Protein 6I9W (pdb70)

Structure (mmCIF, N/CA/C/O backbone):
data_6I9W
#
_entry.id   6I9W
#
_cell.length_a   66.613
_cell.length_b   107.422
_cell.length_c   67.244
_cell.angle_alpha   90.000
_cell.angle_beta   90.970
_cell.angle_gamma   90.000
#
_symmetry.space_group_name_H-M   'P 1 21 1'
#
loop_
_entity.id
_entity.type
_entity.pdbx_description
1 polymer 'Putative oxidoreductase'
2 non-polymer (R,R)-2,3-BUTANEDIOL
3 non-polymer 'CHLORIDE ION'
4 water water
#
loop_
_atom_site.group_PDB
_atom_site.id
_atom_site.type_symbol
_atom_site.label_atom_id
_atom_site.label_alt_id
_atom_site.label_comp_id
_atom_site.label_asym_id
_atom_site.label_entity_id
_atom_site.label_seq_id
_atom_site.pdbx_PDB_ins_code
_atom_site.Cartn_x
_atom_site.Cartn_y
_atom_site.Cartn_z
_atom_site.occupancy
_atom_site.B_iso_or_equiv
_atom_site.auth_seq_id
_atom_site.auth_comp_id
_atom_site.auth_asym_id
_atom_site.auth_atom_id
_atom_site.pdbx_PDB_model_num
ATOM 1 N N . ALA A 1 1 ? 2.022 -46.945 -4.627 1.00 58.65 4 ALA A N 1
ATOM 2 C CA . ALA A 1 1 ? 3.403 -47.208 -4.241 1.00 58.88 4 ALA A CA 1
ATOM 3 C C . ALA A 1 1 ? 3.796 -46.345 -3.041 1.00 55.72 4 ALA A C 1
ATOM 4 O O . ALA A 1 1 ? 3.470 -46.671 -1.898 1.00 55.52 4 ALA A O 1
ATOM 10 N N . GLU A 1 2 ? 4.492 -45.239 -3.309 1.00 52.60 5 GLU A N 1
ATOM 11 C CA . GLU A 1 2 ? 4.973 -44.371 -2.240 1.00 53.27 5 GLU A CA 1
ATOM 12 C C . GLU A 1 2 ? 3.857 -43.555 -1.603 1.00 45.73 5 GLU A C 1
ATOM 13 O O . GLU A 1 2 ? 4.028 -43.064 -0.480 1.00 41.75 5 GLU A O 1
ATOM 25 N N . ASN A 1 3 ? 2.733 -43.390 -2.294 1.00 40.51 6 ASN A N 1
ATOM 26 C CA . ASN A 1 3 ? 1.603 -42.625 -1.776 1.00 37.87 6 ASN A CA 1
ATOM 27 C C . ASN A 1 3 ? 2.050 -41.235 -1.330 1.00 32.17 6 ASN A C 1
ATOM 28 O O . ASN A 1 3 ? 1.708 -40.761 -0.243 1.00 33.20 6 ASN A O 1
ATOM 39 N N . ARG A 1 4 ? 2.835 -40.564 -2.194 1.00 26.12 7 ARG A N 1
ATOM 40 C CA . ARG A 1 4 ? 3.277 -39.209 -1.886 1.00 22.62 7 ARG A CA 1
ATOM 41 C C . ARG A 1 4 ? 2.170 -38.216 -2.230 1.00 18.87 7 ARG A C 1
ATOM 42 O O . ARG A 1 4 ? 1.707 -38.190 -3.374 1.00 19.24 7 ARG A O 1
ATOM 63 N N . PRO A 1 5 ? 1.749 -37.377 -1.292 1.00 15.67 8 PRO A N 1
ATOM 64 C CA . PRO A 1 5 ? 0.736 -36.366 -1.622 1.00 15.11 8 PRO A CA 1
ATOM 65 C C . PRO A 1 5 ? 1.312 -35.292 -2.529 1.00 15.32 8 PRO A C 1
ATOM 66 O O . PRO A 1 5 ? 2.526 -35.113 -2.637 1.00 17.37 8 PRO A O 1
ATOM 77 N N . VAL A 1 6 ? 0.410 -34.545 -3.161 1.00 13.89 9 VAL A N 1
ATOM 78 C CA . VAL A 1 6 ? 0.765 -33.558 -4.173 1.00 12.76 9 VAL A CA 1
ATOM 79 C C . VAL A 1 6 ? 0.211 -32.201 -3.762 1.00 12.69 9 VAL A C 1
ATOM 80 O O . VAL A 1 6 ? -0.976 -32.087 -3.444 1.00 12.83 9 VAL A O 1
ATOM 93 N N . ALA A 1 7 ? 1.058 -31.172 -3.811 1.00 13.25 10 ALA A N 1
ATOM 94 C CA . ALA A 1 7 ? 0.658 -29.802 -3.516 1.00 13.60 10 ALA A CA 1
ATOM 95 C C . ALA A 1 7 ? 0.861 -28.913 -4.736 1.00 13.08 10 ALA A C 1
ATOM 96 O O . ALA A 1 7 ? 1.946 -28.895 -5.327 1.00 14.43 10 ALA A O 1
ATOM 103 N N . LEU A 1 8 ? -0.201 -28.200 -5.118 1.00 12.18 11 LEU A N 1
ATOM 104 C CA . LEU A 1 8 ? -0.147 -27.144 -6.123 1.00 13.64 11 LEU A CA 1
ATOM 105 C C . LEU A 1 8 ? 0.096 -25.802 -5.439 1.00 13.74 11 LEU A C 1
ATOM 106 O O . LEU A 1 8 ? -0.552 -25.486 -4.437 1.00 13.77 11 LEU A O 1
ATOM 122 N N . ILE A 1 9 ? 1.029 -25.019 -5.980 1.00 13.58 12 ILE A N 1
ATOM 123 C CA . ILE A 1 9 ? 1.290 -23.656 -5.528 1.00 13.91 12 ILE A CA 1
ATOM 124 C C . ILE A 1 9 ? 1.293 -22.761 -6.758 1.00 14.38 12 ILE A C 1
ATOM 125 O O . ILE A 1 9 ? 2.054 -23.015 -7.699 1.00 14.30 12 ILE A O 1
ATOM 141 N N . THR A 1 10 ? 0.465 -21.716 -6.760 1.00 12.98 13 THR A N 1
ATOM 142 C CA . THR A 1 10 ? 0.434 -20.809 -7.903 1.00 13.91 13 THR A CA 1
ATOM 143 C C . THR A 1 10 ? 1.219 -19.524 -7.625 1.00 15.75 13 THR A C 1
ATOM 144 O O . THR A 1 10 ? 1.563 -19.202 -6.484 1.00 14.12 13 THR A O 1
ATOM 155 N N . MET A 1 11 ? 1.529 -18.809 -8.718 1.00 16.83 14 MET A N 1
ATOM 156 C CA A MET A 1 11 ? 2.371 -17.614 -8.661 0.56 18.08 14 MET A CA 1
ATOM 157 C CA B MET A 1 11 ? 2.378 -17.616 -8.671 0.44 18.09 14 MET A CA 1
ATOM 158 C C . MET A 1 11 ? 3.671 -17.904 -7.915 1.00 18.05 14 MET A C 1
ATOM 159 O O . MET A 1 11 ? 4.205 -17.052 -7.197 1.00 18.43 14 MET A O 1
ATOM 186 N N . ALA A 1 12 ? 4.197 -19.110 -8.110 1.00 17.66 15 ALA A N 1
ATOM 187 C CA . ALA A 1 12 ? 5.208 -19.675 -7.231 1.00 17.19 15 ALA A CA 1
ATOM 188 C C . ALA A 1 12 ? 6.624 -19.199 -7.504 1.00 18.23 15 ALA A C 1
ATOM 189 O O . ALA A 1 12 ? 7.542 -19.630 -6.797 1.00 18.87 15 ALA A O 1
ATOM 196 N N . THR A 1 13 ? 6.824 -18.342 -8.490 1.00 18.87 16 THR A N 1
ATOM 197 C CA . THR A 1 13 ? 8.130 -17.734 -8.695 1.00 18.41 16 THR A CA 1
ATOM 198 C C . THR A 1 13 ? 8.358 -16.525 -7.796 1.00 19.03 16 THR A C 1
ATOM 199 O O . THR A 1 13 ? 9.420 -15.907 -7.882 1.00 20.45 16 THR A O 1
ATOM 210 N N . GLY A 1 14 ? 7.415 -16.196 -6.921 1.00 18.85 17 GLY A N 1
ATOM 211 C CA . GLY A 1 14 ? 7.580 -15.104 -5.990 1.00 19.41 17 GLY A CA 1
ATOM 212 C C . GLY A 1 14 ? 6.646 -15.265 -4.810 1.00 17.43 17 GLY A C 1
ATOM 213 O O . GLY A 1 14 ? 5.991 -16.297 -4.650 1.00 16.96 17 GLY A O 1
ATOM 217 N N . TYR A 1 15 ? 6.607 -14.227 -3.970 1.00 18.73 18 TYR A N 1
ATOM 218 C CA . TYR A 1 15 ? 5.758 -14.207 -2.766 1.00 17.66 18 TYR A CA 1
ATOM 219 C C . TYR A 1 15 ? 6.084 -15.439 -1.929 1.00 18.39 18 TYR A C 1
ATOM 220 O O . TYR A 1 15 ? 7.274 -15.745 -1.748 1.00 19.64 18 TYR A O 1
ATOM 238 N N . VAL A 1 16 ? 5.089 -16.159 -1.411 1.00 16.31 19 VAL A N 1
ATOM 239 C CA . VAL A 1 16 ? 5.326 -17.266 -0.496 1.00 15.82 19 VAL A CA 1
ATOM 240 C C . VAL A 1 16 ? 5.786 -18.529 -1.208 1.00 16.87 19 VAL A C 1
ATOM 241 O O . VAL A 1 16 ? 6.301 -19.444 -0.552 1.00 15.45 19 VAL A O 1
ATOM 254 N N . GLY A 1 17 ? 5.639 -18.592 -2.529 1.00 16.19 20 GLY A N 1
ATOM 255 C CA . GLY A 1 17 ? 5.789 -19.819 -3.274 1.00 15.65 20 GLY A CA 1
ATOM 256 C C . GLY A 1 17 ? 7.081 -20.571 -3.039 1.00 17.06 20 GLY A C 1
ATOM 257 O O . GLY A 1 17 ? 7.074 -21.764 -2.727 1.00 15.90 20 GLY A O 1
ATOM 261 N N . PRO A 1 18 ? 8.221 -19.900 -3.224 1.00 16.28 21 PRO A N 1
ATOM 262 C CA . PRO A 1 18 ? 9.500 -20.631 -3.113 1.00 16.14 21 PRO A CA 1
ATOM 263 C C . PRO A 1 18 ? 9.750 -21.219 -1.733 1.00 17.73 21 PRO A C 1
ATOM 264 O O . PRO A 1 18 ? 10.195 -22.372 -1.624 1.00 17.92 21 PRO A O 1
ATOM 275 N N . ALA A 1 19 ? 9.477 -20.457 -0.671 1.00 16.58 22 ALA A N 1
ATOM 276 C CA . ALA A 1 19 ? 9.662 -20.976 0.678 1.00 16.64 22 ALA A CA 1
ATOM 277 C C . ALA A 1 19 ? 8.643 -22.058 0.998 1.00 16.35 22 ALA A C 1
ATOM 278 O O . ALA A 1 19 ? 8.970 -23.041 1.673 1.00 17.82 22 ALA A O 1
ATOM 285 N N . LEU A 1 20 ? 7.397 -21.886 0.548 1.00 15.23 23 LEU A N 1
ATOM 286 C CA . LEU A 1 20 ? 6.382 -22.914 0.772 1.00 14.30 23 LEU A CA 1
ATOM 287 C C . LEU A 1 20 ? 6.741 -24.203 0.046 1.00 14.28 23 LEU A C 1
ATOM 288 O O . LEU A 1 20 ? 6.591 -25.300 0.598 1.00 15.20 23 LEU A O 1
ATOM 304 N N . ALA A 1 21 ? 7.223 -24.097 -1.193 1.00 14.41 24 ALA A N 1
ATOM 305 C CA . ALA A 1 21 ? 7.610 -25.293 -1.930 1.00 14.35 24 ALA A CA 1
ATOM 306 C C . ALA A 1 21 ? 8.709 -26.053 -1.201 1.00 16.15 24 ALA A C 1
ATOM 307 O O . ALA A 1 21 ? 8.670 -27.284 -1.112 1.00 15.56 24 ALA A O 1
ATOM 314 N N . ARG A 1 22 ? 9.699 -25.337 -0.667 1.00 15.39 25 ARG A N 1
ATOM 315 C CA . ARG A 1 22 ? 10.779 -26.001 0.051 1.00 16.33 25 ARG A CA 1
ATOM 316 C C . ARG A 1 22 ? 10.247 -26.760 1.253 1.00 15.18 25 ARG A C 1
ATOM 317 O O . ARG A 1 22 ? 10.607 -27.924 1.481 1.00 16.16 25 ARG A O 1
ATOM 338 N N . THR A 1 23 ? 9.375 -26.127 2.024 1.00 15.30 26 THR A N 1
ATOM 339 C CA A THR A 1 23 ? 8.920 -26.785 3.235 0.83 18.43 26 THR A CA 1
ATOM 340 C CA B THR A 1 23 ? 8.876 -26.746 3.239 0.17 18.73 26 THR A CA 1
ATOM 341 C C . THR A 1 23 ? 7.938 -27.911 2.933 1.00 17.13 26 THR A C 1
ATOM 342 O O . THR A 1 23 ? 7.927 -28.916 3.649 1.00 17.05 26 THR A O 1
ATOM 361 N N . MET A 1 24 ? 7.112 -27.780 1.884 1.00 14.38 27 MET A N 1
ATOM 362 C CA . MET A 1 24 ? 6.225 -28.884 1.513 1.00 13.19 27 MET A CA 1
ATOM 363 C C . MET A 1 24 ? 7.025 -30.079 1.002 1.00 14.44 27 MET A C 1
ATOM 364 O O . MET A 1 24 ? 6.684 -31.231 1.292 1.00 14.86 27 MET A O 1
ATOM 378 N N . ALA A 1 25 ? 8.105 -29.829 0.260 1.00 14.78 28 ALA A N 1
ATOM 379 C CA . ALA A 1 25 ? 8.980 -30.924 -0.146 1.00 14.79 28 ALA A CA 1
ATOM 380 C C . ALA A 1 25 ? 9.582 -31.607 1.072 1.00 15.29 28 ALA A C 1
ATOM 381 O O . ALA A 1 25 ? 9.646 -32.844 1.136 1.00 17.47 28 ALA A O 1
ATOM 388 N N . ASP A 1 26 ? 10.001 -30.813 2.067 1.00 15.48 29 ASP A N 1
ATOM 389 C CA . ASP A 1 26 ? 10.564 -31.367 3.294 1.00 17.91 29 ASP A CA 1
ATOM 390 C C . ASP A 1 26 ? 9.561 -32.262 4.012 1.00 18.71 29 ASP A C 1
ATOM 391 O O . ASP A 1 26 ? 9.948 -33.246 4.652 1.00 20.87 29 ASP A O 1
ATOM 400 N N . ARG A 1 27 ? 8.277 -31.920 3.932 1.00 17.46 30 ARG A N 1
ATOM 401 C CA . ARG A 1 27 ? 7.195 -32.664 4.560 1.00 15.88 30 ARG 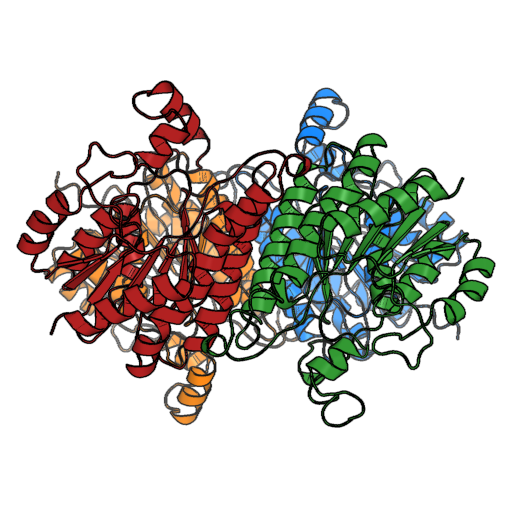A CA 1
ATOM 402 C C . ARG A 1 27 ? 6.699 -33.818 3.701 1.00 17.30 30 ARG A C 1
ATOM 403 O O . ARG A 1 27 ? 5.713 -34.462 4.067 1.00 19.43 30 ARG A O 1
ATOM 424 N N . GLY A 1 28 ? 7.360 -34.098 2.583 1.00 17.47 31 GLY A N 1
ATOM 425 C CA . GLY A 1 28 ? 7.096 -35.301 1.818 1.00 17.59 31 GLY A CA 1
ATOM 426 C C . GLY A 1 28 ? 6.170 -35.160 0.634 1.00 16.65 31 GLY A C 1
ATOM 427 O O . GLY A 1 28 ? 5.661 -36.183 0.147 1.00 16.22 31 GLY A O 1
ATOM 431 N N . PHE A 1 29 ? 5.936 -33.938 0.158 1.00 14.96 32 PHE A N 1
ATOM 432 C CA . PHE A 1 29 ? 5.034 -33.691 -0.955 1.00 15.79 32 PHE A CA 1
ATOM 433 C C . PHE A 1 29 ? 5.765 -33.636 -2.290 1.00 18.28 32 PHE A C 1
ATOM 434 O O . PHE A 1 29 ? 6.892 -33.145 -2.376 1.00 18.53 32 PHE A O 1
ATOM 451 N N . ASP A 1 30 ? 5.104 -34.135 -3.333 1.00 15.17 33 ASP A N 1
ATOM 452 C CA . ASP A 1 30 ? 5.414 -33.743 -4.700 1.00 15.74 33 ASP A CA 1
ATOM 453 C C . ASP A 1 30 ? 4.734 -32.407 -4.984 1.00 15.71 33 ASP A C 1
ATOM 454 O O . ASP A 1 30 ? 3.788 -32.015 -4.297 1.00 15.53 33 ASP A O 1
ATOM 463 N N . LEU A 1 31 ? 5.230 -31.700 -5.997 1.00 15.23 34 LEU A N 1
ATOM 464 C CA . LEU A 1 31 ? 4.875 -30.300 -6.170 1.00 15.55 34 LEU A CA 1
ATOM 465 C C . LEU A 1 31 ? 4.465 -29.994 -7.601 1.00 12.74 34 LEU A C 1
ATOM 466 O O . LEU A 1 31 ? 5.075 -30.472 -8.559 1.00 16.29 34 LEU A O 1
ATOM 482 N N . VAL A 1 32 ? 3.438 -29.163 -7.730 1.00 13.82 35 VAL A N 1
ATOM 483 C CA . VAL A 1 32 ? 3.116 -28.503 -8.987 1.00 15.79 35 VAL A CA 1
ATOM 484 C C . VAL A 1 32 ? 3.286 -27.008 -8.754 1.00 14.89 35 VAL A C 1
ATOM 485 O O . VAL A 1 32 ? 2.617 -26.432 -7.889 1.00 15.68 35 VAL A O 1
ATOM 498 N N . LEU A 1 33 ? 4.190 -26.392 -9.512 1.00 16.24 36 LEU A N 1
ATOM 499 C CA . LEU A 1 33 ? 4.500 -24.974 -9.383 1.00 15.63 36 LEU A CA 1
ATOM 500 C C . LEU A 1 33 ? 3.970 -24.257 -10.616 1.00 14.44 36 LEU A C 1
ATOM 501 O O . LEU A 1 33 ? 4.466 -24.462 -11.729 1.00 17.67 36 LEU A O 1
ATOM 517 N N . HIS A 1 34 ? 2.957 -23.433 -10.422 1.00 16.02 37 HIS A N 1
ATOM 518 C CA . HIS A 1 34 ? 2.518 -22.516 -11.457 1.00 16.06 37 HIS A CA 1
ATOM 519 C C . HIS A 1 34 ? 3.259 -21.200 -11.264 1.00 17.67 37 HIS A C 1
ATOM 520 O O . HIS A 1 34 ? 3.519 -20.792 -10.129 1.00 20.35 37 HIS A O 1
ATOM 534 N N . GLY A 1 35 ? 3.598 -20.534 -12.363 1.00 19.78 38 GLY A N 1
ATOM 535 C CA . GLY A 1 35 ? 4.312 -19.276 -12.229 1.00 24.51 38 GLY A CA 1
ATOM 536 C C . GLY A 1 35 ? 4.743 -18.712 -13.564 1.00 29.42 38 GLY A C 1
ATOM 537 O O . GLY A 1 35 ? 4.185 -19.050 -14.610 1.00 29.29 38 GLY A O 1
ATOM 541 N N . THR A 1 36 ? 5.743 -17.826 -13.493 1.00 35.00 39 THR A N 1
ATOM 542 C CA . THR A 1 36 ? 6.245 -17.082 -14.643 1.00 36.19 39 THR A CA 1
ATOM 543 C C . THR A 1 36 ? 7.587 -17.659 -15.087 1.00 37.51 39 THR A C 1
ATOM 544 O O . THR A 1 36 ? 8.517 -17.772 -14.280 1.00 35.47 39 THR A O 1
ATOM 555 N N . ALA A 1 37 ? 7.692 -18.003 -16.367 1.00 40.03 40 ALA A N 1
ATOM 556 C CA . ALA A 1 37 ? 8.946 -18.516 -16.903 1.00 37.91 40 ALA A CA 1
ATOM 557 C C . ALA A 1 37 ? 9.999 -17.412 -16.959 1.00 41.07 40 ALA A C 1
ATOM 558 O O . ALA A 1 37 ? 9.683 -16.223 -17.046 1.00 42.52 40 ALA A O 1
ATOM 565 N N . GLY A 1 38 ? 11.264 -17.819 -16.900 1.00 42.91 41 GLY A N 1
ATOM 566 C CA . GLY A 1 38 ? 12.363 -16.874 -16.968 1.00 46.67 41 GLY A CA 1
ATOM 567 C C . GLY A 1 38 ? 13.318 -16.982 -15.797 1.00 47.11 41 GLY A C 1
ATOM 568 O O . GLY A 1 38 ? 12.978 -17.571 -14.767 1.00 46.44 41 GLY A O 1
ATOM 572 N N . ASP A 1 39 ? 14.519 -16.423 -15.938 1.00 50.58 42 ASP A N 1
ATOM 573 C CA . ASP A 1 39 ? 15.491 -16.466 -14.858 1.00 50.17 42 ASP A CA 1
ATOM 574 C C . ASP A 1 39 ? 15.204 -15.345 -13.858 1.00 54.32 42 ASP A C 1
ATOM 575 O O . ASP A 1 39 ? 14.281 -14.541 -14.029 1.00 50.92 42 ASP A O 1
ATOM 584 N N . GLY A 1 40 ? 16.007 -15.290 -12.798 1.00 61.99 43 GLY A N 1
ATOM 585 C CA . GLY A 1 40 ? 15.807 -14.327 -11.733 1.00 64.88 43 GLY A CA 1
ATOM 586 C C . GLY A 1 40 ? 15.751 -12.887 -12.196 1.00 68.83 43 GLY A C 1
ATOM 587 O O . GLY A 1 40 ? 15.215 -12.025 -11.492 1.00 68.71 43 GLY A O 1
ATOM 591 N N . THR A 1 41 ? 16.303 -12.613 -13.379 1.00 71.21 44 THR A N 1
ATOM 592 C CA . THR A 1 41 ? 16.298 -11.274 -13.951 1.00 74.31 44 THR A CA 1
ATOM 593 C C . THR A 1 41 ? 15.021 -10.977 -14.734 1.00 76.96 44 THR A C 1
ATOM 594 O O . THR A 1 41 ? 15.006 -10.052 -15.554 1.00 80.32 44 THR A O 1
ATOM 605 N N . MET A 1 42 ? 13.962 -11.746 -14.513 1.00 75.35 45 MET A N 1
ATOM 606 C CA . MET A 1 42 ? 12.666 -11.496 -15.126 1.00 76.87 45 MET A CA 1
ATOM 607 C C . MET A 1 42 ? 11.797 -10.704 -14.155 1.00 73.72 45 MET A C 1
ATOM 608 O O . MET A 1 42 ? 11.914 -10.845 -12.935 1.00 70.08 45 MET A O 1
ATOM 622 N N . VAL A 1 43 ? 10.929 -9.854 -14.709 1.00 75.26 46 VAL A N 1
ATOM 623 C CA . VAL A 1 43 ? 10.052 -9.041 -13.876 1.00 72.71 46 VAL A CA 1
ATOM 624 C C . VAL A 1 43 ? 9.100 -9.946 -13.108 1.00 65.12 46 VAL A C 1
ATOM 625 O O . VAL A 1 43 ? 8.418 -10.800 -13.689 1.00 63.67 46 VAL A O 1
ATOM 638 N N . GLY A 1 44 ? 9.049 -9.758 -11.789 1.00 60.40 47 GLY A N 1
ATOM 639 C CA . GLY A 1 44 ? 8.175 -10.528 -10.930 1.00 52.70 47 GLY A CA 1
ATOM 640 C C . GLY A 1 44 ? 8.718 -11.870 -10.503 1.00 48.05 47 GLY A C 1
ATOM 641 O O . GLY A 1 44 ? 8.142 -12.498 -9.603 1.00 53.22 47 GLY A O 1
ATOM 645 N N . VAL A 1 45 ? 9.798 -12.335 -11.117 1.00 41.20 48 VAL A N 1
ATOM 646 C CA . VAL A 1 45 ? 10.414 -13.609 -10.769 1.00 33.60 48 VAL A CA 1
ATOM 647 C C . VAL A 1 45 ? 11.434 -13.343 -9.671 1.00 30.10 48 VAL A C 1
ATOM 648 O O . VAL A 1 45 ? 12.475 -12.729 -9.914 1.00 33.47 48 VAL A O 1
ATOM 661 N N . GLU A 1 46 ? 11.134 -13.799 -8.458 1.00 25.65 49 GLU A N 1
ATOM 662 C CA . GLU A 1 46 ? 12.088 -13.726 -7.358 1.00 26.10 49 GLU A CA 1
ATOM 663 C C . GLU A 1 46 ? 13.007 -14.938 -7.324 1.00 24.86 49 GLU A C 1
ATOM 664 O O . GLU A 1 46 ? 14.210 -14.795 -7.077 1.00 27.97 49 GLU A O 1
ATOM 676 N N . GLU A 1 47 ? 12.454 -16.131 -7.545 1.00 23.99 50 GLU A N 1
ATOM 677 C CA . GLU A 1 47 ? 13.231 -17.353 -7.713 1.00 24.17 50 GLU A CA 1
ATOM 678 C C . GLU A 1 47 ? 12.712 -18.066 -8.952 1.00 23.59 50 GLU A C 1
ATOM 679 O O . GLU A 1 47 ? 11.535 -18.443 -9.010 1.00 22.38 50 GLU A O 1
ATOM 691 N N . SER A 1 48 ? 13.583 -18.231 -9.946 1.00 27.57 51 SER A N 1
ATOM 692 C CA . SER A 1 48 ? 13.200 -18.881 -11.187 1.00 26.74 51 SER A CA 1
ATOM 693 C C . SER A 1 48 ? 12.847 -20.348 -10.952 1.00 24.28 51 SER A C 1
ATOM 694 O O . SER A 1 48 ? 13.299 -20.986 -9.995 1.00 23.78 51 SER A O 1
ATOM 702 N N . PHE A 1 49 ? 12.033 -20.891 -11.859 1.00 23.65 52 PHE A N 1
ATOM 703 C CA . PHE A 1 49 ? 11.770 -22.323 -11.837 1.00 22.49 52 PHE A CA 1
ATOM 704 C C . PHE A 1 49 ? 13.073 -23.123 -11.855 1.00 22.66 52 PHE A C 1
ATOM 705 O O . PHE A 1 49 ? 13.210 -24.117 -11.133 1.00 23.88 52 PHE A O 1
ATOM 722 N N . ASP A 1 50 ? 14.034 -22.712 -12.686 1.00 27.16 53 ASP A N 1
ATOM 723 C CA . ASP A 1 50 ? 15.273 -23.476 -12.816 1.00 31.80 53 ASP A CA 1
ATOM 724 C C . ASP A 1 50 ? 15.982 -23.617 -11.474 1.00 32.35 53 ASP A C 1
ATOM 725 O O . ASP A 1 50 ? 16.419 -24.715 -11.105 1.00 33.12 53 ASP A O 1
ATOM 734 N N . SER A 1 51 ? 16.108 -22.518 -10.722 1.00 30.43 54 SER A N 1
ATOM 735 C CA . SER A 1 51 ? 16.779 -22.594 -9.427 1.00 32.69 54 SER A CA 1
ATOM 736 C C . SER A 1 51 ? 15.957 -23.400 -8.426 1.00 29.75 54 SER A C 1
ATOM 737 O O . SER A 1 51 ? 16.509 -24.192 -7.655 1.00 29.55 54 SER A O 1
ATOM 745 N N . GLN A 1 52 ? 14.636 -23.226 -8.427 1.00 24.24 55 GLN A N 1
ATOM 746 C CA . GLN A 1 52 ? 13.815 -23.966 -7.481 1.00 21.36 55 GLN A CA 1
ATOM 747 C C . GLN A 1 52 ? 13.842 -25.463 -7.769 1.00 25.41 55 GLN A C 1
ATOM 748 O O . GLN A 1 52 ? 13.957 -26.270 -6.841 1.00 26.22 55 GLN A O 1
ATOM 762 N N . ILE A 1 53 ? 13.729 -25.851 -9.041 1.00 27.23 56 ILE A N 1
ATOM 763 C CA . ILE A 1 53 ? 13.641 -27.270 -9.380 1.00 27.83 56 ILE A CA 1
ATOM 764 C C . ILE A 1 53 ? 14.867 -28.021 -8.882 1.00 26.98 56 ILE A C 1
ATOM 765 O O . ILE A 1 53 ? 14.761 -29.150 -8.387 1.00 27.61 56 ILE A O 1
ATOM 781 N N . ALA A 1 54 ? 16.053 -27.426 -9.030 1.00 26.02 57 ALA A N 1
ATOM 782 C CA . ALA A 1 54 ? 17.277 -28.107 -8.621 1.00 26.39 57 ALA A CA 1
ATOM 783 C C . ALA A 1 54 ? 17.254 -28.401 -7.128 1.00 26.38 57 ALA A C 1
ATOM 784 O O . ALA A 1 54 ? 17.567 -29.514 -6.691 1.00 26.85 57 ALA A O 1
ATOM 791 N N . ASP A 1 55 ? 16.859 -27.410 -6.333 1.00 22.33 58 ASP A N 1
ATOM 792 C CA . ASP A 1 55 ? 16.806 -27.574 -4.888 1.00 20.49 58 ASP A CA 1
ATOM 793 C C . ASP A 1 55 ? 15.684 -28.515 -4.468 1.00 20.72 58 ASP A C 1
ATOM 794 O O . ASP A 1 55 ? 15.872 -29.352 -3.578 1.00 21.56 58 ASP A O 1
ATOM 803 N N . LEU A 1 56 ? 14.506 -28.382 -5.080 1.00 19.84 59 LEU A N 1
ATOM 804 C CA . LEU A 1 56 ? 13.378 -29.225 -4.694 1.00 18.15 59 LEU A CA 1
ATOM 805 C C . LEU A 1 56 ? 13.645 -30.687 -5.041 1.00 19.93 59 LEU A C 1
ATOM 806 O O . LEU A 1 56 ? 13.317 -31.590 -4.261 1.00 19.75 59 LEU A O 1
ATOM 822 N N . ALA A 1 57 ? 14.244 -30.940 -6.203 1.00 20.24 60 ALA A N 1
ATOM 823 C CA . ALA A 1 57 ? 14.604 -32.308 -6.557 1.00 21.69 60 ALA A CA 1
ATOM 824 C C . ALA A 1 57 ? 15.630 -32.869 -5.582 1.00 21.23 60 ALA A C 1
ATOM 825 O O . ALA A 1 57 ? 15.608 -34.064 -5.264 1.00 20.83 60 ALA A O 1
ATOM 832 N N . LYS A 1 58 ? 16.541 -32.024 -5.095 1.00 19.82 61 LYS A N 1
ATOM 833 C CA . LYS A 1 58 ? 17.507 -32.467 -4.102 1.00 21.15 61 LYS A CA 1
ATOM 834 C C . LYS A 1 58 ? 16.829 -32.920 -2.818 1.00 19.81 61 LYS A C 1
ATOM 835 O O . LYS A 1 58 ? 17.352 -33.797 -2.121 1.00 23.76 61 LYS A O 1
ATOM 854 N N . ARG A 1 59 ? 15.673 -32.335 -2.491 1.00 17.47 62 ARG A N 1
ATOM 855 C CA . ARG A 1 59 ? 14.874 -32.718 -1.333 1.00 17.99 62 ARG A CA 1
ATOM 856 C C . ARG A 1 59 ? 14.044 -33.973 -1.574 1.00 18.58 62 ARG A C 1
ATOM 857 O O . ARG A 1 59 ? 13.362 -34.435 -0.653 1.00 19.71 62 ARG A O 1
ATOM 878 N N . GLY A 1 60 ? 14.069 -34.524 -2.784 1.00 19.03 63 GLY A N 1
ATOM 879 C CA . GLY A 1 60 ? 13.306 -35.709 -3.106 1.00 19.74 63 GLY A CA 1
ATOM 880 C C . GLY A 1 60 ? 11.960 -35.458 -3.744 1.00 19.46 63 GLY A C 1
ATOM 881 O O . GLY A 1 60 ? 11.222 -36.420 -3.991 1.00 19.66 63 GLY A O 1
ATOM 885 N N . ALA A 1 61 ? 11.605 -34.210 -4.016 1.00 17.13 64 ALA A N 1
ATOM 886 C CA . ALA A 1 61 ? 10.289 -33.906 -4.550 1.00 15.74 64 ALA A CA 1
ATOM 887 C C . ALA A 1 61 ? 10.312 -33.958 -6.071 1.00 17.55 64 ALA A C 1
ATOM 888 O O . ALA A 1 61 ? 11.208 -33.392 -6.704 1.00 20.49 64 ALA A O 1
ATOM 895 N N . ASP A 1 62 ? 9.325 -34.635 -6.650 1.00 17.86 65 ASP A N 1
ATOM 896 C CA . ASP A 1 62 ? 9.032 -34.487 -8.068 1.00 18.33 65 ASP A CA 1
ATOM 897 C C . ASP A 1 62 ? 8.315 -33.160 -8.268 1.00 18.09 65 ASP A C 1
ATOM 898 O O . ASP A 1 62 ? 7.515 -32.746 -7.427 1.00 19.18 65 ASP A O 1
ATOM 907 N N . VAL A 1 63 ? 8.621 -32.484 -9.371 1.00 19.58 66 VAL A N 1
ATOM 908 C CA . VAL A 1 63 ? 8.075 -31.161 -9.644 1.00 18.50 66 VAL A CA 1
ATOM 909 C C . VAL A 1 63 ? 7.526 -31.132 -11.059 1.00 17.47 66 VAL A C 1
ATOM 910 O O . VAL A 1 63 ? 8.205 -31.542 -12.005 1.00 18.64 66 VAL A O 1
ATOM 923 N N . LEU A 1 64 ? 6.309 -30.620 -11.197 1.00 17.93 67 LEU A N 1
ATOM 924 C CA . LEU A 1 64 ? 5.732 -30.237 -12.476 1.00 18.67 67 LEU A CA 1
ATOM 925 C C . LEU A 1 64 ? 5.614 -28.721 -12.487 1.00 17.63 67 LEU A C 1
ATOM 926 O O . LEU A 1 64 ? 5.060 -28.138 -11.549 1.00 17.78 67 LEU A O 1
ATOM 942 N N . THR A 1 65 ? 6.132 -28.079 -13.525 1.00 18.20 68 THR A N 1
ATOM 943 C CA . THR A 1 65 ? 5.933 -26.643 -13.650 1.00 19.44 68 THR A CA 1
ATOM 944 C C . THR A 1 65 ? 4.862 -26.338 -14.697 1.00 21.99 68 THR A C 1
ATOM 945 O O . THR A 1 65 ? 4.702 -27.052 -15.688 1.00 23.42 68 THR A O 1
ATOM 956 N N . ILE A 1 66 ? 4.116 -25.264 -14.451 1.00 21.60 69 ILE A N 1
ATOM 957 C CA . ILE A 1 66 ? 3.043 -24.807 -15.334 1.00 23.16 69 ILE A CA 1
ATOM 958 C C . ILE A 1 66 ? 3.257 -23.314 -15.530 1.00 22.10 69 ILE A C 1
ATOM 959 O O . ILE A 1 66 ? 3.084 -22.527 -14.589 1.00 22.18 69 ILE A O 1
ATOM 975 N N . SER A 1 67 ? 3.675 -22.931 -16.736 1.00 24.72 70 SER A N 1
ATOM 976 C CA . SER A 1 67 ? 4.123 -21.578 -17.016 1.00 25.05 70 SER A CA 1
ATOM 977 C C . SER A 1 67 ? 3.166 -20.869 -17.966 1.00 28.95 70 SER A C 1
ATOM 978 O O . SER A 1 67 ? 2.538 -21.492 -18.826 1.00 32.44 70 SER A O 1
ATOM 986 N N . ASP A 1 68 ? 3.076 -19.555 -17.806 1.00 35.88 71 ASP A N 1
ATOM 987 C CA . ASP A 1 68 ? 2.337 -18.685 -18.715 1.00 42.34 71 ASP A CA 1
ATOM 988 C C . ASP A 1 68 ? 0.959 -19.255 -19.070 1.00 41.18 71 ASP A C 1
ATOM 989 O O . ASP A 1 68 ? 0.617 -19.478 -20.232 1.00 43.74 71 ASP A O 1
ATOM 998 N N . VAL A 1 69 ? 0.173 -19.502 -18.029 1.00 32.63 72 VAL A N 1
ATOM 999 C CA A VAL A 1 69 ? -1.249 -19.799 -18.148 0.67 30.44 72 VAL A CA 1
ATOM 1000 C CA B VAL A 1 69 ? -1.250 -19.784 -18.168 0.33 30.42 72 VAL A CA 1
ATOM 1001 C C . VAL A 1 69 ? -2.006 -18.743 -17.349 1.00 26.29 72 VAL A C 1
ATOM 1002 O O . VAL A 1 69 ? -1.623 -18.424 -16.219 1.00 27.03 72 VAL A O 1
ATOM 1027 N N . ASP A 1 70 ? -3.075 -18.213 -17.929 1.00 22.34 73 ASP A N 1
ATOM 1028 C CA . ASP A 1 70 ? -3.854 -17.146 -17.310 1.00 22.60 73 ASP A CA 1
ATOM 1029 C C . ASP A 1 70 ? -4.875 -17.738 -16.348 1.00 23.04 73 ASP A C 1
ATOM 1030 O O . ASP A 1 70 ? -5.783 -18.461 -16.769 1.00 28.64 73 ASP A O 1
ATOM 1039 N N . LEU A 1 71 ? -4.720 -17.443 -15.061 1.00 18.56 74 LEU A N 1
ATOM 1040 C CA . LEU A 1 71 ? -5.589 -18.033 -14.054 1.00 16.17 74 LEU A CA 1
ATOM 1041 C C . LEU A 1 71 ? -6.795 -17.163 -13.737 1.00 16.71 74 LEU A C 1
ATOM 1042 O O . LEU A 1 71 ? -7.493 -17.428 -12.751 1.00 15.68 74 LEU A O 1
ATOM 1058 N N . THR A 1 72 ? -7.065 -16.145 -14.550 1.00 19.39 75 THR A N 1
ATOM 1059 C CA . THR A 1 72 ? -8.296 -15.387 -14.394 1.00 19.08 75 THR A CA 1
ATOM 1060 C C . THR A 1 72 ? -9.472 -16.020 -15.132 1.00 20.03 75 THR A C 1
ATOM 1061 O O . THR A 1 72 ? -10.569 -15.455 -15.108 1.00 21.24 75 THR A O 1
ATOM 1072 N N . THR A 1 73 ? -9.274 -17.165 -15.789 1.00 21.20 76 THR A N 1
ATOM 1073 C CA . THR A 1 73 ? -10.307 -17.761 -16.623 1.00 23.44 76 THR A CA 1
ATOM 1074 C C . THR A 1 73 ? -10.534 -19.222 -16.255 1.00 21.01 76 THR A C 1
ATOM 1075 O O . THR A 1 73 ? -9.656 -19.892 -15.701 1.00 20.88 76 THR A O 1
ATOM 1086 N N . ARG A 1 74 ? -11.719 -19.722 -16.617 1.00 21.06 77 ARG A N 1
ATOM 1087 C CA . ARG A 1 74 ? -11.999 -21.149 -16.489 1.00 21.20 77 ARG A CA 1
ATOM 1088 C C . ARG A 1 74 ? -10.954 -21.985 -17.227 1.00 21.91 77 ARG A C 1
ATOM 1089 O O . ARG A 1 74 ? -10.387 -22.927 -16.661 1.00 21.96 77 ARG A O 1
ATOM 1110 N N . THR A 1 75 ? -10.669 -21.642 -18.489 1.00 21.79 78 THR A N 1
ATOM 1111 C CA . THR A 1 75 ? -9.796 -22.483 -19.307 1.00 23.38 78 THR A CA 1
ATOM 1112 C C . THR A 1 75 ? -8.416 -22.636 -18.681 1.00 22.34 78 THR A C 1
ATOM 1113 O O . THR A 1 75 ? -7.844 -23.732 -18.680 1.00 22.37 78 THR A O 1
ATOM 1124 N N . GLY A 1 76 ? -7.860 -21.544 -18.155 1.00 21.91 79 GLY A N 1
ATOM 1125 C CA . GLY A 1 76 ? -6.530 -21.611 -17.573 1.00 21.02 79 GLY A CA 1
ATOM 1126 C C . GLY A 1 76 ? -6.478 -22.499 -16.343 1.00 19.47 79 GLY A C 1
ATOM 1127 O O . GLY A 1 76 ? -5.579 -23.332 -16.201 1.00 19.60 79 GLY A O 1
ATOM 1131 N N . ASN A 1 77 ? -7.439 -22.336 -15.438 1.00 16.76 80 ASN A N 1
ATOM 1132 C CA . ASN A 1 77 ? -7.443 -23.145 -14.227 1.00 15.42 80 ASN A CA 1
ATOM 1133 C C . ASN A 1 77 ? -7.769 -24.598 -14.533 1.00 16.55 80 ASN A C 1
ATOM 1134 O O . ASN A 1 77 ? -7.142 -25.509 -13.979 1.00 16.20 80 ASN A O 1
ATOM 1145 N N . GLN A 1 78 ? -8.739 -24.837 -15.415 1.00 19.52 81 GLN A N 1
ATOM 1146 C CA . GLN A 1 78 ? -9.082 -26.209 -15.770 1.00 20.21 81 GLN A CA 1
ATOM 1147 C C . GLN A 1 78 ? -7.910 -26.911 -16.441 1.00 19.93 81 GLN A C 1
ATOM 1148 O O . GLN A 1 78 ? -7.637 -28.083 -16.157 1.00 20.99 81 GLN A O 1
ATOM 1162 N N . SER A 1 79 ? -7.221 -26.220 -17.355 1.00 22.19 82 SER A N 1
ATOM 1163 C CA A SER A 1 79 ? -6.066 -26.819 -18.016 0.60 23.92 82 SER A CA 1
ATOM 1164 C CA B SER A 1 79 ? -6.069 -26.824 -18.016 0.40 23.83 82 SER A CA 1
ATOM 1165 C C . SER A 1 79 ? -4.976 -27.147 -17.006 1.00 21.82 82 SER A C 1
ATOM 1166 O O . SER A 1 79 ? -4.359 -28.219 -17.069 1.00 22.81 82 SER A O 1
ATOM 1181 N N . MET A 1 80 ? -4.732 -26.234 -16.064 1.00 20.41 83 MET A N 1
ATOM 1182 C CA . MET A 1 80 ? -3.732 -26.460 -15.029 1.00 20.55 83 MET A CA 1
ATOM 1183 C C . MET A 1 80 ? -4.017 -27.748 -14.266 1.00 18.88 83 MET A C 1
ATOM 1184 O O . MET A 1 80 ? -3.128 -28.589 -14.094 1.00 19.30 83 MET A O 1
ATOM 1198 N N . ILE A 1 81 ? -5.260 -27.934 -13.815 1.00 17.50 84 ILE A N 1
ATOM 1199 C CA . ILE A 1 81 ? -5.547 -29.094 -12.979 1.00 17.46 84 ILE A CA 1
ATOM 1200 C C . ILE A 1 81 ? -5.561 -30.373 -13.813 1.00 19.36 84 ILE A C 1
ATOM 1201 O O . ILE A 1 81 ? -5.136 -31.429 -13.332 1.00 19.03 84 ILE A O 1
ATOM 1217 N N . GLU A 1 82 ? -6.019 -30.314 -15.068 1.00 20.45 85 GLU A N 1
ATOM 1218 C CA . GLU A 1 82 ? -5.890 -31.481 -15.939 1.00 21.09 85 GLU A CA 1
ATOM 1219 C C . GLU A 1 82 ? -4.438 -31.940 -16.019 1.00 19.58 85 GLU A C 1
ATOM 1220 O O . GLU A 1 82 ? -4.150 -33.142 -15.977 1.00 20.33 85 GLU A O 1
ATOM 1232 N N . ARG A 1 83 ? -3.505 -30.991 -16.100 1.00 20.88 86 ARG A N 1
ATOM 1233 C CA . ARG A 1 83 ? -2.095 -31.351 -16.203 1.00 21.31 86 ARG A CA 1
ATOM 1234 C C . ARG A 1 83 ? -1.565 -31.908 -14.887 1.00 18.61 86 ARG A C 1
ATOM 1235 O O . ARG A 1 83 ? -0.726 -32.817 -14.894 1.00 21.24 86 ARG A O 1
ATOM 1256 N N . VAL A 1 84 ? -2.045 -31.382 -13.755 1.00 17.68 87 VAL A N 1
ATOM 1257 C CA . VAL A 1 84 ? -1.707 -31.953 -12.454 1.00 17.94 87 VAL A CA 1
ATOM 1258 C C . VAL A 1 84 ? -2.101 -33.421 -12.408 1.00 19.41 87 VAL A C 1
ATOM 1259 O O . VAL A 1 84 ? -1.309 -34.291 -12.025 1.00 19.22 87 VAL A O 1
ATOM 1272 N N . LEU A 1 85 ? -3.348 -33.711 -12.769 1.00 19.83 88 LEU A N 1
ATOM 1273 C CA . LEU A 1 85 ? -3.858 -35.068 -12.636 1.00 18.92 88 LEU A CA 1
ATOM 1274 C C . LEU A 1 85 ? -3.219 -36.009 -13.646 1.00 19.34 88 LEU A C 1
ATOM 1275 O O . LEU A 1 85 ? -3.007 -37.184 -13.336 1.00 20.47 88 LEU A O 1
ATOM 1291 N N . GLU A 1 86 ? -2.899 -35.520 -14.848 1.00 19.62 89 GLU A N 1
ATOM 1292 C CA . GLU A 1 86 ? -2.222 -36.365 -15.823 1.00 21.18 89 GLU A CA 1
ATOM 1293 C C . GLU A 1 86 ? -0.844 -36.761 -15.314 1.00 21.71 89 GLU A C 1
ATOM 1294 O O . GLU A 1 86 ? -0.395 -37.894 -15.519 1.00 23.81 89 GLU A O 1
ATOM 1306 N N . ARG A 1 87 ? -0.170 -35.845 -14.618 1.00 20.40 90 ARG A N 1
ATOM 1307 C CA . ARG A 1 87 ? 1.188 -36.098 -14.161 1.00 20.10 90 ARG A CA 1
ATOM 1308 C C . ARG A 1 87 ? 1.228 -36.941 -12.891 1.00 18.95 90 ARG A C 1
ATOM 1309 O O . ARG A 1 87 ? 2.073 -37.836 -12.777 1.00 21.41 90 ARG A O 1
ATOM 1330 N N . PHE A 1 88 ? 0.341 -36.668 -11.926 1.00 18.45 91 PHE A N 1
ATOM 1331 C CA . PHE A 1 88 ? 0.413 -37.283 -10.608 1.00 18.24 91 PHE A CA 1
ATOM 1332 C C . PHE A 1 88 ? -0.817 -38.096 -10.210 1.00 18.95 91 PHE A C 1
ATOM 1333 O O . PHE A 1 88 ? -0.749 -38.835 -9.218 1.00 19.54 91 PHE A O 1
ATOM 1350 N N . GLY A 1 89 ? -1.942 -37.949 -10.908 1.00 18.75 92 GLY A N 1
ATOM 1351 C CA . GLY A 1 89 ? -3.136 -38.710 -10.596 1.00 18.16 92 GLY A CA 1
ATOM 1352 C C . GLY A 1 89 ? -3.871 -38.300 -9.339 1.00 17.51 92 GLY A C 1
ATOM 1353 O O . GLY A 1 89 ? -4.817 -38.987 -8.942 1.00 22.27 92 GLY A O 1
ATOM 1357 N N . ARG A 1 90 ? -3.468 -37.209 -8.700 1.00 15.23 93 ARG A N 1
ATOM 1358 C CA . ARG A 1 90 ? -4.050 -36.792 -7.434 1.00 16.59 93 ARG A CA 1
ATOM 1359 C C . ARG A 1 90 ? -3.690 -35.334 -7.199 1.00 15.92 93 ARG A C 1
ATOM 1360 O O . ARG A 1 90 ? -2.744 -34.806 -7.791 1.00 16.17 93 ARG A O 1
ATOM 1381 N N . LEU A 1 91 ? -4.455 -34.693 -6.317 1.00 14.79 94 LEU A N 1
ATOM 1382 C CA . LEU A 1 91 ? -4.158 -33.345 -5.841 1.00 13.90 94 LEU A CA 1
ATOM 1383 C C . LEU A 1 91 ? -4.647 -33.290 -4.402 1.00 14.46 94 LEU A C 1
ATOM 1384 O O . LEU A 1 91 ? -5.859 -33.322 -4.160 1.00 15.40 94 LEU A O 1
ATOM 1400 N N . ASP A 1 92 ? -3.714 -33.212 -3.456 1.00 14.49 95 ASP A N 1
ATOM 1401 C CA . ASP A 1 92 ? -4.046 -33.236 -2.037 1.00 12.95 95 ASP A CA 1
ATOM 1402 C C . ASP A 1 92 ? -4.153 -31.846 -1.445 1.00 13.62 95 ASP A C 1
ATOM 1403 O O . ASP A 1 92 ? -5.004 -31.607 -0.579 1.00 14.23 95 ASP A O 1
ATOM 1412 N N . SER A 1 93 ? -3.311 -30.927 -1.903 1.00 12.02 96 SER A N 1
ATOM 1413 C CA . SER A 1 93 ? -3.245 -29.592 -1.332 1.00 11.75 96 SER A CA 1
ATOM 1414 C C . SER A 1 93 ? -3.104 -28.556 -2.432 1.00 12.43 96 SER A C 1
ATOM 1415 O O . SER A 1 93 ? -2.452 -28.804 -3.449 1.00 14.20 96 SER A O 1
ATOM 1423 N N . ALA A 1 94 ? -3.713 -27.394 -2.226 1.00 12.11 97 ALA A N 1
ATOM 1424 C CA . ALA A 1 94 ? -3.571 -26.311 -3.186 1.00 12.43 97 ALA A CA 1
ATOM 1425 C C . ALA A 1 94 ? -3.421 -24.980 -2.473 1.00 13.89 97 ALA A C 1
ATOM 1426 O O . ALA A 1 94 ? -4.234 -24.633 -1.612 1.00 13.51 97 ALA A O 1
ATOM 1433 N N . CYS A 1 95 ? -2.393 -24.234 -2.861 1.00 13.92 98 CYS A N 1
ATOM 1434 C CA . CYS A 1 95 ? -2.156 -22.865 -2.414 1.00 13.71 98 CYS A CA 1
ATOM 1435 C C . CYS A 1 95 ? -2.389 -21.959 -3.624 1.00 12.13 98 CYS A C 1
ATOM 1436 O O . CYS A 1 95 ? -1.539 -21.860 -4.516 1.00 13.34 98 CYS A O 1
ATOM 1444 N N . LEU A 1 96 ? -3.555 -21.322 -3.657 1.00 12.45 99 LEU A N 1
ATOM 1445 C CA . LEU A 1 96 ? -3.954 -20.447 -4.753 1.00 12.77 99 LEU A CA 1
ATOM 1446 C C . LEU A 1 96 ? -3.629 -19.007 -4.372 1.00 13.45 99 LEU A C 1
ATOM 1447 O O . LEU A 1 96 ? -4.336 -18.384 -3.571 1.00 12.66 99 LEU A O 1
ATOM 1463 N N . VAL A 1 97 ? -2.558 -18.482 -4.935 1.00 13.78 100 VAL A N 1
ATOM 1464 C CA . VAL A 1 97 ? -2.196 -17.085 -4.765 1.00 14.39 100 VAL A CA 1
ATOM 1465 C C . VAL A 1 97 ? -2.969 -16.287 -5.803 1.00 12.77 100 VAL A C 1
ATOM 1466 O O . VAL A 1 97 ? -2.931 -16.601 -6.998 1.00 16.84 100 VAL A O 1
ATOM 1479 N N . THR A 1 98 ? -3.715 -15.287 -5.344 1.00 12.96 101 THR A N 1
ATOM 1480 C CA . THR A 1 98 ? -4.600 -14.538 -6.218 1.00 15.37 101 THR A CA 1
ATOM 1481 C C . THR A 1 98 ? -4.412 -13.045 -5.993 1.00 16.21 101 THR A C 1
ATOM 1482 O O . THR A 1 98 ? -3.865 -12.613 -4.972 1.00 13.59 101 THR A O 1
ATOM 1493 N N . GLY A 1 99 ? -4.861 -12.264 -6.975 1.00 14.99 102 GLY A N 1
ATOM 1494 C CA . GLY A 1 99 ? -5.003 -10.836 -6.801 1.00 14.27 102 GLY A CA 1
ATOM 1495 C C . GLY A 1 99 ? -4.357 -9.964 -7.858 1.00 16.16 102 GLY A C 1
ATOM 1496 O O . GLY A 1 99 ? -3.444 -10.383 -8.575 1.00 18.04 102 GLY A O 1
ATOM 1500 N N . LEU A 1 100 ? -4.871 -8.744 -7.978 1.00 16.69 103 LEU A N 1
ATOM 1501 C CA A LEU A 1 100 ? -4.247 -7.696 -8.778 0.43 17.48 103 LEU A CA 1
ATOM 1502 C CA B LEU A 1 100 ? -4.263 -7.695 -8.791 0.57 17.49 103 LEU A CA 1
ATOM 1503 C C . LEU A 1 100 ? -4.466 -6.388 -8.037 1.00 18.26 103 LEU A C 1
ATOM 1504 O O . LEU A 1 100 ? -5.609 -6.000 -7.769 1.00 19.59 103 LEU A O 1
ATOM 1535 N N . ILE A 1 101 ? -3.372 -5.722 -7.691 1.00 19.31 104 ILE A N 1
ATOM 1536 C CA . ILE A 1 101 ? -3.429 -4.547 -6.830 1.00 20.18 104 ILE A CA 1
ATOM 1537 C C . ILE A 1 101 ? -3.769 -3.307 -7.648 1.00 20.25 104 ILE A C 1
ATOM 1538 O O . ILE A 1 101 ? -3.156 -3.030 -8.686 1.00 22.69 104 ILE A O 1
ATOM 1554 N N . VAL A 1 102 ? -4.765 -2.567 -7.172 1.00 19.68 105 VAL A N 1
ATOM 1555 C CA . VAL A 1 102 ? -5.091 -1.229 -7.635 1.00 23.44 105 VAL A CA 1
ATOM 1556 C C . VAL A 1 102 ? -5.438 -0.431 -6.388 1.00 20.41 105 VAL A C 1
ATOM 1557 O O . VAL A 1 102 ? -6.184 -0.913 -5.530 1.00 19.20 105 VAL A O 1
ATOM 1570 N N . THR A 1 103 ? -4.879 0.764 -6.269 1.00 20.32 106 THR A N 1
ATOM 1571 C CA . THR A 1 103 ? -5.178 1.651 -5.158 1.00 20.16 106 THR A CA 1
ATOM 1572 C C . THR A 1 103 ? -5.498 3.018 -5.742 1.00 18.96 106 THR A C 1
ATOM 1573 O O . THR A 1 103 ? -5.218 3.296 -6.915 1.00 19.66 106 THR A O 1
ATOM 1584 N N . GLY A 1 104 ? -6.099 3.865 -4.915 1.00 19.58 107 GLY A N 1
ATOM 1585 C CA . GLY A 1 104 ? -6.465 5.195 -5.352 1.00 18.71 107 GLY A CA 1
ATOM 1586 C C . GLY A 1 104 ? -7.831 5.596 -4.850 1.00 17.57 107 GLY A C 1
ATOM 1587 O O . GLY A 1 104 ? -8.554 4.779 -4.267 1.00 16.21 107 GLY A O 1
ATOM 1591 N N . LYS A 1 105 ? -8.186 6.859 -5.065 1.00 18.76 108 LYS A N 1
ATOM 1592 C CA . LYS A 1 105 ? -9.501 7.342 -4.674 1.00 16.93 108 LYS A CA 1
ATOM 1593 C C . LYS A 1 105 ? -10.593 6.570 -5.397 1.00 17.06 108 LYS A C 1
ATOM 1594 O O . LYS A 1 105 ? -10.513 6.316 -6.602 1.00 18.07 108 LYS A O 1
ATOM 1613 N N . PHE A 1 106 ? -11.628 6.205 -4.645 1.00 16.70 109 PHE A N 1
ATOM 1614 C CA . PHE A 1 106 ? -12.743 5.475 -5.227 1.00 15.69 109 PHE A CA 1
ATOM 1615 C C . PHE A 1 106 ? -13.266 6.165 -6.481 1.00 17.41 109 PHE A C 1
ATOM 1616 O O . PHE A 1 106 ? -13.522 5.517 -7.500 1.00 16.89 109 PHE A O 1
ATOM 1633 N N . LEU A 1 107 ? -13.455 7.479 -6.420 1.00 16.64 110 LEU A N 1
ATOM 1634 C CA . LEU A 1 107 ? -14.069 8.175 -7.543 1.00 16.90 110 LEU A CA 1
ATOM 1635 C C . LEU A 1 107 ? -13.117 8.358 -8.716 1.00 19.06 110 LEU A C 1
ATOM 1636 O O . LEU A 1 107 ? -13.559 8.806 -9.778 1.00 21.92 110 LEU A O 1
ATOM 1652 N N . ASP A 1 108 ? -11.836 8.011 -8.559 1.00 20.11 111 ASP A N 1
ATOM 1653 C CA . ASP A 1 108 ? -10.894 8.009 -9.672 1.00 20.32 111 ASP A CA 1
ATOM 1654 C C . ASP A 1 108 ? -10.828 6.663 -10.390 1.00 19.34 111 ASP A C 1
ATOM 1655 O O . ASP A 1 108 ? -10.217 6.573 -11.463 1.00 21.48 111 ASP A O 1
ATOM 1664 N N . MET A 1 109 ? -11.449 5.622 -9.848 1.00 17.59 112 MET A N 1
ATOM 1665 C CA . MET A 1 109 ? -11.329 4.297 -10.437 1.00 17.79 112 MET A CA 1
ATOM 1666 C C . MET A 1 109 ? -12.057 4.237 -11.774 1.00 19.40 112 MET A C 1
ATOM 1667 O O . MET A 1 109 ? -13.198 4.692 -11.902 1.00 22.16 112 MET A O 1
ATOM 1681 N N . THR A 1 110 ? -11.381 3.684 -12.773 1.00 19.38 113 THR A N 1
ATOM 1682 C CA . THR A 1 110 ? -11.927 3.552 -14.113 1.00 20.04 113 THR A CA 1
ATOM 1683 C C . THR A 1 110 ? -12.585 2.185 -14.286 1.00 20.49 113 THR A C 1
ATOM 1684 O O . THR A 1 110 ? -12.393 1.271 -13.483 1.00 20.89 113 THR A O 1
ATOM 1695 N N . ASP A 1 111 ? -13.355 2.040 -15.369 1.00 22.70 114 ASP A N 1
ATOM 1696 C CA . ASP A 1 111 ? -13.914 0.726 -15.684 1.00 22.65 114 ASP A CA 1
ATOM 1697 C C . ASP A 1 111 ? -12.801 -0.309 -15.845 1.00 21.42 114 ASP A C 1
ATOM 1698 O O . ASP A 1 111 ? -12.960 -1.475 -15.458 1.00 20.63 114 ASP A O 1
ATOM 1707 N N . ASP A 1 112 ? -11.653 0.095 -16.398 1.00 22.05 115 ASP A N 1
ATOM 1708 C CA . ASP A 1 112 ? -10.578 -0.875 -16.588 1.00 23.39 115 ASP A CA 1
ATOM 1709 C C . ASP A 1 112 ? -9.977 -1.306 -15.252 1.00 21.87 115 ASP A C 1
ATOM 1710 O O . ASP A 1 112 ? -9.651 -2.484 -15.063 1.00 21.69 115 ASP A O 1
ATOM 1719 N N . GLN A 1 113 ? -9.803 -0.362 -14.318 1.00 20.50 116 GLN A N 1
ATOM 1720 C CA . GLN A 1 113 ? -9.297 -0.719 -12.997 1.00 18.98 116 GLN A CA 1
ATOM 1721 C C . GLN A 1 113 ? -10.266 -1.657 -12.290 1.00 18.66 116 GLN A C 1
ATOM 1722 O O . GLN A 1 113 ? -9.856 -2.641 -11.664 1.00 18.36 116 GLN A O 1
ATOM 1736 N N . TRP A 1 114 ? -11.562 -1.384 -12.421 1.00 18.69 117 TRP A N 1
ATOM 1737 C CA . TRP A 1 114 ? -12.586 -2.220 -11.810 1.00 15.08 117 TRP A CA 1
ATOM 1738 C C . TRP A 1 114 ? -12.588 -3.623 -12.404 1.00 17.95 117 TRP A C 1
ATOM 1739 O O . TRP A 1 114 ? -12.668 -4.611 -11.670 1.00 16.97 117 TRP A O 1
ATOM 1760 N N . ALA A 1 115 ? -12.481 -3.733 -13.726 1.00 18.46 118 ALA A N 1
ATOM 1761 C CA . ALA A 1 115 ? -12.416 -5.051 -14.351 1.00 18.66 118 ALA A CA 1
ATOM 1762 C C . ALA A 1 115 ? -11.177 -5.807 -13.892 1.00 18.44 118 ALA A C 1
ATOM 1763 O O . ALA A 1 115 ? -11.229 -7.015 -13.623 1.00 18.56 118 ALA A O 1
ATOM 1770 N N . LYS A 1 116 ? -10.058 -5.095 -13.780 1.00 20.33 119 LYS A N 1
ATOM 1771 C CA . LYS A 1 116 ? -8.783 -5.695 -13.410 1.00 23.88 119 LYS A CA 1
ATOM 1772 C C . LYS A 1 116 ? -8.820 -6.262 -12.000 1.00 19.67 119 LYS A C 1
ATOM 1773 O O . LYS A 1 116 ? -8.366 -7.388 -11.766 1.00 20.65 119 LYS A O 1
ATOM 1792 N N A VAL A 1 117 ? -9.375 -5.513 -11.053 0.49 17.64 120 VAL A N 1
ATOM 1793 N N B VAL A 1 117 ? -9.343 -5.495 -11.033 0.51 17.52 120 VAL A N 1
ATOM 1794 C CA A VAL A 1 117 ? -9.376 -5.979 -9.676 0.49 17.34 120 VAL A CA 1
ATOM 1795 C CA B VAL A 1 117 ? -9.373 -6.004 -9.664 0.51 17.28 120 VAL A CA 1
ATOM 1796 C C A VAL A 1 117 ? -10.386 -7.102 -9.481 0.49 16.36 120 VAL A C 1
ATOM 1797 C C B VAL A 1 117 ? -10.334 -7.178 -9.559 0.51 16.48 120 VAL A C 1
ATOM 1798 O O A VAL A 1 117 ? -10.185 -7.983 -8.639 0.49 16.87 120 VAL A O 1
ATOM 1799 O O B VAL A 1 117 ? -10.069 -8.148 -8.840 0.51 15.93 120 VAL A O 1
ATOM 1824 N N . LYS A 1 118 ? -11.470 -7.115 -10.259 1.00 15.86 121 LYS A N 1
ATOM 1825 C CA . LYS A 1 118 ? -12.393 -8.243 -10.207 1.00 14.42 121 LYS A CA 1
ATOM 1826 C C . LYS A 1 118 ? -11.739 -9.500 -10.773 1.00 15.02 121 LYS A C 1
ATOM 1827 O O . LYS A 1 118 ? -11.887 -10.590 -10.212 1.00 15.75 121 LYS A O 1
ATOM 1847 N N . ALA A 1 119 ? -11.023 -9.364 -11.891 1.00 16.43 122 ALA A N 1
ATOM 1848 C CA . ALA A 1 119 ? -10.367 -10.522 -12.495 1.00 15.90 122 ALA A CA 1
ATOM 1849 C C . ALA A 1 119 ? -9.335 -11.121 -11.548 1.00 16.50 122 ALA A C 1
ATOM 1850 O O . ALA A 1 119 ? -9.300 -12.340 -11.348 1.00 16.37 122 ALA A O 1
ATOM 1857 N N . GLY A 1 120 ? -8.501 -10.282 -10.924 1.00 15.38 123 GLY A N 1
ATOM 1858 C CA . GLY A 1 120 ? -7.451 -10.810 -10.062 1.00 16.80 123 GLY A CA 1
ATOM 1859 C C . GLY A 1 120 ? -7.981 -11.291 -8.721 1.00 15.18 123 GLY A C 1
ATOM 1860 O O . GLY A 1 120 ? -7.575 -12.348 -8.231 1.00 15.38 123 GLY A O 1
ATOM 1864 N N . ASN A 1 121 ? -8.875 -10.523 -8.097 1.00 13.83 124 ASN A N 1
ATOM 1865 C CA . ASN A 1 121 ? -9.277 -10.786 -6.724 1.00 13.24 124 ASN A CA 1
ATOM 1866 C C . ASN A 1 121 ? -10.461 -11.731 -6.605 1.00 12.68 124 ASN A C 1
ATOM 1867 O O . ASN A 1 121 ? -10.638 -12.336 -5.543 1.00 12.82 124 ASN A O 1
ATOM 1878 N N . LEU A 1 122 ? -11.273 -11.861 -7.652 1.00 13.64 125 LEU A N 1
ATOM 1879 C CA . LEU A 1 122 ? -12.456 -12.708 -7.604 1.00 10.81 125 LEU A CA 1
ATOM 1880 C C . LEU A 1 122 ? -12.428 -13.818 -8.645 1.00 14.03 125 LEU A C 1
ATOM 1881 O O . LEU A 1 122 ? -12.632 -14.987 -8.292 1.00 15.33 125 LEU A O 1
ATOM 1897 N N . ASP A 1 123 ? -12.159 -13.503 -9.916 1.00 13.50 126 ASP A N 1
ATOM 1898 C CA . ASP A 1 123 ? -12.175 -14.544 -10.943 1.00 14.28 126 ASP A CA 1
ATOM 1899 C C . ASP A 1 123 ? -11.128 -15.624 -10.660 1.00 14.26 126 ASP A C 1
ATOM 1900 O O . ASP A 1 123 ? -11.391 -16.818 -10.842 1.00 14.24 126 ASP A O 1
ATOM 1909 N N . MET A 1 124 ? -9.929 -15.229 -10.225 1.00 13.33 127 MET A N 1
ATOM 1910 C CA . MET A 1 124 ? -8.916 -16.229 -9.895 1.00 13.55 127 MET A CA 1
ATOM 1911 C C . MET A 1 124 ? -9.381 -17.163 -8.788 1.00 13.35 127 MET A C 1
ATOM 1912 O O . MET A 1 124 ? -9.019 -18.348 -8.777 1.00 14.44 127 MET A O 1
ATOM 1926 N N . VAL A 1 125 ? -10.167 -16.648 -7.846 1.00 12.26 128 VAL A N 1
ATOM 1927 C CA . VAL A 1 125 ? -10.664 -17.461 -6.745 1.00 12.05 128 VAL A CA 1
ATOM 1928 C C . VAL A 1 125 ? -11.772 -18.390 -7.227 1.00 13.72 128 VAL A C 1
ATOM 1929 O O . VAL A 1 125 ? -11.780 -19.585 -6.912 1.00 13.67 128 VAL A O 1
ATOM 1942 N N . PHE A 1 126 ? -12.738 -17.849 -7.973 1.00 13.49 129 PHE A N 1
ATOM 1943 C CA . PHE A 1 126 ? -13.847 -18.657 -8.473 1.00 12.71 129 PHE A CA 1
ATOM 1944 C C . PHE A 1 126 ? -13.347 -19.788 -9.368 1.00 14.12 129 PHE A C 1
ATOM 1945 O O . PHE A 1 126 ? -13.651 -20.969 -9.139 1.00 14.16 129 PHE A O 1
ATOM 1962 N N . HIS A 1 127 ? -12.577 -19.448 -10.405 1.00 13.79 130 HIS A N 1
ATOM 1963 C CA . HIS A 1 127 ? -12.101 -20.470 -11.333 1.00 13.91 130 HIS A CA 1
ATOM 1964 C C . HIS A 1 127 ? -11.063 -21.377 -10.680 1.00 13.91 130 HIS A C 1
ATOM 1965 O O . HIS A 1 127 ? -11.024 -22.580 -10.969 1.00 15.09 130 HIS A O 1
ATOM 1979 N N . GLY A 1 128 ? -10.226 -20.838 -9.793 1.00 14.40 131 GLY A N 1
ATOM 1980 C CA . GLY A 1 128 ? -9.252 -21.678 -9.115 1.00 14.08 131 GLY A CA 1
ATOM 1981 C C . GLY A 1 128 ? -9.910 -22.749 -8.264 1.00 13.36 131 GLY A C 1
ATOM 1982 O O . GLY A 1 128 ? -9.562 -23.929 -8.345 1.00 13.67 131 GLY A O 1
ATOM 1986 N N . LEU A 1 129 ? -10.892 -22.355 -7.458 1.00 13.14 132 LEU A N 1
ATOM 1987 C CA . LEU A 1 129 ? -11.567 -23.322 -6.602 1.00 13.06 132 LEU A CA 1
ATOM 1988 C C . LEU A 1 129 ? -12.410 -24.299 -7.416 1.00 13.30 132 LEU A C 1
ATOM 1989 O O . LEU A 1 129 ? -12.511 -25.479 -7.058 1.00 13.73 132 LEU A O 1
ATOM 2005 N N . GLN A 1 130 ? -13.049 -23.835 -8.496 1.00 13.87 133 GLN A N 1
ATOM 2006 C CA . GLN A 1 130 ? -13.815 -24.761 -9.328 1.00 14.41 133 GLN A CA 1
ATOM 2007 C C . GLN A 1 130 ? -12.910 -25.817 -9.957 1.00 15.95 133 GLN A C 1
ATOM 2008 O O . GLN A 1 130 ? -13.361 -26.937 -10.230 1.00 17.28 133 GLN A O 1
ATOM 2022 N N . ALA A 1 131 ? -11.631 -25.492 -10.178 1.00 15.75 134 ALA A N 1
ATOM 2023 C CA . ALA A 1 131 ? -10.720 -26.468 -10.773 1.00 15.54 134 ALA A CA 1
ATOM 2024 C C . ALA A 1 131 ? -10.123 -27.406 -9.727 1.00 15.12 134 ALA A C 1
ATOM 2025 O O . ALA A 1 131 ? -9.998 -28.613 -9.985 1.00 15.31 134 ALA A O 1
ATOM 2032 N N . VAL A 1 132 ? -9.729 -26.886 -8.558 1.00 15.03 135 VAL A N 1
ATOM 2033 C CA . VAL A 1 132 ? -8.991 -27.730 -7.624 1.00 13.72 135 VAL A CA 1
ATOM 2034 C C . VAL A 1 132 ? -9.926 -28.636 -6.828 1.00 14.09 135 VAL A C 1
ATOM 2035 O O . VAL A 1 132 ? -9.531 -29.736 -6.432 1.00 16.43 135 VAL A O 1
ATOM 2048 N N . LEU A 1 133 ? -11.166 -28.213 -6.578 1.00 13.26 136 LEU A N 1
ATOM 2049 C CA . LEU A 1 133 ? -11.995 -28.995 -5.671 1.00 13.72 136 LEU A CA 1
ATOM 2050 C C . LEU A 1 133 ? -12.440 -30.355 -6.206 1.00 15.46 136 LEU A C 1
ATOM 2051 O O . LEU A 1 133 ? -12.494 -31.306 -5.418 1.00 16.69 136 LEU A O 1
ATOM 2067 N N . PRO A 1 134 ? -12.786 -30.516 -7.482 1.00 15.39 137 PRO A N 1
ATOM 2068 C CA . PRO A 1 134 ? -13.337 -31.809 -7.922 1.00 14.72 137 PRO A CA 1
ATOM 2069 C C . PRO A 1 134 ? -12.440 -32.993 -7.589 1.00 17.07 137 PRO A C 1
ATOM 2070 O O . PRO A 1 134 ? -12.948 -34.004 -7.086 1.00 16.94 137 PRO A O 1
ATOM 2081 N N . PRO A 1 135 ? -11.125 -32.951 -7.854 1.00 16.63 138 PRO A N 1
ATOM 2082 C CA . PRO A 1 135 ? -10.316 -34.133 -7.494 1.00 15.08 138 PRO A CA 1
ATOM 2083 C C . PRO A 1 135 ? -10.237 -34.352 -5.996 1.00 15.90 138 PRO A C 1
ATOM 2084 O O . PRO A 1 135 ? -10.123 -35.505 -5.557 1.00 17.90 138 PRO A O 1
ATOM 2095 N N . MET A 1 136 ? -10.287 -33.281 -5.202 1.00 13.82 139 MET A N 1
ATOM 2096 C CA . MET A 1 136 ? -10.283 -33.424 -3.753 1.00 14.34 139 MET A CA 1
ATOM 2097 C C . MET A 1 136 ? -11.594 -34.023 -3.261 1.00 15.47 139 MET A C 1
ATOM 2098 O O . MET A 1 136 ? -11.595 -34.907 -2.396 1.00 15.51 139 MET A O 1
ATOM 2112 N N . VAL A 1 137 ? -12.717 -33.553 -3.802 1.00 14.48 140 VAL A N 1
ATOM 2113 C CA . VAL A 1 137 ? -14.015 -34.140 -3.481 1.00 15.79 140 VAL A CA 1
ATOM 2114 C C . VAL A 1 137 ? -14.042 -35.610 -3.866 1.00 17.39 140 VAL A C 1
ATOM 2115 O O . VAL A 1 137 ? -14.537 -36.456 -3.110 1.00 18.03 140 VAL A O 1
ATOM 2128 N N . ALA A 1 138 ? -13.494 -35.947 -5.035 1.00 16.26 141 ALA A N 1
ATOM 2129 C CA . ALA A 1 138 ? -13.487 -37.335 -5.475 1.00 18.33 141 ALA A CA 1
ATOM 2130 C C . ALA A 1 138 ? -12.698 -38.211 -4.514 1.00 20.23 141 ALA A C 1
ATOM 2131 O O . ALA A 1 138 ? -13.064 -39.367 -4.271 1.00 22.34 141 ALA A O 1
ATOM 2138 N N . ALA A 1 139 ? -11.615 -37.674 -3.951 1.00 19.07 142 ALA A N 1
ATOM 2139 C CA . ALA A 1 139 ? -10.788 -38.425 -3.023 1.00 18.53 142 ALA A CA 1
ATOM 2140 C C . ALA A 1 139 ? -11.345 -38.450 -1.608 1.00 17.70 142 ALA A C 1
ATOM 2141 O O . ALA A 1 139 ? -10.912 -39.284 -0.807 1.00 20.43 142 ALA A O 1
ATOM 2148 N N . GLY A 1 140 ? -12.267 -37.548 -1.275 1.00 15.86 143 GLY A N 1
ATOM 2149 C CA . GLY A 1 140 ? -12.773 -37.443 0.076 1.00 16.46 143 GLY A CA 1
ATOM 2150 C C . GLY A 1 140 ? -11.842 -36.755 1.042 1.00 16.68 143 GLY A C 1
ATOM 2151 O O . GLY A 1 140 ? -11.986 -36.929 2.257 1.00 17.40 143 GLY A O 1
ATOM 2155 N N . ALA A 1 141 ? -10.872 -35.996 0.540 1.00 14.91 144 ALA A N 1
ATOM 2156 C CA . ALA A 1 141 ? -9.931 -35.296 1.398 1.00 14.13 144 ALA A CA 1
ATOM 2157 C C . ALA A 1 141 ? -9.168 -34.277 0.571 1.00 14.95 144 ALA A C 1
ATOM 2158 O O . ALA A 1 141 ? -8.819 -34.541 -0.580 1.00 17.11 144 ALA A O 1
ATOM 2165 N N . GLY A 1 142 ? -8.918 -33.122 1.164 1.00 13.62 145 GLY A N 1
ATOM 2166 C CA . GLY A 1 142 ? -8.065 -32.138 0.529 1.00 13.42 145 GLY A CA 1
ATOM 2167 C C . GLY A 1 142 ? -7.912 -30.935 1.428 1.00 12.10 145 GLY A C 1
ATOM 2168 O O . GLY A 1 142 ? -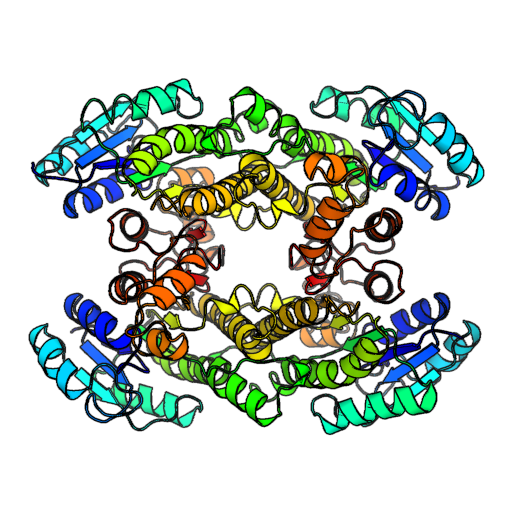8.678 -30.736 2.376 1.00 12.55 145 GLY A O 1
ATOM 2172 N N . GLN A 1 143 ? -6.901 -30.130 1.115 1.00 12.26 146 GLN A N 1
ATOM 2173 C CA . GLN A 1 143 ? -6.668 -28.898 1.853 1.00 10.28 146 GLN A CA 1
ATOM 2174 C C . GLN A 1 143 ? -6.324 -27.777 0.891 1.00 11.60 146 GLN A C 1
ATOM 2175 O O . GLN A 1 143 ? -5.461 -27.938 0.026 1.00 13.07 146 GLN A O 1
ATOM 2189 N N . CYS A 1 144 ? -7.003 -26.641 1.054 1.00 11.47 147 CYS A N 1
ATOM 2190 C CA A CYS A 1 144 ? -6.783 -25.484 0.201 0.27 11.91 147 CYS A CA 1
ATOM 2191 C CA B CYS A 1 144 ? -6.811 -25.480 0.206 0.73 11.61 147 CYS A CA 1
ATOM 2192 C C . CYS A 1 144 ? -6.589 -24.230 1.043 1.00 10.90 147 CYS A C 1
ATOM 2193 O O . CYS A 1 144 ? -7.285 -24.011 2.041 1.00 12.05 147 CYS A O 1
ATOM 2208 N N . VAL A 1 145 ? -5.629 -23.411 0.618 1.00 10.85 148 VAL A N 1
ATOM 2209 C CA . VAL A 1 145 ? -5.421 -22.067 1.136 1.00 12.47 148 VAL A CA 1
ATOM 2210 C C . VAL A 1 145 ? -5.529 -21.122 -0.052 1.00 12.56 148 VAL A C 1
ATOM 2211 O O . VAL A 1 145 ? -4.858 -21.321 -1.073 1.00 13.18 148 VAL A O 1
ATOM 2224 N N . VAL A 1 146 ? -6.405 -20.132 0.058 1.00 10.87 149 VAL A N 1
ATOM 2225 C CA . VAL A 1 146 ? -6.509 -19.062 -0.923 1.00 11.52 149 VAL A CA 1
ATOM 2226 C C . VAL A 1 146 ? -5.869 -17.836 -0.302 1.00 12.46 149 VAL A C 1
ATOM 2227 O O . VAL A 1 146 ? -6.292 -17.388 0.770 1.00 11.62 149 VAL A O 1
ATOM 2240 N N . PHE A 1 147 ? -4.855 -17.293 -0.957 1.00 12.14 150 PHE A N 1
ATOM 2241 C CA . PHE A 1 147 ? -4.310 -16.021 -0.514 1.00 11.45 150 PHE A CA 1
ATOM 2242 C C . PHE A 1 147 ? -5.151 -14.885 -1.071 1.00 12.10 150 PHE A C 1
ATOM 2243 O O . PHE A 1 147 ? -5.276 -14.722 -2.290 1.00 13.16 150 PHE A O 1
ATOM 2260 N N . THR A 1 148 ? -5.736 -14.111 -0.167 1.00 12.27 151 THR A N 1
ATOM 2261 C CA . THR A 1 148 ? -6.486 -12.912 -0.513 1.00 11.59 151 THR A CA 1
ATOM 2262 C C . THR A 1 148 ? -5.649 -11.714 -0.072 1.00 12.04 151 THR A C 1
ATOM 2263 O O . THR A 1 148 ? -4.603 -11.449 -0.676 1.00 13.89 151 THR A O 1
ATOM 2274 N N . SER A 1 149 ? -6.065 -11.004 0.977 1.00 11.62 152 SER A N 1
ATOM 2275 C CA . SER A 1 149 ? -5.317 -9.846 1.467 1.00 11.88 152 SER A CA 1
ATOM 2276 C C . SER A 1 149 ? -5.818 -9.481 2.853 1.00 11.84 152 SER A C 1
ATOM 2277 O O . SER A 1 149 ? -7.012 -9.595 3.135 1.00 12.07 152 SER A O 1
ATOM 2285 N N . ALA A 1 150 ? -4.915 -8.993 3.702 1.00 11.79 153 ALA A N 1
ATOM 2286 C CA . ALA A 1 150 ? -5.375 -8.486 4.988 1.00 11.68 153 ALA A CA 1
ATOM 2287 C C . ALA A 1 150 ? -6.338 -7.321 4.803 1.00 11.77 153 ALA A C 1
ATOM 2288 O O . ALA A 1 150 ? -7.162 -7.061 5.687 1.00 12.18 153 ALA A O 1
ATOM 2295 N N . THR A 1 151 ? -6.259 -6.619 3.671 1.00 11.93 154 THR A N 1
ATOM 2296 C CA . THR A 1 151 ? -7.197 -5.529 3.424 1.00 11.71 154 THR A CA 1
ATOM 2297 C C . THR A 1 151 ? -8.632 -6.036 3.335 1.00 12.45 154 THR A C 1
ATOM 2298 O O . THR A 1 151 ? -9.564 -5.265 3.580 1.00 12.79 154 THR A O 1
ATOM 2309 N N . GLY A 1 152 ? -8.841 -7.309 2.991 1.00 9.61 155 GLY A N 1
ATOM 2310 C CA . GLY A 1 152 ? -10.186 -7.856 2.978 1.00 10.43 155 GLY A CA 1
ATOM 2311 C C . GLY A 1 152 ? -10.847 -7.898 4.336 1.00 12.35 155 GLY A C 1
ATOM 2312 O O . GLY A 1 152 ? -12.080 -7.898 4.404 1.00 14.61 155 GLY A O 1
ATOM 2316 N N . GLY A 1 153 ? -10.063 -7.933 5.409 1.00 12.51 156 GLY A N 1
ATOM 2317 C CA . GLY A 1 153 ? -10.606 -7.871 6.750 1.00 12.94 156 GLY A CA 1
ATOM 2318 C C . GLY A 1 153 ? -10.906 -6.479 7.244 1.00 13.85 156 GLY A C 1
ATOM 2319 O O . GLY A 1 153 ? -11.555 -6.324 8.285 1.00 16.11 156 GLY A O 1
ATOM 2323 N N . ARG A 1 154 ? -10.434 -5.461 6.534 1.00 12.93 157 ARG A N 1
ATOM 2324 C CA . ARG A 1 154 ? -10.658 -4.075 6.916 1.00 13.91 157 ARG A CA 1
ATOM 2325 C C . ARG A 1 154 ? -10.510 -3.176 5.693 1.00 13.16 157 ARG A C 1
ATOM 2326 O O . ARG A 1 154 ? -9.554 -2.396 5.616 1.00 13.56 157 ARG A O 1
ATOM 2347 N N . PRO A 1 155 ? -11.416 -3.257 4.718 1.00 12.15 158 PRO A N 1
ATOM 2348 C CA . PRO A 1 155 ? -11.269 -2.432 3.505 1.00 12.92 158 PRO A CA 1
ATOM 2349 C C . PRO A 1 155 ? -11.345 -0.957 3.851 1.00 13.38 158 PRO A C 1
ATOM 235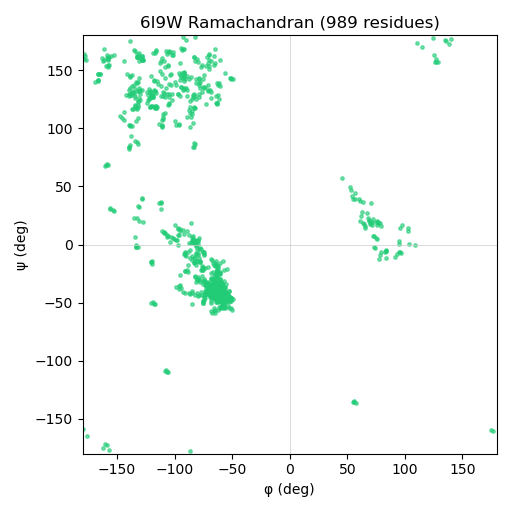0 O O . PRO A 1 155 ? -12.346 -0.478 4.397 1.00 13.94 158 PRO A O 1
ATOM 2361 N N . ASP A 1 156 ? -10.270 -0.229 3.502 1.00 12.67 159 ASP A N 1
ATOM 2362 C CA . ASP A 1 156 ? -10.061 1.129 3.976 1.00 14.18 159 ASP A CA 1
ATOM 2363 C C . ASP A 1 156 ? -10.074 2.156 2.849 1.00 14.88 159 ASP A C 1
ATOM 2364 O O . ASP A 1 156 ? -9.955 1.785 1.672 1.00 13.51 159 ASP A O 1
ATOM 2373 N N . PRO A 1 157 ? -10.165 3.445 3.171 1.00 13.21 160 PRO A N 1
ATOM 2374 C CA . PRO A 1 157 ? -9.997 4.481 2.147 1.00 13.87 160 PRO A CA 1
ATOM 2375 C C . PRO A 1 157 ? -8.715 4.271 1.348 1.00 15.26 160 PRO A C 1
ATOM 2376 O O . PRO A 1 157 ? -7.685 3.860 1.889 1.00 16.30 160 PRO A O 1
ATOM 2387 N N . MET A 1 158 ? -8.787 4.562 0.045 1.00 16.60 161 MET A N 1
ATOM 2388 C CA . MET A 1 158 ? -7.723 4.457 -0.943 1.00 18.41 161 MET A CA 1
ATOM 2389 C C . MET A 1 158 ? -7.536 3.023 -1.409 1.00 17.78 161 MET A C 1
ATOM 2390 O O . MET A 1 158 ? -6.780 2.790 -2.354 1.00 19.42 161 MET A O 1
ATOM 2404 N N . VAL A 1 159 ? -8.222 2.061 -0.803 1.00 15.88 162 VAL A N 1
ATOM 2405 C CA A VAL A 1 159 ? -8.123 0.673 -1.253 0.45 17.85 162 VAL A CA 1
ATOM 2406 C CA B VAL A 1 159 ? -8.127 0.650 -1.115 0.55 17.78 162 VAL A CA 1
ATOM 2407 C C . VAL A 1 159 ? -9.535 0.097 -1.303 1.00 14.93 162 VAL A C 1
ATOM 2408 O O . VAL A 1 159 ? -9.780 -1.074 -1.007 1.00 14.72 162 VAL A O 1
ATOM 2433 N N . SER A 1 160 ? -10.482 0.923 -1.754 1.00 12.90 163 SER A N 1
ATOM 2434 C CA . SER A 1 160 ? -11.885 0.525 -1.718 1.00 11.56 163 SER A CA 1
ATOM 2435 C C . SER A 1 160 ? -12.165 -0.701 -2.584 1.00 11.39 163 SER A C 1
ATOM 2436 O O . SER A 1 160 ? -12.727 -1.691 -2.102 1.00 12.52 163 SER A O 1
ATOM 2444 N N . ILE A 1 161 ? -11.841 -0.637 -3.878 1.00 13.33 164 ILE A N 1
ATOM 2445 C CA . ILE A 1 161 ? -12.254 -1.738 -4.746 1.00 12.30 164 ILE A CA 1
ATOM 2446 C C . ILE A 1 161 ? -11.339 -2.950 -4.566 1.00 14.58 164 ILE A C 1
ATOM 2447 O O . ILE A 1 161 ? -11.799 -4.090 -4.686 1.00 14.25 164 ILE A O 1
ATOM 2463 N N . TYR A 1 162 ? -10.056 -2.741 -4.260 1.00 14.30 165 TYR A N 1
ATOM 2464 C CA . TYR A 1 162 ? -9.172 -3.863 -3.946 1.00 13.98 165 TYR A CA 1
ATOM 2465 C C . TYR A 1 162 ? -9.595 -4.543 -2.650 1.00 13.23 165 TYR A C 1
ATOM 2466 O O . TYR A 1 162 ? -9.888 -5.742 -2.633 1.00 12.69 165 TYR A O 1
ATOM 2484 N N . GLY A 1 163 ? -9.648 -3.791 -1.548 1.00 11.73 166 GLY A N 1
ATOM 2485 C CA . GLY A 1 163 ? -10.005 -4.394 -0.273 1.00 11.93 166 GLY A CA 1
ATOM 2486 C C . GLY A 1 163 ? -11.405 -4.981 -0.273 1.00 10.61 166 GLY A C 1
ATOM 2487 O O . GLY A 1 163 ? -11.642 -6.061 0.269 1.00 11.94 166 GLY A O 1
ATOM 2491 N N . GLY A 1 164 ? -12.350 -4.269 -0.884 1.00 12.19 167 GLY A N 1
ATOM 2492 C CA . GLY A 1 164 ? -13.711 -4.764 -0.951 1.00 13.28 167 GLY A CA 1
ATOM 2493 C C . GLY A 1 164 ? -13.832 -6.070 -1.711 1.00 11.80 167 GLY A C 1
ATOM 2494 O O . GLY A 1 164 ? -14.515 -6.998 -1.260 1.00 11.75 167 GLY A O 1
ATOM 2498 N N . THR A 1 165 ? -13.210 -6.157 -2.892 1.00 11.71 168 THR A N 1
ATOM 2499 C CA . THR A 1 165 ? -13.281 -7.422 -3.619 1.00 11.35 168 THR A CA 1
ATOM 2500 C C . THR A 1 165 ? -12.528 -8.521 -2.869 1.00 12.33 168 THR A C 1
ATOM 2501 O O . THR A 1 165 ? -12.936 -9.684 -2.929 1.00 12.43 168 THR A O 1
ATOM 2512 N N . ARG A 1 166 ? -11.454 -8.177 -2.137 1.00 11.02 169 ARG A N 1
ATOM 2513 C CA . ARG A 1 166 ? -10.791 -9.160 -1.279 1.00 10.29 169 ARG A CA 1
ATOM 2514 C C . ARG A 1 166 ? -11.735 -9.670 -0.195 1.00 11.41 169 ARG A C 1
ATOM 2515 O O . ARG A 1 166 ? -11.723 -10.859 0.140 1.00 12.05 169 ARG A O 1
ATOM 2536 N N . ALA A 1 167 ? -12.558 -8.780 0.372 1.00 10.82 170 ALA A N 1
ATOM 2537 C CA . ALA A 1 167 ? -13.560 -9.218 1.339 1.00 10.79 170 ALA A CA 1
ATOM 2538 C C . ALA A 1 167 ? -14.543 -10.185 0.696 1.00 10.71 170 ALA A C 1
ATOM 2539 O O . ALA A 1 167 ? -15.002 -11.138 1.338 1.00 10.74 170 ALA A O 1
ATOM 2546 N N . GLY A 1 168 ? -14.875 -9.953 -0.573 1.00 10.82 171 GLY A N 1
ATOM 2547 C CA . GLY A 1 168 ? -15.728 -10.873 -1.296 1.00 12.05 171 GLY A CA 1
ATOM 2548 C C . GLY A 1 168 ? -15.076 -12.228 -1.498 1.00 10.64 171 GLY A C 1
ATOM 2549 O O . GLY A 1 168 ? -15.731 -13.264 -1.383 1.00 11.82 171 GLY A O 1
ATOM 2553 N N . ALA A 1 169 ? -13.776 -12.234 -1.789 1.00 10.67 172 ALA A N 1
ATOM 2554 C CA . ALA A 1 169 ? -13.065 -13.506 -1.909 1.00 11.04 172 ALA A CA 1
ATOM 2555 C C . ALA A 1 169 ? -13.087 -14.268 -0.590 1.00 10.75 172 ALA A C 1
ATOM 2556 O O . ALA A 1 169 ? -13.302 -15.490 -0.574 1.00 10.46 172 ALA A O 1
ATOM 2563 N N . ASN A 1 170 ? -12.856 -13.566 0.526 1.00 11.24 173 ASN A N 1
ATOM 2564 C CA . ASN A 1 170 ? -12.960 -14.200 1.835 1.00 11.55 173 ASN A CA 1
ATOM 2565 C C . ASN A 1 170 ? -14.343 -14.804 2.048 1.00 11.31 173 ASN A C 1
ATOM 2566 O O . ASN A 1 170 ? -14.476 -15.890 2.624 1.00 10.99 173 ASN A O 1
ATOM 2577 N N . GLY A 1 171 ? -15.389 -14.095 1.614 1.00 10.09 174 GLY A N 1
ATOM 2578 C CA . GLY A 1 171 ? -16.735 -14.604 1.777 1.00 9.66 174 GLY A CA 1
ATOM 2579 C C . GLY A 1 171 ? -17.005 -15.837 0.941 1.00 10.78 174 GLY A C 1
ATOM 2580 O O . GLY A 1 171 ? -17.685 -16.759 1.394 1.00 11.47 174 GLY A O 1
ATOM 2584 N N . ILE A 1 172 ? -16.527 -15.849 -0.305 1.00 10.98 175 ILE A N 1
ATOM 2585 C CA . ILE A 1 172 ? -16.616 -17.052 -1.127 1.00 10.13 175 ILE A CA 1
ATOM 2586 C C . ILE A 1 172 ? -15.908 -18.212 -0.428 1.00 10.75 175 ILE A C 1
ATOM 2587 O O . ILE A 1 172 ? -16.435 -19.326 -0.355 1.00 11.67 175 ILE A O 1
ATOM 2603 N N . VAL A 1 173 ? -14.724 -17.959 0.132 1.00 11.74 176 VAL A N 1
ATOM 2604 C CA . VAL A 1 173 ? -13.982 -19.033 0.788 1.00 10.12 176 VAL A CA 1
ATOM 2605 C C . VAL A 1 173 ? -14.752 -19.556 1.995 1.00 11.23 176 VAL A C 1
ATOM 2606 O O . VAL A 1 173 ? -14.780 -20.768 2.250 1.00 12.09 176 VAL A O 1
ATOM 2619 N N . ARG A 1 174 ? -15.406 -18.668 2.753 1.00 10.96 177 ARG A N 1
ATOM 2620 C CA . ARG A 1 174 ? -16.201 -19.142 3.881 1.00 10.60 177 ARG A CA 1
ATOM 2621 C C . ARG A 1 174 ? -17.276 -20.103 3.404 1.00 10.57 177 ARG A C 1
ATOM 2622 O O . ARG A 1 174 ? -17.419 -21.214 3.929 1.00 11.48 177 ARG A O 1
ATOM 2643 N N . ALA A 1 175 ? -18.068 -19.680 2.418 1.00 10.55 178 ALA A N 1
ATOM 2644 C CA . ALA A 1 175 ? -19.159 -20.524 1.949 1.00 11.25 178 ALA A CA 1
ATOM 2645 C C . ALA A 1 175 ? -18.634 -21.827 1.368 1.00 10.82 178 ALA A C 1
ATOM 2646 O O . ALA A 1 175 ? -19.191 -22.904 1.627 1.00 11.75 178 ALA A O 1
ATOM 2653 N N . VAL A 1 176 ? -17.566 -21.750 0.573 1.00 11.03 179 VAL A N 1
ATOM 2654 C CA . VAL A 1 176 ? -17.047 -22.938 -0.098 1.00 10.66 179 VAL A CA 1
ATOM 2655 C C . VAL A 1 176 ? -16.418 -23.891 0.910 1.00 11.06 179 VAL A C 1
ATOM 2656 O O . VAL A 1 176 ? -16.604 -25.108 0.822 1.00 12.63 179 VAL A O 1
ATOM 2669 N N . GLY A 1 177 ? -15.693 -23.361 1.899 1.00 11.10 180 GLY A N 1
ATOM 2670 C CA . GLY A 1 177 ? -15.155 -24.224 2.939 1.00 12.95 180 GLY A CA 1
ATOM 2671 C C . GLY A 1 177 ? -16.244 -24.925 3.725 1.00 13.76 180 GLY A C 1
ATOM 2672 O O . GLY A 1 177 ? -16.156 -26.126 4.000 1.00 15.68 180 GLY A O 1
ATOM 2676 N N . LEU A 1 178 ? -17.308 -24.202 4.076 1.00 11.74 181 LEU A N 1
ATOM 2677 C CA . LEU A 1 178 ? -18.407 -24.856 4.774 1.00 11.33 181 LEU A CA 1
ATOM 2678 C C . LEU A 1 178 ? -19.123 -25.866 3.880 1.00 11.75 181 LEU A C 1
ATOM 2679 O O . LEU A 1 178 ? -19.601 -26.896 4.367 1.00 13.74 181 LEU A O 1
ATOM 2695 N N . GLU A 1 179 ? -19.218 -25.587 2.578 1.00 11.87 182 GLU A N 1
ATOM 2696 C CA . GLU A 1 179 ? -20.023 -26.420 1.691 1.00 13.53 182 GLU A CA 1
ATOM 2697 C C . GLU A 1 179 ? -19.337 -27.738 1.356 1.00 13.56 182 GLU A C 1
ATOM 2698 O O . GLU A 1 179 ? -20.022 -28.731 1.087 1.00 14.97 182 GLU A O 1
ATOM 2710 N N . HIS A 1 180 ? -18.009 -27.782 1.378 1.00 13.08 183 HIS A N 1
ATOM 2711 C CA . HIS A 1 180 ? -17.276 -28.997 1.038 1.00 12.53 183 HIS A CA 1
ATOM 2712 C C . HIS A 1 180 ? -16.682 -29.671 2.266 1.00 12.64 183 HIS A C 1
ATOM 2713 O O . HIS A 1 180 ? -15.974 -30.678 2.131 1.00 12.37 183 HIS A O 1
ATOM 2727 N N . ALA A 1 181 ? -17.037 -29.199 3.466 1.00 13.66 184 ALA A N 1
ATOM 2728 C CA . ALA A 1 181 ? -16.602 -29.857 4.691 1.00 14.25 184 ALA A CA 1
ATOM 2729 C C . ALA A 1 181 ? -17.086 -31.302 4.755 1.00 14.75 184 ALA A C 1
ATOM 2730 O O . ALA A 1 181 ? -16.373 -32.174 5.276 1.00 15.25 184 ALA A O 1
ATOM 2737 N N . ARG A 1 182 ? -18.276 -31.585 4.218 1.00 13.95 185 ARG A N 1
ATOM 2738 C CA . ARG A 1 182 ? -18.774 -32.955 4.214 1.00 14.38 185 ARG A CA 1
ATOM 2739 C C . ARG A 1 182 ? -17.891 -33.885 3.393 1.00 14.66 185 ARG A C 1
ATOM 2740 O O . ARG A 1 182 ? -17.947 -35.100 3.586 1.00 15.72 185 ARG A O 1
ATOM 2761 N N . HIS A 1 183 ? -17.110 -33.343 2.464 1.00 13.79 186 HIS A N 1
ATOM 2762 C CA . HIS A 1 183 ? -16.225 -34.122 1.610 1.00 15.69 186 HIS A CA 1
ATOM 2763 C C . HIS A 1 183 ? -14.794 -34.155 2.144 1.00 16.93 186 HIS A C 1
ATOM 2764 O O . HIS A 1 183 ? -13.893 -34.644 1.453 1.00 18.31 186 HIS A O 1
ATOM 2778 N N . GLY A 1 184 ? -14.572 -33.643 3.356 1.00 15.79 187 GLY A N 1
ATOM 2779 C CA . GLY A 1 184 ? -13.259 -33.656 3.969 1.00 16.44 187 GLY A CA 1
ATOM 2780 C C . GLY A 1 184 ? -12.279 -32.691 3.357 1.00 15.25 187 GLY A C 1
ATOM 2781 O O . GLY A 1 184 ? -11.064 -32.874 3.500 1.00 14.87 187 GLY A O 1
ATOM 2785 N N . VAL A 1 185 ? -12.774 -31.661 2.681 1.00 14.08 188 VAL A N 1
ATOM 2786 C CA . VAL A 1 185 ? -11.941 -30.740 1.925 1.00 13.51 188 VAL A CA 1
ATOM 2787 C C . VAL A 1 185 ? -11.958 -29.388 2.623 1.00 16.69 188 VAL A C 1
ATOM 2788 O O . VAL A 1 185 ? -12.940 -28.644 2.525 1.00 19.37 188 VAL A O 1
ATOM 2801 N N . GLN A 1 186 ? -10.853 -29.036 3.270 1.00 12.23 189 GLN A N 1
ATOM 2802 C CA . GLN A 1 186 ? -10.734 -27.740 3.909 1.00 12.29 189 GLN A CA 1
ATOM 2803 C C . GLN A 1 186 ? -10.442 -26.655 2.887 1.00 12.15 189 GLN A C 1
ATOM 2804 O O . GLN A 1 186 ? -9.647 -26.846 1.964 1.00 11.96 189 GLN A O 1
ATOM 2818 N N . VAL A 1 187 ? -11.080 -25.501 3.066 1.00 10.27 190 VAL A N 1
ATOM 2819 C CA . VAL A 1 187 ? -10.778 -24.328 2.255 1.00 11.60 190 VAL A CA 1
ATOM 2820 C C . VAL A 1 187 ? -10.701 -23.140 3.201 1.00 11.46 190 VAL A C 1
ATOM 2821 O O . VAL A 1 187 ? -11.707 -22.771 3.819 1.00 10.75 190 VAL A O 1
ATOM 2834 N N . ASN A 1 188 ? -9.520 -22.528 3.302 1.00 10.79 191 ASN A N 1
ATOM 2835 C CA . ASN A 1 188 ? -9.295 -21.391 4.176 1.00 10.21 191 ASN A CA 1
ATOM 2836 C C . ASN A 1 188 ? -8.613 -20.285 3.388 1.00 11.16 191 ASN A C 1
ATOM 2837 O O . ASN A 1 188 ? -8.025 -20.524 2.332 1.00 11.87 191 ASN A O 1
ATOM 2848 N N . ALA A 1 189 ? -8.693 -19.066 3.907 1.00 10.19 192 ALA A N 1
ATOM 2849 C CA . ALA A 1 189 ? -8.040 -17.922 3.288 1.00 10.60 192 ALA A CA 1
ATOM 2850 C C . ALA A 1 189 ? -7.010 -17.341 4.243 1.00 10.07 192 ALA A C 1
ATOM 2851 O O . ALA A 1 189 ? -7.230 -17.284 5.458 1.00 12.03 192 ALA A O 1
ATOM 2858 N N . ILE A 1 190 ? -5.884 -16.908 3.694 1.00 9.84 193 ILE A N 1
ATOM 2859 C CA . ILE A 1 190 ? -4.910 -16.120 4.437 1.00 10.38 193 ILE A CA 1
ATOM 2860 C C . ILE A 1 190 ? -4.798 -14.772 3.745 1.00 12.10 193 ILE A C 1
ATOM 2861 O O . ILE A 1 190 ? -4.659 -14.708 2.519 1.00 11.78 193 ILE A O 1
ATOM 2877 N N . GLY A 1 191 ? -4.845 -13.706 4.523 1.00 12.69 194 GLY A N 1
ATOM 2878 C CA . GLY A 1 191 ? -4.678 -12.385 3.963 1.00 12.63 194 GLY A CA 1
ATOM 2879 C C . GLY A 1 191 ? -3.505 -11.676 4.599 1.00 12.49 194 GLY A C 1
ATOM 2880 O O . GLY A 1 191 ? -3.510 -11.439 5.816 1.00 12.10 194 GLY A O 1
ATOM 2884 N N . THR A 1 192 ? -2.498 -11.325 3.802 1.00 12.08 195 THR A N 1
ATOM 2885 C CA . THR A 1 192 ? -1.325 -10.666 4.349 1.00 12.77 195 THR A CA 1
ATOM 2886 C C . THR A 1 192 ? -1.315 -9.170 4.025 1.00 13.16 195 THR A C 1
ATOM 2887 O O . THR A 1 192 ? -2.069 -8.667 3.190 1.00 13.07 195 THR A O 1
ATOM 2898 N N . ASN A 1 193 ? -0.436 -8.466 4.729 1.00 12.12 196 ASN A N 1
ATOM 2899 C CA . ASN A 1 193 ? -0.042 -7.091 4.437 1.00 13.60 196 ASN A CA 1
ATOM 2900 C C . ASN A 1 193 ? 1.314 -6.899 5.110 1.00 15.54 196 ASN A C 1
ATOM 2901 O O . ASN A 1 193 ? 1.704 -7.680 5.979 1.00 14.48 196 ASN A O 1
ATOM 2912 N N . TYR A 1 194 ? 2.058 -5.887 4.671 1.00 15.42 197 TYR A N 1
ATOM 2913 C CA . TYR A 1 194 ? 3.347 -5.555 5.291 1.00 16.45 197 TYR A CA 1
ATOM 2914 C C . TYR A 1 194 ? 4.320 -6.740 5.289 1.00 16.29 197 TYR A C 1
ATOM 2915 O O . TYR A 1 194 ? 5.090 -6.954 6.237 1.00 16.39 197 TYR A O 1
ATOM 2933 N N . MET A 1 195 ? 4.321 -7.489 4.191 1.00 16.92 198 MET A N 1
ATOM 2934 C CA . MET A 1 195 ? 5.272 -8.567 3.991 1.00 17.59 198 MET A CA 1
ATOM 2935 C C . MET A 1 195 ? 6.521 -8.068 3.275 1.00 20.31 198 MET A C 1
ATOM 2936 O O . MET A 1 195 ? 6.444 -7.239 2.363 1.00 20.73 198 MET A O 1
ATOM 2950 N N . ASP A 1 196 ? 7.672 -8.606 3.681 1.00 19.08 199 ASP A N 1
ATOM 2951 C CA . ASP A 1 196 ? 8.962 -8.229 3.110 1.00 20.56 199 ASP A CA 1
ATOM 2952 C C . ASP A 1 196 ? 9.176 -9.026 1.826 1.00 22.23 199 ASP A C 1
ATOM 2953 O O . ASP A 1 196 ? 9.806 -10.086 1.805 1.00 23.52 199 ASP A O 1
ATOM 2962 N N . PHE A 1 197 ? 8.616 -8.506 0.740 1.00 23.17 200 PHE A N 1
ATOM 2963 C CA . PHE A 1 197 ? 8.878 -9.007 -0.599 1.00 25.71 200 PHE A CA 1
ATOM 2964 C C . PHE A 1 197 ? 8.614 -7.867 -1.572 1.00 28.68 200 PHE A C 1
ATOM 2965 O O . PHE A 1 197 ? 7.970 -6.871 -1.209 1.00 29.00 200 PHE A O 1
ATOM 2982 N N . PRO A 1 198 ? 9.119 -7.964 -2.802 1.00 34.41 201 PRO A N 1
ATOM 2983 C CA . PRO A 1 198 ? 9.060 -6.797 -3.706 1.00 38.22 201 PRO A CA 1
ATOM 2984 C C . PRO A 1 198 ? 7.661 -6.248 -3.931 1.00 38.65 201 PRO A C 1
ATOM 2985 O O . PRO A 1 198 ? 7.480 -5.023 -3.911 1.00 39.44 201 PRO A O 1
ATOM 2996 N N . GLY A 1 199 ? 6.662 -7.112 -4.118 1.00 35.07 202 GLY A N 1
ATOM 2997 C CA . GLY A 1 199 ? 5.334 -6.636 -4.462 1.00 35.24 202 GLY A CA 1
ATOM 2998 C C . GLY A 1 199 ? 4.777 -5.652 -3.455 1.00 38.04 202 GLY A C 1
ATOM 2999 O O . GLY A 1 199 ? 4.139 -4.663 -3.829 1.00 39.08 202 GLY A O 1
ATOM 3003 N N . PHE A 1 200 ? 4.993 -5.910 -2.163 1.00 31.68 203 PHE A N 1
ATOM 3004 C CA . PHE A 1 200 ? 4.508 -4.973 -1.161 1.00 30.02 203 PHE A CA 1
ATOM 3005 C C . PHE A 1 200 ? 5.368 -3.717 -1.137 1.00 30.93 203 PHE A C 1
ATOM 3006 O O . PHE A 1 200 ? 4.851 -2.598 -1.016 1.00 32.96 203 PHE A O 1
ATOM 3023 N N . LEU A 1 201 ? 6.686 -3.893 -1.223 1.00 29.56 204 LEU A N 1
ATOM 3024 C CA . LEU A 1 201 ? 7.595 -2.756 -1.179 1.00 35.62 204 LEU A CA 1
ATOM 3025 C C . LEU A 1 201 ? 7.307 -1.782 -2.310 1.00 42.31 204 LEU A C 1
ATOM 3026 O O . LEU A 1 201 ? 7.471 -0.571 -2.134 1.00 39.34 204 LEU A O 1
ATOM 3042 N N . LYS A 1 202 ? 6.848 -2.283 -3.464 1.00 44.04 205 LYS A N 1
ATOM 3043 C CA . LYS A 1 202 ? 6.504 -1.399 -4.573 1.00 44.34 205 LYS A CA 1
ATOM 3044 C C . LYS A 1 202 ? 5.179 -0.688 -4.318 1.00 43.56 205 LYS A C 1
ATOM 3045 O O . LYS A 1 202 ? 5.086 0.538 -4.450 1.00 46.02 205 LYS A O 1
ATOM 3064 N N . ALA A 1 203 ? 4.134 -1.444 -3.964 1.00 41.48 206 ALA A N 1
ATOM 3065 C CA . ALA A 1 203 ? 2.837 -0.830 -3.704 1.00 43.29 206 ALA A CA 1
ATOM 3066 C C . ALA A 1 203 ? 2.917 0.172 -2.560 1.00 44.84 206 ALA A C 1
ATOM 3067 O O . ALA A 1 203 ? 2.192 1.174 -2.560 1.00 45.80 206 ALA A O 1
ATOM 3074 N N . SER A 1 204 ? 3.789 -0.080 -1.581 1.00 44.17 207 SER A N 1
ATOM 3075 C CA . SER A 1 204 ? 3.995 0.839 -0.470 1.00 45.06 207 SER A CA 1
ATOM 3076 C C . SER A 1 204 ? 5.061 1.887 -0.755 1.00 50.19 207 SER A C 1
ATOM 3077 O O . SER A 1 204 ? 5.129 2.891 -0.037 1.00 53.43 207 SER A O 1
ATOM 3085 N N . ARG A 1 205 ? 5.908 1.658 -1.762 1.00 54.88 208 ARG A N 1
ATOM 3086 C CA . ARG A 1 205 ? 6.941 2.609 -2.175 1.00 55.61 208 ARG A CA 1
ATOM 3087 C C . ARG A 1 205 ? 8.060 2.713 -1.140 1.00 53.46 208 ARG A C 1
ATOM 3088 O O . ARG A 1 205 ? 8.635 3.782 -0.937 1.00 52.18 208 ARG A O 1
ATOM 3092 N N . ALA A 1 206 ? 8.387 1.593 -0.501 1.00 50.23 209 ALA A N 1
ATOM 3093 C CA . ALA A 1 206 ? 9.404 1.564 0.542 1.00 49.22 209 ALA A CA 1
ATOM 3094 C C . ALA A 1 206 ? 10.726 0.958 0.083 1.00 50.80 209 ALA A C 1
ATOM 3095 O O . ALA A 1 206 ? 11.654 0.854 0.890 1.00 51.71 209 ALA A O 1
ATOM 3102 N N . ASP A 1 207 ? 10.843 0.568 -1.184 1.00 53.47 210 ASP A N 1
ATOM 3103 C CA . ASP A 1 207 ? 12.046 -0.105 -1.656 1.00 58.68 210 ASP A CA 1
ATOM 3104 C C . ASP A 1 207 ? 13.182 0.892 -1.855 1.00 55.69 210 ASP A C 1
ATOM 3105 O O . ASP A 1 207 ? 13.003 1.934 -2.493 1.00 53.45 210 ASP A O 1
ATOM 3114 N N . GLY A 1 208 ? 14.356 0.562 -1.313 1.00 51.79 211 GLY A N 1
ATOM 3115 C CA . GLY A 1 208 ? 15.505 1.443 -1.393 1.00 50.52 211 GLY A CA 1
ATOM 3116 C C . GLY A 1 208 ? 15.359 2.751 -0.654 1.00 48.36 211 GLY A C 1
ATOM 3117 O O . GLY A 1 208 ? 16.138 3.678 -0.893 1.00 49.64 211 GLY A O 1
ATOM 3121 N N . ASP A 1 209 ? 14.380 2.853 0.243 1.00 43.94 212 ASP A N 1
ATOM 3122 C CA . ASP A 1 209 ? 14.073 4.088 0.965 1.00 39.61 212 ASP A CA 1
ATOM 3123 C C . ASP A 1 209 ? 13.946 3.723 2.436 1.00 35.86 212 ASP A C 1
ATOM 3124 O O . ASP A 1 209 ? 12.840 3.449 2.924 1.00 37.61 212 ASP A O 1
ATOM 3133 N N . PRO A 1 210 ? 15.056 3.706 3.180 1.00 39.27 213 PRO A N 1
ATOM 3134 C CA . PRO A 1 210 ? 14.972 3.274 4.588 1.00 44.85 213 PRO A CA 1
ATOM 3135 C C . PRO A 1 210 ? 14.033 4.124 5.430 1.00 43.02 213 PRO A C 1
ATOM 3136 O O . PRO A 1 210 ? 13.403 3.594 6.355 1.00 45.33 213 PRO A O 1
ATOM 3147 N N . GLU A 1 211 ? 13.914 5.424 5.143 1.00 36.05 214 GLU A N 1
ATOM 3148 C CA . GLU A 1 211 ? 13.007 6.267 5.915 1.00 33.36 214 GLU A CA 1
ATOM 3149 C C . GLU A 1 211 ? 11.553 5.890 5.652 1.00 34.93 214 GLU A C 1
ATOM 3150 O O . GLU A 1 211 ? 10.769 5.707 6.592 1.00 34.80 214 GLU A O 1
ATOM 3162 N N . ARG A 1 212 ? 11.173 5.764 4.377 1.00 37.04 215 ARG A N 1
ATOM 3163 C CA . ARG A 1 212 ? 9.814 5.342 4.058 1.00 38.49 215 ARG A CA 1
ATOM 3164 C C . ARG A 1 212 ? 9.537 3.950 4.606 1.00 32.65 215 ARG A C 1
ATOM 3165 O O . ARG A 1 212 ? 8.470 3.699 5.178 1.00 30.75 215 ARG A O 1
ATOM 3186 N N . ARG A 1 213 ? 10.489 3.029 4.438 1.00 30.17 216 ARG A N 1
ATOM 3187 C CA . ARG A 1 213 ? 10.317 1.696 4.997 1.00 31.47 216 ARG A CA 1
ATOM 3188 C C . ARG A 1 213 ? 10.145 1.752 6.510 1.00 31.51 216 ARG A C 1
ATOM 3189 O O . ARG A 1 213 ? 9.338 1.008 7.077 1.00 28.62 216 ARG A O 1
ATOM 3210 N N . ALA A 1 214 ? 10.902 2.621 7.185 1.00 30.90 217 ALA A N 1
ATOM 3211 C CA . ALA A 1 214 ? 10.751 2.744 8.632 1.00 28.21 217 ALA A CA 1
ATOM 3212 C C . ALA A 1 214 ? 9.378 3.300 8.992 1.00 27.34 217 ALA A C 1
ATOM 3213 O O . ALA A 1 214 ? 8.758 2.853 9.964 1.00 27.99 217 ALA A O 1
ATOM 3220 N N . MET A 1 215 ? 8.887 4.271 8.217 1.00 30.50 218 MET A N 1
ATOM 3221 C CA . MET A 1 215 ? 7.534 4.773 8.434 1.00 35.10 218 MET A CA 1
ATOM 3222 C C . MET A 1 215 ? 6.505 3.664 8.255 1.00 29.65 218 MET A C 1
ATOM 3223 O O . MET A 1 215 ? 5.537 3.565 9.022 1.00 28.90 218 MET A O 1
ATOM 3237 N N . ILE A 1 216 ? 6.685 2.837 7.224 1.00 27.22 219 ILE A N 1
ATOM 3238 C CA . ILE A 1 216 ? 5.758 1.742 6.955 1.00 25.93 219 ILE A CA 1
ATOM 3239 C C . ILE A 1 216 ? 5.779 0.739 8.102 1.00 23.16 219 ILE A C 1
ATOM 3240 O O . ILE A 1 216 ? 4.727 0.279 8.570 1.00 22.46 219 ILE A O 1
ATOM 3256 N N . GLU A 1 217 ? 6.981 0.362 8.556 1.00 23.58 220 GLU A N 1
ATOM 3257 C CA . GLU A 1 217 ? 7.102 -0.597 9.650 1.00 23.17 220 GLU A CA 1
ATOM 3258 C C . GLU A 1 217 ? 6.416 -0.090 10.908 1.00 22.57 220 GLU A C 1
ATOM 3259 O O . GLU A 1 217 ? 5.840 -0.881 11.668 1.00 22.06 220 GLU A O 1
ATOM 3271 N N . ALA A 1 218 ? 6.459 1.223 11.137 1.00 24.33 221 ALA A N 1
ATOM 3272 C CA . ALA A 1 218 ? 5.837 1.821 12.310 1.00 24.66 221 ALA A CA 1
ATOM 3273 C C . ALA A 1 218 ? 4.317 1.719 12.287 1.00 24.73 221 ALA A C 1
ATOM 3274 O O . ALA A 1 218 ? 3.687 1.917 13.332 1.00 27.52 221 ALA A O 1
ATOM 3281 N N . GLN A 1 219 ? 3.712 1.429 11.129 1.00 23.33 222 GLN A N 1
ATOM 3282 C CA . GLN A 1 219 ? 2.272 1.204 11.059 1.00 23.65 222 GLN A CA 1
ATOM 3283 C C . GLN A 1 219 ? 1.876 -0.194 11.517 1.00 21.30 222 GLN A C 1
ATOM 3284 O O . GLN A 1 219 ? 0.680 -0.482 11.627 1.00 22.56 222 GLN A O 1
ATOM 3298 N N . VAL A 1 220 ? 2.849 -1.065 11.742 1.00 18.13 223 VAL A N 1
ATOM 3299 C CA . VAL A 1 220 ? 2.606 -2.460 12.107 1.00 17.20 223 VAL A CA 1
ATOM 3300 C C . VAL A 1 220 ? 2.713 -2.573 13.621 1.00 17.36 223 VAL A C 1
ATOM 3301 O O . VAL A 1 220 ? 3.712 -2.115 14.191 1.00 18.85 223 VAL A O 1
ATOM 3314 N N . PRO A 1 221 ? 1.735 -3.179 14.306 1.00 16.47 224 PRO A N 1
ATOM 3315 C CA . PRO A 1 221 ? 1.886 -3.304 15.767 1.00 16.45 224 PRO A CA 1
ATOM 3316 C C . PRO A 1 221 ? 3.200 -3.954 16.177 1.00 16.61 224 PRO A C 1
ATOM 3317 O O . PRO A 1 221 ? 3.874 -3.448 17.084 1.00 18.37 224 PRO A O 1
ATOM 3328 N N . LEU A 1 222 ? 3.607 -5.027 15.504 1.00 15.64 225 LEU A N 1
ATOM 3329 C CA . LEU A 1 222 ? 4.870 -5.698 15.806 1.00 15.87 225 LEU A CA 1
ATOM 3330 C C . LEU A 1 222 ? 6.087 -5.000 15.200 1.00 17.72 225 LEU A C 1
ATOM 3331 O O . LEU A 1 222 ? 7.204 -5.499 15.363 1.00 19.88 225 LEU A O 1
ATOM 3347 N N . ARG A 1 223 ? 5.905 -3.857 14.528 1.00 17.62 226 ARG A N 1
ATOM 3348 C CA . ARG A 1 223 ? 6.976 -2.907 14.208 1.00 19.04 226 ARG A CA 1
ATOM 3349 C C . ARG A 1 223 ? 8.003 -3.449 13.215 1.00 20.52 226 ARG A C 1
ATOM 3350 O O . ARG A 1 223 ? 9.153 -2.997 13.196 1.00 24.66 226 ARG A O 1
ATOM 3371 N N . ARG A 1 224 ? 7.596 -4.372 12.355 1.00 20.70 227 ARG A N 1
ATOM 3372 C CA A ARG A 1 224 ? 8.478 -5.037 11.404 0.53 23.03 227 ARG A CA 1
ATOM 3373 C CA B ARG A 1 224 ? 8.487 -4.841 11.306 0.47 23.16 227 ARG A CA 1
ATOM 3374 C C . ARG A 1 224 ? 7.647 -5.445 10.195 1.00 21.16 227 ARG A C 1
ATOM 3375 O O . ARG A 1 224 ? 6.418 -5.511 10.270 1.00 18.76 227 ARG A O 1
ATOM 3416 N N . LEU A 1 225 ? 8.326 -5.803 9.107 1.00 21.41 228 LEU A N 1
ATOM 3417 C CA . LEU A 1 225 ? 7.668 -6.491 8.005 1.00 17.22 228 LEU A CA 1
ATOM 3418 C C . LEU A 1 225 ? 7.799 -7.997 8.215 1.00 18.10 228 LEU A C 1
ATOM 3419 O O . LEU A 1 225 ? 8.787 -8.488 8.771 1.00 20.19 228 LEU A O 1
ATOM 3435 N N . GLY A 1 226 ? 6.784 -8.737 7.775 1.00 16.99 229 GLY A N 1
ATOM 3436 C CA . GLY A 1 226 ? 6.797 -10.172 7.961 1.00 17.05 229 GLY A CA 1
ATOM 3437 C C . GLY A 1 226 ? 7.656 -10.878 6.929 1.00 16.16 229 GLY A C 1
ATOM 3438 O O . GLY A 1 226 ? 7.919 -10.360 5.843 1.00 17.39 229 GLY A O 1
ATOM 3442 N N . THR A 1 227 ? 8.115 -12.084 7.269 1.00 17.00 230 THR A N 1
ATOM 3443 C CA . THR A 1 227 ? 9.002 -12.810 6.371 1.00 16.92 230 THR A CA 1
ATOM 3444 C C . THR A 1 227 ? 8.309 -14.003 5.725 1.00 16.81 230 THR A C 1
ATOM 3445 O O . THR A 1 227 ? 7.372 -14.581 6.276 1.00 17.05 230 THR A O 1
ATOM 3456 N N . MET A 1 228 ? 8.794 -14.370 4.537 1.00 18.84 231 MET A N 1
ATOM 3457 C CA . MET A 1 228 ? 8.219 -15.515 3.841 1.00 18.24 231 MET A CA 1
ATOM 3458 C C . MET A 1 228 ? 8.471 -16.824 4.582 1.00 18.97 231 MET A C 1
ATOM 3459 O O . MET A 1 228 ? 7.700 -17.775 4.424 1.00 19.04 231 MET A O 1
ATOM 3473 N N . ASP A 1 229 ? 9.545 -16.914 5.370 1.00 21.25 232 ASP A N 1
ATOM 3474 C CA . ASP A 1 229 ? 9.743 -18.122 6.169 1.00 23.85 232 ASP A CA 1
ATOM 3475 C C . ASP A 1 229 ? 8.642 -18.264 7.218 1.00 20.35 232 ASP A C 1
ATOM 3476 O O . ASP A 1 229 ? 8.113 -19.363 7.426 1.00 18.41 232 ASP A O 1
ATOM 3485 N N . GLU A 1 230 ? 8.248 -17.163 7.858 1.00 17.53 233 GLU A N 1
ATOM 3486 C CA . GLU A 1 230 ? 7.142 -17.219 8.805 1.00 16.83 233 GLU A CA 1
ATOM 3487 C C . GLU A 1 230 ? 5.840 -17.555 8.099 1.00 15.48 233 GLU A C 1
ATOM 3488 O O . GLU A 1 230 ? 5.060 -18.390 8.572 1.00 16.05 233 GLU A O 1
ATOM 3500 N N . LEU A 1 231 ? 5.575 -16.884 6.976 1.00 14.38 234 LEU A N 1
ATOM 3501 C CA . LEU A 1 231 ? 4.325 -17.105 6.262 1.00 14.17 234 LEU A CA 1
ATOM 3502 C C . LEU A 1 231 ? 4.248 -18.528 5.730 1.00 14.72 234 LEU A C 1
ATOM 3503 O O . LEU A 1 231 ? 3.183 -19.160 5.771 1.00 14.04 234 LEU A O 1
ATOM 3519 N N . SER A 1 232 ? 5.361 -19.047 5.211 1.00 15.53 235 SER A N 1
ATOM 3520 C CA . SER A 1 232 ? 5.325 -20.402 4.669 1.00 15.70 235 SER A CA 1
ATOM 3521 C C . SER A 1 232 ? 5.080 -21.427 5.768 1.00 16.29 235 SER A C 1
ATOM 3522 O O . SER A 1 232 ? 4.423 -22.444 5.524 1.00 15.35 235 SER A O 1
ATOM 3530 N N . SER A 1 233 ? 5.575 -21.173 6.983 1.00 16.59 236 SER A N 1
ATOM 3531 C CA . SER A 1 233 ? 5.309 -22.078 8.099 1.00 18.88 236 SER A CA 1
ATOM 3532 C C . SER A 1 233 ? 3.817 -22.153 8.403 1.00 16.97 236 SER A C 1
ATOM 3533 O O . SER A 1 233 ? 3.249 -23.244 8.553 1.00 16.20 236 SER A O 1
ATOM 3541 N N . VAL A 1 234 ? 3.165 -20.997 8.502 1.00 14.23 237 VAL A N 1
ATOM 3542 C CA . VAL A 1 234 ? 1.737 -20.965 8.787 1.00 14.86 237 VAL A CA 1
ATOM 3543 C C . VAL A 1 234 ? 0.958 -21.620 7.656 1.00 13.64 237 VAL A C 1
ATOM 3544 O O . VAL A 1 234 ? 0.029 -22.406 7.892 1.00 14.39 237 VAL A O 1
ATOM 3557 N N . THR A 1 235 ? 1.331 -21.315 6.411 1.00 13.44 238 THR A N 1
ATOM 3558 C CA . THR A 1 235 ? 0.598 -21.821 5.258 1.00 12.96 238 THR A CA 1
ATOM 3559 C C . THR A 1 235 ? 0.734 -23.333 5.163 1.00 12.17 238 THR A C 1
ATOM 3560 O O . THR A 1 235 ? -0.265 -24.047 4.997 1.00 13.30 238 THR A O 1
ATOM 3571 N N . ALA A 1 236 ? 1.958 -23.842 5.320 1.00 12.98 239 ALA A N 1
ATOM 3572 C CA . ALA A 1 236 ? 2.184 -25.281 5.269 1.00 14.45 239 ALA A CA 1
ATOM 3573 C C . ALA A 1 236 ? 1.383 -26.011 6.335 1.00 13.41 239 ALA A C 1
ATOM 3574 O O . ALA A 1 236 ? 0.907 -27.130 6.098 1.00 14.36 239 ALA A O 1
ATOM 3581 N N . GLY A 1 237 ? 1.208 -25.390 7.503 1.00 13.99 240 GLY A N 1
ATOM 3582 C CA . GLY A 1 237 ? 0.416 -25.982 8.564 1.00 15.18 240 GLY A CA 1
ATOM 3583 C C . GLY A 1 237 ? -1.039 -26.189 8.209 1.00 15.30 240 GLY A C 1
ATOM 3584 O O . GLY A 1 237 ? -1.714 -26.992 8.859 1.00 16.29 240 GLY A O 1
ATOM 3588 N N . LEU A 1 238 ? -1.541 -25.471 7.208 1.00 14.00 241 LEU A N 1
ATOM 3589 C CA . LEU A 1 238 ? -2.897 -25.640 6.708 1.00 13.97 241 LEU A CA 1
ATOM 3590 C C . LEU A 1 238 ? -2.960 -26.517 5.464 1.00 13.50 241 LEU A C 1
ATOM 3591 O O . LEU A 1 238 ? -4.053 -26.727 4.929 1.00 14.51 241 LEU A O 1
ATOM 3607 N N . LEU A 1 239 ? -1.825 -27.085 5.034 1.00 11.29 242 LEU A N 1
ATOM 3608 C CA . LEU A 1 239 ? -1.741 -27.841 3.797 1.00 12.49 242 LEU A CA 1
ATOM 3609 C C . LEU A 1 239 ? -1.036 -29.181 3.943 1.00 12.90 242 LEU A C 1
ATOM 3610 O O . LEU A 1 239 ? -0.917 -29.908 2.948 1.00 12.71 242 LEU A O 1
ATOM 3626 N N . ASP A 1 240 ? -0.535 -29.521 5.130 1.00 13.53 243 ASP A N 1
ATOM 3627 C CA . ASP A 1 240 ? 0.332 -30.681 5.283 1.00 13.62 243 ASP A CA 1
ATOM 3628 C C . ASP A 1 240 ? -0.331 -31.834 6.021 1.00 14.23 243 ASP A C 1
ATOM 3629 O O . ASP A 1 240 ? 0.355 -32.803 6.372 1.00 16.69 243 ASP A O 1
ATOM 3638 N N . GLY A 1 241 ? -1.639 -31.760 6.253 1.00 13.73 244 GLY A N 1
ATOM 3639 C CA . GLY A 1 241 ? -2.373 -32.826 6.901 1.00 15.84 244 GLY A CA 1
ATOM 3640 C C . GLY A 1 241 ? -2.319 -32.826 8.411 1.00 15.87 244 GLY A C 1
ATOM 3641 O O . GLY A 1 241 ? -2.994 -33.665 9.034 1.00 17.31 244 GLY A O 1
ATOM 3645 N N . SER A 1 242 ? -1.536 -31.927 9.017 1.00 14.93 245 SER A N 1
ATOM 3646 C CA . SER A 1 242 ? -1.371 -31.890 10.462 1.00 15.41 245 SER A CA 1
ATOM 3647 C C . SER A 1 242 ? -2.570 -31.298 11.178 1.00 15.95 245 SER A C 1
ATOM 3648 O O . SER A 1 242 ? -2.753 -31.548 12.374 1.00 17.63 245 SER A O 1
ATOM 3656 N N . ASN A 1 243 ? -3.374 -30.511 10.478 1.00 14.41 246 ASN A N 1
ATOM 3657 C CA . ASN A 1 243 ? -4.493 -29.790 11.079 1.00 15.25 246 ASN A CA 1
ATOM 3658 C C . ASN A 1 243 ? -5.651 -29.902 10.097 1.00 13.35 246 ASN A C 1
ATOM 3659 O O . ASN A 1 243 ? -5.671 -29.215 9.071 1.00 13.44 246 ASN A O 1
ATOM 3670 N N . ARG A 1 244 ? -6.596 -30.780 10.402 1.00 12.57 247 ARG A N 1
ATOM 3671 C CA . ARG A 1 244 ? -7.766 -30.966 9.559 1.00 13.08 247 ARG A CA 1
ATOM 3672 C C . ARG A 1 244 ? -9.042 -30.485 10.235 1.00 14.41 247 ARG A C 1
ATOM 3673 O O . ARG A 1 244 ? -10.126 -31.001 9.951 1.00 17.12 247 ARG A O 1
ATOM 3694 N N . PHE A 1 245 ? -8.941 -29.469 11.109 1.00 11.66 248 PHE A N 1
ATOM 3695 C CA . PHE A 1 245 ? -10.096 -29.068 11.906 1.00 10.95 248 PHE A CA 1
ATOM 3696 C C . PHE A 1 245 ? -10.406 -27.579 11.809 1.00 12.00 248 PHE A C 1
ATOM 3697 O O . PHE A 1 245 ? -11.105 -27.052 12.679 1.00 12.59 248 PHE A O 1
ATOM 3714 N N . GLN A 1 246 ? -9.914 -26.898 10.773 1.00 11.29 249 GLN A N 1
ATOM 3715 C CA . GLN A 1 246 ? -10.303 -25.524 10.461 1.00 12.44 249 GLN A CA 1
ATOM 3716 C C . GLN A 1 246 ? -10.727 -25.458 9.001 1.00 11.77 249 GLN A C 1
ATOM 3717 O O . GLN A 1 246 ? -10.026 -25.976 8.122 1.00 12.35 249 GLN A O 1
ATOM 3731 N N . THR A 1 247 ? -11.866 -24.821 8.740 1.00 11.10 250 THR A N 1
ATOM 3732 C CA . THR A 1 247 ? -12.309 -24.638 7.366 1.00 10.27 250 THR A CA 1
ATOM 3733 C C . THR A 1 247 ? -13.280 -23.466 7.295 1.00 9.40 250 THR A C 1
ATOM 3734 O O . THR A 1 247 ? -13.938 -23.127 8.282 1.00 11.26 250 THR A O 1
ATOM 3745 N N . GLY A 1 248 ? -13.346 -22.851 6.112 1.00 8.71 251 GLY A N 1
ATOM 3746 C CA . GLY A 1 248 ? -14.173 -21.687 5.885 1.00 9.65 251 GLY A CA 1
ATOM 3747 C C . GLY A 1 248 ? -13.698 -20.436 6.580 1.00 10.94 251 GLY A C 1
ATOM 3748 O O . GLY A 1 248 ? -14.476 -19.481 6.716 1.00 11.86 251 GLY A O 1
ATOM 3752 N N . GLN A 1 249 ? -12.440 -20.400 7.004 1.00 10.10 252 GLN A N 1
ATOM 3753 C CA . GLN A 1 249 ? -11.942 -19.361 7.887 1.00 10.34 252 GLN A CA 1
ATOM 3754 C C . GLN A 1 249 ? -10.987 -18.436 7.149 1.00 11.28 252 GLN A C 1
ATOM 3755 O O . GLN A 1 249 ? -10.457 -18.768 6.087 1.00 13.77 252 GLN A O 1
ATOM 3769 N N . PHE A 1 250 ? -10.841 -17.239 7.705 1.00 10.33 253 PHE A N 1
ATOM 3770 C CA . PHE A 1 250 ? -9.931 -16.218 7.196 1.00 10.61 253 PHE A CA 1
ATOM 3771 C C . PHE A 1 250 ? -8.927 -15.880 8.279 1.00 11.31 253 PHE A C 1
ATOM 3772 O O . PHE A 1 250 ? -9.309 -15.560 9.413 1.00 12.21 253 PHE A O 1
ATOM 3789 N N . PHE A 1 251 ? -7.644 -15.924 7.923 1.00 11.60 254 PHE A N 1
ATOM 3790 C CA . PHE A 1 251 ? -6.558 -15.669 8.856 1.00 11.29 254 PHE A CA 1
ATOM 3791 C C . PHE A 1 251 ? -5.781 -14.439 8.417 1.00 13.13 254 PHE A C 1
ATOM 3792 O O . PHE A 1 251 ? -5.220 -14.407 7.318 1.00 12.68 254 PHE A O 1
ATOM 3809 N N . ASP A 1 252 ? -5.772 -13.432 9.280 1.00 11.63 255 ASP A N 1
ATOM 3810 C CA . ASP A 1 252 ? -4.988 -12.226 9.084 1.00 12.56 255 ASP A CA 1
ATOM 3811 C C . ASP A 1 252 ? -3.533 -12.505 9.427 1.00 12.22 255 ASP A C 1
ATOM 3812 O O . ASP A 1 252 ? -3.223 -13.123 10.447 1.00 13.28 255 ASP A O 1
ATOM 3821 N N . PHE A 1 253 ? -2.640 -12.038 8.566 1.00 11.96 256 PHE A N 1
ATOM 3822 C CA . PHE A 1 253 ? -1.196 -12.228 8.745 1.00 12.07 256 PHE A CA 1
ATOM 3823 C C . PHE A 1 253 ? -0.522 -10.914 8.334 1.00 11.62 256 PHE A C 1
ATOM 3824 O O . PHE A 1 253 ? -0.072 -10.730 7.203 1.00 11.79 256 PHE A O 1
ATOM 3841 N N . SER A 1 254 ? -0.480 -9.974 9.283 1.00 12.86 257 SER A N 1
ATOM 3842 C CA . SER A 1 254 ? -0.069 -8.606 9.003 1.00 13.14 257 SER A CA 1
ATOM 3843 C C . SER A 1 254 ? 0.505 -7.942 10.248 1.00 13.04 257 SER A C 1
ATOM 3844 O O . SER A 1 254 ? 0.427 -6.717 10.389 1.00 13.12 257 SER A O 1
ATOM 3852 N N . GLY A 1 255 ? 1.103 -8.728 11.145 1.00 13.10 258 GLY A N 1
ATOM 3853 C CA . GLY A 1 255 ? 1.792 -8.153 12.284 1.00 12.67 258 GLY A CA 1
ATOM 3854 C C . GLY A 1 255 ? 0.887 -7.548 13.321 1.00 12.56 258 GLY A C 1
ATOM 3855 O O . GLY A 1 255 ? 1.345 -6.738 14.138 1.00 14.71 258 GLY A O 1
ATOM 3859 N N . GLY A 1 256 ? -0.392 -7.929 13.310 1.00 13.22 259 GLY A N 1
ATOM 3860 C CA . GLY A 1 256 ? -1.416 -7.330 14.132 1.00 13.73 259 GLY A CA 1
ATOM 3861 C C . GLY A 1 256 ? -2.228 -6.251 13.447 1.00 14.45 259 GLY A C 1
ATOM 3862 O O . GLY A 1 256 ? -3.204 -5.768 14.032 1.00 14.79 259 GLY A O 1
ATOM 3866 N N . TRP A 1 257 ? -1.856 -5.856 12.229 1.00 14.65 260 TRP A N 1
ATOM 3867 C CA . TRP A 1 257 ? -2.510 -4.717 11.590 1.00 14.56 260 TRP A CA 1
ATOM 3868 C C . TRP A 1 257 ? -3.992 -4.987 11.370 1.00 14.32 260 TRP A C 1
ATOM 3869 O O . TRP A 1 257 ? -4.822 -4.077 11.494 1.00 14.66 260 TRP A O 1
ATOM 3890 N N . GLY A 1 258 ? -4.345 -6.230 11.075 1.00 12.91 261 GLY A N 1
ATOM 3891 C CA . GLY A 1 258 ? -5.724 -6.616 10.859 1.00 12.82 261 GLY A CA 1
ATOM 3892 C C . GLY A 1 258 ? -6.412 -7.227 12.055 1.00 16.17 261 GLY A C 1
ATOM 3893 O O . GLY A 1 258 ? -7.494 -7.811 11.896 1.00 18.35 261 GLY A O 1
ATOM 3897 N N . ALA A 1 259 ? -5.836 -7.115 13.245 1.00 14.87 262 ALA A N 1
ATOM 3898 C CA . ALA A 1 259 ? -6.466 -7.634 14.442 1.00 14.89 262 ALA A CA 1
ATOM 3899 C C . ALA A 1 259 ? -7.721 -6.848 14.783 1.00 17.00 262 ALA A C 1
ATOM 3900 O O . ALA A 1 259 ? -8.576 -7.388 15.487 1.00 17.06 262 ALA A O 1
ATOM 3908 N N . ALA B 1 1 ? -36.188 27.832 -3.672 1.00 55.17 4 ALA B N 1
ATOM 3909 C CA . ALA B 1 1 ? -36.111 28.477 -2.366 1.00 47.65 4 ALA B CA 1
ATOM 3910 C C . ALA B 1 1 ? -36.682 27.580 -1.273 1.00 38.71 4 ALA B C 1
ATOM 3911 O O . ALA B 1 1 ? -36.416 27.787 -0.089 1.00 35.00 4 ALA B O 1
ATOM 3917 N N . GLU B 1 2 ? -37.469 26.577 -1.671 1.00 32.22 5 GLU B N 1
ATOM 3918 C CA . GLU B 1 2 ? -38.087 25.685 -0.697 1.00 31.66 5 GLU B CA 1
ATOM 3919 C C . GLU B 1 2 ? -37.069 24.767 -0.038 1.00 28.54 5 GLU B C 1
ATOM 3920 O O . GLU B 1 2 ? -37.347 24.227 1.040 1.00 28.82 5 GLU B O 1
ATOM 3932 N N . ASN B 1 3 ? -35.903 24.586 -0.657 1.00 25.65 6 ASN B N 1
ATOM 3933 C CA . ASN B 1 3 ? -34.794 23.847 -0.056 1.00 26.02 6 ASN B CA 1
ATOM 3934 C C . ASN B 1 3 ? -35.233 22.455 0.378 1.00 22.87 6 ASN B C 1
ATOM 3935 O O . ASN B 1 3 ? -34.866 21.970 1.450 1.00 24.37 6 ASN B O 1
ATOM 3946 N N . ARG B 1 4 ? -36.031 21.807 -0.459 1.00 22.02 7 ARG B N 1
ATOM 3947 C CA . ARG B 1 4 ? -36.479 20.459 -0.146 1.00 19.09 7 ARG B CA 1
ATOM 3948 C C . ARG B 1 4 ? -35.403 19.457 -0.546 1.00 15.43 7 ARG B C 1
ATOM 3949 O O . ARG B 1 4 ? -34.952 19.474 -1.696 1.00 16.50 7 ARG B O 1
ATOM 3970 N N . PRO B 1 5 ? -34.995 18.567 0.350 1.00 15.16 8 PRO B N 1
ATOM 3971 C CA . PRO B 1 5 ? -34.008 17.545 -0.025 1.00 13.89 8 PRO B CA 1
ATOM 3972 C C . PRO B 1 5 ? -34.610 16.523 -0.981 1.00 14.57 8 PRO B C 1
ATOM 3973 O O . PRO B 1 5 ? -35.828 16.347 -1.066 1.00 15.31 8 PRO B O 1
ATOM 3984 N N . VAL B 1 6 ? -33.728 15.841 -1.706 1.00 13.90 9 VAL B N 1
ATOM 3985 C CA . VAL B 1 6 ? -34.101 14.911 -2.767 1.00 14.27 9 VAL B CA 1
ATOM 3986 C C . VAL B 1 6 ? -33.538 13.536 -2.442 1.00 14.52 9 VAL B C 1
ATOM 3987 O O . VAL B 1 6 ? -32.347 13.406 -2.132 1.00 14.03 9 VAL B O 1
ATOM 4000 N N . ALA B 1 7 ? -34.387 12.511 -2.527 1.00 13.67 10 ALA B N 1
ATOM 4001 C CA . ALA B 1 7 ? -33.977 11.133 -2.296 1.00 13.37 10 ALA B CA 1
ATOM 4002 C C . ALA B 1 7 ? -34.207 10.309 -3.554 1.00 13.28 10 ALA B C 1
ATOM 4003 O O . ALA B 1 7 ? -35.304 10.335 -4.125 1.00 14.34 10 ALA B O 1
ATOM 4010 N N . LEU B 1 8 ? -33.165 9.591 -3.977 1.00 14.16 11 LEU B N 1
ATOM 4011 C CA . LEU B 1 8 ? -33.253 8.595 -5.039 1.00 14.20 11 LEU B CA 1
ATOM 4012 C C . LEU B 1 8 ? -33.468 7.221 -4.416 1.00 13.58 11 LEU B C 1
ATOM 4013 O O . LEU B 1 8 ? -32.803 6.874 -3.438 1.00 13.82 11 LEU B O 1
ATOM 4029 N N . ILE B 1 9 ? -34.393 6.451 -4.980 1.00 13.30 12 ILE B N 1
ATOM 4030 C CA . ILE B 1 9 ? -34.656 5.077 -4.567 1.00 14.13 12 ILE B CA 1
ATOM 4031 C C . ILE B 1 9 ? -34.695 4.245 -5.839 1.00 14.84 12 ILE B C 1
ATOM 4032 O O . ILE B 1 9 ? -35.486 4.542 -6.739 1.00 16.29 12 ILE B O 1
ATOM 4048 N N . THR B 1 10 ? -33.857 3.210 -5.919 1.00 12.69 13 THR B N 1
ATOM 4049 C CA . THR B 1 10 ? -33.857 2.361 -7.104 1.00 14.29 13 THR B CA 1
ATOM 4050 C C . THR B 1 10 ? -34.620 1.053 -6.862 1.00 14.08 13 THR B C 1
ATOM 4051 O O . THR B 1 10 ? -34.944 0.675 -5.732 1.00 14.49 13 THR B O 1
ATOM 4062 N N . MET B 1 11 ? -34.918 0.364 -7.971 1.00 15.51 14 MET B N 1
ATOM 4063 C CA A MET B 1 11 ? -35.759 -0.830 -7.938 0.61 16.46 14 MET B CA 1
ATOM 4064 C CA B MET B 1 11 ? -35.770 -0.827 -7.956 0.39 16.51 14 MET B CA 1
ATOM 4065 C C . MET B 1 11 ? -37.048 -0.549 -7.172 1.00 16.87 14 MET B C 1
ATOM 4066 O O . MET B 1 11 ? -37.574 -1.402 -6.458 1.00 17.43 14 MET B O 1
ATOM 4093 N N . ALA B 1 12 ? -37.571 0.665 -7.336 1.00 15.12 15 ALA B N 1
ATOM 4094 C CA . ALA B 1 12 ? -38.580 1.182 -6.423 1.00 16.49 15 ALA B CA 1
ATOM 4095 C C . ALA B 1 12 ? -39.999 0.727 -6.717 1.00 17.23 15 ALA B C 1
ATOM 4096 O O . ALA B 1 12 ? -40.914 1.146 -6.002 1.00 17.76 15 ALA B O 1
ATOM 4103 N N . THR B 1 13 ? -40.219 -0.093 -7.735 1.00 16.36 16 THR B N 1
ATOM 4104 C CA . THR B 1 13 ? -41.533 -0.685 -7.949 1.00 16.76 16 THR B CA 1
ATOM 4105 C C . THR B 1 13 ? -41.744 -1.947 -7.123 1.00 19.04 16 THR B C 1
ATOM 4106 O O . THR B 1 13 ? -42.799 -2.577 -7.242 1.00 20.51 16 THR B O 1
ATOM 4117 N N . GLY B 1 14 ? -40.795 -2.302 -6.264 1.00 17.70 17 GLY B N 1
ATOM 4118 C CA . GLY B 1 14 ? -40.963 -3.417 -5.360 1.00 17.82 17 GLY B CA 1
ATOM 4119 C C . GLY B 1 14 ? -40.006 -3.344 -4.187 1.00 17.20 17 GLY B C 1
ATOM 4120 O O . GLY B 1 14 ? -39.325 -2.339 -3.974 1.00 16.73 17 GLY B O 1
ATOM 4124 N N . TYR B 1 15 ? -39.982 -4.422 -3.409 1.00 17.79 18 TYR B N 1
ATOM 4125 C CA . TYR B 1 15 ? -39.123 -4.519 -2.217 1.00 16.91 18 TYR B CA 1
ATOM 4126 C C . TYR B 1 15 ? -39.439 -3.330 -1.309 1.00 16.93 18 TYR B C 1
ATOM 4127 O O . TYR B 1 15 ? -40.624 -3.023 -1.107 1.00 17.42 18 TYR B O 1
ATOM 4145 N N . VAL B 1 16 ? -38.429 -2.646 -0.769 1.00 14.78 19 VAL B N 1
ATOM 4146 C CA . VAL B 1 16 ? -38.633 -1.583 0.207 1.00 14.25 19 VAL B CA 1
ATOM 4147 C C . VAL B 1 16 ? -39.076 -0.284 -0.443 1.00 15.50 19 VAL B C 1
ATOM 4148 O O . VAL B 1 16 ? -39.559 0.614 0.254 1.00 15.20 19 VAL B O 1
ATOM 4161 N N . GLY B 1 17 ? -38.930 -0.160 -1.755 1.00 15.08 20 GLY B N 1
ATOM 4162 C CA . GLY B 1 17 ? -39.090 1.099 -2.442 1.00 15.45 20 GLY B CA 1
ATOM 4163 C C . GLY B 1 17 ? -40.372 1.851 -2.149 1.00 15.59 20 GLY B C 1
ATOM 4164 O O . GLY B 1 17 ? -40.350 3.033 -1.783 1.00 15.50 20 GLY B O 1
ATOM 4168 N N . PRO B 1 18 ? -41.521 1.196 -2.343 1.00 15.64 21 PRO B N 1
ATOM 4169 C CA . PRO B 1 18 ? -42.790 1.933 -2.187 1.00 15.13 21 PRO B CA 1
ATOM 4170 C C . PRO B 1 18 ? -43.017 2.467 -0.783 1.00 16.52 21 PRO B C 1
ATOM 4171 O O . PRO B 1 18 ? -43.429 3.624 -0.627 1.00 17.34 21 PRO B O 1
ATOM 4182 N N . ALA B 1 19 ? -42.762 1.657 0.244 1.00 16.25 22 ALA B N 1
ATOM 4183 C CA . ALA B 1 19 ? -42.951 2.117 1.613 1.00 15.77 22 ALA B CA 1
ATOM 4184 C C . ALA B 1 19 ? -41.924 3.180 1.980 1.00 15.45 22 ALA B C 1
ATOM 4185 O O . ALA B 1 19 ? -42.237 4.128 2.710 1.00 16.72 22 ALA B O 1
ATOM 4192 N N . LEU B 1 20 ? -40.688 3.035 1.497 1.00 14.53 23 LEU B N 1
ATOM 4193 C CA . LEU B 1 20 ? -39.667 4.040 1.780 1.00 13.46 23 LEU B CA 1
ATOM 4194 C C . LEU B 1 20 ? -40.019 5.371 1.132 1.00 14.66 23 LEU B C 1
ATOM 4195 O O . LEU B 1 20 ? -39.882 6.424 1.762 1.00 14.83 23 LEU B O 1
ATOM 4211 N N . ALA B 1 21 ? -40.480 5.345 -0.119 1.00 15.41 24 ALA B N 1
ATOM 4212 C CA . ALA B 1 21 ? -40.871 6.578 -0.793 1.00 14.06 24 ALA B CA 1
ATOM 4213 C C . ALA B 1 21 ? -41.963 7.303 -0.014 1.00 15.42 24 ALA B C 1
ATOM 4214 O O . ALA B 1 21 ? -41.908 8.526 0.167 1.00 14.86 24 ALA B O 1
ATOM 4221 N N . ARG B 1 22 ? -42.974 6.560 0.450 1.00 14.74 25 ARG B N 1
ATOM 4222 C CA . ARG B 1 22 ? -44.050 7.175 1.217 1.00 14.85 25 ARG B CA 1
ATOM 4223 C C . ARG B 1 22 ? -43.512 7.871 2.460 1.00 15.21 25 ARG B C 1
ATOM 4224 O O . ARG B 1 22 ? -43.893 9.007 2.758 1.00 15.97 25 ARG B O 1
ATOM 4245 N N . THR B 1 23 ? -42.646 7.201 3.222 1.00 16.09 26 THR B N 1
ATOM 4246 C CA . THR B 1 23 ? -42.200 7.842 4.452 1.00 16.36 26 THR B CA 1
ATOM 4247 C C . THR B 1 23 ? -41.188 8.949 4.175 1.00 14.87 26 THR B C 1
ATOM 4248 O O . THR B 1 23 ? -41.166 9.946 4.899 1.00 15.51 26 THR B O 1
ATOM 4259 N N . MET B 1 24 ? -40.374 8.831 3.124 1.00 14.69 27 MET B N 1
ATOM 4260 C CA . MET B 1 24 ? -39.487 9.947 2.789 1.00 13.76 27 MET B CA 1
ATOM 4261 C C . MET B 1 24 ? -40.295 11.166 2.346 1.00 15.83 27 MET B C 1
ATOM 4262 O O . MET B 1 24 ? -39.955 12.304 2.690 1.00 16.35 27 MET B O 1
ATOM 4276 N N . ALA B 1 25 ? -41.381 10.947 1.607 1.00 13.95 28 ALA B N 1
ATOM 4277 C CA . ALA B 1 25 ? -42.277 12.051 1.285 1.00 15.73 28 ALA B CA 1
ATOM 4278 C C . ALA B 1 25 ? -42.867 12.670 2.549 1.00 17.21 28 ALA B C 1
ATOM 4279 O O . ALA B 1 25 ? -42.928 13.902 2.673 1.00 18.71 28 ALA B O 1
ATOM 4286 N N . ASP B 1 26 ? -43.309 11.832 3.496 1.00 17.37 29 ASP B N 1
ATOM 4287 C CA . ASP B 1 26 ? -43.838 12.340 4.758 1.00 17.94 29 ASP B CA 1
ATOM 4288 C C . ASP B 1 26 ? -42.810 13.205 5.474 1.00 17.96 29 ASP B C 1
ATOM 4289 O O . ASP B 1 26 ? -43.173 14.143 6.197 1.00 21.19 29 ASP B O 1
ATOM 4298 N N . ARG B 1 27 ? -41.527 12.892 5.301 1.00 16.14 30 ARG B N 1
ATOM 4299 C CA . ARG B 1 27 ? -40.431 13.590 5.954 1.00 16.88 30 ARG B CA 1
ATOM 4300 C C . ARG B 1 27 ? -39.952 14.803 5.161 1.00 18.62 30 ARG B C 1
ATOM 4301 O O . ARG B 1 27 ? -38.945 15.412 5.535 1.00 20.58 30 ARG B O 1
ATOM 4322 N N . GLY B 1 28 ? -40.657 15.174 4.095 1.00 18.10 31 GLY B N 1
ATOM 4323 C CA . GLY B 1 28 ? -40.377 16.416 3.395 1.00 17.56 31 GLY B CA 1
ATOM 4324 C C . GLY B 1 28 ? -39.473 16.311 2.193 1.00 16.87 31 GLY B C 1
ATOM 4325 O O . GLY B 1 28 ? -38.980 17.345 1.718 1.00 18.28 31 GLY B O 1
ATOM 4329 N N . PHE B 1 29 ? -39.230 15.105 1.690 1.00 15.42 32 PHE B N 1
ATOM 4330 C CA . PHE B 1 29 ? -38.355 14.910 0.547 1.00 14.68 32 PHE B CA 1
ATOM 4331 C C . PHE B 1 29 ? -39.125 14.925 -0.770 1.00 16.97 32 PHE B C 1
ATOM 4332 O O . PHE B 1 29 ? -40.279 14.492 -0.853 1.00 17.26 32 PHE B O 1
ATOM 4349 N N . ASP B 1 30 ? -38.463 15.443 -1.799 1.00 16.36 33 ASP B N 1
ATOM 4350 C CA . ASP B 1 30 ? -38.774 15.134 -3.181 1.00 16.01 33 ASP B CA 1
ATOM 4351 C C . ASP B 1 30 ? -38.103 13.818 -3.550 1.00 15.26 33 ASP B C 1
ATOM 4352 O O . ASP B 1 30 ? -37.131 13.386 -2.915 1.00 15.28 33 ASP B O 1
ATOM 4361 N N . LEU B 1 31 ? -38.635 13.170 -4.575 1.00 16.17 34 LEU B N 1
ATOM 4362 C CA . LEU B 1 31 ? -38.270 11.789 -4.826 1.00 16.32 34 LEU B CA 1
ATOM 4363 C C . LEU B 1 31 ? -37.893 11.539 -6.271 1.00 15.48 34 LEU B C 1
ATOM 4364 O O . LEU B 1 31 ? -38.504 12.079 -7.196 1.00 16.81 34 LEU B O 1
ATOM 4380 N N . VAL B 1 32 ? -36.902 10.674 -6.449 1.00 15.10 35 VAL B N 1
ATOM 4381 C CA . VAL B 1 32 ? -36.600 10.086 -7.743 1.00 16.20 35 VAL B CA 1
ATOM 4382 C C . VAL B 1 32 ? -36.748 8.581 -7.594 1.00 14.68 35 VAL B C 1
ATOM 4383 O O . VAL B 1 32 ? -36.041 7.956 -6.794 1.00 15.86 35 VAL B O 1
ATOM 4396 N N . LEU B 1 33 ? -37.659 8.004 -8.359 1.00 15.70 36 LEU B N 1
ATOM 4397 C CA . LEU B 1 33 ? -37.919 6.573 -8.310 1.00 16.52 36 LEU B CA 1
ATOM 4398 C C . LEU B 1 33 ? -37.389 5.942 -9.588 1.00 14.87 36 LEU B C 1
ATOM 4399 O O . LEU B 1 33 ? -37.894 6.217 -10.680 1.00 17.31 36 LEU B O 1
ATOM 4415 N N . HIS B 1 34 ? -36.363 5.116 -9.451 1.00 14.56 37 HIS B N 1
ATOM 4416 C CA . HIS B 1 34 ? -35.949 4.253 -10.537 1.00 16.05 37 HIS B CA 1
ATOM 4417 C C . HIS B 1 34 ? -36.677 2.923 -10.389 1.00 16.94 37 HIS B C 1
ATOM 4418 O O . HIS B 1 34 ? -36.846 2.422 -9.276 1.00 18.26 37 HIS B O 1
ATOM 4432 N N . GLY B 1 35 ? -37.098 2.349 -11.505 1.00 18.00 38 GLY B N 1
ATOM 4433 C CA . GLY B 1 35 ? -37.748 1.058 -11.440 1.00 20.11 38 GLY B CA 1
ATOM 4434 C C . GLY B 1 35 ? -38.138 0.568 -12.809 1.00 25.57 38 GLY B C 1
ATOM 4435 O O . GLY B 1 35 ? -37.605 1.014 -13.826 1.00 26.70 38 GLY B O 1
ATOM 4439 N N . THR B 1 36 ? -39.092 -0.352 -12.815 1.00 33.37 39 THR B N 1
ATOM 4440 C CA A THR B 1 36 ? -39.567 -0.971 -14.042 0.23 34.72 39 THR B CA 1
ATOM 4441 C CA B THR B 1 36 ? -39.577 -0.984 -14.033 0.77 34.81 39 THR B CA 1
ATOM 4442 C C . THR B 1 36 ? -40.916 -0.372 -14.420 1.00 37.20 39 THR B C 1
ATOM 4443 O O . THR B 1 36 ? -41.810 -0.249 -13.576 1.00 35.51 39 THR B O 1
ATOM 4464 N N . ALA B 1 37 ? -41.050 0.006 -15.689 1.00 43.48 40 ALA B N 1
ATOM 4465 C CA . ALA B 1 37 ? -42.288 0.590 -16.175 1.00 47.51 40 ALA B CA 1
ATOM 4466 C C . ALA B 1 37 ? -43.380 -0.472 -16.276 1.00 50.07 40 ALA B C 1
ATOM 4467 O O . ALA B 1 37 ? -43.115 -1.677 -16.320 1.00 43.57 40 ALA B O 1
ATOM 4474 N N . GLY B 1 38 ? -44.619 -0.005 -16.324 1.00 57.68 41 GLY B N 1
ATOM 4475 C CA . GLY B 1 38 ? -45.770 -0.870 -16.474 1.00 63.39 41 GLY B CA 1
ATOM 4476 C C . GLY B 1 38 ? -46.673 -0.839 -15.252 1.00 61.26 41 GLY B C 1
ATOM 4477 O O . GLY B 1 38 ? -46.340 -0.295 -14.198 1.00 59.95 41 GLY B O 1
ATOM 4481 N N . ASP B 1 39 ? -47.845 -1.452 -15.419 1.00 59.05 42 ASP B N 1
ATOM 4482 C CA . ASP B 1 39 ? -48.851 -1.483 -14.371 1.00 57.65 42 ASP B CA 1
ATOM 4483 C C . ASP B 1 39 ? -48.608 -2.672 -13.441 1.00 60.79 42 ASP B C 1
ATOM 4484 O O . ASP B 1 39 ? -47.650 -3.434 -13.595 1.00 56.82 42 ASP B O 1
ATOM 4493 N N . GLY B 1 40 ? -49.498 -2.835 -12.459 1.00 66.60 43 GLY B N 1
ATOM 4494 C CA . GLY B 1 40 ? -49.311 -3.838 -11.426 1.00 68.39 43 GLY B CA 1
ATOM 4495 C C . GLY B 1 40 ? -49.168 -5.254 -11.941 1.00 71.75 43 GLY B C 1
ATOM 4496 O O . GLY B 1 40 ? -48.622 -6.106 -11.232 1.00 71.55 43 GLY B O 1
ATOM 4500 N N . THR B 1 41 ? -49.650 -5.530 -13.154 1.00 74.97 44 THR B N 1
ATOM 4501 C CA . THR B 1 41 ? -49.549 -6.874 -13.709 1.00 78.96 44 THR B CA 1
ATOM 4502 C C . THR B 1 41 ? -48.144 -7.195 -14.206 1.00 82.21 44 THR B C 1
ATOM 4503 O O . THR B 1 41 ? -47.791 -8.375 -14.304 1.00 84.12 44 THR B O 1
ATOM 4514 N N . MET B 1 42 ? -47.338 -6.180 -14.507 1.00 82.25 45 MET B N 1
ATOM 4515 C CA . MET B 1 42 ? -45.971 -6.398 -14.962 1.00 83.77 45 MET B CA 1
ATOM 4516 C C . MET B 1 42 ? -45.191 -7.233 -13.950 1.00 81.18 45 MET B C 1
ATOM 4517 O O . MET B 1 42 ? -45.419 -7.158 -12.739 1.00 75.21 45 MET B O 1
ATOM 4531 N N . VAL B 1 43 ? -44.256 -8.039 -14.462 1.00 84.90 46 VAL B N 1
ATOM 4532 C CA . VAL B 1 43 ? -43.486 -8.932 -13.603 1.00 83.29 46 VAL B CA 1
ATOM 4533 C C . VAL B 1 43 ? -42.513 -8.117 -12.761 1.00 74.08 46 VAL B C 1
ATOM 4534 O O . VAL B 1 43 ? -41.859 -7.186 -13.254 1.00 75.45 46 VAL B O 1
ATOM 4547 N N . GLY B 1 44 ? -42.401 -8.472 -11.481 1.00 64.59 47 GLY B N 1
ATOM 4548 C CA . GLY B 1 44 ? -41.548 -7.755 -10.558 1.00 56.83 47 GLY B CA 1
ATOM 4549 C C . GLY B 1 44 ? -42.109 -6.447 -10.055 1.00 47.55 47 GLY B C 1
ATOM 4550 O O . GLY B 1 44 ? -41.567 -5.884 -9.093 1.00 45.55 47 GLY B O 1
ATOM 4554 N N . VAL B 1 45 ? -43.170 -5.940 -10.668 1.00 41.67 48 VAL B N 1
ATOM 4555 C CA . VAL B 1 45 ? -43.803 -4.703 -10.236 1.00 34.85 48 VAL B CA 1
ATOM 4556 C C . VAL B 1 45 ? -44.819 -5.044 -9.153 1.00 33.62 48 VAL B C 1
ATOM 4557 O O . VAL B 1 45 ? -45.831 -5.697 -9.423 1.00 35.74 48 VAL B O 1
ATOM 4570 N N . GLU B 1 46 ? -44.550 -4.601 -7.925 1.00 30.36 49 GLU B N 1
ATOM 4571 C CA . GLU B 1 46 ? -45.487 -4.754 -6.820 1.00 29.78 49 GLU B CA 1
ATOM 4572 C C . GLU B 1 46 ? -46.417 -3.552 -6.708 1.00 28.26 49 GLU B C 1
ATOM 4573 O O . GLU B 1 46 ? -47.618 -3.716 -6.465 1.00 29.62 49 GLU B O 1
ATOM 4585 N N . GLU B 1 47 ? -45.866 -2.349 -6.872 1.00 26.14 50 GLU B N 1
ATOM 4586 C CA . GLU B 1 47 ? -46.633 -1.110 -6.943 1.00 25.55 50 GLU B CA 1
ATOM 4587 C C . GLU B 1 47 ? -46.132 -0.333 -8.150 1.00 25.21 50 GLU B C 1
ATOM 4588 O O . GLU B 1 47 ? -44.946 0.013 -8.218 1.00 23.95 50 GLU B O 1
ATOM 4600 N N . SER B 1 48 ? -47.028 -0.061 -9.096 1.00 27.00 51 SER B N 1
ATOM 4601 C CA . SER B 1 48 ? -46.646 0.641 -10.309 1.00 27.49 51 SER B CA 1
ATOM 4602 C C . SER B 1 48 ? -46.282 2.094 -10.009 1.00 26.17 51 SER B C 1
ATOM 4603 O O . SER B 1 48 ? -46.712 2.681 -9.010 1.00 25.53 51 SER B O 1
ATOM 4611 N N . PHE B 1 49 ? -45.502 2.687 -10.915 1.00 25.25 52 PHE B N 1
ATOM 4612 C CA . PHE B 1 49 ? -45.205 4.109 -10.792 1.00 23.67 52 PHE B CA 1
ATOM 4613 C C . PHE B 1 49 ? -46.491 4.938 -10.807 1.00 24.26 52 PHE B C 1
ATOM 4614 O O . PHE B 1 49 ? -46.621 5.903 -10.045 1.00 24.21 52 PHE B O 1
ATOM 4631 N N . ASP B 1 50 ? -47.455 4.582 -11.662 1.00 26.65 53 ASP B N 1
ATOM 4632 C CA . ASP B 1 50 ? -48.676 5.381 -11.748 1.00 30.08 53 ASP B CA 1
ATOM 4633 C C . ASP B 1 50 ? -49.398 5.422 -10.406 1.00 31.45 53 ASP B C 1
ATOM 4634 O O . ASP B 1 50 ? -49.856 6.487 -9.973 1.00 30.49 53 ASP B O 1
ATOM 4643 N N . SER B 1 51 ? -49.489 4.282 -9.716 1.00 29.72 54 SER B N 1
ATOM 4644 C CA . SER B 1 51 ? -50.135 4.274 -8.408 1.00 29.49 54 SER B CA 1
ATOM 4645 C C . SER B 1 51 ? -49.301 5.029 -7.383 1.00 27.33 54 SER B C 1
ATOM 4646 O O . SER B 1 51 ? -49.832 5.827 -6.603 1.00 27.41 54 SER B O 1
ATOM 4654 N N . GLN B 1 52 ? -47.988 4.813 -7.381 1.00 23.68 55 GLN B N 1
ATOM 4655 C CA . GLN B 1 52 ? -47.146 5.478 -6.396 1.00 20.79 55 GLN B CA 1
ATOM 4656 C C . GLN B 1 52 ? -47.151 6.989 -6.588 1.00 21.97 55 GLN B C 1
ATOM 4657 O O . GLN B 1 52 ? -47.252 7.746 -5.615 1.00 22.66 55 GLN B O 1
ATOM 4671 N N . ILE B 1 53 ? -47.013 7.447 -7.837 1.00 22.52 56 ILE B N 1
ATOM 4672 C CA . ILE B 1 53 ? -46.961 8.882 -8.103 1.00 24.05 56 ILE B CA 1
ATOM 4673 C C . ILE B 1 53 ? -48.198 9.573 -7.547 1.00 24.62 56 ILE B C 1
ATOM 4674 O O . ILE B 1 53 ? -48.107 10.652 -6.951 1.00 25.70 56 ILE B O 1
ATOM 4690 N N . ALA B 1 54 ? -49.376 8.983 -7.756 1.00 23.43 57 ALA B N 1
ATOM 4691 C CA . ALA B 1 54 ? -50.593 9.638 -7.293 1.00 25.26 57 ALA B CA 1
ATOM 4692 C C . ALA B 1 54 ? -50.576 9.811 -5.781 1.00 25.14 57 ALA B C 1
ATOM 4693 O O . ALA B 1 54 ? -50.960 10.867 -5.263 1.00 26.74 57 ALA B O 1
ATOM 4700 N N . ASP B 1 55 ? -50.137 8.782 -5.052 1.00 21.63 58 ASP B N 1
ATOM 4701 C CA . ASP B 1 55 ? -50.103 8.877 -3.599 1.00 20.81 58 ASP B CA 1
ATOM 4702 C C . ASP B 1 55 ? -48.989 9.804 -3.122 1.00 21.32 58 ASP B C 1
ATOM 4703 O O . ASP B 1 55 ? -49.194 10.607 -2.204 1.00 23.02 58 ASP B O 1
ATOM 4712 N N . LEU B 1 56 ? -47.809 9.715 -3.735 1.00 19.41 59 LEU B N 1
ATOM 4713 C CA . LEU B 1 56 ? -46.693 10.563 -3.317 1.00 18.27 59 LEU B CA 1
ATOM 4714 C C . LEU B 1 56 ? -46.964 12.030 -3.616 1.00 20.19 59 LEU B C 1
ATOM 4715 O O . LEU B 1 56 ? -46.631 12.903 -2.806 1.00 19.21 59 LEU B O 1
ATOM 4731 N N . ALA B 1 57 ? -47.547 12.324 -4.778 1.00 20.27 60 ALA B N 1
ATOM 4732 C CA . ALA B 1 57 ? -47.939 13.699 -5.075 1.00 21.92 60 ALA B CA 1
ATOM 4733 C C . ALA B 1 57 ? -48.969 14.203 -4.070 1.00 24.34 60 ALA B C 1
ATOM 4734 O O . ALA B 1 57 ? -48.942 15.370 -3.662 1.00 24.36 60 ALA B O 1
ATOM 4741 N N . LYS B 1 58 ? -49.886 13.331 -3.652 1.00 23.28 61 LYS B N 1
ATOM 4742 C CA . LYS B 1 58 ? -50.847 13.707 -2.627 1.00 25.80 61 LYS B CA 1
ATOM 4743 C C . LYS B 1 58 ? -50.159 14.134 -1.338 1.00 24.08 61 LYS B C 1
ATOM 4744 O O . LYS B 1 58 ? -50.648 15.036 -0.649 1.00 26.49 61 LYS B O 1
ATOM 4763 N N . ARG B 1 59 ? -49.017 13.521 -1.011 1.00 19.53 62 ARG B N 1
ATOM 4764 C CA . ARG B 1 59 ? -48.227 13.892 0.155 1.00 18.21 62 ARG B CA 1
ATOM 4765 C C . ARG B 1 59 ? -47.412 15.165 -0.037 1.00 22.27 62 ARG B C 1
ATOM 4766 O O . ARG B 1 59 ? -46.737 15.593 0.904 1.00 23.35 62 ARG B O 1
ATOM 4787 N N . GLY B 1 60 ? -47.430 15.761 -1.223 1.00 19.79 63 GLY B N 1
ATOM 4788 C CA . GLY B 1 60 ? -46.675 16.967 -1.475 1.00 19.80 63 GLY B CA 1
ATOM 4789 C C . GLY B 1 60 ? -45.313 16.747 -2.093 1.00 19.14 63 GLY B C 1
ATOM 4790 O O . GLY B 1 60 ? -44.595 17.723 -2.335 1.00 20.82 63 GLY B O 1
ATOM 4794 N N . ALA B 1 61 ? -44.929 15.506 -2.352 1.00 18.14 64 ALA B N 1
ATOM 4795 C CA . ALA B 1 61 ? -43.643 15.253 -2.971 1.00 16.84 64 ALA B CA 1
ATOM 4796 C C . ALA B 1 61 ? -43.700 15.518 -4.469 1.00 17.36 64 ALA B C 1
ATOM 4797 O O . ALA B 1 61 ? -44.658 15.138 -5.149 1.00 21.09 64 ALA B O 1
ATOM 4804 N N . ASP B 1 62 ? -42.659 16.162 -4.984 1.00 17.11 65 ASP B N 1
ATOM 4805 C CA . ASP B 1 62 ? -42.380 16.091 -6.409 1.00 16.27 65 ASP B CA 1
ATOM 4806 C C . ASP B 1 62 ? -41.700 14.761 -6.695 1.00 17.85 65 ASP B C 1
ATOM 4807 O O . ASP B 1 62 ? -40.859 14.307 -5.913 1.00 19.76 65 ASP B O 1
ATOM 4816 N N . VAL B 1 63 ? -42.078 14.127 -7.805 1.00 18.50 66 VAL B N 1
ATOM 4817 C CA . VAL B 1 63 ? -41.564 12.808 -8.149 1.00 18.27 66 VAL B CA 1
ATOM 4818 C C . VAL B 1 63 ? -41.062 12.804 -9.585 1.00 19.70 66 VAL B C 1
ATOM 4819 O O . VAL B 1 63 ? -41.775 13.222 -10.505 1.00 21.11 66 VAL B O 1
ATOM 4832 N N . LEU B 1 64 ? -39.838 12.322 -9.767 1.00 19.03 67 LEU B N 1
ATOM 4833 C CA . LEU B 1 64 ? -39.286 11.978 -11.069 1.00 19.80 67 LEU B CA 1
ATOM 4834 C C . LEU B 1 64 ? -39.171 10.464 -11.135 1.00 17.34 67 LEU B C 1
ATOM 4835 O O . LEU B 1 64 ? -38.603 9.848 -10.229 1.00 17.91 67 LEU B O 1
ATOM 4851 N N . THR B 1 65 ? -39.712 9.863 -12.191 1.00 18.73 68 THR B N 1
ATOM 4852 C CA . THR B 1 65 ? -39.513 8.437 -12.403 1.00 20.63 68 THR B CA 1
ATOM 4853 C C . THR B 1 65 ? -38.488 8.209 -13.509 1.00 21.24 68 THR B C 1
ATOM 4854 O O . THR B 1 65 ? -38.383 8.988 -14.463 1.00 24.49 68 THR B O 1
ATOM 4865 N N . ILE B 1 66 ? -37.711 7.136 -13.347 1.00 20.67 69 ILE B N 1
ATOM 4866 C CA . ILE B 1 66 ? -36.671 6.727 -14.287 1.00 22.36 69 ILE B CA 1
ATOM 4867 C C . ILE B 1 66 ? -36.813 5.229 -14.515 1.00 23.19 69 ILE B C 1
ATOM 4868 O O . ILE B 1 66 ? -36.692 4.443 -13.569 1.00 22.51 69 ILE B O 1
ATOM 4884 N N . SER B 1 67 ? -37.061 4.824 -15.757 1.00 27.99 70 SER B N 1
ATOM 4885 C CA . SER B 1 67 ? -37.184 3.402 -16.049 1.00 33.81 70 SER B CA 1
ATOM 4886 C C . SER B 1 67 ? -36.282 2.994 -17.208 1.00 36.28 70 SER B C 1
ATOM 4887 O O . SER B 1 67 ? -35.781 3.826 -17.965 1.00 39.49 70 SER B O 1
ATOM 4895 N N . ASP B 1 68 ? -36.051 1.685 -17.299 1.00 40.61 71 ASP B N 1
ATOM 4896 C CA . ASP B 1 68 ? -35.252 1.087 -18.366 1.00 50.91 71 ASP B CA 1
ATOM 4897 C C . ASP B 1 68 ? -33.884 1.754 -18.498 1.00 45.38 71 ASP B C 1
ATOM 4898 O O . ASP B 1 68 ? -33.452 2.140 -19.589 1.00 48.74 71 ASP B O 1
ATOM 4907 N N . VAL B 1 69 ? -33.200 1.898 -17.365 1.00 34.36 72 VAL B N 1
ATOM 4908 C CA . VAL B 1 69 ? -31.760 2.116 -17.342 1.00 30.51 72 VAL B CA 1
ATOM 4909 C C . VAL B 1 69 ? -31.131 0.869 -16.739 1.00 27.59 72 VAL B C 1
ATOM 4910 O O . VAL B 1 69 ? -31.607 0.351 -15.719 1.00 33.21 72 VAL B O 1
ATOM 4923 N N . ASP B 1 70 ? -30.051 0.410 -17.350 1.00 28.10 73 ASP B N 1
ATOM 4924 C CA . ASP B 1 70 ? -29.327 -0.757 -16.865 1.00 28.84 73 ASP B CA 1
ATOM 4925 C C . ASP B 1 70 ? -28.368 -0.299 -15.779 1.00 25.94 73 ASP B C 1
ATOM 4926 O O . ASP B 1 70 ? -27.324 0.292 -16.060 1.00 27.17 73 ASP B O 1
ATOM 4935 N N . LEU B 1 71 ? -28.709 -0.572 -14.528 1.00 21.89 74 LEU B N 1
ATOM 4936 C CA . LEU B 1 71 ? -27.879 -0.097 -13.436 1.00 19.64 74 LEU B CA 1
ATOM 4937 C C . LEU B 1 71 ? -26.702 -1.023 -13.143 1.00 19.78 74 LEU B C 1
ATOM 4938 O O . LEU B 1 71 ? -25.997 -0.794 -12.159 1.00 19.48 74 LEU B O 1
ATOM 4954 N N . THR B 1 72 ? -26.455 -2.044 -13.971 1.00 22.10 75 THR B N 1
ATOM 4955 C CA . THR B 1 72 ? -25.192 -2.770 -13.860 1.00 21.46 75 THR B CA 1
ATOM 4956 C C . THR B 1 72 ? -24.059 -2.090 -14.623 1.00 21.73 75 THR B C 1
ATOM 4957 O O . THR B 1 72 ? -22.948 -2.636 -14.666 1.00 22.16 75 THR B O 1
ATOM 4968 N N . THR B 1 73 ? -24.302 -0.918 -15.212 1.00 23.83 76 THR B N 1
ATOM 4969 C CA . THR B 1 73 ? -23.322 -0.261 -16.062 1.00 25.68 76 THR B CA 1
ATOM 4970 C C . THR B 1 73 ? -23.077 1.175 -15.617 1.00 24.63 76 THR B C 1
ATOM 4971 O O . THR B 1 73 ? -23.907 1.800 -14.947 1.00 22.96 76 THR B O 1
ATOM 4982 N N . ARG B 1 74 ? -21.917 1.698 -16.026 1.00 24.22 77 ARG B N 1
ATOM 4983 C CA . ARG B 1 74 ? -21.637 3.118 -15.849 1.00 24.68 77 ARG B CA 1
ATOM 4984 C C . ARG B 1 74 ? -22.670 3.972 -16.577 1.00 23.03 77 ARG B C 1
ATOM 4985 O O . ARG B 1 74 ? -23.181 4.945 -16.014 1.00 23.48 77 ARG B O 1
ATOM 5006 N N . THR B 1 75 ? -23.003 3.607 -17.821 1.00 25.29 78 THR B N 1
ATOM 5007 C CA . THR B 1 75 ? -23.921 4.404 -18.635 1.00 28.18 78 THR B CA 1
ATOM 5008 C C . THR B 1 75 ? -25.273 4.564 -17.957 1.00 26.81 78 THR B C 1
ATOM 5009 O O . THR B 1 75 ? -25.841 5.663 -17.928 1.00 26.20 78 THR B O 1
ATOM 5020 N N . GLY B 1 76 ? -25.829 3.462 -17.453 1.00 24.64 79 GLY B N 1
ATOM 5021 C CA . GLY B 1 76 ? -27.126 3.530 -16.806 1.00 23.46 79 GLY B CA 1
ATOM 5022 C C . GLY B 1 76 ? -27.107 4.398 -15.564 1.00 21.40 79 GLY B C 1
ATOM 5023 O O . GLY B 1 76 ? -27.987 5.240 -15.366 1.00 21.88 79 GLY B O 1
ATOM 5027 N N . ASN B 1 77 ? -26.103 4.205 -14.706 1.00 19.34 80 ASN B N 1
ATOM 5028 C CA . ASN B 1 77 ? -26.064 4.966 -13.463 1.00 17.65 80 ASN B CA 1
ATOM 5029 C C . ASN B 1 77 ? -25.742 6.433 -13.716 1.00 18.88 80 ASN B C 1
ATOM 5030 O O . ASN B 1 77 ? -26.301 7.316 -13.058 1.00 16.96 80 ASN B O 1
ATOM 5041 N N . GLN B 1 78 ? -24.848 6.716 -14.663 1.00 21.08 81 GLN B N 1
ATOM 5042 C CA . GLN B 1 78 ? -24.542 8.105 -14.989 1.00 22.90 81 GLN B CA 1
ATOM 5043 C C . GLN B 1 78 ? -25.762 8.813 -15.562 1.00 23.40 81 GLN B C 1
ATOM 5044 O O . GLN B 1 78 ? -26.066 9.951 -15.178 1.00 23.32 81 GLN B O 1
ATOM 5058 N N . SER B 1 79 ? -26.480 8.151 -16.475 1.00 22.11 82 SER B N 1
ATOM 5059 C CA . SER B 1 79 ? -27.707 8.724 -17.021 1.00 24.58 82 SER B CA 1
ATOM 5060 C C . SER B 1 79 ? -28.720 9.006 -15.921 1.00 21.40 82 SER B C 1
ATOM 5061 O O . SER B 1 79 ? -29.382 10.054 -15.925 1.00 21.53 82 SER B O 1
ATOM 5069 N N . MET B 1 80 ? -28.879 8.067 -14.991 1.00 21.19 83 MET B N 1
ATOM 5070 C CA . MET B 1 80 ? -29.828 8.242 -13.900 1.00 19.26 83 MET B CA 1
ATOM 5071 C C . MET B 1 80 ? -29.514 9.497 -13.096 1.00 20.08 83 MET B C 1
ATOM 5072 O O . MET B 1 80 ? -30.401 10.327 -12.857 1.00 19.42 83 MET B O 1
ATOM 5086 N N . ILE B 1 81 ? -28.255 9.672 -12.687 1.00 19.71 84 ILE B N 1
ATOM 5087 C CA . ILE B 1 81 ? -27.950 10.825 -11.844 1.00 19.07 84 ILE B CA 1
ATOM 5088 C C . ILE B 1 81 ? -27.991 12.118 -12.657 1.00 19.71 84 ILE B C 1
ATOM 5089 O O . ILE B 1 81 ? -28.399 13.162 -12.139 1.00 18.00 84 ILE B O 1
ATOM 5105 N N . GLU B 1 82 ? -27.606 12.086 -13.936 1.00 20.68 85 GLU B N 1
ATOM 5106 C CA . GLU B 1 82 ? -27.770 13.278 -14.762 1.00 21.47 85 GLU B CA 1
ATOM 5107 C C . GLU B 1 82 ? -29.235 13.715 -14.805 1.00 20.38 85 GLU B C 1
ATOM 5108 O O . GLU B 1 82 ? -29.532 14.913 -14.728 1.00 21.98 85 GLU B O 1
ATOM 5120 N N . ARG B 1 83 ? -30.166 12.757 -14.871 1.00 20.01 86 ARG B N 1
ATOM 5121 C CA A ARG B 1 83 ? -31.585 13.110 -14.910 0.69 21.46 86 ARG B CA 1
ATOM 5122 C CA B ARG B 1 83 ? -31.583 13.117 -14.910 0.31 21.23 86 ARG B CA 1
ATOM 5123 C C . ARG B 1 83 ? -32.062 13.628 -13.556 1.00 19.67 86 ARG B C 1
ATOM 5124 O O . ARG B 1 83 ? -32.911 14.531 -13.498 1.00 21.04 86 ARG B O 1
ATOM 5165 N N . VAL B 1 84 ? -31.529 13.077 -12.465 1.00 19.48 87 VAL B N 1
ATOM 5166 C CA . VAL B 1 84 ? -31.831 13.600 -11.135 1.00 17.14 87 VAL B CA 1
ATOM 5167 C C . VAL B 1 84 ? -31.448 15.071 -11.055 1.00 16.95 87 VAL B C 1
ATOM 5168 O O . VAL B 1 84 ? -32.229 15.917 -10.603 1.00 18.13 87 VAL B O 1
ATOM 5181 N N . LEU B 1 85 ? -30.208 15.385 -11.432 1.00 18.46 88 LEU B N 1
ATOM 5182 C CA . LEU B 1 85 ? -29.703 16.738 -11.256 1.00 17.75 88 LEU B CA 1
ATOM 5183 C C . LEU B 1 85 ? -30.370 17.705 -12.219 1.00 20.98 88 LEU B C 1
ATOM 5184 O O . LEU B 1 85 ? -30.594 18.868 -11.866 1.00 21.88 88 LEU B O 1
ATOM 5200 N N . GLU B 1 86 ? -30.712 17.246 -13.425 1.00 20.34 89 GLU B N 1
ATOM 5201 C CA . GLU B 1 86 ? -31.480 18.084 -14.343 1.00 22.32 89 GLU B CA 1
ATOM 5202 C C . GLU B 1 86 ? -32.812 18.508 -13.728 1.00 23.09 89 GLU B C 1
ATOM 5203 O O . GLU B 1 86 ? -33.210 19.677 -13.831 1.00 24.80 89 GLU B O 1
ATOM 5215 N N . ARG B 1 87 ? -33.516 17.572 -13.085 1.00 21.57 90 ARG B N 1
ATOM 5216 C CA A ARG B 1 87 ? -34.843 17.870 -12.555 0.58 21.27 90 ARG B CA 1
ATOM 5217 C CA B ARG B 1 87 ? -34.844 17.872 -12.557 0.42 21.31 90 ARG B CA 1
ATOM 5218 C C . ARG B 1 87 ? -34.757 18.723 -11.295 1.00 20.43 90 ARG B C 1
ATOM 5219 O O . ARG B 1 87 ? -35.515 19.692 -11.141 1.00 21.07 90 ARG B O 1
ATOM 5260 N N . PHE B 1 88 ? -33.842 18.377 -10.386 1.00 19.03 91 PHE B N 1
ATOM 5261 C CA . PHE B 1 88 ? -33.848 18.915 -9.035 1.00 17.42 91 PHE B CA 1
ATOM 5262 C C . PHE B 1 88 ? -32.602 19.696 -8.636 1.00 19.89 91 PHE B C 1
ATOM 5263 O O . PHE B 1 88 ? -32.644 20.389 -7.613 1.00 19.78 91 PHE B O 1
ATOM 5280 N N . GLY B 1 89 ? -31.493 19.566 -9.363 1.00 18.20 92 GLY B N 1
ATOM 5281 C CA . GLY B 1 89 ? -30.285 20.316 -9.066 1.00 18.98 92 GLY B CA 1
ATOM 5282 C C . GLY B 1 89 ? -29.521 19.883 -7.838 1.00 18.76 92 GLY B C 1
ATOM 5283 O O . GLY B 1 89 ? -28.558 20.557 -7.459 1.00 20.23 92 GLY B O 1
ATOM 5287 N N . ARG B 1 90 ? -29.912 18.774 -7.213 1.00 15.53 93 ARG B N 1
ATOM 5288 C CA . ARG B 1 90 ? -29.305 18.307 -5.978 1.00 15.94 93 ARG B CA 1
ATOM 5289 C C . ARG B 1 90 ? -29.640 16.832 -5.795 1.00 16.27 93 ARG B C 1
ATOM 5290 O O . ARG B 1 90 ? -30.604 16.320 -6.370 1.00 15.85 93 ARG B O 1
ATOM 5311 N N . LEU B 1 91 ? -28.834 16.155 -4.981 1.00 14.60 94 LEU B N 1
ATOM 5312 C CA . LEU B 1 91 ? -29.147 14.797 -4.540 1.00 14.61 94 LEU B CA 1
ATOM 5313 C C . LEU B 1 91 ? -28.673 14.659 -3.103 1.00 14.86 94 LEU B C 1
ATOM 5314 O O . LEU B 1 91 ? -27.467 14.710 -2.839 1.00 16.99 94 LEU B O 1
ATOM 5330 N N . ASP B 1 92 ? -29.611 14.481 -2.176 1.00 13.83 95 ASP B N 1
ATOM 5331 C CA . ASP B 1 92 ? -29.284 14.457 -0.755 1.00 13.93 95 ASP B CA 1
ATOM 5332 C C . ASP B 1 92 ? -29.176 13.054 -0.199 1.00 14.37 95 ASP B C 1
ATOM 5333 O O . ASP B 1 92 ? -28.305 12.787 0.637 1.00 14.29 95 ASP B O 1
ATOM 5342 N N . SER B 1 93 ? -30.028 12.154 -0.675 1.00 13.17 96 SER B N 1
ATOM 5343 C CA . SER B 1 93 ? -30.082 10.787 -0.196 1.00 12.47 96 SER B CA 1
ATOM 5344 C C . SER B 1 93 ? -30.224 9.825 -1.361 1.00 11.72 96 SER B C 1
ATOM 5345 O O . SER B 1 93 ? -30.875 10.134 -2.364 1.00 14.19 96 SER B O 1
ATOM 5353 N N . ALA B 1 94 ? -29.612 8.658 -1.215 1.00 11.64 97 ALA B N 1
ATOM 5354 C CA . ALA B 1 94 ? -29.741 7.617 -2.217 1.00 11.61 97 ALA B CA 1
ATOM 5355 C C . ALA B 1 94 ? -29.874 6.267 -1.538 1.00 13.30 97 ALA B C 1
ATOM 5356 O O . ALA B 1 94 ? -29.051 5.896 -0.695 1.00 12.93 97 ALA B O 1
ATOM 5363 N N . CYS B 1 95 ? -30.908 5.546 -1.933 1.00 12.30 98 CYS B N 1
ATOM 5364 C CA . CYS B 1 95 ? -31.149 4.166 -1.544 1.00 12.43 98 CYS B CA 1
ATOM 5365 C C . CYS B 1 95 ? -30.940 3.317 -2.792 1.00 13.40 98 CYS B C 1
ATOM 5366 O O . CYS B 1 95 ? -31.819 3.245 -3.661 1.00 13.97 98 CYS B O 1
ATOM 5374 N N . LEU B 1 96 ? -29.769 2.676 -2.871 1.00 12.28 99 LEU B N 1
ATOM 5375 C CA . LEU B 1 96 ? -29.376 1.863 -4.018 1.00 13.45 99 LEU B CA 1
ATOM 5376 C C . LEU B 1 96 ? -29.695 0.407 -3.710 1.00 13.53 99 LEU B C 1
ATOM 5377 O O . LEU B 1 96 ? -28.970 -0.256 -2.963 1.00 14.36 99 LEU B O 1
ATOM 5393 N N . VAL B 1 97 ? -30.779 -0.091 -4.287 1.00 12.92 100 VAL B N 1
ATOM 5394 C CA . VAL B 1 97 ? -31.149 -1.491 -4.148 1.00 14.45 100 VAL B CA 1
ATOM 5395 C C . VAL B 1 97 ? -30.414 -2.258 -5.234 1.00 15.08 100 VAL B C 1
ATOM 5396 O O . VAL B 1 97 ? -30.510 -1.922 -6.421 1.00 17.22 100 VAL B O 1
ATOM 5409 N N . THR B 1 98 ? -29.637 -3.257 -4.824 1.00 13.59 101 THR B N 1
ATOM 5410 C CA . THR B 1 98 ? -28.764 -3.958 -5.743 1.00 13.51 101 THR B CA 1
ATOM 5411 C C . THR B 1 98 ? -28.976 -5.460 -5.633 1.00 15.31 101 THR B C 1
ATOM 5412 O O . THR B 1 98 ? -29.527 -5.966 -4.653 1.00 15.07 101 THR B O 1
ATOM 5423 N N . GLY B 1 99 ? -28.520 -6.166 -6.666 1.00 12.93 102 GLY B N 1
ATOM 5424 C CA . GLY B 1 99 ? -28.376 -7.603 -6.588 1.00 13.95 102 GLY B CA 1
ATOM 5425 C C . GLY B 1 99 ? -29.060 -8.407 -7.671 1.00 15.71 102 GLY B C 1
ATOM 5426 O O . GLY B 1 99 ? -30.015 -7.958 -8.310 1.00 18.32 102 GLY B O 1
ATOM 5430 N N . LEU B 1 100 ? -28.546 -9.619 -7.879 1.00 14.88 103 LEU B N 1
ATOM 5431 C CA A LEU B 1 100 ? -29.166 -10.606 -8.757 0.52 16.79 103 LEU B CA 1
ATOM 5432 C CA B LEU B 1 100 ? -29.157 -10.609 -8.760 0.48 16.79 103 LEU B CA 1
ATOM 5433 C C . LEU B 1 100 ? -28.984 -11.963 -8.092 1.00 17.33 103 LEU B C 1
ATOM 5434 O O . LEU B 1 100 ? -27.853 -12.396 -7.856 1.00 18.06 103 LEU B O 1
ATOM 5465 N N . ILE B 1 101 ? -30.089 -12.624 -7.769 1.00 17.75 104 ILE B N 1
ATOM 5466 C CA . ILE B 1 101 ? -30.038 -13.843 -6.967 1.00 18.66 104 ILE B CA 1
ATOM 5467 C C . ILE B 1 101 ? -29.636 -15.026 -7.834 1.00 17.62 104 ILE B C 1
ATOM 5468 O O . ILE B 1 101 ? -30.229 -15.282 -8.887 1.00 20.39 104 ILE B O 1
ATOM 5484 N N . VAL B 1 102 ? -28.608 -15.741 -7.388 1.00 18.03 105 VAL B N 1
ATOM 5485 C CA . VAL B 1 102 ? -28.214 -17.027 -7.942 1.00 21.61 105 VAL B CA 1
ATOM 5486 C C . VAL B 1 102 ? -27.928 -17.928 -6.751 1.00 19.64 105 VAL B C 1
ATOM 5487 O O . VAL B 1 102 ? -27.228 -17.522 -5.817 1.00 19.71 105 VAL B O 1
ATOM 5500 N N . THR B 1 103 ? -28.487 -19.129 -6.760 1.00 18.63 106 THR B N 1
ATOM 5501 C CA . THR B 1 103 ? -28.194 -20.104 -5.723 1.00 18.15 106 THR B CA 1
ATOM 5502 C C . THR B 1 103 ? -27.885 -21.444 -6.371 1.00 16.91 106 THR B C 1
ATOM 5503 O O . THR B 1 103 ? -28.194 -21.681 -7.545 1.00 19.30 106 THR B O 1
ATOM 5514 N N . GLY B 1 104 ? -27.275 -22.325 -5.584 1.00 16.49 107 GLY B N 1
ATOM 5515 C CA . GLY B 1 104 ? -26.950 -23.658 -6.043 1.00 17.72 107 GLY B CA 1
ATOM 5516 C C . GLY B 1 104 ? -25.593 -24.100 -5.554 1.00 15.78 107 GLY B C 1
ATOM 5517 O O . GLY B 1 104 ? -24.891 -23.326 -4.897 1.00 16.66 107 GLY B O 1
ATOM 5521 N N . LYS B 1 105 ? -25.215 -25.342 -5.853 1.00 17.10 108 LYS B N 1
ATOM 5522 C CA . LYS B 1 105 ? -23.904 -25.832 -5.452 1.00 16.75 108 LYS B CA 1
ATOM 5523 C C . LYS B 1 105 ? -22.811 -25.018 -6.130 1.00 17.02 108 LYS B C 1
ATOM 5524 O O . LYS B 1 105 ? -22.902 -24.696 -7.317 1.00 17.32 108 LYS B O 1
ATOM 5543 N N . PHE B 1 106 ? -21.759 -24.703 -5.372 1.00 16.56 109 PHE B N 1
ATOM 5544 C CA . PHE B 1 106 ? -20.644 -23.946 -5.928 1.00 14.61 109 PHE B CA 1
ATOM 5545 C C . PHE B 1 106 ? -20.125 -24.576 -7.220 1.00 14.63 109 PHE B C 1
ATOM 5546 O O . PHE B 1 106 ? -19.875 -23.881 -8.211 1.00 15.67 109 PHE B O 1
ATOM 5563 N N . LEU B 1 107 ? -19.943 -25.897 -7.227 1.00 14.81 110 LEU B N 1
ATOM 5564 C CA . LEU B 1 107 ? -19.339 -26.547 -8.384 1.00 15.10 110 LEU B CA 1
ATOM 5565 C C . LEU B 1 107 ? -20.292 -26.667 -9.569 1.00 18.01 110 LEU B C 1
ATOM 5566 O O . LEU B 1 107 ? -19.854 -27.077 -10.650 1.00 20.00 110 LEU B O 1
ATOM 5582 N N . ASP B 1 108 ? -21.569 -26.310 -9.395 1.00 17.70 111 ASP B N 1
ATOM 5583 C CA . ASP B 1 108 ? -22.531 -26.263 -10.485 1.00 19.19 111 ASP B CA 1
ATOM 5584 C C . ASP B 1 108 ? -22.604 -24.886 -11.139 1.00 16.75 111 ASP B C 1
ATOM 5585 O O . ASP B 1 108 ? -23.279 -24.733 -12.167 1.00 19.26 111 ASP B O 1
ATOM 5594 N N . MET B 1 109 ? -21.951 -23.879 -10.562 1.00 15.69 112 MET B N 1
ATOM 5595 C CA . MET B 1 109 ? -22.088 -22.523 -11.074 1.00 15.57 112 MET B CA 1
ATOM 5596 C C . MET B 1 109 ? -21.375 -22.398 -12.413 1.00 17.44 112 MET B C 1
ATOM 5597 O O . MET B 1 109 ? -20.238 -22.848 -12.575 1.00 17.95 112 MET B O 1
ATOM 5611 N N . THR B 1 110 ? -22.051 -21.794 -13.375 1.00 16.45 113 THR B N 1
ATOM 5612 C CA . THR B 1 110 ? -21.503 -21.588 -14.705 1.00 17.11 113 THR B CA 1
ATOM 5613 C C . THR B 1 110 ? -20.875 -20.203 -14.790 1.00 17.03 113 THR B C 1
ATOM 5614 O O . THR B 1 110 ? -21.082 -19.351 -13.925 1.00 17.73 113 THR B O 1
ATOM 5625 N N . ASP B 1 111 ? -20.136 -19.969 -15.879 1.00 19.96 114 ASP B N 1
ATOM 5626 C CA . ASP B 1 111 ? -19.597 -18.635 -16.124 1.00 19.29 114 ASP B CA 1
ATOM 5627 C C . ASP B 1 111 ? -20.710 -17.595 -16.224 1.00 19.26 114 ASP B C 1
ATOM 5628 O O . ASP B 1 111 ? -20.531 -16.444 -15.810 1.00 19.17 114 ASP B O 1
ATOM 5637 N N . ASP B 1 112 ? -21.854 -17.969 -16.804 1.00 18.39 115 ASP B N 1
ATOM 5638 C CA . ASP B 1 112 ? -22.955 -17.018 -16.943 1.00 18.53 115 ASP B CA 1
ATOM 5639 C C . ASP B 1 112 ? -23.528 -16.650 -15.582 1.00 18.89 115 ASP B C 1
ATOM 5640 O O . ASP B 1 112 ? -23.818 -15.476 -15.319 1.00 18.85 115 ASP B O 1
ATOM 5649 N N . GLN B 1 113 ? -23.692 -17.638 -14.698 1.00 18.41 116 GLN B N 1
ATOM 5650 C CA . GLN B 1 113 ? -24.173 -17.345 -13.353 1.00 18.16 116 GLN B CA 1
ATOM 5651 C C . GLN B 1 113 ? -23.182 -16.471 -12.595 1.00 18.62 116 GLN B C 1
ATOM 5652 O O . GLN B 1 113 ? -23.577 -15.537 -11.891 1.00 16.94 116 GLN B O 1
ATOM 5666 N N . TRP B 1 114 ? -21.887 -16.761 -12.733 1.00 16.82 117 TRP B N 1
ATOM 5667 C CA . TRP B 1 114 ? -20.849 -15.948 -12.111 1.00 15.85 117 TRP B CA 1
ATOM 5668 C C . TRP B 1 114 ? -20.877 -14.520 -12.637 1.00 15.99 117 TRP B C 1
ATOM 5669 O O . TRP B 1 114 ? -20.797 -13.559 -11.862 1.00 16.88 117 TRP B O 1
ATOM 5690 N N . ALA B 1 115 ? -21.000 -14.363 -13.958 1.00 16.33 118 ALA B N 1
ATOM 5691 C CA . ALA B 1 115 ? -21.098 -13.029 -14.535 1.00 17.03 118 ALA B CA 1
ATOM 5692 C C . ALA B 1 115 ? -22.315 -12.288 -14.000 1.00 16.92 118 ALA B C 1
ATOM 5693 O O . ALA B 1 115 ? -22.236 -11.096 -13.681 1.00 18.08 118 ALA B O 1
ATOM 5700 N N . LYS B 1 116 ? -23.452 -12.980 -13.892 1.00 18.68 119 LYS B N 1
ATOM 5701 C CA . LYS B 1 116 ? -24.683 -12.318 -13.470 1.00 20.20 119 LYS B CA 1
ATOM 5702 C C . LYS B 1 116 ? -24.614 -11.873 -12.015 1.00 18.95 119 LYS B C 1
ATOM 5703 O O . LYS B 1 116 ? -25.071 -10.770 -11.684 1.00 18.54 119 LYS B O 1
ATOM 5707 N N . VAL B 1 117 ? -24.051 -12.690 -11.118 1.00 19.09 120 VAL B N 1
ATOM 5708 C CA A VAL B 1 117 ? -24.002 -12.282 -9.716 0.73 19.19 120 VAL B CA 1
ATOM 5709 C CA B VAL B 1 117 ? -23.999 -12.287 -9.717 0.27 19.31 120 VAL B CA 1
ATOM 5710 C C . VAL B 1 117 ? -23.037 -11.120 -9.535 1.00 17.99 120 VAL B C 1
ATOM 5711 O O . VAL B 1 117 ? -23.273 -10.225 -8.714 1.00 18.57 120 VAL B O 1
ATOM 5736 N N . LYS B 1 118 ? -21.931 -11.113 -10.281 1.00 16.03 121 LYS B N 1
ATOM 5737 C CA . LYS B 1 118 ? -21.019 -9.979 -10.190 1.00 16.72 121 LYS B CA 1
ATOM 5738 C C . LYS B 1 118 ? -21.696 -8.707 -10.694 1.00 16.16 121 LYS B C 1
ATOM 5739 O O . LYS B 1 118 ? -21.565 -7.643 -10.080 1.00 15.60 121 LYS B O 1
ATOM 5758 N N . ALA B 1 119 ? -22.421 -8.802 -11.810 1.00 16.70 122 ALA B N 1
ATOM 5759 C CA . ALA B 1 119 ? -23.103 -7.632 -12.356 1.00 16.57 122 ALA B CA 1
ATOM 5760 C C . ALA B 1 119 ? -24.126 -7.094 -11.365 1.00 16.78 122 ALA B C 1
ATOM 5761 O O . ALA B 1 119 ? -24.189 -5.886 -11.112 1.00 15.61 122 ALA B O 1
ATOM 5768 N N . GLY B 1 120 ? -24.923 -7.984 -10.768 1.00 15.93 123 GLY B N 1
ATOM 5769 C CA . GLY B 1 120 ? -25.963 -7.541 -9.853 1.00 14.62 123 GLY B CA 1
ATOM 5770 C C . GLY B 1 120 ? -25.407 -7.080 -8.515 1.00 14.34 123 GLY B C 1
ATOM 5771 O O . GLY B 1 120 ? -25.828 -6.053 -7.978 1.00 14.03 123 GLY B O 1
ATOM 5775 N N . ASN B 1 121 ? -24.487 -7.859 -7.932 1.00 14.58 124 ASN B N 1
ATOM 5776 C CA . ASN B 1 121 ? -24.084 -7.664 -6.542 1.00 12.72 124 ASN B CA 1
ATOM 5777 C C . ASN B 1 121 ? -22.899 -6.726 -6.386 1.00 12.81 124 ASN B C 1
ATOM 5778 O O . ASN B 1 121 ? -22.711 -6.151 -5.304 1.00 12.77 124 ASN B O 1
ATOM 5789 N N . LEU B 1 122 ? -22.095 -6.559 -7.429 1.00 13.10 125 LEU B N 1
ATOM 5790 C CA . LEU B 1 122 ? -20.939 -5.677 -7.354 1.00 11.66 125 LEU B CA 1
ATOM 5791 C C . LEU B 1 122 ? -21.008 -4.525 -8.343 1.00 13.00 125 LEU B C 1
ATOM 5792 O O . LEU B 1 122 ? -20.796 -3.374 -7.948 1.00 13.58 125 LEU B O 1
ATOM 5808 N N . ASP B 1 123 ? -21.292 -4.785 -9.621 1.00 14.37 126 ASP B N 1
ATOM 5809 C CA . ASP B 1 123 ? -21.278 -3.687 -10.587 1.00 15.43 126 ASP B CA 1
ATOM 5810 C C . ASP B 1 123 ? -22.328 -2.630 -10.242 1.00 15.68 126 ASP B C 1
ATOM 5811 O O . ASP B 1 123 ? -22.080 -1.427 -10.392 1.00 16.06 126 ASP B O 1
ATOM 5820 N N . MET B 1 124 ? -23.509 -3.051 -9.778 1.00 14.52 127 MET B N 1
ATOM 5821 C CA . MET B 1 124 ? -24.523 -2.069 -9.397 1.00 14.83 127 MET B CA 1
ATOM 5822 C C . MET B 1 124 ? -24.029 -1.171 -8.270 1.00 13.38 127 MET B C 1
ATOM 5823 O O . MET B 1 124 ? -24.401 0.012 -8.201 1.00 14.53 127 MET B O 1
ATOM 5837 N N . VAL B 1 125 ? -23.211 -1.722 -7.372 1.00 12.72 128 VAL B N 1
ATOM 5838 C CA . VAL B 1 125 ? -22.691 -0.961 -6.242 1.00 12.26 128 VAL B CA 1
ATOM 5839 C C . VAL B 1 125 ? -21.599 -0.007 -6.706 1.00 13.91 128 VAL B C 1
ATOM 5840 O O . VAL B 1 125 ? -21.615 1.192 -6.396 1.00 14.38 128 VAL B O 1
ATOM 5853 N N . PHE B 1 126 ? -20.633 -0.532 -7.460 1.00 13.80 129 PHE B N 1
ATOM 5854 C CA . PHE B 1 126 ? -19.536 0.286 -7.960 1.00 14.66 129 PHE B CA 1
ATOM 5855 C C . PHE B 1 126 ? -20.058 1.471 -8.764 1.00 15.49 129 PHE B C 1
ATOM 5856 O O . PHE B 1 126 ? -19.733 2.631 -8.476 1.00 15.29 129 PHE B O 1
ATOM 5873 N N . HIS B 1 127 ? -20.875 1.202 -9.784 1.00 15.43 130 HIS B N 1
ATOM 5874 C CA . HIS B 1 127 ? -21.337 2.281 -10.651 1.00 15.53 130 HIS B CA 1
ATOM 5875 C C . HIS B 1 127 ? -22.371 3.161 -9.961 1.00 16.25 130 HIS B C 1
ATOM 5876 O O . HIS B 1 127 ? -22.431 4.371 -10.219 1.00 16.35 130 HIS B O 1
ATOM 5890 N N . GLY B 1 128 ? -23.221 2.572 -9.120 1.00 16.07 131 GLY B N 1
ATOM 5891 C CA . GLY B 1 128 ? -24.178 3.383 -8.387 1.00 15.61 131 GLY B CA 1
ATOM 5892 C C . GLY B 1 128 ? -23.496 4.402 -7.498 1.00 14.80 131 GLY B C 1
ATOM 5893 O O . GLY B 1 128 ? -23.870 5.579 -7.480 1.00 14.74 131 GLY B O 1
ATOM 5897 N N . LEU B 1 129 ? -22.490 3.964 -6.735 1.00 14.41 132 LEU B N 1
ATOM 5898 C CA . LEU B 1 129 ? -21.808 4.890 -5.842 1.00 14.10 132 LEU B CA 1
ATOM 5899 C C . LEU B 1 129 ? -20.977 5.896 -6.625 1.00 13.97 132 LEU B C 1
ATOM 5900 O O . LEU B 1 129 ? -20.902 7.063 -6.227 1.00 14.00 132 LEU B O 1
ATOM 5916 N N . GLN B 1 130 ? -20.382 5.492 -7.754 1.00 14.41 133 GLN B N 1
ATOM 5917 C CA . GLN B 1 130 ? -19.637 6.466 -8.547 1.00 14.70 133 GLN B CA 1
ATOM 5918 C C . GLN B 1 130 ? -20.556 7.543 -9.109 1.00 16.06 133 GLN B C 1
ATOM 5919 O O . GLN B 1 130 ? -20.113 8.678 -9.331 1.00 17.66 133 GLN B O 1
ATOM 5933 N N . ALA B 1 131 ? -21.832 7.216 -9.330 1.00 16.43 134 ALA B N 1
ATOM 5934 C CA . ALA B 1 131 ? -22.784 8.189 -9.847 1.00 16.91 134 ALA B CA 1
ATOM 5935 C C . ALA B 1 131 ? -23.345 9.086 -8.747 1.00 16.52 134 ALA B C 1
ATOM 5936 O O . ALA B 1 131 ? -23.453 10.304 -8.944 1.00 15.79 134 ALA B O 1
ATOM 5943 N N . VAL B 1 132 ? -23.703 8.527 -7.587 1.00 15.91 135 VAL B N 1
ATOM 5944 C CA . VAL B 1 132 ? -24.413 9.345 -6.609 1.00 15.92 135 VAL B CA 1
ATOM 5945 C C . VAL B 1 132 ? -23.455 10.203 -5.783 1.00 15.86 135 VAL B C 1
ATOM 5946 O O . VAL B 1 132 ? -23.846 11.260 -5.285 1.00 16.63 135 VAL B O 1
ATOM 5959 N N . LEU B 1 133 ? -22.207 9.776 -5.601 1.00 14.22 136 LEU B N 1
ATOM 5960 C CA . LEU B 1 133 ? -21.357 10.485 -4.650 1.00 13.86 136 LEU B CA 1
ATOM 5961 C C . LEU B 1 133 ? -20.914 11.870 -5.115 1.00 14.50 136 LEU B C 1
ATOM 5962 O O . LEU B 1 133 ? -20.885 12.792 -4.289 1.00 16.12 136 LEU B O 1
ATOM 5978 N N . PRO B 1 134 ? -20.571 12.089 -6.382 1.00 15.05 137 PRO B N 1
ATOM 5979 C CA . PRO B 1 134 ? -20.016 13.409 -6.777 1.00 16.56 137 PRO B CA 1
ATOM 5980 C C . PRO B 1 134 ? -20.891 14.583 -6.357 1.00 16.82 137 PRO B C 1
ATOM 5981 O O . PRO B 1 134 ? -20.376 15.550 -5.772 1.00 16.92 137 PRO B O 1
ATOM 5992 N N . PRO B 1 135 ? -22.202 14.574 -6.623 1.00 17.68 138 PRO B N 1
ATOM 5993 C CA . PRO B 1 135 ? -23.005 15.729 -6.170 1.00 16.37 138 PRO B CA 1
ATOM 5994 C C . PRO B 1 135 ? -23.090 15.846 -4.659 1.00 16.91 138 PRO B C 1
ATOM 5995 O O . PRO B 1 135 ? -23.212 16.965 -4.145 1.00 17.57 138 PRO B O 1
ATOM 6006 N N . MET B 1 136 ? -23.035 14.727 -3.931 1.00 16.22 139 MET B N 1
ATOM 6007 C CA . MET B 1 136 ? -23.016 14.778 -2.473 1.00 14.40 139 MET B CA 1
ATOM 6008 C C . MET B 1 136 ? -21.713 15.379 -1.956 1.00 14.05 139 MET B C 1
ATOM 6009 O O . MET B 1 136 ? -21.726 16.247 -1.072 1.00 15.62 139 MET B O 1
ATOM 6023 N N . VAL B 1 137 ? -20.579 14.931 -2.502 1.00 15.12 140 VAL B N 1
ATOM 6024 C CA . VAL B 1 137 ? -19.288 15.511 -2.145 1.00 16.15 140 VAL B CA 1
ATOM 6025 C C . VAL B 1 137 ? -19.273 17.003 -2.455 1.00 18.30 140 VAL B C 1
ATOM 6026 O O . VAL B 1 137 ? -18.786 17.811 -1.654 1.00 18.95 140 VAL B O 1
ATOM 6039 N N . ALA B 1 138 ? -19.803 17.399 -3.616 1.00 17.09 141 ALA B N 1
ATOM 6040 C CA . ALA B 1 138 ? -19.795 18.813 -3.984 1.00 17.61 141 ALA B CA 1
ATOM 6041 C C . ALA B 1 138 ? -20.583 19.650 -2.983 1.00 18.78 141 ALA B C 1
ATOM 6042 O O . ALA B 1 138 ? -20.244 20.814 -2.721 1.00 22.39 141 ALA B O 1
ATOM 6049 N N . ALA B 1 139 ? -21.666 19.091 -2.447 1.00 17.16 142 ALA B N 1
ATOM 6050 C CA . ALA B 1 139 ? -22.509 19.798 -1.498 1.00 17.04 142 ALA B CA 1
ATOM 6051 C C . ALA B 1 139 ? -21.977 19.720 -0.079 1.00 16.87 142 ALA B C 1
ATOM 6052 O O . ALA B 1 139 ? -22.412 20.500 0.776 1.00 18.61 142 ALA B O 1
ATOM 6059 N N . GLY B 1 140 ? -21.050 18.804 0.187 1.00 16.52 143 GLY B N 1
ATOM 6060 C CA . GLY B 1 140 ? -20.535 18.631 1.521 1.00 17.23 143 GLY B CA 1
ATOM 6061 C C . GLY B 1 140 ? -21.472 17.897 2.439 1.00 16.91 143 GLY B C 1
ATOM 6062 O O . GLY B 1 140 ? -21.345 18.007 3.660 1.00 17.71 143 GLY B O 1
ATOM 6066 N N . ALA B 1 141 ? -22.426 17.158 1.885 1.00 15.90 144 ALA B N 1
ATOM 6067 C CA . ALA B 1 141 ? -23.371 16.417 2.702 1.00 14.89 144 ALA B CA 1
ATOM 6068 C C . ALA B 1 141 ? -24.113 15.426 1.823 1.00 13.88 144 ALA B C 1
ATOM 6069 O O . ALA B 1 141 ? -24.471 15.740 0.685 1.00 16.16 144 ALA B O 1
ATOM 6076 N N . GLY B 1 142 ? -24.352 14.244 2.365 1.00 13.07 145 GLY B N 1
ATOM 6077 C CA . GLY B 1 142 ? -25.174 13.268 1.688 1.00 13.13 145 GLY B CA 1
ATOM 6078 C C . GLY B 1 142 ? -25.319 12.038 2.556 1.00 12.23 145 GLY B C 1
ATOM 6079 O O . GLY B 1 142 ? -24.548 11.814 3.497 1.00 13.83 145 GLY B O 1
ATOM 6083 N N . GLN B 1 143 ? -26.334 11.240 2.224 1.00 11.81 146 GLN B N 1
ATOM 6084 C CA . GLN B 1 143 ? -26.576 9.989 2.923 1.00 12.38 146 GLN B CA 1
ATOM 6085 C C . GLN B 1 143 ? -26.957 8.913 1.924 1.00 12.87 146 GLN B C 1
ATOM 6086 O O . GLN B 1 143 ? -27.852 9.105 1.097 1.00 12.54 146 GLN B O 1
ATOM 6100 N N . CYS B 1 144 ? -26.287 7.775 2.017 1.00 11.24 147 CYS B N 1
ATOM 6101 C CA A CYS B 1 144 ? -26.537 6.670 1.111 0.30 13.05 147 CYS B CA 1
ATOM 6102 C CA B CYS B 1 144 ? -26.518 6.667 1.109 0.70 13.07 147 CYS B CA 1
ATOM 6103 C C . CYS B 1 144 ? -26.730 5.382 1.888 1.00 12.89 147 CYS B C 1
ATOM 6104 O O . CYS B 1 144 ? -26.018 5.112 2.862 1.00 11.23 147 CYS B O 1
ATOM 6119 N N . VAL B 1 145 ? -27.689 4.584 1.438 1.00 11.56 148 VAL B N 1
ATOM 6120 C CA . VAL B 1 145 ? -27.872 3.212 1.885 1.00 11.10 148 VAL B CA 1
ATOM 6121 C C . VAL B 1 145 ? -27.778 2.324 0.653 1.00 11.69 148 VAL B C 1
ATOM 6122 O O . VAL B 1 145 ? -28.475 2.558 -0.341 1.00 12.53 148 VAL B O 1
ATOM 6135 N N . VAL B 1 146 ? -26.906 1.330 0.710 1.00 10.50 149 VAL B N 1
ATOM 6136 C CA . VAL B 1 146 ? -26.804 0.303 -0.316 1.00 11.59 149 VAL B CA 1
ATOM 6137 C C . VAL B 1 146 ? -27.436 -0.958 0.253 1.00 11.00 149 VAL B C 1
ATOM 6138 O O . VAL B 1 146 ? -27.000 -1.455 1.298 1.00 11.05 149 VAL B O 1
ATOM 6151 N N . PHE B 1 147 ? -28.469 -1.466 -0.410 1.00 10.77 150 PHE B N 1
ATOM 6152 C CA . PHE B 1 147 ? -29.021 -2.763 -0.031 1.00 11.19 150 PHE B CA 1
ATOM 6153 C C . PHE B 1 147 ? -28.187 -3.871 -0.661 1.00 11.60 150 PHE B C 1
ATOM 6154 O O . PHE B 1 147 ? -28.081 -3.968 -1.890 1.00 12.98 150 PHE B O 1
ATOM 6171 N N . THR B 1 148 ? -27.567 -4.681 0.197 1.00 11.18 151 THR B N 1
ATOM 6172 C CA . THR B 1 148 ? -26.810 -5.867 -0.191 1.00 10.09 151 THR B CA 1
ATOM 6173 C C . THR B 1 148 ? -27.663 -7.070 0.197 1.00 11.36 151 THR B C 1
ATOM 6174 O O . THR B 1 148 ? -28.715 -7.291 -0.410 1.00 13.34 151 THR B O 1
ATOM 6185 N N . SER B 1 149 ? -27.259 -7.827 1.214 1.00 11.11 152 SER B N 1
ATOM 6186 C CA . SER B 1 149 ? -28.005 -9.007 1.636 1.00 10.92 152 SER B CA 1
ATOM 6187 C C . SER B 1 149 ? -27.485 -9.440 2.989 1.00 11.43 152 SER B C 1
ATOM 6188 O O . SER B 1 149 ? -26.286 -9.322 3.263 1.00 11.18 152 SER B O 1
ATOM 6196 N N . ALA B 1 150 ? -28.377 -9.977 3.825 1.00 10.79 153 ALA B N 1
ATOM 6197 C CA . ALA B 1 150 ? -27.900 -10.553 5.077 1.00 11.01 153 ALA B CA 1
ATOM 6198 C C . ALA B 1 150 ? -26.924 -11.697 4.819 1.00 11.74 153 ALA B C 1
ATOM 6199 O O . ALA B 1 150 ? -26.080 -11.993 5.678 1.00 12.07 153 ALA B O 1
ATOM 6206 N N . THR B 1 151 ? -27.005 -12.337 3.647 1.00 11.52 154 THR B N 1
ATOM 6207 C CA . THR B 1 151 ? -26.049 -13.393 3.334 1.00 12.75 154 THR B CA 1
ATOM 6208 C C . THR B 1 151 ? -24.624 -12.853 3.265 1.00 12.06 154 THR B C 1
ATOM 6209 O O . THR B 1 151 ? -23.673 -13.618 3.449 1.00 11.92 154 THR B O 1
ATOM 6220 N N . GLY B 1 152 ? -24.447 -11.555 3.002 1.00 11.08 155 GLY B N 1
ATOM 6221 C CA . GLY B 1 152 ? -23.108 -10.991 2.985 1.00 11.05 155 GLY B CA 1
ATOM 6222 C C . GLY B 1 152 ? -22.414 -11.042 4.323 1.00 11.73 155 GLY B C 1
ATOM 6223 O O . GLY B 1 152 ? -21.175 -11.062 4.367 1.00 13.61 155 GLY B O 1
ATOM 6227 N N . GLY B 1 153 ? -23.179 -11.082 5.412 1.00 11.58 156 GLY B N 1
ATOM 6228 C CA . GLY B 1 153 ? -22.617 -11.212 6.738 1.00 13.46 156 GLY B CA 1
ATOM 6229 C C . GLY B 1 153 ? -22.319 -12.626 7.178 1.00 14.54 156 GLY B C 1
ATOM 6230 O O . GLY B 1 153 ? -21.676 -12.815 8.216 1.00 15.98 156 GLY B O 1
ATOM 6234 N N . ARG B 1 154 ? -22.779 -13.622 6.422 1.00 12.20 157 ARG B N 1
ATOM 6235 C CA . ARG B 1 154 ? -22.555 -15.027 6.744 1.00 12.88 157 ARG B CA 1
ATOM 6236 C C . ARG B 1 154 ? -22.751 -15.880 5.493 1.00 13.55 157 ARG B C 1
ATOM 6237 O O . ARG B 1 154 ? -23.713 -16.657 5.406 1.00 13.02 157 ARG B O 1
ATOM 6258 N N . PRO B 1 155 ? -21.873 -15.746 4.498 1.00 12.49 158 PRO B N 1
ATOM 6259 C CA . PRO B 1 155 ? -22.056 -16.493 3.241 1.00 12.48 158 PRO B CA 1
ATOM 6260 C C . PRO B 1 155 ? -21.963 -17.988 3.491 1.00 12.91 158 PRO B C 1
ATOM 6261 O O . PRO B 1 155 ? -20.951 -18.488 3.988 1.00 11.74 158 PRO B O 1
ATOM 6272 N N . ASP B 1 156 ? -23.026 -18.694 3.143 1.00 12.98 159 ASP B N 1
ATOM 6273 C CA . ASP B 1 156 ? -23.256 -20.079 3.523 1.00 14.09 159 ASP B CA 1
ATOM 6274 C C . ASP B 1 156 ? -23.281 -21.020 2.326 1.00 13.27 159 ASP B C 1
ATOM 6275 O O . ASP B 1 156 ? -23.375 -20.590 1.170 1.00 13.06 159 ASP B O 1
ATOM 6284 N N . PRO B 1 157 ? -23.217 -22.333 2.575 1.00 14.30 160 PRO B N 1
ATOM 6285 C CA . PRO B 1 157 ? -23.420 -23.304 1.493 1.00 15.40 160 PRO B CA 1
ATOM 6286 C C . PRO B 1 157 ? -24.704 -23.021 0.727 1.00 15.03 160 PRO B C 1
ATOM 6287 O O . PRO B 1 157 ? -25.716 -22.614 1.299 1.00 15.06 160 PRO B O 1
ATOM 6298 N N . MET B 1 158 ? -24.634 -23.236 -0.584 1.00 14.18 161 MET B N 1
ATOM 6299 C CA . MET B 1 158 ? -25.671 -23.041 -1.589 1.00 15.30 161 MET B CA 1
ATOM 6300 C C . MET B 1 158 ? -25.842 -21.577 -1.981 1.00 15.30 161 MET B C 1
ATOM 6301 O O . MET B 1 158 ? -26.545 -21.301 -2.954 1.00 16.38 161 MET B O 1
ATOM 6315 N N . VAL B 1 159 ? -25.215 -20.630 -1.283 1.00 14.31 162 VAL B N 1
ATOM 6316 C CA . VAL B 1 159 ? -25.218 -19.240 -1.733 1.00 14.85 162 VAL B CA 1
ATOM 6317 C C . VAL B 1 159 ? -23.785 -18.729 -1.777 1.00 13.05 162 VAL B C 1
ATOM 6318 O O . VAL B 1 159 ? -23.508 -17.577 -1.426 1.00 13.73 162 VAL B O 1
ATOM 6331 N N . SER B 1 160 ? -22.853 -19.565 -2.237 1.00 12.36 163 SER B N 1
ATOM 6332 C CA . SER B 1 160 ? -21.443 -19.190 -2.183 1.00 11.77 163 SER B CA 1
ATOM 6333 C C . SER B 1 160 ? -21.164 -17.911 -2.967 1.00 12.37 163 SER B C 1
ATOM 6334 O O . SER B 1 160 ? -20.563 -16.961 -2.440 1.00 13.22 163 SER B O 1
ATOM 6342 N N . ILE B 1 161 ? -21.542 -17.879 -4.247 1.00 12.32 164 ILE B N 1
ATOM 6343 C CA . ILE B 1 161 ? -21.114 -16.750 -5.066 1.00 12.21 164 ILE B CA 1
ATOM 6344 C C . ILE B 1 161 ? -22.018 -15.547 -4.842 1.00 12.97 164 ILE B C 1
ATOM 6345 O O . ILE B 1 161 ? -21.552 -14.409 -4.918 1.00 13.64 164 ILE B O 1
ATOM 6361 N N . TYR B 1 162 ? -23.302 -15.772 -4.561 1.00 12.51 165 TYR B N 1
ATOM 6362 C CA . TYR B 1 162 ? -24.190 -14.677 -4.178 1.00 12.79 165 TYR B CA 1
ATOM 6363 C C . TYR B 1 162 ? -23.756 -14.072 -2.849 1.00 12.93 165 TYR B C 1
ATOM 6364 O O . TYR B 1 162 ? -23.457 -12.878 -2.759 1.00 12.58 165 TYR B O 1
ATOM 6382 N N . GLY B 1 163 ? -23.721 -14.886 -1.794 1.00 12.03 166 GLY B N 1
ATOM 6383 C CA . GLY B 1 163 ? -23.334 -14.365 -0.495 1.00 10.50 166 GLY B CA 1
ATOM 6384 C C . GLY B 1 163 ? -21.921 -13.808 -0.480 1.00 10.22 166 GLY B C 1
ATOM 6385 O O . GLY B 1 163 ? -21.651 -12.790 0.163 1.00 11.87 166 GLY B O 1
ATOM 6389 N N . GLY B 1 164 ?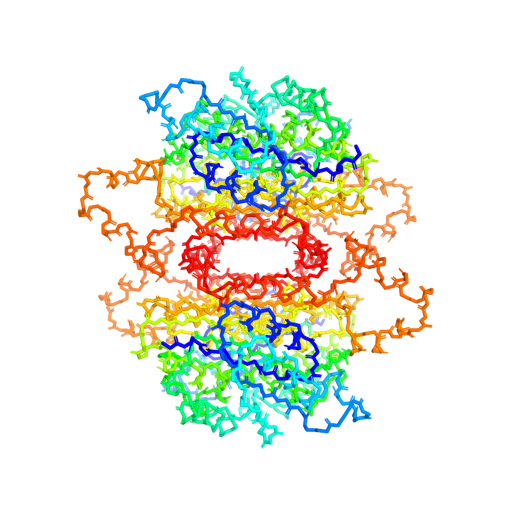 -21.002 -14.470 -1.183 1.00 10.30 167 GLY B N 1
ATOM 6390 C CA . GLY B 1 164 ? -19.629 -13.989 -1.195 1.00 10.91 167 GLY B CA 1
ATOM 6391 C C . GLY B 1 164 ? -19.499 -12.627 -1.849 1.00 10.88 167 GLY B C 1
ATOM 6392 O O . GLY B 1 164 ? -18.800 -11.742 -1.337 1.00 12.15 167 GLY B O 1
ATOM 6396 N N . THR B 1 165 ? -20.130 -12.452 -3.013 1.00 12.07 168 THR B N 1
ATOM 6397 C CA . THR B 1 165 ? -20.063 -11.144 -3.655 1.00 11.76 168 THR B CA 1
ATOM 6398 C C . THR B 1 165 ? -20.829 -10.096 -2.843 1.00 13.08 168 THR B C 1
ATOM 6399 O O . THR B 1 165 ? -20.436 -8.924 -2.835 1.00 12.93 168 THR B O 1
ATOM 6410 N N . ARG B 1 166 ? -21.876 -10.494 -2.106 1.00 11.52 169 ARG B N 1
ATOM 6411 C CA . ARG B 1 166 ? -22.512 -9.556 -1.179 1.00 11.50 169 ARG B CA 1
ATOM 6412 C C . ARG B 1 166 ? -21.543 -9.106 -0.088 1.00 11.94 169 ARG B C 1
ATOM 6413 O O . ARG B 1 166 ? -21.532 -7.931 0.292 1.00 11.99 169 ARG B O 1
ATOM 6434 N N . ALA B 1 167 ? -20.733 -10.029 0.448 1.00 12.15 170 ALA B N 1
ATOM 6435 C CA . ALA B 1 167 ? -19.707 -9.632 1.409 1.00 11.34 170 ALA B CA 1
ATOM 6436 C C . ALA B 1 167 ?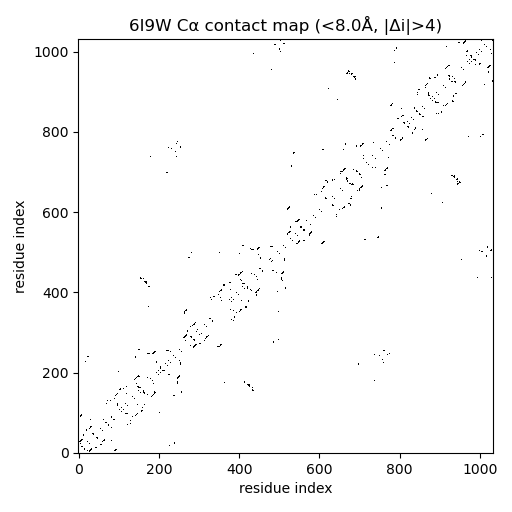 -18.739 -8.636 0.789 1.00 10.86 170 ALA B C 1
ATOM 6437 O O . ALA B 1 167 ? -18.265 -7.716 1.468 1.00 10.98 170 ALA B O 1
ATOM 6444 N N . GLY B 1 168 ? -18.424 -8.809 -0.499 1.00 10.52 171 GLY B N 1
ATOM 6445 C CA . GLY B 1 168 ? -17.583 -7.841 -1.182 1.00 11.47 171 GLY B CA 1
ATOM 6446 C C . GLY B 1 168 ? -18.235 -6.475 -1.297 1.00 10.58 171 GLY B C 1
ATOM 6447 O O . GLY B 1 168 ? -17.580 -5.448 -1.102 1.00 11.49 171 GLY B O 1
ATOM 6451 N N . ALA B 1 169 ? -19.530 -6.447 -1.617 1.00 11.55 172 ALA B N 1
ATOM 6452 C CA . ALA B 1 169 ? -20.254 -5.180 -1.646 1.00 9.88 172 ALA B CA 1
ATOM 6453 C C . ALA B 1 169 ? -20.205 -4.494 -0.286 1.00 11.18 172 ALA B C 1
ATOM 6454 O O . ALA B 1 169 ? -19.983 -3.279 -0.204 1.00 11.53 172 ALA B O 1
ATOM 6461 N N . ASN B 1 170 ? -20.404 -5.255 0.793 1.00 11.72 173 ASN B N 1
ATOM 6462 C CA . ASN B 1 170 ? -20.306 -4.680 2.130 1.00 10.96 173 ASN B CA 1
ATOM 6463 C C . ASN B 1 170 ? -18.926 -4.082 2.368 1.00 10.73 173 ASN B C 1
ATOM 6464 O O . ASN B 1 170 ? -18.798 -3.031 3.009 1.00 10.76 173 ASN B O 1
ATOM 6475 N N . GLY B 1 171 ? -17.880 -4.757 1.888 1.00 11.43 174 GLY B N 1
ATOM 6476 C CA . GLY B 1 171 ? -16.532 -4.246 2.064 1.00 10.14 174 GLY B CA 1
ATOM 6477 C C . GLY B 1 171 ? -16.288 -2.974 1.278 1.00 11.64 174 GLY B C 1
ATOM 6478 O O . GLY B 1 171 ? -15.644 -2.048 1.775 1.00 11.85 174 GLY B O 1
ATOM 6482 N N . ILE B 1 172 ? -16.783 -2.914 0.039 1.00 10.88 175 ILE B N 1
ATOM 6483 C CA . ILE B 1 172 ? -16.679 -1.683 -0.736 1.00 11.23 175 ILE B CA 1
ATOM 6484 C C . ILE B 1 172 ? -17.377 -0.551 0.004 1.00 11.81 175 ILE B C 1
ATOM 6485 O O . ILE B 1 172 ? -16.851 0.562 0.105 1.00 11.17 175 ILE B O 1
ATOM 6501 N N . VAL B 1 173 ? -18.561 -0.830 0.555 1.00 10.69 176 VAL B N 1
ATOM 6502 C CA . VAL B 1 173 ? -19.300 0.184 1.299 1.00 10.23 176 VAL B CA 1
ATOM 6503 C C . VAL B 1 173 ? -18.515 0.646 2.523 1.00 11.30 176 VAL B C 1
ATOM 6504 O O . VAL B 1 173 ? -18.497 1.842 2.839 1.00 11.76 176 VAL B O 1
ATOM 6517 N N . ARG B 1 174 ? -17.846 -0.271 3.228 1.00 10.21 177 ARG B N 1
ATOM 6518 C CA . ARG B 1 174 ? -17.054 0.164 4.374 1.00 9.60 177 ARG B CA 1
ATOM 6519 C C . ARG B 1 174 ? -15.988 1.164 3.937 1.00 12.30 177 ARG B C 1
ATOM 6520 O O . ARG B 1 174 ? -15.845 2.246 4.522 1.00 11.34 177 ARG B O 1
ATOM 6541 N N . ALA B 1 175 ? -15.206 0.803 2.918 1.00 11.54 178 ALA B N 1
ATOM 6542 C CA . ALA B 1 175 ? -14.123 1.673 2.471 1.00 10.98 178 ALA B CA 1
ATOM 6543 C C . ALA B 1 175 ? -14.667 3.006 1.980 1.00 11.14 178 ALA B C 1
ATOM 6544 O O . ALA B 1 175 ? -14.148 4.073 2.333 1.00 12.75 178 ALA B O 1
ATOM 6551 N N . VAL B 1 176 ? -15.726 2.958 1.166 1.00 10.51 179 VAL B N 1
ATOM 6552 C CA . VAL B 1 176 ? -16.277 4.161 0.551 1.00 10.98 179 VAL B CA 1
ATOM 6553 C C . VAL B 1 176 ? -16.927 5.049 1.609 1.00 10.79 179 VAL B C 1
ATOM 6554 O O . VAL B 1 176 ? -16.759 6.272 1.596 1.00 12.40 179 VAL B O 1
ATOM 6567 N N . GLY B 1 177 ? -17.626 4.444 2.568 1.00 10.42 180 GLY B N 1
ATOM 6568 C CA . GLY B 1 177 ? -18.229 5.220 3.638 1.00 11.79 180 GLY B CA 1
ATOM 6569 C C . GLY B 1 177 ? -17.201 5.896 4.521 1.00 12.20 180 GLY B C 1
ATOM 6570 O O . GLY B 1 177 ? -17.413 7.020 4.988 1.00 14.67 180 GLY B O 1
ATOM 6574 N N . LEU B 1 178 ? -16.074 5.230 4.762 1.00 10.69 181 LEU B N 1
ATOM 6575 C CA . LEU B 1 178 ? -14.991 5.862 5.503 1.00 11.01 181 LEU B CA 1
ATOM 6576 C C . LEU B 1 178 ? -14.287 6.920 4.662 1.00 12.84 181 LEU B C 1
ATOM 6577 O O . LEU B 1 178 ? -13.861 7.954 5.186 1.00 15.31 181 LEU B O 1
ATOM 6593 N N . GLU B 1 179 ? -14.143 6.676 3.355 1.00 12.27 182 GLU B N 1
ATOM 6594 C CA . GLU B 1 179 ? -13.354 7.562 2.501 1.00 12.16 182 GLU B CA 1
ATOM 6595 C C . GLU B 1 179 ? -14.031 8.907 2.267 1.00 12.67 182 GLU B C 1
ATOM 6596 O O . GLU B 1 179 ? -13.344 9.922 2.111 1.00 14.39 182 GLU B O 1
ATOM 6608 N N . HIS B 1 180 ? -15.357 8.948 2.220 1.00 12.43 183 HIS B N 1
ATOM 6609 C CA . HIS B 1 180 ? -16.062 10.197 1.953 1.00 11.44 183 HIS B CA 1
ATOM 6610 C C . HIS B 1 180 ? -16.661 10.819 3.200 1.00 12.05 183 HIS B C 1
ATOM 6611 O O . HIS B 1 180 ? -17.320 11.860 3.097 1.00 11.97 183 HIS B O 1
ATOM 6625 N N . ALA B 1 181 ? -16.378 10.258 4.378 1.00 12.94 184 ALA B N 1
ATOM 6626 C CA . ALA B 1 181 ? -16.908 10.813 5.620 1.00 12.47 184 ALA B CA 1
ATOM 6627 C C . ALA B 1 181 ? -16.423 12.245 5.846 1.00 13.97 184 ALA B C 1
ATOM 6628 O O . ALA B 1 181 ? -17.174 13.085 6.361 1.00 14.58 184 ALA B O 1
ATOM 6635 N N . ARG B 1 182 ? -15.183 12.554 5.453 1.00 14.42 185 ARG B N 1
ATOM 6636 C CA . ARG B 1 182 ? -14.668 13.911 5.622 1.00 15.01 185 ARG B CA 1
ATOM 6637 C C . ARG B 1 182 ? -15.426 14.930 4.777 1.00 14.32 185 ARG B C 1
ATOM 6638 O O . ARG B 1 182 ? -15.348 16.137 5.049 1.00 15.65 185 ARG B O 1
ATOM 6659 N N . HIS B 1 183 ? -16.147 14.476 3.756 1.00 13.95 186 HIS B N 1
ATOM 6660 C CA . HIS B 1 183 ? -16.980 15.334 2.922 1.00 13.80 186 HIS B CA 1
ATOM 6661 C C . HIS B 1 183 ? -18.432 15.359 3.385 1.00 16.30 186 HIS B C 1
ATOM 6662 O O . HIS B 1 183 ? -19.296 15.871 2.666 1.00 17.38 186 HIS B O 1
ATOM 6676 N N . GLY B 1 184 ? -18.715 14.828 4.576 1.00 14.64 187 GLY B N 1
ATOM 6677 C CA . GLY B 1 184 ? -20.046 14.892 5.135 1.00 14.20 187 GLY B CA 1
ATOM 6678 C C . GLY B 1 184 ? -20.997 13.881 4.561 1.00 13.92 187 GLY B C 1
ATOM 6679 O O . GLY B 1 184 ? -22.219 14.027 4.718 1.00 14.28 187 GLY B O 1
ATOM 6683 N N . VAL B 1 185 ? -20.474 12.864 3.892 1.00 13.96 188 VAL B N 1
ATOM 6684 C CA . VAL B 1 185 ? -21.282 11.877 3.194 1.00 13.01 188 VAL B CA 1
ATOM 6685 C C . VAL B 1 185 ? -21.217 10.575 3.972 1.00 14.81 188 VAL B C 1
ATOM 6686 O O . VAL B 1 185 ? -20.127 10.063 4.267 1.00 16.45 188 VAL B O 1
ATOM 6699 N N . GLN B 1 186 ? -22.380 10.034 4.289 1.00 12.15 189 GLN B N 1
ATOM 6700 C CA . GLN B 1 186 ? -22.491 8.720 4.893 1.00 11.77 189 GLN B CA 1
ATOM 6701 C C . GLN B 1 186 ? -22.819 7.695 3.820 1.00 10.74 189 GLN B C 1
ATOM 6702 O O . GLN B 1 186 ? -23.663 7.939 2.957 1.00 12.26 189 GLN B O 1
ATOM 6716 N N . VAL B 1 187 ? -22.159 6.545 3.886 1.00 10.60 190 VAL B N 1
ATOM 6717 C CA . VAL B 1 187 ? -22.509 5.400 3.050 1.00 11.46 190 VAL B CA 1
ATOM 6718 C C . VAL B 1 187 ? -22.569 4.174 3.951 1.00 10.79 190 VAL B C 1
ATOM 6719 O O . VAL B 1 187 ? -21.552 3.777 4.538 1.00 10.68 190 VAL B O 1
ATOM 6732 N N . ASN B 1 188 ? -23.752 3.574 4.058 1.00 10.42 191 ASN B N 1
ATOM 6733 C CA . ASN B 1 188 ? -23.960 2.382 4.859 1.00 9.50 191 ASN B CA 1
ATOM 6734 C C . ASN B 1 188 ? -24.656 1.330 4.009 1.00 10.48 191 ASN B C 1
ATOM 6735 O O . ASN B 1 188 ? -25.238 1.631 2.964 1.00 12.06 191 ASN B O 1
ATOM 6746 N N . ALA B 1 189 ? -24.555 0.082 4.461 1.00 10.55 192 ALA B N 1
ATOM 6747 C CA . ALA B 1 189 ? -25.220 -1.039 3.813 1.00 10.83 192 ALA B CA 1
ATOM 6748 C C . ALA B 1 189 ? -26.223 -1.668 4.768 1.00 10.32 192 ALA B C 1
ATOM 6749 O O . ALA B 1 189 ? -25.973 -1.767 5.973 1.00 11.30 192 ALA B O 1
ATOM 6756 N N . ILE B 1 190 ? -27.376 -2.064 4.228 1.00 10.14 193 ILE B N 1
ATOM 6757 C CA . ILE B 1 190 ? -28.343 -2.894 4.937 1.00 9.85 193 ILE B CA 1
ATOM 6758 C C . ILE B 1 190 ? -28.459 -4.204 4.172 1.00 9.57 193 ILE B C 1
ATOM 6759 O O . ILE B 1 190 ? -28.601 -4.197 2.944 1.00 11.45 193 ILE B O 1
ATOM 6775 N N . GLY B 1 191 ? -28.383 -5.315 4.890 1.00 11.92 194 GLY B N 1
ATOM 6776 C CA . GLY B 1 191 ? -28.588 -6.605 4.268 1.00 11.87 194 GLY B CA 1
ATOM 6777 C C . GLY B 1 191 ? -29.741 -7.334 4.913 1.00 12.66 194 GLY B C 1
ATOM 6778 O O . GLY B 1 191 ? -29.707 -7.617 6.118 1.00 11.55 194 GLY B O 1
ATOM 6782 N N . THR B 1 192 ? -30.767 -7.641 4.126 1.00 11.96 195 THR B N 1
ATOM 6783 C CA . THR B 1 192 ? -31.937 -8.318 4.657 1.00 12.61 195 THR B CA 1
ATOM 6784 C C . THR B 1 192 ? -31.965 -9.795 4.282 1.00 12.76 195 THR B C 1
ATOM 6785 O O . THR B 1 192 ? -31.245 -10.276 3.399 1.00 12.06 195 THR B O 1
ATOM 6796 N N . ASN B 1 193 ? -32.830 -10.516 4.983 1.00 12.46 196 ASN B N 1
ATOM 6797 C CA . ASN B 1 193 ? -33.237 -11.866 4.640 1.00 14.48 196 ASN B CA 1
ATOM 6798 C C . ASN B 1 193 ? -34.577 -12.060 5.333 1.00 14.21 196 ASN B C 1
ATOM 6799 O O . ASN B 1 193 ? -34.928 -11.319 6.257 1.00 13.18 196 ASN B O 1
ATOM 6810 N N . TYR B 1 194 ? -35.350 -13.022 4.842 1.00 16.17 197 TYR B N 1
ATOM 6811 C CA . TYR B 1 194 ? -36.615 -13.385 5.474 1.00 16.65 197 TYR B CA 1
ATOM 6812 C C . TYR B 1 194 ? -37.586 -12.206 5.521 1.00 17.97 197 TYR B C 1
ATOM 6813 O O . TYR B 1 194 ? -38.315 -12.014 6.499 1.00 17.97 197 TYR B O 1
ATOM 6831 N N . MET B 1 195 ? -37.614 -11.422 4.447 1.00 16.85 198 MET B N 1
ATOM 6832 C CA . MET B 1 195 ? -38.567 -10.328 4.326 1.00 16.88 198 MET B CA 1
ATOM 6833 C C . MET B 1 195 ? -39.826 -10.792 3.612 1.00 19.70 198 MET B C 1
ATOM 6834 O O . MET B 1 195 ? -39.766 -11.570 2.658 1.00 21.53 198 MET B O 1
ATOM 6848 N N . ASP B 1 196 ? -40.964 -10.273 4.054 1.00 20.24 199 ASP B N 1
ATOM 6849 C CA . ASP B 1 196 ? -42.244 -10.616 3.439 1.00 22.68 199 ASP B CA 1
ATOM 6850 C C . ASP B 1 196 ? -42.465 -9.744 2.209 1.00 24.54 199 ASP B C 1
ATOM 6851 O O . ASP B 1 196 ? -43.070 -8.677 2.276 1.00 24.68 199 ASP B O 1
ATOM 6860 N N . PHE B 1 197 ? -41.959 -10.201 1.071 1.00 25.75 200 PHE B N 1
ATOM 6861 C CA . PHE B 1 197 ? -42.261 -9.615 -0.227 1.00 26.71 200 PHE B CA 1
ATOM 6862 C C . PHE B 1 197 ? -42.105 -10.721 -1.264 1.00 27.60 200 PHE B C 1
ATOM 6863 O O . PHE B 1 197 ? -41.550 -11.786 -0.960 1.00 29.19 200 PHE B O 1
ATOM 6880 N N . PRO B 1 198 ? -42.653 -10.538 -2.465 1.00 33.16 201 PRO B N 1
ATOM 6881 C CA . PRO B 1 198 ? -42.634 -11.641 -3.449 1.00 41.18 201 PRO B CA 1
ATOM 6882 C C . PRO B 1 198 ? -41.256 -12.223 -3.733 1.00 44.60 201 PRO B C 1
ATOM 6883 O O . PRO B 1 198 ? -41.101 -13.452 -3.782 1.00 43.81 201 PRO B O 1
ATOM 6894 N N . GLY B 1 199 ? -40.248 -11.372 -3.927 1.00 45.80 202 GLY B N 1
ATOM 6895 C CA . GLY B 1 199 ? -38.922 -11.869 -4.260 1.00 46.55 202 GLY B CA 1
ATOM 6896 C C . GLY B 1 199 ? -38.444 -12.949 -3.312 1.00 45.93 202 GLY B C 1
ATOM 6897 O O . GLY B 1 199 ? -37.905 -13.975 -3.736 1.00 47.79 202 GLY B O 1
ATOM 6901 N N . PHE B 1 200 ? -38.618 -12.727 -2.008 1.00 38.29 203 PHE B N 1
ATOM 6902 C CA . PHE B 1 200 ? -38.159 -13.719 -1.044 1.00 33.74 203 PHE B CA 1
ATOM 6903 C C . PHE B 1 200 ? -39.049 -14.958 -1.064 1.00 35.58 203 PHE B C 1
ATOM 6904 O O . PHE B 1 200 ? -38.554 -16.091 -1.011 1.00 37.14 203 PHE B O 1
ATOM 6921 N N . LEU B 1 201 ? -40.366 -14.761 -1.128 1.00 32.50 204 LEU B N 1
ATOM 6922 C CA . LEU B 1 201 ? -41.293 -15.884 -1.099 1.00 36.17 204 LEU B CA 1
ATOM 6923 C C . LEU B 1 201 ? -41.117 -16.797 -2.304 1.00 47.43 204 LEU B C 1
ATOM 6924 O O . LEU B 1 201 ? -41.511 -17.967 -2.239 1.00 51.52 204 LEU B O 1
ATOM 6940 N N . LYS B 1 202 ? -40.525 -16.291 -3.395 1.00 48.81 205 LYS B N 1
ATOM 6941 C CA . LYS B 1 202 ? -40.235 -17.131 -4.554 1.00 50.66 205 LYS B CA 1
ATOM 6942 C C . LYS B 1 202 ? -38.901 -17.852 -4.390 1.00 52.63 205 LYS B C 1
ATOM 6943 O O . LYS B 1 202 ? -38.818 -19.074 -4.567 1.00 53.47 205 LYS B O 1
ATOM 6947 N N . ALA B 1 203 ? -37.838 -17.112 -4.060 1.00 54.70 206 ALA B N 1
ATOM 6948 C CA . ALA B 1 203 ? -36.541 -17.745 -3.839 1.00 57.04 206 ALA B CA 1
ATOM 6949 C C . ALA B 1 203 ? -36.630 -18.840 -2.783 1.00 55.29 206 ALA B C 1
ATOM 6950 O O . ALA B 1 203 ? -35.925 -19.851 -2.875 1.00 59.67 206 ALA B O 1
ATOM 6957 N N . SER B 1 204 ? -37.491 -18.661 -1.779 1.00 62.67 207 SER B N 1
ATOM 6958 C CA . SER B 1 204 ? -37.701 -19.667 -0.747 1.00 53.94 207 SER B CA 1
ATOM 6959 C C . SER B 1 204 ? -38.826 -20.635 -1.086 1.00 57.90 207 SER B C 1
ATOM 6960 O O . SER B 1 204 ? -39.035 -21.602 -0.344 1.00 55.02 207 SER B O 1
ATOM 6968 N N . ARG B 1 205 ? -39.555 -20.390 -2.174 1.00 65.37 208 ARG B N 1
ATOM 6969 C CA . ARG B 1 205 ? -40.657 -21.240 -2.617 1.00 72.78 208 ARG B CA 1
ATOM 6970 C C . ARG B 1 205 ? -41.772 -21.336 -1.581 1.00 65.85 208 ARG B C 1
ATOM 6971 O O . ARG B 1 205 ? -42.582 -22.269 -1.618 1.00 68.89 208 ARG B O 1
ATOM 6992 N N . ALA B 1 206 ? -41.838 -20.375 -0.660 1.00 53.81 209 ALA B N 1
ATOM 6993 C CA . ALA B 1 206 ? -42.936 -20.301 0.294 1.00 47.82 209 ALA B CA 1
ATOM 6994 C C . ALA B 1 206 ? -44.204 -19.713 -0.315 1.00 46.32 209 ALA B C 1
ATOM 6995 O O . ALA B 1 206 ? -45.232 -19.653 0.368 1.00 48.52 209 ALA B O 1
ATOM 7002 N N . ASP B 1 207 ? -44.159 -19.293 -1.576 1.00 49.93 210 ASP B N 1
ATOM 7003 C CA . ASP B 1 207 ? -45.303 -18.647 -2.205 1.00 57.82 210 ASP B CA 1
ATOM 7004 C C . ASP B 1 207 ? -46.446 -19.637 -2.399 1.00 58.29 210 ASP B C 1
ATOM 7005 O O . ASP B 1 207 ? -46.266 -20.697 -3.005 1.00 62.50 210 ASP B O 1
ATOM 7014 N N . GLY B 1 208 ? -47.628 -19.282 -1.891 1.00 53.60 211 GLY B N 1
ATOM 7015 C CA . GLY B 1 208 ? -48.795 -20.135 -2.018 1.00 56.56 211 GLY B CA 1
ATOM 7016 C C . GLY B 1 208 ? -48.679 -21.462 -1.312 1.00 53.10 211 GLY B C 1
ATOM 7017 O O . GLY B 1 208 ? -49.442 -22.386 -1.610 1.00 51.70 211 GLY B O 1
ATOM 7021 N N . ASP B 1 209 ? -47.746 -21.580 -0.368 1.00 49.10 212 ASP B N 1
ATOM 7022 C CA . ASP B 1 209 ? -47.434 -22.841 0.304 1.00 47.55 212 ASP B CA 1
ATOM 7023 C C . ASP B 1 209 ? -47.342 -22.562 1.797 1.00 43.69 212 ASP B C 1
ATOM 7024 O O . ASP B 1 209 ? -46.256 -22.277 2.323 1.00 41.71 212 ASP B O 1
ATOM 7033 N N . PRO B 1 210 ? -48.465 -22.647 2.518 1.00 43.94 213 PRO B N 1
ATOM 7034 C CA . PRO B 1 210 ? -48.431 -22.320 3.955 1.00 43.05 213 PRO B CA 1
ATOM 7035 C C . PRO B 1 210 ? -47.459 -23.175 4.752 1.00 40.91 213 PRO B C 1
ATOM 7036 O O . PRO B 1 210 ? -46.820 -22.675 5.685 1.00 38.93 213 PRO B O 1
ATOM 7047 N N . GLU B 1 211 ? -47.339 -24.463 4.423 1.00 42.55 214 GLU B N 1
ATOM 7048 C CA . GLU B 1 211 ? -46.426 -25.319 5.173 1.00 42.21 214 GLU B CA 1
ATOM 7049 C C . GLU B 1 211 ? -44.980 -24.894 4.957 1.00 41.03 214 GLU B C 1
ATOM 7050 O O . GLU B 1 211 ? -44.203 -24.808 5.915 1.00 39.11 214 GLU B O 1
ATOM 7062 N N . ARG B 1 212 ? -44.606 -24.617 3.707 1.00 41.42 215 ARG B N 1
ATOM 7063 C CA . ARG B 1 212 ? -43.284 -24.067 3.431 1.00 42.62 215 ARG B CA 1
ATOM 7064 C C . ARG B 1 212 ? -43.081 -22.757 4.185 1.00 40.19 215 ARG B C 1
ATOM 7065 O O . ARG B 1 212 ? -42.094 -22.592 4.908 1.00 36.55 215 ARG B O 1
ATOM 7086 N N . ARG B 1 213 ? -44.033 -21.832 4.065 1.00 39.53 216 ARG B N 1
ATOM 7087 C CA . ARG B 1 213 ? -43.943 -20.555 4.771 1.00 36.95 216 ARG B CA 1
ATOM 7088 C C . ARG B 1 213 ? -43.622 -20.757 6.249 1.00 33.72 216 ARG B C 1
ATOM 7089 O O . ARG B 1 213 ? -42.735 -20.091 6.800 1.00 32.03 216 ARG B O 1
ATOM 7110 N N . ALA B 1 214 ? -44.328 -21.682 6.905 1.00 34.77 217 ALA B N 1
ATOM 7111 C CA . ALA B 1 214 ? -44.157 -21.865 8.343 1.00 34.33 217 ALA B CA 1
ATOM 7112 C C . ALA B 1 214 ? -42.776 -22.417 8.673 1.00 33.43 217 ALA B C 1
ATOM 7113 O O . ALA B 1 214 ? -42.158 -22.004 9.661 1.00 32.63 217 ALA B O 1
ATOM 7120 N N . MET B 1 215 ? -42.286 -23.367 7.872 1.00 35.69 218 MET B N 1
ATOM 7121 C CA . MET B 1 215 ? -40.939 -23.887 8.076 1.00 40.40 218 MET B CA 1
ATOM 7122 C C . MET B 1 215 ? -39.901 -22.787 7.900 1.00 34.74 218 MET B C 1
ATOM 7123 O O . MET B 1 215 ? -38.886 -22.756 8.608 1.00 34.10 218 MET B O 1
ATOM 7137 N N . ILE B 1 216 ? -40.133 -21.882 6.950 1.00 31.86 219 ILE B N 1
ATOM 7138 C CA . ILE B 1 216 ? -39.204 -20.782 6.722 1.00 30.41 219 ILE B CA 1
ATOM 7139 C C . ILE B 1 216 ? -39.194 -19.839 7.920 1.00 29.46 219 ILE B C 1
ATOM 7140 O O . ILE B 1 216 ? -38.128 -19.411 8.378 1.00 26.92 219 ILE B O 1
ATOM 7156 N N . GLU B 1 217 ? -40.373 -19.495 8.446 1.00 28.19 220 GLU B N 1
ATOM 7157 C CA . GLU B 1 217 ? -40.426 -18.583 9.584 1.00 27.85 220 GLU B CA 1
ATOM 7158 C C . GLU B 1 217 ? -39.730 -19.175 10.802 1.00 28.53 220 GLU B C 1
ATOM 7159 O O . GLU B 1 217 ? -39.127 -18.440 11.591 1.00 26.27 220 GLU B O 1
ATOM 7171 N N . ALA B 1 218 ? -39.784 -20.499 10.962 1.00 29.60 221 ALA B N 1
ATOM 7172 C CA . ALA B 1 218 ? -39.126 -21.153 12.085 1.00 28.38 221 ALA B CA 1
ATOM 7173 C C . ALA B 1 218 ? -37.606 -21.073 12.006 1.00 26.93 221 ALA B C 1
ATOM 7174 O O . ALA B 1 218 ? -36.939 -21.353 13.010 1.00 29.11 221 ALA B O 1
ATOM 7181 N N . GLN B 1 219 ? -37.042 -20.689 10.857 1.00 26.26 222 GLN B N 1
ATOM 7182 C CA . GLN B 1 219 ? -35.602 -20.479 10.746 1.00 25.90 222 GLN B CA 1
ATOM 7183 C C . GLN B 1 219 ? -35.154 -19.149 11.328 1.00 24.33 222 GLN B C 1
ATOM 7184 O O . GLN B 1 219 ? -33.948 -18.929 11.490 1.00 24.67 222 GLN B O 1
ATOM 7198 N N . VAL B 1 220 ? -36.094 -18.265 11.624 1.00 18.67 223 VAL B N 1
ATOM 7199 C CA . VAL B 1 220 ? -35.806 -16.896 12.048 1.00 18.24 223 VAL B CA 1
ATOM 7200 C C . VAL B 1 220 ? -35.865 -16.843 13.564 1.00 16.33 223 VAL B C 1
ATOM 7201 O O . VAL B 1 220 ? -36.863 -17.292 14.148 1.00 17.91 223 VAL B O 1
ATOM 7214 N N . PRO B 1 221 ? -34.848 -16.292 14.246 1.00 15.38 224 PRO B N 1
ATOM 7215 C CA . PRO B 1 221 ? -34.930 -16.205 15.718 1.00 15.56 224 PRO B CA 1
ATOM 7216 C C . PRO B 1 221 ? -36.229 -15.577 16.200 1.00 15.57 224 PRO B C 1
ATOM 7217 O O . PRO B 1 221 ? -36.873 -16.102 17.119 1.00 16.48 224 PRO B O 1
ATOM 7228 N N . LEU B 1 222 ? -36.642 -14.467 15.589 1.00 17.29 225 LEU B N 1
ATOM 7229 C CA . LEU B 1 222 ? -37.890 -13.808 15.960 1.00 15.89 225 LEU B CA 1
ATOM 7230 C C . LEU B 1 222 ? -39.128 -14.468 15.354 1.00 18.41 225 LEU B C 1
ATOM 7231 O O . LEU B 1 222 ? -40.236 -13.965 15.564 1.00 19.95 225 LEU B O 1
ATOM 7247 N N . ARG B 1 223 ? -38.977 -15.584 14.636 1.00 18.45 226 ARG B N 1
ATOM 7248 C CA . ARG B 1 223 ? -40.086 -16.490 14.307 1.00 17.79 226 ARG B CA 1
ATOM 7249 C C . ARG B 1 223 ? -41.151 -15.830 13.436 1.00 20.40 226 ARG B C 1
ATOM 7250 O O . ARG B 1 223 ? -42.347 -16.108 13.568 1.00 25.48 226 ARG B O 1
ATOM 7271 N N . ARG B 1 224 ? -40.717 -14.979 12.515 1.00 19.02 227 ARG B N 1
ATOM 7272 C CA A ARG B 1 224 ? -41.610 -14.201 11.661 0.55 20.64 227 ARG B CA 1
ATOM 7273 C CA B ARG B 1 224 ? -41.631 -14.465 11.507 0.45 20.81 227 ARG B CA 1
ATOM 7274 C C . ARG B 1 224 ? -40.820 -13.742 10.446 1.00 20.36 227 ARG B C 1
ATOM 7275 O O . ARG B 1 224 ? -39.588 -13.683 10.492 1.00 19.38 227 ARG B O 1
ATOM 7316 N N . LEU B 1 225 ? -41.533 -13.312 9.405 1.00 21.94 228 LEU B N 1
ATOM 7317 C CA . LEU B 1 225 ? -40.919 -12.574 8.310 1.00 17.96 228 LEU B CA 1
ATOM 7318 C C . LEU B 1 225 ? -41.005 -11.078 8.595 1.00 19.37 228 LEU B C 1
ATOM 7319 O O . LEU B 1 225 ? -41.964 -10.596 9.210 1.00 21.69 228 LEU B O 1
ATOM 7335 N N . GLY B 1 226 ? -39.994 -10.341 8.137 1.00 16.20 229 GLY B N 1
ATOM 7336 C CA . GLY B 1 226 ? -39.974 -8.906 8.345 1.00 15.50 229 GLY B CA 1
ATOM 7337 C C . GLY B 1 226 ? -40.906 -8.175 7.394 1.00 15.12 229 GLY B C 1
ATOM 7338 O O . GLY B 1 226 ? -41.207 -8.643 6.295 1.00 19.56 229 GLY B O 1
ATOM 7342 N N . THR B 1 227 ? -41.382 -7.009 7.826 1.00 17.02 230 THR B N 1
ATOM 7343 C CA . THR B 1 227 ? -42.304 -6.239 7.003 1.00 16.84 230 THR B CA 1
ATOM 7344 C C . THR B 1 227 ? -41.604 -5.032 6.393 1.00 18.07 230 THR B C 1
ATOM 7345 O O . THR B 1 227 ? -40.636 -4.502 6.951 1.00 17.54 230 THR B O 1
ATOM 7356 N N . MET B 1 228 ? -42.128 -4.578 5.253 1.00 19.12 231 MET B N 1
ATOM 7357 C CA . MET B 1 228 ? -41.544 -3.413 4.598 1.00 16.29 231 MET B CA 1
ATOM 7358 C C . MET B 1 228 ? -41.769 -2.134 5.393 1.00 20.07 231 MET B C 1
ATOM 7359 O O . MET B 1 228 ? -40.982 -1.192 5.251 1.00 20.20 231 MET B O 1
ATOM 7373 N N . ASP B 1 229 ? -42.812 -2.079 6.229 1.00 21.21 232 ASP B N 1
ATOM 7374 C CA . ASP B 1 229 ? -42.982 -0.928 7.113 1.00 21.62 232 ASP B CA 1
ATOM 7375 C C . ASP B 1 229 ? -41.826 -0.821 8.098 1.00 19.80 232 ASP B C 1
ATOM 7376 O O . ASP B 1 229 ? -41.287 0.271 8.317 1.00 19.77 232 ASP B O 1
ATOM 7385 N N . GLU B 1 230 ? -41.432 -1.946 8.701 1.00 17.13 233 GLU B N 1
ATOM 7386 C CA . GLU B 1 230 ? -40.289 -1.949 9.604 1.00 16.47 233 GLU B CA 1
ATOM 7387 C C . GLU B 1 230 ? -39.010 -1.578 8.869 1.00 15.65 233 GLU B C 1
ATOM 7388 O O . GLU B 1 230 ? -38.224 -0.750 9.337 1.00 15.25 233 GLU B O 1
ATOM 7400 N N . LEU B 1 231 ? -38.774 -2.202 7.718 1.00 14.85 234 LEU B N 1
ATOM 7401 C CA . LEU B 1 231 ? -37.537 -1.942 6.992 1.00 13.72 234 LEU B CA 1
ATOM 7402 C C . LEU B 1 231 ? -37.477 -0.505 6.480 1.00 14.51 234 LEU B C 1
ATOM 7403 O O . LEU B 1 231 ? -36.416 0.128 6.538 1.00 14.02 234 LEU B O 1
ATOM 7419 N N . SER B 1 232 ? -38.589 0.022 5.955 1.00 17.30 235 SER B N 1
ATOM 7420 C CA . SER B 1 232 ? -38.587 1.408 5.495 1.00 16.36 235 SER B CA 1
ATOM 7421 C C . SER B 1 232 ? -38.300 2.359 6.648 1.00 15.79 235 SER B C 1
ATOM 7422 O O . SER B 1 232 ? -37.629 3.380 6.459 1.00 16.26 235 SER B O 1
ATOM 7430 N N . SER B 1 233 ? -38.775 2.030 7.853 1.00 16.52 236 SER B N 1
ATOM 7431 C CA . SER B 1 233 ? -38.523 2.887 9.007 1.00 16.63 236 SER B CA 1
ATOM 7432 C C . SER B 1 233 ? -37.032 2.972 9.323 1.00 16.26 236 SER B C 1
ATOM 7433 O O . SER B 1 233 ? -36.486 4.069 9.500 1.00 17.18 236 SER B O 1
ATOM 7441 N N . VAL B 1 234 ? -36.351 1.824 9.409 1.00 15.32 237 VAL B N 1
ATOM 7442 C CA A VAL B 1 234 ? -34.913 1.810 9.679 0.62 16.19 237 VAL B CA 1
ATOM 7443 C CA B VAL B 1 234 ? -34.926 1.863 9.706 0.38 16.22 237 VAL B CA 1
ATOM 7444 C C . VAL B 1 234 ? -34.157 2.484 8.545 1.00 14.49 237 VAL B C 1
ATOM 7445 O O . VAL B 1 234 ? -33.203 3.242 8.764 1.00 14.57 237 VAL B O 1
ATOM 7470 N N . THR B 1 235 ? -34.556 2.196 7.305 1.00 14.39 238 THR B N 1
ATOM 7471 C CA . THR B 1 235 ? -33.846 2.742 6.153 1.00 13.53 238 THR B CA 1
ATOM 7472 C C . THR B 1 235 ? -33.984 4.259 6.098 1.00 12.41 238 THR B C 1
ATOM 7473 O O . THR B 1 235 ? -32.996 4.973 5.897 1.00 12.77 238 THR B O 1
ATOM 7484 N N . ALA B 1 236 ? -35.202 4.773 6.292 1.00 12.84 239 ALA B N 1
ATOM 7485 C CA . ALA B 1 236 ? -35.398 6.219 6.274 1.00 12.96 239 ALA B CA 1
ATOM 7486 C C . ALA B 1 236 ? -34.588 6.907 7.367 1.00 13.72 239 ALA B C 1
ATOM 7487 O O . ALA B 1 236 ? -34.104 8.028 7.167 1.00 14.06 239 ALA B O 1
ATOM 7494 N N . GLY B 1 237 ? -34.404 6.249 8.513 1.00 15.50 240 GLY B N 1
ATOM 7495 C CA . GLY B 1 237 ? -33.603 6.824 9.584 1.00 16.28 240 GLY B CA 1
ATOM 7496 C C . GLY B 1 237 ? -32.144 7.011 9.231 1.00 16.27 240 GLY B C 1
ATOM 7497 O O . GLY B 1 237 ? -31.437 7.762 9.917 1.00 17.81 240 GLY B O 1
ATOM 7501 N N . LEU B 1 238 ? -31.672 6.336 8.185 1.00 13.41 241 LEU B N 1
ATOM 7502 C CA . LEU B 1 238 ? -30.319 6.499 7.675 1.00 11.76 241 LEU B CA 1
ATOM 7503 C C . LEU B 1 238 ? -30.258 7.432 6.469 1.00 13.01 241 LEU B C 1
ATOM 7504 O O . LEU B 1 238 ? -29.172 7.642 5.910 1.00 13.91 241 LEU B O 1
ATOM 7520 N N . LEU B 1 239 ? -31.399 8.028 6.081 1.00 11.51 242 LEU B N 1
ATOM 7521 C CA . LEU B 1 239 ? -31.484 8.841 4.876 1.00 13.11 242 LEU B CA 1
ATOM 7522 C C . LEU B 1 239 ? -32.204 10.168 5.064 1.00 13.29 242 LEU B C 1
ATOM 7523 O O . LEU B 1 239 ? -32.319 10.925 4.094 1.00 13.47 242 LEU B O 1
ATOM 7539 N N . ASP B 1 240 ? -32.717 10.465 6.255 1.00 14.17 243 ASP B N 1
ATOM 7540 C CA . ASP B 1 240 ? -33.598 11.606 6.452 1.00 14.44 243 ASP B CA 1
ATOM 7541 C C . ASP B 1 240 ? -32.936 12.740 7.217 1.00 14.15 243 ASP B C 1
ATOM 7542 O O . ASP B 1 240 ? -33.634 13.672 7.636 1.00 15.59 243 ASP B O 1
ATOM 7551 N N . GLY B 1 241 ? -31.620 12.668 7.439 1.00 13.92 244 GLY B N 1
ATOM 7552 C CA . GLY B 1 241 ? -30.886 13.693 8.154 1.00 16.51 244 GLY B CA 1
ATOM 7553 C C . GLY B 1 241 ? -30.922 13.596 9.664 1.00 16.58 244 GLY B C 1
ATOM 7554 O O . GLY B 1 241 ? -30.219 14.372 10.334 1.00 19.94 244 GLY B O 1
ATOM 7558 N N . SER B 1 242 ? -31.702 12.664 10.222 1.00 15.61 245 SER B N 1
ATOM 7559 C CA . SER B 1 242 ? -31.853 12.543 11.666 1.00 15.73 245 SER B CA 1
ATOM 7560 C C . SER B 1 242 ? -30.650 11.898 12.335 1.00 15.78 245 SER B C 1
ATOM 7561 O O . SER B 1 242 ? -30.489 12.023 13.555 1.00 17.37 245 SER B O 1
ATOM 7569 N N . ASN B 1 243 ? -29.812 11.206 11.571 1.00 14.62 246 ASN B N 1
ATOM 7570 C CA . ASN B 1 243 ? -28.690 10.447 12.116 1.00 14.43 246 ASN B CA 1
ATOM 7571 C C . ASN B 1 243 ? -27.518 10.673 11.170 1.00 13.02 246 ASN B C 1
ATOM 7572 O O . ASN B 1 243 ? -27.476 10.086 10.087 1.00 13.73 246 ASN B O 1
ATOM 7583 N N . ARG B 1 244 ? -26.582 11.525 11.571 1.00 13.41 247 ARG B N 1
ATOM 7584 C CA . ARG B 1 244 ? -25.396 11.801 10.773 1.00 14.00 247 ARG B CA 1
ATOM 7585 C C . ARG B 1 244 ? -24.135 11.295 11.465 1.00 13.42 247 ARG B C 1
ATOM 7586 O O . ARG B 1 244 ? -23.067 11.902 11.364 1.00 13.75 247 ARG B O 1
ATOM 7607 N N . PHE B 1 245 ? -24.226 10.158 12.154 1.00 11.63 248 PHE B N 1
ATOM 7608 C CA . PHE B 1 245 ? -23.098 9.681 12.945 1.00 11.84 248 PHE B CA 1
ATOM 7609 C C . PHE B 1 245 ? -22.815 8.190 12.768 1.00 11.54 248 PHE B C 1
ATOM 7610 O O . PHE B 1 245 ? -22.171 7.587 13.629 1.00 12.70 248 PHE B O 1
ATOM 7627 N N . GLN B 1 246 ? -23.237 7.597 11.651 1.00 11.38 249 GLN B N 1
ATOM 7628 C CA . GLN B 1 246 ? -22.842 6.248 11.263 1.00 11.07 249 GLN B CA 1
ATOM 7629 C C . GLN B 1 246 ? -22.452 6.255 9.792 1.00 11.51 249 GLN B C 1
ATOM 7630 O O . GLN B 1 246 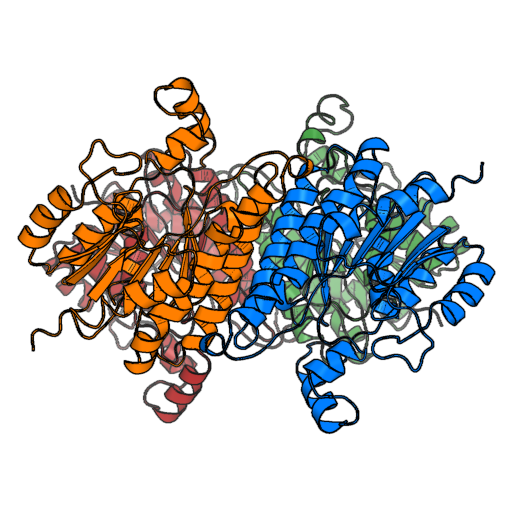? -23.154 6.838 8.963 1.00 11.08 249 GLN B O 1
ATOM 7644 N N . THR B 1 247 ? -21.321 5.625 9.470 1.00 10.33 250 THR B N 1
ATOM 7645 C CA . THR B 1 247 ? -20.889 5.508 8.084 1.00 9.76 250 THR B CA 1
ATOM 7646 C C . THR B 1 247 ? -19.934 4.328 7.954 1.00 10.82 250 THR B C 1
ATOM 7647 O O . THR B 1 247 ? -19.248 3.957 8.910 1.00 11.05 250 THR B O 1
ATOM 7658 N N . GLY B 1 248 ? -19.901 3.754 6.751 1.00 9.74 251 GLY B N 1
ATOM 7659 C CA . GLY B 1 248 ? -19.079 2.598 6.473 1.00 9.79 251 GLY B CA 1
ATOM 7660 C C . GLY B 1 248 ? -19.528 1.331 7.148 1.00 11.42 251 GLY B C 1
ATOM 7661 O O . GLY B 1 248 ? -18.738 0.389 7.268 1.00 12.03 251 GLY B O 1
ATOM 7665 N N . GLN B 1 249 ? -20.779 1.266 7.573 1.00 11.29 252 GLN B N 1
ATOM 7666 C CA . GLN B 1 249 ? -21.261 0.202 8.429 1.00 10.64 252 GLN B CA 1
ATOM 7667 C C . GLN B 1 249 ? -22.236 -0.682 7.677 1.00 11.71 252 GLN B C 1
ATOM 7668 O O . GLN B 1 249 ? -22.825 -0.287 6.669 1.00 13.77 252 GLN B O 1
ATOM 7682 N N . PHE B 1 250 ? -22.367 -1.904 8.181 1.00 10.94 253 PHE B N 1
ATOM 7683 C CA . PHE B 1 250 ? -23.268 -2.903 7.632 1.00 10.25 253 PHE B CA 1
ATOM 7684 C C . PHE B 1 250 ? -24.259 -3.297 8.712 1.00 11.23 253 PHE B C 1
ATOM 7685 O O . PHE B 1 250 ? -23.857 -3.686 9.815 1.00 11.92 253 PHE B O 1
ATOM 7702 N N . PHE B 1 251 ? -25.545 -3.223 8.387 1.00 10.20 254 PHE B N 1
ATOM 7703 C CA . PHE B 1 251 ? -26.611 -3.518 9.333 1.00 10.73 254 PHE B CA 1
ATOM 7704 C C . PHE B 1 251 ? -27.395 -4.730 8.855 1.00 10.70 254 PHE B C 1
ATOM 7705 O O . PHE B 1 251 ? -27.993 -4.702 7.772 1.00 12.13 254 PHE B O 1
ATOM 7722 N N . ASP B 1 252 ? -27.368 -5.791 9.660 1.00 12.12 255 ASP B N 1
ATOM 7723 C CA . ASP B 1 252 ? -28.172 -6.980 9.405 1.00 12.19 255 ASP B CA 1
ATOM 7724 C C . ASP B 1 252 ? -29.628 -6.714 9.766 1.00 12.50 255 ASP B C 1
ATOM 7725 O O . ASP B 1 252 ? -29.930 -6.129 10.807 1.00 12.83 255 ASP B O 1
ATOM 7734 N N . PHE B 1 253 ? -30.538 -7.148 8.896 1.00 11.78 256 PHE B N 1
ATOM 7735 C CA . PHE B 1 253 ? -31.979 -6.960 9.105 1.00 9.99 256 PHE B CA 1
ATOM 7736 C C . PHE B 1 253 ? -32.669 -8.258 8.669 1.00 12.13 256 PHE B C 1
ATOM 7737 O O . PHE B 1 253 ? -33.147 -8.392 7.539 1.00 13.30 256 PHE B O 1
ATOM 7754 N N . SER B 1 254 ? -32.719 -9.225 9.581 1.00 12.42 257 SER B N 1
ATOM 7755 C CA . SER B 1 254 ? -33.146 -10.578 9.243 1.00 12.83 257 SER B CA 1
ATOM 7756 C C . SER B 1 254 ? -33.680 -11.325 10.458 1.00 13.11 257 SER B C 1
ATOM 7757 O O . SER B 1 254 ? -33.572 -12.552 10.545 1.00 13.45 257 SER B O 1
ATOM 7765 N N . GLY B 1 255 ? -34.274 -10.592 11.398 1.00 12.60 258 GLY B N 1
ATOM 7766 C CA . GLY B 1 255 ? -34.912 -11.214 12.540 1.00 12.94 258 GLY B CA 1
ATOM 7767 C C . GLY B 1 255 ? -33.963 -11.859 13.513 1.00 13.12 258 GLY B C 1
ATOM 7768 O O . GLY B 1 255 ? -34.376 -12.734 14.289 1.00 14.56 258 GLY B O 1
ATOM 7772 N N . GLY B 1 256 ? -32.691 -11.455 13.483 1.00 13.72 259 GLY B N 1
ATOM 7773 C CA . GLY B 1 256 ? -31.643 -12.071 14.260 1.00 13.13 259 GLY B CA 1
ATOM 7774 C C . GLY B 1 256 ? -30.857 -13.133 13.517 1.00 13.68 259 GLY B C 1
ATOM 7775 O O . GLY B 1 256 ? -29.859 -13.630 14.051 1.00 13.95 259 GLY B O 1
ATOM 7779 N N . TRP B 1 257 ? -31.276 -13.485 12.301 1.00 13.86 260 TRP B N 1
ATOM 7780 C CA . TRP B 1 257 ? -30.634 -14.580 11.581 1.00 14.66 260 TRP B CA 1
ATOM 7781 C C . TRP B 1 257 ? -29.159 -14.296 11.340 1.00 13.50 260 TRP B C 1
ATOM 7782 O O . TRP B 1 257 ? -28.326 -15.208 11.408 1.00 13.46 260 TRP B O 1
ATOM 7803 N N . GLY B 1 258 ? -28.812 -13.038 11.085 1.00 13.17 261 GLY B N 1
ATOM 7804 C CA . GLY B 1 258 ? -27.430 -12.667 10.868 1.00 12.86 261 GLY B CA 1
ATOM 7805 C C . GLY B 1 258 ? -26.729 -12.061 12.063 1.00 14.46 261 GLY B C 1
ATOM 7806 O O . GLY B 1 258 ? -25.671 -11.441 11.911 1.00 16.56 261 GLY B O 1
ATOM 7810 N N . ALA B 1 259 ? -27.286 -12.239 13.254 1.00 14.23 262 ALA B N 1
ATOM 7811 C CA . ALA B 1 259 ? -26.646 -11.740 14.462 1.00 15.02 262 ALA B CA 1
ATOM 7812 C C . ALA B 1 259 ? -25.349 -12.486 14.738 1.00 17.33 262 ALA B C 1
ATOM 7813 O O . ALA B 1 259 ? -24.465 -11.955 15.419 1.00 16.95 262 ALA B O 1
ATOM 7821 N N . ASN C 1 3 ? 21.419 -22.903 25.502 1.00 50.25 6 ASN C N 1
ATOM 7822 C CA . ASN C 1 3 ? 20.360 -22.864 26.504 1.00 52.95 6 ASN C CA 1
ATOM 7823 C C . ASN C 1 3 ? 18.999 -22.980 25.824 1.00 42.65 6 ASN C C 1
ATOM 7824 O O . ASN C 1 3 ? 18.737 -22.338 24.805 1.00 44.21 6 ASN C O 1
ATOM 7835 N N . ARG C 1 4 ? 18.135 -23.808 26.389 1.00 32.18 7 ARG C N 1
ATOM 7836 C CA . ARG C 1 4 ? 16.851 -24.053 25.752 1.00 25.47 7 ARG C CA 1
ATOM 7837 C C . ARG C 1 4 ? 15.840 -22.986 26.162 1.00 23.67 7 ARG C C 1
ATOM 7838 O O . ARG C 1 4 ? 15.858 -22.521 27.305 1.00 24.55 7 ARG C O 1
ATOM 7859 N N . PRO C 1 5 ? 14.957 -22.571 25.254 1.00 21.28 8 PRO C N 1
ATOM 7860 C CA . PRO C 1 5 ? 13.861 -21.681 25.655 1.00 19.90 8 PRO C CA 1
ATOM 7861 C C . PRO C 1 5 ? 12.872 -22.444 26.523 1.00 20.77 8 PRO C C 1
ATOM 7862 O O . PRO C 1 5 ? 12.867 -23.675 26.564 1.00 21.64 8 PRO C O 1
ATOM 7873 N N . VAL C 1 6 ? 12.017 -21.697 27.218 1.00 19.91 9 VAL C N 1
ATOM 7874 C CA . VAL C 1 6 ? 11.147 -22.257 28.246 1.00 18.67 9 VAL C CA 1
ATOM 7875 C C . VAL C 1 6 ? 9.695 -21.984 27.889 1.00 18.84 9 VAL C C 1
ATOM 7876 O O . VAL C 1 6 ? 9.331 -20.846 27.577 1.00 17.23 9 VAL C O 1
ATOM 7889 N N . ALA C 1 7 ? 8.863 -23.021 27.974 1.00 17.30 10 ALA C N 1
ATOM 7890 C CA . ALA C 1 7 ? 7.433 -22.901 27.740 1.00 17.16 10 ALA C CA 1
ATOM 7891 C C . ALA C 1 7 ? 6.672 -23.327 28.989 1.00 18.94 10 ALA C C 1
ATOM 7892 O O . ALA C 1 7 ? 6.902 -24.417 29.530 1.00 18.18 10 ALA C O 1
ATOM 7899 N N . LEU C 1 8 ? 5.783 -22.448 29.441 1.00 17.83 11 LEU C N 1
ATOM 7900 C CA . LEU C 1 8 ? 4.807 -22.745 30.478 1.00 17.45 11 LEU C CA 1
ATOM 7901 C C . LEU C 1 8 ? 3.516 -23.205 29.822 1.00 15.93 11 LEU C C 1
ATOM 7902 O O . LEU C 1 8 ? 3.026 -22.558 28.892 1.00 17.01 11 LEU C O 1
ATOM 7918 N N . ILE C 1 9 ? 2.957 -24.303 30.321 1.00 15.98 12 ILE C N 1
ATOM 7919 C CA . ILE C 1 9 ? 1.667 -24.818 29.876 1.00 16.96 12 ILE C CA 1
ATOM 7920 C C . ILE C 1 9 ? 0.826 -25.098 31.114 1.00 14.93 12 ILE C C 1
ATOM 7921 O O . ILE C 1 9 ? 1.260 -25.843 31.993 1.00 14.78 12 ILE C O 1
ATOM 7937 N N . THR C 1 10 ? -0.380 -24.535 31.179 1.00 15.28 13 THR C N 1
ATOM 7938 C CA . THR C 1 10 ? -1.216 -24.766 32.355 1.00 16.34 13 THR C CA 1
ATOM 7939 C C . THR C 1 10 ? -2.303 -25.792 32.045 1.00 16.33 13 THR C C 1
ATOM 7940 O O . THR C 1 10 ? -2.594 -26.105 30.885 1.00 15.46 13 THR C O 1
ATOM 7951 N N . MET C 1 11 ? -2.887 -26.335 33.117 1.00 17.29 14 MET C N 1
ATOM 7952 C CA A MET C 1 11 ? -3.877 -27.403 32.999 0.60 17.60 14 MET C CA 1
ATOM 7953 C CA B MET C 1 11 ? -3.871 -27.416 33.016 0.40 17.70 14 MET C CA 1
ATOM 7954 C C . MET C 1 11 ? -3.323 -28.561 32.169 1.00 17.07 14 MET C C 1
ATOM 7955 O O . MET C 1 11 ? -4.045 -29.213 31.415 1.00 18.09 14 MET C O 1
ATOM 7982 N N . ALA C 1 12 ? -2.027 -28.827 32.330 1.00 17.44 15 ALA C N 1
ATOM 7983 C CA . ALA C 1 12 ? -1.292 -29.668 31.394 1.00 17.91 15 ALA C CA 1
ATOM 7984 C C . ALA C 1 12 ? -1.437 -31.164 31.638 1.00 18.05 15 ALA C C 1
ATOM 7985 O O . ALA C 1 12 ? -0.828 -31.948 30.899 1.00 19.29 15 ALA C O 1
ATOM 7992 N N . THR C 1 13 ? -2.223 -31.579 32.633 1.00 18.10 16 THR C N 1
ATOM 7993 C CA . THR C 1 13 ? -2.593 -32.978 32.804 1.00 18.26 16 THR C CA 1
ATOM 7994 C C . THR C 1 13 ? -3.804 -33.370 31.961 1.00 19.14 16 THR C C 1
ATOM 7995 O O . THR C 1 13 ? -4.257 -34.516 32.037 1.00 19.68 16 THR C O 1
ATOM 8006 N N . GLY C 1 14 ? -4.317 -32.465 31.130 1.00 17.41 17 GLY C N 1
ATOM 8007 C CA . GLY C 1 14 ? -5.447 -32.780 30.274 1.00 17.61 17 GLY C CA 1
ATOM 8008 C C . GLY C 1 14 ? -5.531 -31.763 29.153 1.00 16.43 17 GLY C C 1
ATOM 8009 O O . GLY C 1 14 ? -4.672 -30.892 29.006 1.00 16.76 17 GLY C O 1
ATOM 8013 N N . TYR C 1 15 ? -6.587 -31.889 28.352 1.00 16.67 18 TYR C N 1
ATOM 8014 C CA . TYR C 1 15 ? -6.824 -30.974 27.215 1.00 15.82 18 TYR C CA 1
ATOM 8015 C C . TYR C 1 15 ? -5.584 -31.016 26.319 1.00 16.47 18 TYR C C 1
ATOM 8016 O O . TYR C 1 15 ? -5.076 -32.110 26.040 1.00 17.49 18 TYR C O 1
ATOM 8034 N N . VAL C 1 16 ? -5.079 -29.871 25.848 1.00 15.58 19 VAL C N 1
ATOM 8035 C CA . VAL C 1 16 ? -3.992 -29.855 24.868 1.00 15.64 19 VAL C CA 1
ATOM 8036 C C . VAL C 1 16 ? -2.625 -30.054 25.491 1.00 14.96 19 VAL C C 1
ATOM 8037 O O . VAL C 1 16 ? -1.660 -30.331 24.765 1.00 16.03 19 VAL C O 1
ATOM 8050 N N . GLY C 1 17 ? -2.526 -29.932 26.812 1.00 16.78 20 GLY C N 1
ATOM 8051 C CA . GLY C 1 17 ? -1.273 -29.896 27.524 1.00 16.46 20 GLY C CA 1
ATOM 8052 C C . GLY C 1 17 ? -0.298 -31.001 27.188 1.00 16.54 20 GLY C C 1
ATOM 8053 O O . GLY C 1 17 ? 0.853 -30.736 26.831 1.00 16.86 20 GLY C O 1
ATOM 8057 N N . PRO C 1 18 ? -0.723 -32.263 27.337 1.00 17.11 21 PRO C N 1
ATOM 8058 C CA . PRO C 1 18 ? 0.232 -33.370 27.118 1.00 17.01 21 PRO C CA 1
ATOM 8059 C C . PRO C 1 18 ? 0.786 -33.419 25.702 1.00 18.00 21 PRO C C 1
ATOM 8060 O O . PRO C 1 18 ? 2.002 -33.606 25.533 1.00 18.63 21 PRO C O 1
ATOM 8071 N N . ALA C 1 19 ? -0.062 -33.255 24.683 1.00 17.82 22 ALA C N 1
ATOM 8072 C CA . ALA C 1 19 ? 0.428 -33.265 23.309 1.00 16.53 22 ALA C CA 1
ATOM 8073 C C . ALA C 1 19 ? 1.269 -32.029 23.017 1.00 16.80 22 ALA C C 1
ATOM 8074 O O . ALA C 1 19 ? 2.264 -32.104 22.285 1.00 18.02 22 ALA C O 1
ATOM 8081 N N . LEU C 1 20 ? 0.885 -30.879 23.574 1.00 15.44 23 LEU C N 1
ATOM 8082 C CA . LEU C 1 20 ? 1.679 -29.674 23.373 1.00 14.83 23 LEU C CA 1
ATOM 8083 C C . LEU C 1 20 ? 3.050 -29.815 24.017 1.00 16.07 23 LEU C C 1
ATOM 8084 O O . LEU C 1 20 ? 4.060 -29.402 23.432 1.00 15.45 23 LEU C O 1
ATOM 8100 N N . ALA C 1 21 ? 3.108 -30.396 25.220 1.00 16.15 24 ALA C N 1
ATOM 8101 C CA . ALA C 1 21 ? 4.392 -30.615 25.872 1.00 17.39 24 ALA C CA 1
ATOM 8102 C C . ALA C 1 21 ? 5.292 -31.482 25.004 1.00 18.43 24 ALA C C 1
ATOM 8103 O O . ALA C 1 21 ? 6.484 -31.193 24.852 1.00 18.79 24 ALA C O 1
ATOM 8110 N N . ARG C 1 22 ? 4.727 -32.526 24.393 1.00 17.13 25 ARG C N 1
ATOM 8111 C CA . ARG C 1 22 ? 5.524 -33.418 23.560 1.00 16.42 25 ARG C CA 1
ATOM 8112 C C . ARG C 1 22 ? 6.147 -32.669 22.391 1.00 16.65 25 ARG C C 1
ATOM 8113 O O . ARG C 1 22 ? 7.341 -32.823 22.108 1.00 18.63 25 ARG C O 1
ATOM 8134 N N . THR C 1 23 ? 5.361 -31.851 21.695 1.00 19.49 26 THR C N 1
ATOM 8135 C CA . THR C 1 23 ? 5.916 -31.226 20.503 1.00 18.71 26 THR C CA 1
ATOM 8136 C C . THR C 1 23 ? 6.802 -30.037 20.856 1.00 17.96 26 THR C C 1
ATOM 8137 O O . THR C 1 23 ? 7.783 -29.787 20.150 1.00 19.44 26 THR C O 1
ATOM 8148 N N . MET C 1 24 ? 6.519 -29.329 21.955 1.00 15.97 27 MET C N 1
ATOM 8149 C CA . MET C 1 24 ? 7.419 -28.251 22.364 1.00 15.99 27 MET C CA 1
ATOM 8150 C C . MET C 1 24 ? 8.771 -28.818 22.782 1.00 18.35 27 MET C C 1
ATOM 8151 O O . MET C 1 24 ? 9.814 -28.224 22.485 1.00 17.90 27 MET C O 1
ATOM 8165 N N . ALA C 1 25 ? 8.781 -29.980 23.443 1.00 18.44 28 ALA C N 1
ATOM 8166 C CA . ALA C 1 25 ? 10.046 -30.644 23.745 1.00 19.51 28 ALA C CA 1
ATOM 8167 C C . ALA C 1 25 ? 10.792 -30.984 22.460 1.00 19.96 28 ALA C C 1
ATOM 8168 O O . ALA C 1 25 ? 12.000 -30.730 22.344 1.00 22.42 28 ALA C O 1
ATOM 8175 N N . ASP C 1 26 ? 10.077 -31.539 21.474 1.00 19.54 29 ASP C N 1
ATOM 8176 C CA . ASP C 1 26 ? 10.676 -31.831 20.175 1.00 19.65 29 ASP C CA 1
ATOM 8177 C C . ASP C 1 26 ? 11.281 -30.579 19.556 1.00 20.94 29 ASP C C 1
ATOM 8178 O O . ASP C 1 26 ? 12.307 -30.645 18.868 1.00 23.33 29 ASP C O 1
ATOM 8187 N N . ARG C 1 27 ? 10.629 -29.436 19.751 1.00 19.73 30 ARG C N 1
ATOM 8188 C CA . ARG C 1 27 ? 11.055 -28.172 19.166 1.00 20.37 30 ARG C CA 1
ATOM 8189 C C . ARG C 1 27 ? 12.141 -27.489 19.978 1.00 20.95 30 ARG C C 1
ATOM 8190 O O . ARG C 1 27 ? 12.558 -26.383 19.618 1.00 22.89 30 ARG C O 1
ATOM 8211 N N . GLY C 1 28 ? 12.612 -28.121 21.048 1.00 20.56 31 GLY C N 1
ATOM 8212 C CA . GLY C 1 28 ? 13.795 -27.668 21.747 1.00 22.13 31 GLY C CA 1
ATOM 8213 C C . GLY C 1 28 ? 13.555 -26.928 23.040 1.00 21.08 31 GLY C C 1
ATOM 8214 O O . GLY C 1 28 ? 14.491 -26.299 23.554 1.00 23.94 31 GLY C O 1
ATOM 8218 N N . PHE C 1 29 ? 12.348 -26.989 23.586 1.00 19.82 32 PHE C N 1
ATOM 8219 C CA . PHE C 1 29 ? 11.992 -26.242 24.777 1.00 18.77 32 PHE C CA 1
ATOM 8220 C C . PHE C 1 29 ? 12.150 -27.080 26.038 1.00 19.67 32 PHE C C 1
ATOM 8221 O O . PHE C 1 29 ? 11.930 -28.294 26.038 1.00 20.97 32 PHE C O 1
ATOM 8238 N N . ASP C 1 30 ? 12.552 -26.407 27.116 1.00 18.96 33 ASP C N 1
ATOM 8239 C CA . ASP C 1 30 ? 12.298 -26.888 28.465 1.00 20.30 33 ASP C CA 1
ATOM 8240 C C . ASP C 1 30 ? 10.882 -26.473 28.862 1.00 18.78 33 ASP C C 1
ATOM 8241 O O . ASP C 1 30 ? 10.284 -25.570 28.268 1.00 18.41 33 ASP C O 1
ATOM 8250 N N . LEU C 1 31 ? 10.343 -27.142 29.874 1.00 17.68 34 LEU C N 1
ATOM 8251 C CA . LEU C 1 31 ? 8.917 -27.056 30.147 1.00 17.98 34 LEU C CA 1
ATOM 8252 C C . LEU C 1 31 ? 8.611 -26.811 31.615 1.00 18.76 34 LEU C C 1
ATOM 8253 O O . LEU C 1 31 ? 9.219 -27.415 32.497 1.00 18.42 34 LEU C O 1
ATOM 8269 N N . VAL C 1 32 ? 7.637 -25.942 31.869 1.00 19.05 35 VAL C N 1
ATOM 8270 C CA . VAL C 1 32 ? 6.969 -25.877 33.166 1.00 20.12 35 VAL C CA 1
ATOM 8271 C C . VAL C 1 32 ? 5.517 -26.271 32.933 1.00 18.43 35 VAL C C 1
ATOM 8272 O O . VAL C 1 32 ? 4.804 -25.607 32.170 1.00 17.55 35 VAL C O 1
ATOM 8285 N N . LEU C 1 33 ? 5.090 -27.360 33.560 1.00 19.16 36 LEU C N 1
ATOM 8286 C CA . LEU C 1 33 ? 3.737 -27.875 33.389 1.00 19.47 36 LEU C CA 1
ATOM 8287 C C . LEU C 1 33 ? 2.972 -27.652 34.685 1.00 18.55 36 LEU C C 1
ATOM 8288 O O . LEU C 1 33 ? 3.256 -28.304 35.697 1.00 19.92 36 LEU C O 1
ATOM 8304 N N . HIS C 1 34 ? 2.032 -26.711 34.659 1.00 17.78 37 HIS C N 1
ATOM 8305 C CA . HIS C 1 34 ? 1.045 -26.592 35.722 1.00 18.04 37 HIS C CA 1
ATOM 8306 C C . HIS C 1 34 ? -0.064 -27.607 35.468 1.00 17.38 37 HIS C C 1
ATOM 8307 O O . HIS C 1 34 ? -0.437 -27.850 34.321 1.00 17.92 37 HIS C O 1
ATOM 8321 N N . GLY C 1 35 ? -0.584 -28.205 36.531 1.00 20.06 38 GLY C N 1
ATOM 8322 C CA . GLY C 1 35 ? -1.672 -29.148 36.361 1.00 20.26 38 GLY C CA 1
ATOM 8323 C C . GLY C 1 35 ? -2.206 -29.665 37.669 1.00 24.33 38 GLY C C 1
ATOM 8324 O O . GLY C 1 35 ? -1.940 -29.109 38.734 1.00 27.89 38 GLY C O 1
ATOM 8328 N N . THR C 1 36 ? -2.972 -30.749 37.569 1.00 26.35 39 THR C N 1
ATOM 8329 C CA . THR C 1 36 ? -3.575 -31.410 38.716 1.00 27.79 39 THR C CA 1
ATOM 8330 C C . THR C 1 36 ? -2.683 -32.563 39.153 1.00 30.58 39 THR C C 1
ATOM 8331 O O . THR C 1 36 ? -2.302 -33.404 38.332 1.00 30.72 39 THR C O 1
ATOM 8342 N N . ALA C 1 37 ? -2.341 -32.595 40.438 1.00 32.94 40 ALA C N 1
ATOM 8343 C CA . ALA C 1 37 ? -1.566 -33.709 40.957 1.00 33.04 40 ALA C CA 1
ATOM 8344 C C . ALA C 1 37 ? -2.436 -34.961 41.011 1.00 35.17 40 ALA C C 1
ATOM 8345 O O . ALA C 1 37 ? -3.668 -34.892 41.048 1.00 39.92 40 ALA C O 1
ATOM 8352 N N . GLY C 1 38 ? -1.786 -36.115 40.988 1.00 34.44 41 GLY C N 1
ATOM 8353 C CA . GLY C 1 38 ? -2.477 -37.383 41.101 1.00 37.67 41 GLY C CA 1
ATOM 8354 C C . GLY C 1 38 ? -2.453 -38.176 39.804 1.00 39.57 41 GLY C C 1
ATOM 8355 O O . GLY C 1 38 ? -2.016 -37.709 38.751 1.00 40.82 41 GLY C O 1
ATOM 8359 N N . ASP C 1 39 ? -2.952 -39.408 39.907 1.00 42.77 42 ASP C N 1
ATOM 8360 C CA . ASP C 1 39 ? -2.907 -40.338 38.791 1.00 45.58 42 ASP C CA 1
ATOM 8361 C C . ASP C 1 39 ? -4.163 -40.204 37.932 1.00 47.73 42 ASP C C 1
ATOM 8362 O O . ASP C 1 39 ? -5.102 -39.472 38.256 1.00 47.37 42 ASP C O 1
ATOM 8371 N N . GLY C 1 40 ? -4.186 -40.951 36.825 1.00 50.56 43 GLY C N 1
ATOM 8372 C CA . GLY C 1 40 ? -5.229 -40.808 35.827 1.00 52.24 43 GLY C CA 1
ATOM 8373 C C . GLY C 1 40 ? -6.629 -41.078 36.329 1.00 56.00 43 GLY C C 1
ATOM 8374 O O . GLY C 1 40 ? -7.598 -40.721 35.649 1.00 57.24 43 GLY C O 1
ATOM 8378 N N . THR C 1 41 ? -6.767 -41.714 37.493 1.00 58.67 44 THR C N 1
ATOM 8379 C CA . THR C 1 41 ? -8.092 -41.924 38.060 1.00 60.04 44 THR C CA 1
ATOM 8380 C C . THR C 1 41 ? -8.625 -40.678 38.759 1.00 61.57 44 THR C C 1
ATOM 8381 O O . THR C 1 41 ? -9.794 -40.664 39.161 1.00 63.90 44 THR C O 1
ATOM 8392 N N . MET C 1 42 ? -7.804 -39.640 38.907 1.00 60.41 45 MET C N 1
ATOM 8393 C CA . MET C 1 42 ? -8.279 -38.370 39.438 1.00 63.95 45 MET C CA 1
ATOM 8394 C C . MET C 1 42 ? -9.132 -37.654 38.399 1.00 61.77 45 MET C C 1
ATOM 8395 O O . MET C 1 42 ? -8.969 -37.845 37.190 1.00 52.58 45 MET C O 1
ATOM 8409 N N . VAL C 1 43 ? -10.041 -36.809 38.883 1.00 68.62 46 VAL C N 1
ATOM 8410 C CA . VAL C 1 43 ? -11.029 -36.181 38.014 1.00 68.54 46 VAL C CA 1
ATOM 8411 C C . VAL C 1 43 ? -10.344 -35.127 37.153 1.00 60.12 46 VAL C C 1
ATOM 8412 O O . VAL C 1 43 ? -9.742 -34.175 37.666 1.00 61.05 46 VAL C O 1
ATOM 8425 N N . GLY C 1 44 ? -10.439 -35.292 35.834 1.00 50.22 47 GLY C N 1
ATOM 8426 C CA . GLY C 1 44 ? -9.855 -34.364 34.894 1.00 40.12 47 GLY C CA 1
ATOM 8427 C C . GLY C 1 44 ? -8.447 -34.693 34.457 1.00 33.52 47 GLY C C 1
ATOM 8428 O O . GLY C 1 44 ? -7.945 -34.064 33.514 1.00 29.39 47 GLY C O 1
ATOM 8432 N N . VAL C 1 45 ? -7.792 -35.650 35.107 1.00 32.66 48 VAL C N 1
ATOM 8433 C CA . VAL C 1 45 ? -6.423 -36.024 34.771 1.00 29.51 48 VAL C CA 1
ATOM 8434 C C . VAL C 1 45 ? -6.475 -37.051 33.646 1.00 25.86 48 VAL C C 1
ATOM 8435 O O . VAL C 1 45 ? -6.881 -38.198 33.858 1.00 28.81 48 VAL C O 1
ATOM 8448 N N . GLU C 1 46 ? -6.060 -36.637 32.448 1.00 23.64 49 GLU C N 1
ATOM 8449 C CA . GLU C 1 46 ? -6.006 -37.519 31.290 1.00 25.01 49 GLU C CA 1
ATOM 8450 C C . GLU C 1 46 ? -4.640 -38.167 31.126 1.00 23.65 49 GLU C C 1
ATOM 8451 O O . GLU C 1 46 ? -4.552 -39.345 30.768 1.00 25.95 49 GLU C O 1
ATOM 8463 N N . GLU C 1 47 ? -3.575 -37.400 31.349 1.00 21.51 50 GLU C N 1
ATOM 8464 C CA . GLU C 1 47 ? -2.208 -37.912 31.385 1.00 21.67 50 GLU C CA 1
ATOM 8465 C C . GLU C 1 47 ? -1.545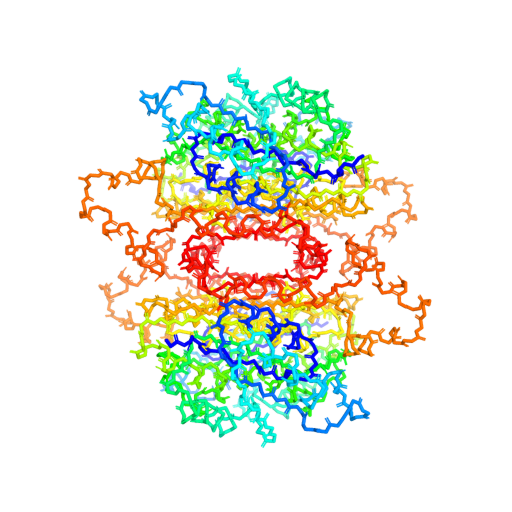 -37.315 32.620 1.00 21.18 50 GLU C C 1
ATOM 8466 O O . GLU C 1 47 ? -1.244 -36.118 32.647 1.00 20.77 50 GLU C O 1
ATOM 8478 N N . SER C 1 48 ? -1.359 -38.135 33.652 1.00 23.74 51 SER C N 1
ATOM 8479 C CA . SER C 1 48 ? -0.748 -37.658 34.884 1.00 24.70 51 SER C CA 1
ATOM 8480 C C . SER C 1 48 ? 0.659 -37.142 34.611 1.00 24.42 51 SER C C 1
ATOM 8481 O O . SER C 1 48 ? 1.290 -37.486 33.608 1.00 24.62 51 SER C O 1
ATOM 8489 N N . PHE C 1 49 ? 1.147 -36.293 35.521 1.00 24.86 52 PHE C N 1
ATOM 8490 C CA . PHE C 1 49 ? 2.546 -35.880 35.478 1.00 24.81 52 PHE C CA 1
ATOM 8491 C C . PHE C 1 49 ? 3.471 -37.096 35.423 1.00 24.69 52 PHE C C 1
ATOM 8492 O O . PHE C 1 49 ? 4.433 -37.132 34.644 1.00 24.70 52 PHE C O 1
ATOM 8509 N N . ASP C 1 50 ? 3.205 -38.090 36.278 1.00 24.48 53 ASP C N 1
ATOM 8510 C CA . ASP C 1 50 ? 4.047 -39.283 36.324 1.00 25.74 53 ASP C CA 1
ATOM 8511 C C . ASP C 1 50 ? 4.064 -39.994 34.978 1.00 26.25 53 ASP C C 1
ATOM 8512 O O . ASP C 1 50 ? 5.085 -40.572 34.585 1.00 28.77 53 ASP C O 1
ATOM 8521 N N . SER C 1 51 ? 2.933 -39.980 34.263 1.00 26.11 54 SER C N 1
ATOM 8522 C CA . SER C 1 51 ? 2.846 -40.695 32.998 1.00 26.31 54 SER C CA 1
ATOM 8523 C C . SER C 1 51 ? 3.584 -39.981 31.872 1.00 24.52 54 SER C C 1
ATOM 8524 O O . SER C 1 51 ? 3.898 -40.615 30.858 1.00 26.53 54 SER C O 1
ATOM 8532 N N . GLN C 1 52 ? 3.857 -38.683 32.022 1.00 21.63 55 GLN C N 1
ATOM 8533 C CA . GLN C 1 52 ? 4.439 -37.873 30.959 1.00 21.01 55 GLN C CA 1
ATOM 8534 C C . GLN C 1 52 ? 5.955 -37.751 31.036 1.00 23.60 55 GLN C C 1
ATOM 8535 O O . GLN C 1 52 ? 6.602 -37.554 30.000 1.00 23.76 55 GLN C O 1
ATOM 8549 N N . ILE C 1 53 ? 6.536 -37.877 32.231 1.00 25.95 56 ILE C N 1
ATOM 8550 C CA . ILE C 1 53 ? 7.869 -37.329 32.471 1.00 26.02 56 ILE C CA 1
ATOM 8551 C C . ILE C 1 53 ? 8.941 -38.117 31.726 1.00 25.04 56 ILE C C 1
ATOM 8552 O O . ILE C 1 53 ? 9.876 -37.528 31.169 1.00 26.46 56 ILE C O 1
ATOM 8568 N N . ALA C 1 54 ? 8.834 -39.446 31.689 1.00 25.35 57 ALA C N 1
ATOM 8569 C CA . ALA C 1 54 ? 9.867 -40.233 31.021 1.00 29.33 57 ALA C CA 1
ATOM 8570 C C . ALA C 1 54 ? 9.939 -39.900 29.536 1.00 27.77 57 ALA C C 1
ATOM 8571 O O . ALA C 1 54 ? 11.031 -39.727 28.981 1.00 29.51 57 ALA C O 1
ATOM 8578 N N . ASP C 1 55 ? 8.781 -39.796 28.878 1.00 25.12 58 ASP C N 1
ATOM 8579 C CA . ASP C 1 55 ? 8.754 -39.445 27.462 1.00 23.95 58 ASP C CA 1
ATOM 8580 C C . ASP C 1 55 ? 9.312 -38.049 27.225 1.00 24.37 58 ASP C C 1
ATOM 8581 O O . ASP C 1 55 ? 10.051 -37.822 26.260 1.00 26.65 58 ASP C O 1
ATOM 8590 N N . LEU C 1 56 ? 8.952 -37.089 28.077 1.00 23.47 59 LEU C N 1
ATOM 8591 C CA . LEU C 1 56 ? 9.422 -35.726 27.860 1.00 23.54 59 LEU C CA 1
ATOM 8592 C C . LEU C 1 56 ? 10.930 -35.631 28.059 1.00 25.83 59 LEU C C 1
ATOM 8593 O O . LEU C 1 56 ? 11.612 -34.913 27.319 1.00 24.95 59 LEU C O 1
ATOM 8609 N N . ALA C 1 57 ? 11.468 -36.358 29.042 1.00 26.37 60 ALA C N 1
ATOM 8610 C CA . ALA C 1 57 ? 12.915 -36.386 29.235 1.00 28.08 60 ALA C CA 1
ATOM 8611 C C . ALA C 1 57 ? 13.616 -36.990 28.025 1.00 28.08 60 ALA C C 1
ATOM 8612 O O . ALA C 1 57 ? 14.682 -36.515 27.614 1.00 29.23 60 ALA C O 1
ATOM 8619 N N . LYS C 1 58 ? 13.036 -38.041 27.439 1.00 28.99 61 LYS C N 1
ATOM 8620 C CA . LYS C 1 58 ? 13.651 -38.663 26.272 1.00 32.81 61 LYS C CA 1
ATOM 8621 C C . LYS C 1 58 ? 13.679 -37.713 25.083 1.00 31.83 61 LYS C C 1
ATOM 8622 O O . LYS C 1 58 ? 14.600 -37.778 24.262 1.00 33.27 61 LYS C O 1
ATOM 8641 N N . ARG C 1 59 ? 12.686 -36.825 24.974 1.00 28.25 62 ARG C N 1
ATOM 8642 C CA . ARG C 1 59 ? 12.669 -35.830 23.908 1.00 28.34 62 ARG C CA 1
ATOM 8643 C C . ARG C 1 59 ? 13.671 -34.705 24.135 1.00 29.77 62 ARG C C 1
ATOM 8644 O O . ARG C 1 59 ? 13.854 -33.875 23.236 1.00 32.83 62 ARG C O 1
ATOM 8665 N N . GLY C 1 60 ? 14.298 -34.646 25.310 1.00 27.58 63 GLY C N 1
ATOM 8666 C CA . GLY C 1 60 ? 15.346 -33.686 25.594 1.00 29.23 63 GLY C CA 1
ATOM 8667 C C . GLY C 1 60 ? 14.977 -32.586 26.564 1.00 28.17 63 GLY C C 1
ATOM 8668 O O . GLY C 1 60 ? 15.828 -31.739 26.861 1.00 27.92 63 GLY C O 1
ATOM 8672 N N . ALA C 1 61 ? 13.752 -32.569 27.074 1.00 25.13 64 ALA C N 1
ATOM 8673 C CA . ALA C 1 61 ? 13.285 -31.477 27.912 1.00 24.50 64 ALA C CA 1
ATOM 8674 C C . ALA C 1 61 ? 13.564 -31.718 29.389 1.00 26.60 64 ALA C C 1
ATOM 8675 O O . ALA C 1 61 ? 13.335 -32.811 29.912 1.00 29.18 64 ALA C O 1
ATOM 8682 N N . ASP C 1 62 ? 14.062 -30.680 30.060 1.00 24.36 65 ASP C N 1
ATOM 8683 C CA . ASP C 1 62 ? 13.919 -30.581 31.506 1.00 24.70 65 ASP C CA 1
ATOM 8684 C C . ASP C 1 62 ? 12.507 -30.095 31.809 1.00 23.40 65 ASP C C 1
ATOM 8685 O O . ASP C 1 62 ? 11.958 -29.260 31.082 1.00 23.92 65 ASP C O 1
ATOM 8694 N N . VAL C 1 63 ? 11.917 -30.624 32.878 1.00 24.12 66 VAL C N 1
ATOM 8695 C CA . VAL C 1 63 ? 10.510 -30.396 33.184 1.00 21.53 66 VAL C CA 1
ATOM 8696 C C . VAL C 1 63 ? 10.371 -30.055 34.660 1.00 21.70 66 VAL C C 1
ATOM 8697 O O . VAL C 1 63 ? 10.835 -30.812 35.520 1.00 23.77 66 VAL C O 1
ATOM 8710 N N . LEU C 1 64 ? 9.727 -28.930 34.951 1.00 21.38 67 LEU C N 1
ATOM 8711 C CA . LEU C 1 64 ? 9.241 -28.620 36.290 1.00 22.51 67 LEU C CA 1
ATOM 8712 C C . LEU C 1 64 ? 7.727 -28.756 36.288 1.00 22.33 67 LEU C C 1
ATOM 8713 O O . LEU C 1 64 ? 7.067 -28.269 35.368 1.00 21.29 67 LEU C O 1
ATOM 8729 N N . THR C 1 65 ? 7.168 -29.402 37.307 1.00 23.31 68 THR C N 1
ATOM 8730 C CA . THR C 1 65 ? 5.718 -29.492 37.421 1.00 22.66 68 THR C CA 1
ATOM 8731 C C . THR C 1 65 ? 5.242 -28.662 38.609 1.00 23.31 68 THR C C 1
ATOM 8732 O O . THR C 1 65 ? 5.948 -28.519 39.610 1.00 25.31 68 THR C O 1
ATOM 8743 N N . ILE C 1 66 ? 4.041 -28.088 38.470 1.00 22.43 69 ILE C N 1
ATOM 8744 C CA . ILE C 1 66 ? 3.447 -27.208 39.473 1.00 23.81 69 ILE C CA 1
ATOM 8745 C C . ILE C 1 66 ? 1.990 -27.599 39.666 1.00 25.39 69 ILE C C 1
ATOM 8746 O O . ILE C 1 66 ? 1.268 -27.810 38.687 1.00 23.39 69 ILE C O 1
ATOM 8762 N N . SER C 1 67 ? 1.541 -27.631 40.923 1.00 29.95 70 SER C N 1
ATOM 8763 C CA . SER C 1 67 ? 0.146 -27.908 41.240 1.00 36.66 70 SER C CA 1
ATOM 8764 C C . SER C 1 67 ? -0.317 -26.975 42.356 1.00 37.53 70 SER C C 1
ATOM 8765 O O . SER C 1 67 ? 0.463 -26.196 42.909 1.00 38.34 70 SER C O 1
ATOM 8773 N N . ASP C 1 68 ? -1.606 -27.058 42.680 1.00 37.06 71 ASP C N 1
ATOM 8774 C CA . ASP C 1 68 ? -2.177 -26.402 43.859 1.00 40.09 71 ASP C CA 1
ATOM 8775 C C . ASP C 1 68 ? -1.898 -24.900 43.897 1.00 42.52 71 ASP C C 1
ATOM 8776 O O . ASP C 1 68 ? -1.617 -24.326 44.953 1.00 50.56 71 ASP C O 1
ATOM 8785 N N . VAL C 1 69 ? -1.971 -24.251 42.739 1.00 35.47 72 VAL C N 1
ATOM 8786 C CA . VAL C 1 69 ? -2.065 -22.797 42.669 1.00 33.86 72 VAL C CA 1
ATOM 8787 C C . VAL C 1 69 ? -3.430 -22.465 42.087 1.00 31.23 72 VAL C C 1
ATOM 8788 O O . VAL C 1 69 ? -3.886 -23.114 41.137 1.00 33.04 72 VAL C O 1
ATOM 8801 N N . ASP C 1 70 ? -4.079 -21.459 42.654 1.00 29.58 73 ASP C N 1
ATOM 8802 C CA . ASP C 1 70 ? -5.386 -21.019 42.180 1.00 29.21 73 ASP C CA 1
ATOM 8803 C C . ASP C 1 70 ? -5.150 -20.018 41.060 1.00 25.96 73 ASP C C 1
ATOM 8804 O O . ASP C 1 70 ? -4.852 -18.848 41.310 1.00 27.86 73 ASP C O 1
ATOM 8813 N N . LEU C 1 71 ? -5.294 -20.466 39.816 1.00 22.29 74 LEU C N 1
ATOM 8814 C CA . LEU C 1 71 ? -5.033 -19.568 38.699 1.00 21.04 74 LEU C CA 1
ATOM 8815 C C . LEU C 1 71 ? -6.186 -18.606 38.426 1.00 21.39 74 LEU C C 1
ATOM 8816 O O . LEU C 1 71 ? -6.116 -17.854 37.448 1.00 20.52 74 LEU C O 1
ATOM 8832 N N . THR C 1 72 ? -7.228 -18.584 39.258 1.00 23.68 75 THR C N 1
ATOM 8833 C CA . THR C 1 72 ? -8.206 -17.505 39.183 1.00 24.06 75 THR C CA 1
ATOM 8834 C C . THR C 1 72 ? -7.782 -16.276 39.979 1.00 24.51 75 THR C C 1
ATOM 8835 O O . THR C 1 72 ? -8.541 -15.302 40.037 1.00 25.87 75 THR C O 1
ATOM 8846 N N . THR C 1 73 ? -6.600 -16.294 40.598 1.00 25.92 76 THR C N 1
ATOM 8847 C CA . THR C 1 73 ? -6.203 -15.229 41.508 1.00 28.54 76 THR C CA 1
ATOM 8848 C C . THR C 1 73 ? -4.833 -14.680 41.130 1.00 27.41 76 THR C C 1
ATOM 8849 O O . THR C 1 73 ? -4.028 -15.347 40.472 1.00 23.95 76 THR C O 1
ATOM 8860 N N . ARG C 1 74 ? -4.567 -13.451 41.586 1.00 24.98 77 ARG C N 1
ATOM 8861 C CA . ARG C 1 74 ? -3.244 -12.866 41.403 1.00 25.62 77 ARG C CA 1
ATOM 8862 C C . ARG C 1 74 ? -2.182 -13.695 42.114 1.00 25.21 77 ARG C C 1
ATOM 8863 O O . ARG C 1 74 ? -1.107 -13.948 41.553 1.00 26.96 77 ARG C O 1
ATOM 8884 N N . THR C 1 75 ? -2.463 -14.120 43.351 1.00 26.15 78 THR C N 1
ATOM 8885 C CA . THR C 1 75 ? -1.473 -14.853 44.135 1.00 26.49 78 THR C CA 1
ATOM 8886 C C . THR C 1 75 ? -1.015 -16.101 43.395 1.00 24.55 78 THR C C 1
ATOM 8887 O O . THR C 1 75 ? 0.188 -16.379 43.304 1.00 26.86 78 THR C O 1
ATOM 8898 N N . GLY C 1 76 ? -1.970 -16.867 42.864 1.00 23.46 79 GLY C N 1
ATOM 8899 C CA . GLY C 1 76 ? -1.628 -18.126 42.227 1.00 23.88 79 GLY C CA 1
ATOM 8900 C C . GLY C 1 76 ? -0.808 -17.929 40.968 1.00 22.91 79 GLY C C 1
ATOM 8901 O O . GLY C 1 76 ? 0.193 -18.618 40.752 1.00 23.47 79 GLY C O 1
ATOM 8905 N N . ASN C 1 77 ? -1.217 -16.983 40.120 1.00 21.40 80 ASN C N 1
ATOM 8906 C CA . ASN C 1 77 ? -0.484 -16.759 38.880 1.00 18.97 80 ASN C CA 1
ATOM 8907 C C . ASN C 1 77 ? 0.891 -16.165 39.153 1.00 19.11 80 ASN C C 1
ATOM 8908 O O . ASN C 1 77 ? 1.882 -16.582 38.545 1.00 22.04 80 ASN C O 1
ATOM 8919 N N . GLN C 1 78 ? 0.979 -15.205 40.080 1.00 20.73 81 GLN C N 1
ATOM 8920 C CA . GLN C 1 78 ? 2.275 -14.626 40.412 1.00 22.66 81 GLN C CA 1
ATOM 8921 C C . GLN C 1 78 ? 3.215 -15.683 40.978 1.00 23.15 81 GLN C C 1
ATOM 8922 O O . GLN C 1 78 ? 4.396 -15.735 40.615 1.00 24.40 81 GLN C O 1
ATOM 8936 N N . SER C 1 79 ? 2.708 -16.525 41.883 1.00 22.94 82 SER C N 1
ATOM 8937 C CA . SER C 1 79 ? 3.520 -17.604 42.434 1.00 24.64 82 SER C CA 1
ATOM 8938 C C . SER C 1 79 ? 4.014 -18.527 41.331 1.00 23.78 82 SER C C 1
ATOM 8939 O O . SER C 1 79 ? 5.175 -18.954 41.337 1.00 24.22 82 SER C O 1
ATOM 8947 N N . MET C 1 80 ? 3.134 -18.858 40.385 1.00 22.82 83 MET C N 1
ATOM 8948 C CA . MET C 1 80 ? 3.500 -19.762 39.302 1.00 22.21 83 MET C CA 1
ATOM 8949 C C . MET C 1 80 ? 4.667 -19.200 38.500 1.00 22.29 83 MET C C 1
ATOM 8950 O O . MET C 1 80 ? 5.654 -19.898 38.251 1.00 22.74 83 MET C O 1
ATOM 8964 N N . ILE C 1 81 ? 4.585 -17.927 38.106 1.00 21.19 84 ILE C N 1
ATOM 8965 C CA . ILE C 1 81 ? 5.640 -17.360 37.270 1.00 22.77 84 ILE C CA 1
ATOM 8966 C C . ILE C 1 81 ? 6.936 -17.207 38.063 1.00 23.90 84 ILE C C 1
ATOM 8967 O O . ILE C 1 81 ? 8.033 -17.402 37.527 1.00 25.68 84 ILE C O 1
ATOM 8983 N N . GLU C 1 82 ? 6.841 -16.833 39.342 1.00 23.63 85 GLU C N 1
ATOM 8984 C CA . GLU C 1 82 ? 8.042 -16.789 40.169 1.00 25.26 85 GLU C CA 1
ATOM 8985 C C . GLU C 1 82 ? 8.733 -18.148 40.182 1.00 23.72 85 GLU C C 1
ATOM 8986 O O . GLU C 1 82 ? 9.964 -18.230 40.124 1.00 25.25 85 GLU C O 1
ATOM 8998 N N . ARG C 1 83 ? 7.955 -19.229 40.224 1.00 22.36 86 ARG C N 1
ATOM 8999 C CA . ARG C 1 83 ? 8.550 -20.562 40.231 1.00 24.73 86 ARG C CA 1
ATOM 9000 C C . ARG C 1 83 ? 9.159 -20.916 38.880 1.00 21.87 86 ARG C C 1
ATOM 9001 O O . ARG C 1 83 ? 10.198 -21.588 38.837 1.00 24.16 86 ARG C O 1
ATOM 9022 N N . VAL C 1 84 ? 8.549 -20.461 37.781 1.00 22.03 87 VAL C N 1
ATOM 9023 C CA . VAL C 1 84 ? 9.158 -20.614 36.462 1.00 20.44 87 VAL C CA 1
ATOM 9024 C C . VAL C 1 84 ? 10.535 -19.962 36.443 1.00 22.29 87 VAL C C 1
ATOM 9025 O O . VAL C 1 84 ? 11.537 -20.574 36.054 1.00 23.79 87 VAL C O 1
ATOM 9038 N N . LEU C 1 85 ? 10.598 -18.698 36.856 1.00 22.36 88 LEU C N 1
ATOM 9039 C CA . LEU C 1 85 ? 11.835 -17.937 36.747 1.00 22.90 88 LEU C CA 1
ATOM 9040 C C . LEU C 1 85 ? 12.896 -18.463 37.705 1.00 24.33 88 LEU C C 1
ATOM 9041 O O . LEU C 1 85 ? 14.082 -18.498 37.362 1.00 27.05 88 LEU C O 1
ATOM 9057 N N . GLU C 1 86 ? 12.492 -18.882 38.908 1.00 23.96 89 GLU C N 1
ATOM 9058 C CA . GLU C 1 86 ? 13.439 -19.455 39.858 1.00 26.72 89 GLU C CA 1
ATOM 9059 C C . GLU C 1 86 ? 14.075 -20.724 39.303 1.00 25.25 89 GLU C C 1
ATOM 9060 O O . GLU C 1 86 ? 15.265 -20.980 39.529 1.00 27.54 89 GLU C O 1
ATOM 9072 N N . ARG C 1 87 ? 13.302 -21.521 38.560 1.00 24.22 90 ARG C N 1
ATOM 9073 C CA . ARG C 1 87 ? 13.809 -22.782 38.037 1.00 25.24 90 ARG C CA 1
ATOM 9074 C C . ARG C 1 87 ? 14.667 -22.584 36.793 1.00 24.05 90 ARG C C 1
ATOM 9075 O O . ARG C 1 87 ? 15.742 -23.191 36.683 1.00 26.53 90 ARG C O 1
ATOM 9096 N N . PHE C 1 88 ? 14.216 -21.743 35.859 1.00 23.75 91 PHE C N 1
ATOM 9097 C CA . PHE C 1 88 ? 14.822 -21.640 34.541 1.00 23.98 91 PHE C CA 1
ATOM 9098 C C . PHE C 1 88 ? 15.359 -20.254 34.198 1.00 23.76 91 PHE C C 1
ATOM 9099 O O . PHE C 1 88 ? 16.109 -20.130 33.224 1.00 25.35 91 PHE C O 1
ATOM 9116 N N . GLY C 1 89 ? 14.993 -19.213 34.941 1.00 23.40 92 GLY C N 1
ATOM 9117 C CA . GLY C 1 89 ? 15.530 -17.885 34.703 1.00 23.87 92 GLY C CA 1
ATOM 9118 C C . GLY C 1 89 ? 14.979 -17.157 33.497 1.00 25.41 92 GLY C C 1
ATOM 9119 O O . GLY C 1 89 ? 15.467 -16.062 33.178 1.00 27.70 92 GLY C O 1
ATOM 9123 N N . ARG C 1 90 ? 13.979 -17.715 32.826 1.00 23.14 93 ARG C N 1
ATOM 9124 C CA . ARG C 1 90 ? 13.432 -17.131 31.611 1.00 23.08 93 ARG C CA 1
ATOM 9125 C C . ARG C 1 90 ? 12.065 -17.743 31.370 1.00 21.17 93 ARG C C 1
ATOM 9126 O O . ARG C 1 90 ? 11.763 -18.837 31.853 1.00 21.57 93 ARG C O 1
ATOM 9147 N N . LEU C 1 91 ? 11.244 -17.031 30.605 1.00 20.60 94 LEU C N 1
ATOM 9148 C CA . LEU C 1 91 ? 9.950 -17.546 30.167 1.00 19.90 94 LEU C CA 1
ATOM 9149 C C . LEU C 1 91 ? 9.719 -17.031 28.756 1.00 20.81 94 LEU C C 1
ATOM 9150 O O . LEU C 1 91 ? 9.448 -15.841 28.569 1.00 22.83 94 LEU C O 1
ATOM 9166 N N . ASP C 1 92 ? 9.833 -17.920 27.771 1.00 18.96 95 ASP C N 1
ATOM 9167 C CA . ASP C 1 92 ? 9.749 -17.534 26.369 1.00 17.32 95 ASP C CA 1
ATOM 9168 C C . ASP C 1 92 ? 8.342 -17.693 25.817 1.00 17.80 95 ASP C C 1
ATOM 9169 O O . ASP C 1 92 ? 7.891 -16.863 25.020 1.00 17.41 95 ASP C O 1
ATOM 9178 N N . SER C 1 93 ? 7.634 -18.733 26.243 1.00 17.15 96 SER C N 1
ATOM 9179 C CA . SER C 1 93 ? 6.315 -19.034 25.710 1.00 16.03 96 SER C CA 1
ATOM 9180 C C . SER C 1 93 ? 5.384 -19.443 26.834 1.00 16.06 96 SER C C 1
ATOM 9181 O O . SER C 1 93 ? 5.803 -20.115 27.780 1.00 17.86 96 SER C O 1
ATOM 9189 N N . ALA C 1 94 ? 4.117 -19.050 26.720 1.00 15.62 97 ALA C N 1
ATOM 9190 C CA . ALA C 1 94 ? 3.127 -19.425 27.717 1.00 16.74 97 ALA C CA 1
ATOM 9191 C C . ALA C 1 94 ? 1.829 -19.818 27.038 1.00 16.07 97 ALA C C 1
ATOM 9192 O O . ALA C 1 94 ? 1.301 -19.068 26.210 1.00 15.68 97 ALA C O 1
ATOM 9199 N N . CYS C 1 95 ? 1.323 -20.985 27.402 1.00 16.67 98 CYS C N 1
ATOM 9200 C CA . CYS C 1 95 ? 0.019 -21.477 26.969 1.00 15.46 98 CYS C CA 1
ATOM 9201 C C . CYS C 1 95 ? -0.887 -21.477 28.198 1.00 16.53 98 CYS C C 1
ATOM 9202 O O . CYS C 1 95 ? -0.781 -22.356 29.060 1.00 17.28 98 CYS C O 1
ATOM 9210 N N . LEU C 1 96 ? -1.767 -20.474 28.282 1.00 15.96 99 LEU C N 1
ATOM 9211 C CA . LEU C 1 96 ? -2.642 -20.287 29.438 1.00 16.23 99 LEU C CA 1
ATOM 9212 C C . LEU C 1 96 ? -4.017 -20.853 29.110 1.00 15.13 99 LEU C C 1
ATOM 9213 O O . LEU C 1 96 ? -4.795 -20.240 28.374 1.00 15.41 99 LEU C O 1
ATOM 9229 N N . VAL C 1 97 ? -4.307 -22.031 29.643 1.00 15.08 100 VAL C N 1
ATOM 9230 C CA . VAL C 1 97 ? -5.620 -22.646 29.492 1.00 14.83 100 VAL C CA 1
ATOM 9231 C C . VAL C 1 97 ? -6.538 -22.080 30.564 1.00 17.06 100 VAL C C 1
ATOM 9232 O O . VAL C 1 97 ? -6.200 -22.093 31.753 1.00 17.98 100 VAL C O 1
ATOM 9245 N N . THR C 1 98 ? -7.692 -21.560 30.146 1.00 16.33 101 THR C N 1
ATOM 9246 C CA . THR C 1 98 ? -8.590 -20.881 31.064 1.00 16.90 101 THR C CA 1
ATOM 9247 C C . THR C 1 98 ? -10.017 -21.372 30.878 1.00 17.56 101 THR C C 1
ATOM 9248 O O . THR C 1 98 ? -10.371 -21.966 29.856 1.00 15.88 101 THR C O 1
ATOM 9259 N N . GLY C 1 99 ? -10.831 -21.118 31.899 1.00 16.33 102 GLY C N 1
ATOM 9260 C CA . GLY C 1 99 ? -12.264 -21.246 31.764 1.00 15.96 102 GLY C CA 1
ATOM 9261 C C . GLY C 1 99 ? -12.950 -22.124 32.786 1.00 18.63 102 GLY C C 1
ATOM 9262 O O . GLY C 1 99 ? -12.331 -22.986 33.413 1.00 19.21 102 GLY C O 1
ATOM 9266 N N . LEU C 1 100 ? -14.244 -21.881 32.962 1.00 18.47 103 LEU C N 1
ATOM 9267 C CA A LEU C 1 100 ? -15.105 -22.726 33.783 0.45 19.34 103 LEU C CA 1
ATOM 9268 C CA B LEU C 1 100 ? -15.108 -22.720 33.781 0.55 19.35 103 LEU C CA 1
ATOM 9269 C C . LEU C 1 100 ? -16.470 -22.769 33.111 1.00 20.43 103 LEU C C 1
ATOM 9270 O O . LEU C 1 100 ? -17.133 -21.735 32.980 1.00 22.24 103 LEU C O 1
ATOM 9301 N N . ILE C 1 101 ? -16.879 -23.958 32.677 1.00 20.03 104 ILE C N 1
ATOM 9302 C CA . ILE C 1 101 ? -18.080 -24.099 31.860 1.00 21.83 104 ILE C CA 1
ATOM 9303 C C . ILE C 1 101 ? -19.326 -24.036 32.731 1.00 21.62 104 ILE C C 1
ATOM 9304 O O . ILE C 1 101 ? -19.439 -24.734 33.749 1.00 22.66 104 ILE C O 1
ATOM 9320 N N . VAL C 1 102 ? -20.260 -23.185 32.322 1.00 20.56 105 VAL C N 1
ATOM 9321 C CA . VAL C 1 102 ? -21.622 -23.158 32.832 1.00 22.64 105 VAL C CA 1
ATOM 9322 C C . VAL C 1 102 ? -22.539 -22.982 31.632 1.00 20.19 105 VAL C C 1
ATOM 9323 O O . VAL C 1 102 ? -22.265 -22.163 30.747 1.00 20.22 105 VAL C O 1
ATOM 9336 N N . THR C 1 103 ? -23.628 -23.747 31.595 1.00 20.09 106 THR C N 1
ATOM 9337 C CA . THR C 1 103 ? -24.628 -23.595 30.552 1.00 20.89 106 THR C CA 1
ATOM 9338 C C . THR C 1 103 ? -25.998 -23.628 31.211 1.00 20.16 106 THR C C 1
ATOM 9339 O O . THR C 1 103 ? -26.140 -23.989 32.382 1.00 23.26 106 THR C O 1
ATOM 9350 N N . GLY C 1 104 ? -27.010 -23.249 30.441 1.00 18.42 107 GLY C N 1
ATOM 9351 C CA . GLY C 1 104 ? -28.375 -23.214 30.900 1.00 19.03 107 GLY C CA 1
ATOM 9352 C C . GLY C 1 104 ? -29.056 -21.932 30.481 1.00 19.54 107 GLY C C 1
ATOM 9353 O O . GLY C 1 104 ? -28.452 -21.037 29.893 1.00 19.21 107 GLY C O 1
ATOM 9357 N N . LYS C 1 105 ? -30.348 -21.861 30.789 1.00 22.09 108 LYS C N 1
ATOM 9358 C CA . LYS C 1 105 ? -31.126 -20.681 30.442 1.00 21.41 108 LYS C CA 1
ATOM 9359 C C . LYS C 1 105 ? -30.576 -19.450 31.151 1.00 18.94 108 LYS C C 1
ATOM 9360 O O . LYS C 1 105 ? -30.246 -19.490 32.340 1.00 19.78 108 LYS C O 1
ATOM 9379 N N . PHE C 1 106 ? -30.493 -18.342 30.410 1.00 18.84 109 PHE C N 1
ATOM 9380 C CA . PHE C 1 106 ? -29.994 -17.101 30.989 1.00 18.98 109 PHE C CA 1
ATOM 9381 C C . PHE C 1 106 ? -30.709 -16.747 32.291 1.00 18.71 109 PHE C C 1
ATOM 9382 O O . PHE C 1 106 ? -30.071 -16.384 33.287 1.00 19.97 109 PHE C O 1
ATOM 9399 N N . LEU C 1 107 ? -32.040 -16.795 32.288 1.00 19.01 110 LEU C N 1
ATOM 9400 C CA . LEU C 1 107 ? -32.806 -16.383 33.458 1.00 20.45 110 LEU C CA 1
ATOM 9401 C C . LEU C 1 107 ? -32.744 -17.400 34.590 1.00 21.54 110 LEU C C 1
ATOM 9402 O O . LEU C 1 107 ? -33.235 -17.111 35.687 1.00 25.33 110 LEU C O 1
ATOM 9418 N N . ASP C 1 108 ? -32.135 -18.563 34.366 1.00 21.44 111 ASP C N 1
ATOM 9419 C CA . ASP C 1 108 ? -31.889 -19.502 35.451 1.00 23.23 111 ASP C CA 1
ATOM 9420 C C . ASP C 1 108 ? -30.529 -19.303 36.115 1.00 23.01 111 ASP C C 1
ATOM 9421 O O . ASP C 1 108 ? -30.261 -19.930 37.142 1.00 24.34 111 ASP C O 1
ATOM 9430 N N . MET C 1 109 ? -29.669 -18.444 35.574 1.00 20.73 112 MET C N 1
ATOM 9431 C CA . MET C 1 109 ? -28.317 -18.318 36.103 1.00 20.78 112 MET C CA 1
ATOM 9432 C C . MET C 1 109 ? -28.335 -17.640 37.466 1.00 22.81 112 MET C C 1
ATOM 9433 O O . MET C 1 109 ? -28.991 -16.613 37.658 1.00 23.03 112 MET C O 1
ATOM 9447 N N . THR C 1 110 ? -27.622 -18.231 38.417 1.00 21.79 113 THR C N 1
ATOM 9448 C CA . THR C 1 110 ? -27.556 -17.711 39.772 1.00 22.11 113 THR C CA 1
ATOM 9449 C C . THR C 1 110 ? -26.349 -16.788 39.917 1.00 22.74 113 THR C C 1
ATOM 9450 O O . THR C 1 110 ? -25.456 -16.753 39.069 1.00 22.18 113 THR C O 1
ATOM 9461 N N . ASP C 1 111 ? -26.307 -16.059 41.034 1.00 25.03 114 ASP C N 1
ATOM 9462 C CA . ASP C 1 111 ? -25.133 -15.238 41.317 1.00 25.55 114 ASP C CA 1
ATOM 9463 C C . ASP C 1 111 ? -23.887 -16.110 41.438 1.00 25.19 114 ASP C C 1
ATOM 9464 O O . ASP C 1 111 ? -22.789 -15.703 41.038 1.00 26.05 114 ASP C O 1
ATOM 9473 N N . ASP C 1 112 ? -24.036 -17.319 41.992 1.00 24.86 115 ASP C N 1
ATOM 9474 C CA A ASP C 1 112 ? -22.897 -18.226 42.112 0.35 25.87 115 ASP C CA 1
ATOM 9475 C CA B ASP C 1 112 ? -22.889 -18.214 42.113 0.65 25.91 115 ASP C CA 1
ATOM 9476 C C . ASP C 1 112 ? -22.378 -18.643 40.742 1.00 23.84 115 ASP C C 1
ATOM 9477 O O . ASP C 1 112 ? -21.161 -18.697 40.520 1.00 23.08 115 ASP C O 1
ATOM 9494 N N . GLN C 1 113 ? -23.286 -18.969 39.815 1.00 23.32 116 GLN C N 1
ATOM 9495 C CA . GLN C 1 113 ? -22.875 -19.355 38.469 1.00 22.04 116 GLN C CA 1
ATOM 9496 C C . GLN C 1 113 ? -22.209 -18.190 37.752 1.00 20.82 116 GLN C C 1
ATOM 9497 O O . GLN C 1 113 ? -21.195 -18.363 37.067 1.00 19.68 116 GLN C O 1
ATOM 9511 N N . TRP C 1 114 ? -22.762 -16.991 37.918 1.00 19.76 117 TRP C N 1
ATOM 9512 C CA . TRP C 1 114 ? -22.177 -15.796 37.318 1.00 20.51 117 TRP C CA 1
ATOM 9513 C C . TRP C 1 114 ? -20.784 -15.521 37.868 1.00 20.69 117 TRP C C 1
ATOM 9514 O O . TRP C 1 114 ? -19.863 -15.210 37.104 1.00 19.58 117 TRP C O 1
ATOM 9535 N N . ALA C 1 115 ? -20.603 -15.641 39.185 1.00 22.79 118 ALA C N 1
ATOM 9536 C CA . ALA C 1 115 ? -19.280 -15.437 39.768 1.00 22.90 118 ALA C CA 1
ATOM 9537 C C . ALA C 1 115 ? -18.287 -16.475 39.258 1.00 22.43 118 ALA C C 1
ATOM 9538 O O . ALA C 1 115 ? -17.127 -16.152 38.971 1.00 22.29 118 ALA C O 1
ATOM 9545 N N . LYS C 1 116 ? -18.727 -17.724 39.128 1.00 22.20 119 LYS C N 1
ATOM 9546 C CA A LYS C 1 116 ? -17.835 -18.799 38.703 0.40 23.39 119 LYS C CA 1
ATOM 9547 C CA B LYS C 1 116 ? -17.815 -18.784 38.714 0.60 23.44 119 LYS C CA 1
ATOM 9548 C C . LYS C 1 116 ? -17.368 -18.606 37.267 1.00 21.30 119 LYS C C 1
ATOM 9549 O O . LYS C 1 116 ? -16.183 -18.791 36.963 1.00 22.04 119 LYS C O 1
ATOM 9586 N N . VAL C 1 117 ? -18.275 -18.227 36.361 1.00 20.51 120 VAL C N 1
ATOM 9587 C CA A VAL C 1 117 ? -17.883 -18.038 34.969 0.47 21.00 120 VAL C CA 1
ATOM 9588 C CA B VAL C 1 117 ? -17.851 -18.063 34.975 0.53 20.98 120 VAL C CA 1
ATOM 9589 C C . VAL C 1 117 ? -16.927 -16.857 34.839 1.00 19.44 120 VAL C C 1
ATOM 9590 O O . VAL C 1 117 ? -16.004 -16.870 34.011 1.00 19.59 120 VAL C O 1
ATOM 9615 N N . LYS C 1 118 ? -17.137 -15.806 35.636 1.00 18.43 121 LYS C N 1
ATOM 9616 C CA . LYS C 1 118 ? -16.225 -14.666 35.585 1.00 17.26 121 LYS C CA 1
ATOM 9617 C C . LYS C 1 118 ? -14.839 -15.054 36.098 1.00 18.63 121 LYS C C 1
ATOM 9618 O O . LYS C 1 118 ? -13.822 -14.661 35.513 1.00 17.93 121 LYS C O 1
ATOM 9637 N N . ALA C 1 119 ? -14.779 -15.816 37.191 1.00 19.18 122 ALA C N 1
ATOM 9638 C CA . ALA C 1 119 ? -13.489 -16.253 37.722 1.00 19.52 122 ALA C CA 1
ATOM 9639 C C . ALA C 1 119 ? -12.755 -17.118 36.708 1.00 17.87 122 ALA C C 1
ATOM 9640 O O . ALA C 1 119 ? -11.551 -16.941 36.467 1.00 17.77 122 ALA C O 1
ATOM 9647 N N . GLY C 1 120 ? -13.467 -18.062 36.089 1.00 17.34 123 GLY C N 1
ATOM 9648 C CA . GLY C 1 120 ? -12.807 -18.985 35.177 1.00 17.39 123 GLY C CA 1
ATOM 9649 C C . GLY C 1 120 ? -12.449 -18.345 33.846 1.00 16.66 123 GLY C C 1
ATOM 9650 O O . GLY C 1 120 ? -11.348 -18.548 33.322 1.00 18.28 123 GLY C O 1
ATOM 9654 N N . ASN C 1 121 ? -13.375 -17.570 33.273 1.00 15.41 124 ASN C N 1
ATOM 9655 C CA . ASN C 1 121 ? -13.214 -17.089 31.906 1.00 15.39 124 ASN C CA 1
ATOM 9656 C C . ASN C 1 121 ? -12.513 -15.741 31.813 1.00 15.23 124 ASN C C 1
ATOM 9657 O O . ASN C 1 121 ? -11.971 -15.417 30.749 1.00 15.52 124 ASN C O 1
ATOM 9668 N N . LEU C 1 122 ? -12.540 -14.939 32.872 1.00 16.06 125 LEU C N 1
ATOM 9669 C CA . LEU C 1 122 ? -11.941 -13.611 32.847 1.00 15.74 125 LEU C CA 1
ATOM 9670 C C . LEU C 1 122 ? -10.798 -13.466 33.840 1.00 15.48 125 LEU C C 1
ATOM 9671 O O . LEU C 1 122 ? -9.703 -13.043 33.450 1.00 17.24 125 LEU C O 1
ATOM 9687 N N . ASP C 1 123 ? -10.999 -13.823 35.112 1.00 17.32 126 ASP C N 1
ATOM 9688 C CA . ASP C 1 123 ? -9.930 -13.627 36.089 1.00 16.19 126 ASP C CA 1
ATOM 9689 C C . ASP C 1 123 ? -8.687 -14.434 35.720 1.00 16.81 126 ASP C C 1
ATOM 9690 O O . ASP C 1 123 ? -7.558 -13.946 35.865 1.00 17.72 126 ASP C O 1
ATOM 9699 N N . MET C 1 124 ? -8.867 -15.669 35.238 1.00 17.72 127 MET C N 1
ATOM 9700 C CA . MET C 1 124 ? -7.712 -16.461 34.827 1.00 17.12 127 MET C CA 1
ATOM 9701 C C . MET C 1 124 ? -6.927 -15.777 33.720 1.00 16.87 127 MET C C 1
ATOM 9702 O O . MET C 1 124 ? -5.697 -15.913 33.660 1.00 16.67 127 MET C O 1
ATOM 9716 N N . VAL C 1 125 ? -7.618 -15.063 32.828 1.00 15.54 128 VAL C N 1
ATOM 9717 C CA . VAL C 1 125 ? -6.956 -14.364 31.733 1.00 15.46 128 VAL C CA 1
ATOM 9718 C C . VAL C 1 125 ? -6.257 -13.114 32.243 1.00 17.31 128 VAL C C 1
ATOM 9719 O O . VAL C 1 125 ? -5.087 -12.865 31.932 1.00 17.03 128 VAL C O 1
ATOM 9732 N N . PHE C 1 126 ? -6.964 -12.305 33.031 1.00 16.46 129 PHE C N 1
ATOM 9733 C CA . PHE C 1 126 ? -6.384 -11.075 33.558 1.00 16.21 129 PHE C CA 1
ATOM 9734 C C . PHE C 1 126 ? -5.145 -11.363 34.397 1.00 16.97 129 PHE C C 1
ATOM 9735 O O . PHE C 1 126 ? -4.077 -10.775 34.178 1.00 17.86 129 PHE C O 1
ATOM 9752 N N . HIS C 1 127 ? -5.270 -12.257 35.379 1.00 18.49 130 HIS C N 1
ATOM 9753 C CA . HIS C 1 127 ? -4.145 -12.517 36.264 1.00 17.36 130 HIS C CA 1
ATOM 9754 C C . HIS C 1 127 ? -3.056 -13.317 35.565 1.00 19.63 130 HIS C C 1
ATOM 9755 O O . HIS C 1 127 ? -1.869 -13.108 35.840 1.00 19.30 130 HIS C O 1
ATOM 9769 N N . GLY C 1 128 ? -3.432 -14.226 34.664 1.00 17.87 131 GLY C N 1
ATOM 9770 C CA . GLY C 1 128 ? -2.426 -14.984 33.946 1.00 17.81 131 GLY C CA 1
ATOM 9771 C C . GLY C 1 128 ? -1.549 -14.090 33.092 1.00 17.66 131 GLY C C 1
ATOM 9772 O O . GLY C 1 128 ? -0.324 -14.204 33.117 1.00 18.90 131 GLY C O 1
ATOM 9776 N N . LEU C 1 129 ? -2.165 -13.159 32.357 1.00 16.55 132 LEU C N 1
ATOM 9777 C CA . LEU C 1 129 ? -1.393 -12.261 31.503 1.00 16.13 132 LEU C CA 1
ATOM 9778 C C . LEU C 1 129 ? -0.584 -11.262 32.327 1.00 17.51 132 LEU C C 1
ATOM 9779 O O . LEU C 1 129 ? 0.542 -10.914 31.951 1.00 18.66 132 LEU C O 1
ATOM 9795 N N . GLN C 1 130 ? -1.129 -10.773 33.446 1.00 18.93 133 GLN C N 1
ATOM 9796 C CA . GLN C 1 130 ? -0.339 -9.868 34.273 1.00 19.66 133 GLN C CA 1
ATOM 9797 C C . GLN C 1 130 ? 0.902 -10.558 34.831 1.00 19.59 133 GLN C C 1
ATOM 9798 O O . GLN C 1 130 ? 1.900 -9.883 35.109 1.00 21.77 133 GLN C O 1
ATOM 9812 N N . ALA C 1 131 ? 0.874 -11.886 34.970 1.00 18.74 134 ALA C N 1
ATOM 9813 C CA . ALA C 1 131 ? 2.017 -12.624 35.497 1.00 18.90 134 ALA C CA 1
ATOM 9814 C C . ALA C 1 131 ? 3.033 -13.000 34.422 1.00 18.56 134 ALA C C 1
ATOM 9815 O O . ALA C 1 131 ? 4.245 -12.865 34.653 1.00 21.09 134 ALA C O 1
ATOM 9822 N N . VAL C 1 132 ? 2.577 -13.453 33.249 1.00 19.85 135 VAL C N 1
ATOM 9823 C CA . VAL C 1 132 ? 3.529 -13.926 32.251 1.00 19.83 135 VAL C CA 1
ATOM 9824 C C . VAL C 1 132 ? 4.167 -12.771 31.484 1.00 19.11 135 VAL C C 1
ATOM 9825 O O . VAL C 1 132 ? 5.291 -12.902 30.993 1.00 20.25 135 VAL C O 1
ATOM 9838 N N . LEU C 1 133 ? 3.483 -11.637 31.347 1.00 19.30 136 LEU C N 1
ATOM 9839 C CA . LEU C 1 133 ? 4.001 -10.637 30.418 1.00 18.53 136 LEU C CA 1
ATOM 9840 C C . LEU C 1 133 ? 5.260 -9.924 30.908 1.00 18.78 136 LEU C C 1
ATOM 9841 O O . LEU C 1 133 ? 6.156 -9.678 30.093 1.00 19.40 136 LEU C O 1
ATOM 9857 N N . PRO C 1 134 ? 5.388 -9.574 32.188 1.00 20.44 137 PRO C N 1
ATOM 9858 C CA . PRO C 1 134 ? 6.554 -8.763 32.621 1.00 21.47 137 PRO C CA 1
ATOM 9859 C C . PRO C 1 134 ? 7.886 -9.386 32.235 1.00 22.41 137 PRO C C 1
ATOM 9860 O O . PRO C 1 134 ? 8.756 -8.684 31.700 1.00 22.93 137 PRO C O 1
ATOM 9871 N N . PRO C 1 135 ? 8.112 -10.682 32.481 1.00 23.47 138 PRO C N 1
ATOM 9872 C CA . PRO C 1 135 ? 9.400 -11.257 32.047 1.00 22.64 138 PRO C CA 1
ATOM 9873 C C . PRO C 1 135 ? 9.576 -11.256 30.535 1.00 21.07 138 PRO C C 1
ATOM 9874 O O . PRO C 1 135 ? 10.709 -11.138 30.050 1.00 22.09 138 PRO C O 1
ATOM 9885 N N . MET C 1 136 ? 8.488 -11.384 29.771 1.00 20.09 139 MET C N 1
ATOM 9886 C CA . MET C 1 136 ? 8.599 -11.355 28.316 1.00 20.63 139 MET C CA 1
ATOM 9887 C C . MET C 1 136 ? 8.942 -9.956 27.829 1.00 22.15 139 MET C C 1
ATOM 9888 O O . MET C 1 136 ? 9.796 -9.784 26.950 1.00 22.96 139 MET C O 1
ATOM 9902 N N . VAL C 1 137 ? 8.298 -8.942 28.409 1.00 21.41 140 VAL C N 1
ATOM 9903 C CA . VAL C 1 137 ? 8.599 -7.562 28.051 1.00 20.67 140 VAL C CA 1
ATOM 9904 C C . VAL C 1 137 ? 10.037 -7.217 28.412 1.00 21.92 140 VAL C C 1
ATOM 9905 O O . VAL C 1 137 ? 10.741 -6.557 27.640 1.00 23.87 140 VAL C O 1
ATOM 9918 N N . ALA C 1 138 ? 10.490 -7.641 29.593 1.00 22.00 141 ALA C N 1
ATOM 9919 C CA . ALA C 1 138 ? 11.869 -7.382 29.994 1.00 25.13 141 ALA C CA 1
ATOM 9920 C C . ALA C 1 138 ? 12.865 -8.015 29.034 1.00 25.93 141 ALA C C 1
ATOM 9921 O O . ALA C 1 138 ? 13.940 -7.452 28.795 1.00 27.76 141 ALA C O 1
ATOM 9928 N N . ALA C 1 139 ? 12.531 -9.174 28.475 1.00 25.42 142 ALA C N 1
ATOM 9929 C CA . ALA C 1 139 ? 13.415 -9.868 27.553 1.00 25.61 142 ALA C CA 1
ATOM 9930 C C . ALA C 1 139 ? 13.317 -9.342 26.130 1.00 25.25 142 ALA C C 1
ATOM 9931 O O . ALA C 1 139 ? 14.205 -9.631 25.319 1.00 28.91 142 ALA C O 1
ATOM 9938 N N . GLY C 1 140 ? 12.279 -8.575 25.811 1.00 23.99 143 GLY C N 1
ATOM 9939 C CA . GLY C 1 140 ? 12.106 -8.086 24.462 1.00 23.39 143 GLY C CA 1
ATOM 9940 C C . GLY C 1 140 ? 11.600 -9.120 23.490 1.00 23.49 143 GLY C C 1
ATOM 9941 O O . GLY C 1 140 ? 11.705 -8.920 22.276 1.00 22.76 143 GLY C O 1
ATOM 9945 N N . ALA C 1 141 ? 11.047 -10.224 23.986 1.00 21.52 144 ALA C N 1
ATOM 9946 C CA . ALA C 1 141 ? 10.488 -11.256 23.130 1.00 19.60 144 ALA C CA 1
ATOM 9947 C C . ALA C 1 141 ? 9.654 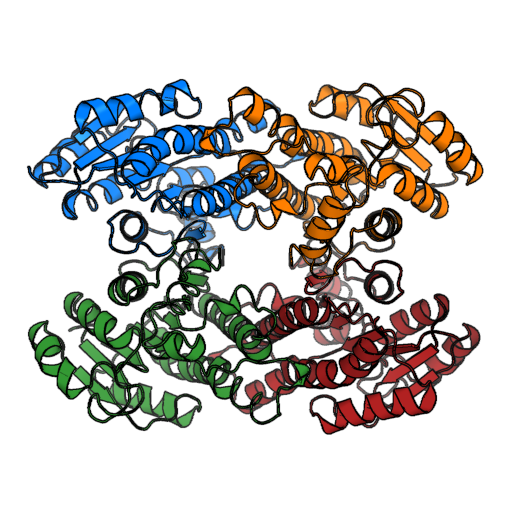-12.202 23.981 1.00 17.55 144 ALA C C 1
ATOM 9948 O O . ALA C 1 141 ? 10.027 -12.521 25.112 1.00 19.30 144 ALA C O 1
ATOM 9955 N N . GLY C 1 142 ? 8.534 -12.639 23.433 1.00 17.43 145 GLY C N 1
ATOM 9956 C CA . GLY C 1 142 ? 7.738 -13.663 24.081 1.00 16.48 145 GLY C CA 1
ATOM 9957 C C . GLY C 1 142 ? 6.556 -14.018 23.210 1.00 16.56 145 GLY C C 1
ATOM 9958 O O . GLY C 1 142 ? 6.144 -13.247 22.335 1.00 16.79 145 GLY C O 1
ATOM 9962 N N . GLN C 1 143 ? 6.015 -15.209 23.461 1.00 15.87 146 GLN C N 1
ATOM 9963 C CA . GLN C 1 143 ? 4.835 -15.659 22.734 1.00 15.29 146 GLN C CA 1
ATOM 9964 C C . GLN C 1 143 ? 3.840 -16.264 23.705 1.00 15.73 146 GLN C C 1
ATOM 9965 O O . GLN C 1 143 ? 4.208 -17.109 24.523 1.00 15.36 146 GLN C O 1
ATOM 9979 N N . CYS C 1 144 ? 2.588 -15.826 23.614 1.00 14.65 147 CYS C N 1
ATOM 9980 C CA A CYS C 1 144 ? 1.548 -16.315 24.505 0.53 14.89 147 CYS C CA 1
ATOM 9981 C CA B CYS C 1 144 ? 1.537 -16.285 24.509 0.47 14.91 147 CYS C CA 1
ATOM 9982 C C . CYS C 1 144 ? 0.316 -16.719 23.717 1.00 13.28 147 CYS C C 1
ATOM 9983 O O . CYS C 1 144 ? -0.116 -16.013 22.801 1.00 14.49 147 CYS C O 1
ATOM 9998 N N . VAL C 1 145 ? -0.254 -17.861 24.097 1.00 13.49 148 VAL C N 1
ATOM 9999 C CA . VAL C 1 145 ? -1.562 -18.301 23.633 1.00 14.02 148 VAL C CA 1
ATOM 10000 C C . VAL C 1 145 ? -2.455 -18.424 24.857 1.00 16.10 148 VAL C C 1
ATOM 10001 O O . VAL C 1 145 ? -2.091 -19.097 25.830 1.00 15.80 148 VAL C O 1
ATOM 10014 N N . VAL C 1 146 ? -3.616 -17.776 24.803 1.00 14.03 149 VAL C N 1
ATOM 10015 C CA . VAL C 1 146 ? -4.665 -17.911 25.808 1.00 13.97 149 VAL C CA 1
ATOM 10016 C C . VAL C 1 146 ? -5.767 -18.764 25.201 1.00 14.10 149 VAL C C 1
ATOM 10017 O O . VAL C 1 146 ? -6.341 -18.401 24.169 1.00 13.16 149 VAL C O 1
ATOM 10030 N N . PHE C 1 147 ? -6.064 -19.900 25.823 1.00 12.55 150 PHE C N 1
ATOM 10031 C CA . PHE C 1 147 ? -7.220 -20.676 25.393 1.00 12.80 150 PHE C CA 1
ATOM 10032 C C . PHE C 1 147 ? -8.480 -20.117 26.032 1.00 12.12 150 PHE C C 1
ATOM 10033 O O . PHE C 1 147 ? -8.628 -20.123 27.259 1.00 15.27 150 PHE C O 1
ATOM 10050 N N . THR C 1 148 ? -9.386 -19.633 25.190 1.00 12.39 151 THR C N 1
ATOM 10051 C CA . THR C 1 148 ? -10.695 -19.154 25.611 1.00 12.15 151 THR C CA 1
ATOM 10052 C C . THR C 1 148 ? -11.701 -20.222 25.193 1.00 13.02 151 THR C C 1
ATOM 10053 O O . THR C 1 148 ? -11.690 -21.328 25.750 1.00 13.88 151 THR C O 1
ATOM 10064 N N . SER C 1 149 ? -12.529 -19.936 24.191 1.00 12.97 152 SER C N 1
ATOM 10065 C CA . SER C 1 149 ? -13.526 -20.881 23.705 1.00 13.48 152 SER C CA 1
ATOM 10066 C C . SER C 1 149 ? -14.040 -20.409 22.357 1.00 12.36 152 SER C C 1
ATOM 10067 O O . SER C 1 149 ? -14.180 -19.208 22.133 1.00 11.39 152 SER C O 1
ATOM 10075 N N . ALA C 1 150 ? -14.373 -21.357 21.479 1.00 12.42 153 ALA C N 1
ATOM 10076 C CA . ALA C 1 150 ? -15.022 -20.974 20.229 1.00 12.63 153 ALA C CA 1
ATOM 10077 C C . ALA C 1 150 ? -16.357 -20.278 20.477 1.00 11.92 153 ALA C C 1
ATOM 10078 O O . ALA C 1 150 ? -16.815 -19.505 19.620 1.00 12.09 153 ALA C O 1
ATOM 10085 N N . THR C 1 151 ? -16.980 -20.517 21.638 1.00 12.99 154 THR C N 1
ATOM 10086 C CA . THR C 1 151 ? -18.236 -19.849 21.950 1.00 13.29 154 THR C CA 1
ATOM 10087 C C . THR C 1 151 ? -18.052 -18.343 22.048 1.00 13.66 154 THR C C 1
ATOM 10088 O O . THR C 1 151 ? -19.024 -17.598 21.898 1.00 13.04 154 THR C O 1
ATOM 10099 N N . GLY C 1 152 ? -16.831 -17.878 22.313 1.00 13.60 155 GLY C N 1
ATOM 10100 C CA . GLY C 1 152 ? -16.593 -16.447 22.362 1.00 14.10 155 GLY C CA 1
ATOM 10101 C C . GLY C 1 152 ? -16.763 -15.767 21.023 1.00 14.08 155 GLY C C 1
ATOM 10102 O O . GLY C 1 152 ? -17.029 -14.562 20.980 1.00 15.20 155 GLY C O 1
ATOM 10106 N N . GLY C 1 153 ? -16.612 -16.513 19.934 1.00 13.05 156 GLY C N 1
ATOM 10107 C CA . GLY C 1 153 ? -16.871 -16.022 18.598 1.00 12.06 156 GLY C CA 1
ATOM 10108 C C . GLY C 1 153 ? -18.325 -16.001 18.190 1.00 14.21 156 GLY C C 1
ATOM 10109 O O . GLY C 1 153 ? -18.666 -15.366 17.189 1.00 16.65 156 GLY C O 1
ATOM 10113 N N . ARG C 1 154 ? -19.187 -16.684 18.933 1.00 12.34 157 ARG C N 1
ATOM 10114 C CA . ARG C 1 154 ? -20.608 -16.776 18.616 1.00 14.19 157 ARG C CA 1
ATOM 10115 C C . ARG C 1 154 ? -21.393 -17.142 19.871 1.00 13.94 157 ARG C C 1
ATOM 10116 O O . ARG C 1 154 ? -21.949 -18.249 19.964 1.00 14.61 157 ARG C O 1
ATOM 10137 N N . PRO C 1 155 ? -21.479 -16.239 20.847 1.00 12.82 158 PRO C N 1
ATOM 10138 C CA . PRO C 1 155 ? -22.199 -16.547 22.094 1.00 13.75 158 PRO C CA 1
ATOM 10139 C C . PRO C 1 155 ? -23.670 -16.789 21.809 1.00 16.00 158 PRO C C 1
ATOM 10140 O O . PRO C 1 155 ? -24.361 -15.921 21.274 1.00 14.91 158 PRO C O 1
ATOM 10151 N N . ASP C 1 156 ? -24.149 -17.969 22.184 1.00 15.45 159 ASP C N 1
ATOM 10152 C CA . ASP C 1 156 ? -25.433 -18.469 21.724 1.00 14.32 159 ASP C CA 1
ATOM 10153 C C . ASP C 1 156 ? -26.421 -18.704 22.863 1.00 12.66 159 ASP C C 1
ATOM 10154 O O . ASP C 1 156 ? -26.033 -18.777 24.037 1.00 14.05 159 ASP C O 1
ATOM 10163 N N . PRO C 1 157 ? -27.708 -18.863 22.537 1.00 14.19 160 PRO C N 1
ATOM 10164 C CA . PRO C 1 157 ? -28.680 -19.310 23.543 1.00 15.28 160 PRO C CA 1
ATOM 10165 C C . PRO C 1 157 ? -28.185 -20.543 24.289 1.00 16.03 160 PRO C C 1
ATOM 10166 O O . PRO C 1 157 ? -27.531 -21.422 23.720 1.00 16.35 160 PRO C O 1
ATOM 10177 N N . MET C 1 158 ? -28.486 -20.571 25.585 1.00 16.30 161 MET C N 1
ATOM 10178 C CA . MET C 1 158 ? -28.095 -21.590 26.554 1.00 19.75 161 MET C CA 1
ATOM 10179 C C . MET C 1 158 ? -26.625 -21.492 26.931 1.00 18.30 161 MET C C 1
ATOM 10180 O O . MET C 1 158 ? -26.181 -22.230 27.813 1.00 20.14 161 MET C O 1
ATOM 10194 N N . VAL C 1 159 ? -25.862 -20.582 26.320 1.00 16.36 162 VAL C N 1
ATOM 10195 C CA . VAL C 1 159 ? -24.443 -20.420 26.612 1.00 16.58 162 VAL C CA 1
ATOM 10196 C C . VAL C 1 159 ? -24.150 -18.938 26.830 1.00 15.59 162 VAL C C 1
ATOM 10197 O O . VAL C 1 159 ? -23.060 -18.444 26.515 1.00 15.71 162 VAL C O 1
ATOM 10210 N N . SER C 1 160 ? -25.123 -18.215 27.382 1.00 14.20 163 SER C N 1
ATOM 10211 C CA . SER C 1 160 ? -25.036 -16.759 27.383 1.00 13.77 163 SER C CA 1
ATOM 10212 C C . SER C 1 160 ? -23.865 -16.258 28.222 1.00 15.08 163 SER C C 1
ATOM 10213 O O . SER C 1 160 ? -23.016 -15.501 27.731 1.00 15.42 163 SER C O 1
ATOM 10221 N N . ILE C 1 161 ? -23.810 -16.631 29.501 1.00 16.46 164 ILE C N 1
ATOM 10222 C CA . ILE C 1 161 ? -22.792 -16.009 30.338 1.00 15.79 164 ILE C CA 1
ATOM 10223 C C . ILE C 1 161 ? -21.426 -16.643 30.093 1.00 15.61 164 ILE C C 1
ATOM 10224 O O . ILE C 1 161 ? -20.395 -15.969 30.219 1.00 14.88 164 ILE C O 1
ATOM 10240 N N . TYR C 1 162 ? -21.383 -17.920 29.716 1.00 15.38 165 TYR C N 1
ATOM 10241 C CA . TYR C 1 162 ? -20.113 -18.534 29.342 1.00 14.77 165 TYR C CA 1
ATOM 10242 C C . TYR C 1 162 ? -19.596 -17.933 28.045 1.00 14.45 165 TYR C C 1
ATOM 10243 O O . TYR C 1 162 ? -18.497 -17.371 28.002 1.00 13.60 165 TYR C O 1
ATOM 10261 N N . GLY C 1 163 ? -20.389 -18.010 26.978 1.00 14.05 166 GLY C N 1
ATOM 10262 C CA . GLY C 1 163 ? -19.933 -17.484 25.704 1.00 12.31 166 GLY C CA 1
ATOM 10263 C C . GLY C 1 163 ? -19.666 -15.989 25.757 1.00 13.12 166 GLY C C 1
ATOM 10264 O O . GLY C 1 163 ? -18.706 -15.498 25.159 1.00 11.63 166 GLY C O 1
ATOM 10268 N N . GLY C 1 164 ? -20.516 -15.250 26.466 1.00 13.64 167 GLY C N 1
ATOM 10269 C CA . GLY C 1 164 ? -20.323 -13.810 26.552 1.00 14.38 167 GLY C CA 1
ATOM 10270 C C . GLY C 1 164 ? -19.025 -13.434 27.242 1.00 13.46 167 GLY C C 1
ATOM 10271 O O . GLY C 1 164 ? -18.277 -12.576 26.761 1.00 14.10 167 GLY C O 1
ATOM 10275 N N . THR C 1 165 ? -18.735 -14.064 28.385 1.00 13.01 168 THR C N 1
ATOM 10276 C CA . THR C 1 165 ? -17.480 -13.742 29.058 1.00 14.33 168 THR C CA 1
ATOM 10277 C C . THR C 1 165 ? -16.281 -14.234 28.250 1.00 15.33 168 THR C C 1
ATOM 10278 O O . THR C 1 165 ? -15.212 -13.614 28.306 1.00 14.44 168 THR C O 1
ATOM 10289 N N . ARG C 1 166 ? -16.437 -15.317 27.479 1.00 13.34 169 ARG C N 1
ATOM 10290 C CA . ARG C 1 166 ? -15.381 -15.735 26.559 1.00 14.06 169 ARG C CA 1
ATOM 10291 C C . ARG C 1 166 ? -15.122 -14.675 25.491 1.00 13.05 169 ARG C C 1
ATOM 10292 O O . ARG C 1 166 ? -13.968 -14.416 25.137 1.00 13.58 169 ARG C O 1
ATOM 10313 N N . ALA C 1 167 ? -16.178 -14.036 24.976 1.00 12.07 170 ALA C N 1
ATOM 10314 C CA . ALA C 1 167 ? -15.982 -12.921 24.054 1.00 12.50 170 ALA C CA 1
ATOM 10315 C C . ALA C 1 167 ? -15.202 -11.793 24.726 1.00 13.52 170 ALA C C 1
ATOM 10316 O O . ALA C 1 167 ? -14.373 -11.129 24.088 1.00 13.46 170 ALA C O 1
ATOM 10323 N N . GLY C 1 168 ? -15.451 -11.571 26.016 1.00 13.11 171 GLY C N 1
ATOM 10324 C CA . GLY C 1 168 ? -14.688 -10.573 26.745 1.00 13.64 171 GLY C CA 1
ATOM 10325 C C . GLY C 1 168 ? -13.221 -10.938 26.862 1.00 13.81 171 GLY C C 1
ATOM 10326 O O . GLY C 1 168 ? -12.345 -10.085 26.695 1.00 13.57 171 GLY C O 1
ATOM 10330 N N . ALA C 1 169 ? -12.935 -12.203 27.172 1.00 13.58 172 ALA C N 1
ATOM 10331 C CA . ALA C 1 169 ? -11.550 -12.655 27.223 1.00 14.75 172 ALA C CA 1
ATOM 10332 C C . ALA C 1 169 ? -10.868 -12.440 25.878 1.00 13.60 172 ALA C C 1
ATOM 10333 O O . ALA C 1 169 ? -9.730 -11.956 25.823 1.00 12.47 172 ALA C O 1
ATOM 10340 N N . ASN C 1 170 ? -11.552 -12.764 24.779 1.00 12.17 173 ASN C N 1
ATOM 10341 C CA . ASN C 1 170 ? -10.983 -12.508 23.459 1.00 11.96 173 ASN C CA 1
ATOM 10342 C C . ASN C 1 170 ? -10.686 -11.026 23.262 1.00 13.05 173 ASN C C 1
ATOM 10343 O O . ASN C 1 170 ? -9.671 -10.663 22.657 1.00 12.88 173 ASN C O 1
ATOM 10354 N N . GLY C 1 171 ? -11.577 -10.155 23.742 1.00 13.08 174 GLY C N 1
ATOM 10355 C CA . GLY C 1 171 ? -11.350 -8.728 23.600 1.00 13.73 174 GLY C CA 1
ATOM 10356 C C . GLY C 1 171 ? -10.165 -8.245 24.409 1.00 13.58 174 GLY C C 1
ATOM 10357 O O . GLY C 1 171 ? -9.391 -7.400 23.946 1.00 13.89 174 GLY C O 1
ATOM 10361 N N . ILE C 1 172 ? -10.013 -8.752 25.634 1.00 12.26 175 ILE C N 1
ATOM 10362 C CA . ILE C 1 172 ? -8.838 -8.420 26.433 1.00 12.80 175 ILE C CA 1
ATOM 10363 C C . ILE C 1 172 ? -7.576 -8.850 25.695 1.00 12.77 175 ILE C C 1
ATOM 10364 O O . ILE C 1 172 ? -6.588 -8.105 25.628 1.00 12.97 175 ILE C O 1
ATOM 10380 N N . VAL C 1 173 ? -7.601 -10.042 25.106 1.00 14.66 176 VAL C N 1
ATOM 10381 C CA . VAL C 1 173 ? -6.421 -10.539 24.413 1.00 14.37 176 VAL C CA 1
ATOM 10382 C C . VAL C 1 173 ? -6.100 -9.667 23.206 1.00 13.36 176 VAL C C 1
ATOM 10383 O O . VAL C 1 173 ? -4.926 -9.399 22.916 1.00 14.85 176 VAL C O 1
ATOM 10396 N N . ARG C 1 174 ? -7.124 -9.206 22.481 1.00 12.22 177 ARG C N 1
ATOM 10397 C CA . ARG C 1 174 ? -6.873 -8.287 21.377 1.00 12.57 177 ARG C CA 1
ATOM 10398 C C . ARG C 1 174 ? -6.127 -7.050 21.863 1.00 13.46 177 ARG C C 1
ATOM 10399 O O . ARG C 1 174 ? -5.078 -6.686 21.319 1.00 13.85 177 ARG C O 1
ATOM 10420 N N . ALA C 1 175 ? -6.667 -6.375 22.883 1.00 12.14 178 ALA C N 1
ATOM 10421 C CA . ALA C 1 175 ? -6.047 -5.144 23.358 1.00 12.56 178 ALA C CA 1
ATOM 10422 C C . ALA C 1 175 ? -4.641 -5.407 23.877 1.00 14.13 178 ALA C C 1
ATOM 10423 O O . ALA C 1 175 ? -3.712 -4.642 23.587 1.00 14.21 178 ALA C O 1
ATOM 10430 N N . VAL C 1 176 ? -4.469 -6.492 24.638 1.00 14.29 179 VAL C N 1
ATOM 10431 C CA . VAL C 1 176 ? -3.182 -6.774 25.264 1.00 13.89 179 VAL C CA 1
ATOM 10432 C C . VAL C 1 176 ? -2.163 -7.192 24.211 1.00 14.48 179 VAL C C 1
ATOM 10433 O O . VAL C 1 176 ? -0.994 -6.776 24.260 1.00 15.21 179 VAL C O 1
ATOM 10446 N N . GLY C 1 177 ? -2.589 -8.010 23.245 1.00 14.17 180 GLY C N 1
ATOM 10447 C CA . GLY C 1 177 ? -1.709 -8.394 22.154 1.00 15.42 180 GLY C CA 1
ATOM 10448 C C . GLY C 1 177 ? -1.259 -7.211 21.325 1.00 15.22 180 GLY C C 1
ATOM 10449 O O . GLY C 1 177 ? -0.102 -7.138 20.898 1.00 17.95 180 GLY C O 1
ATOM 10453 N N . LEU C 1 178 ? -2.158 -6.255 21.089 1.00 14.25 181 LEU C N 1
ATOM 10454 C CA . LEU C 1 178 ? -1.754 -5.034 20.399 1.00 14.50 181 LEU C CA 1
ATOM 10455 C C . LEU C 1 178 ? -0.868 -4.157 21.281 1.00 16.23 181 LEU C C 1
ATOM 10456 O O . LEU C 1 178 ? 0.037 -3.476 20.781 1.00 17.12 181 LEU C O 1
ATOM 10472 N N . GLU C 1 179 ? -1.122 -4.142 22.593 1.00 15.09 182 GLU C N 1
ATOM 10473 C CA . GLU C 1 179 ? -0.454 -3.185 23.475 1.00 16.58 182 GLU C CA 1
ATOM 10474 C C . GLU C 1 179 ? 1.004 -3.553 23.721 1.00 15.90 182 GLU C C 1
ATOM 10475 O O . GLU C 1 179 ? 1.840 -2.663 23.912 1.00 17.04 182 GLU C O 1
ATOM 10487 N N . HIS C 1 180 ? 1.335 -4.840 23.713 1.00 16.93 183 HIS C N 1
ATOM 10488 C CA . HIS C 1 180 ? 2.703 -5.270 23.975 1.00 16.84 183 HIS C CA 1
ATOM 10489 C C . HIS C 1 180 ? 3.433 -5.719 22.716 1.00 17.09 183 HIS C C 1
ATOM 10490 O O . HIS C 1 180 ? 4.571 -6.193 22.810 1.00 17.95 183 HIS C O 1
ATOM 10504 N N . ALA C 1 181 ? 2.820 -5.536 21.542 1.00 17.50 184 ALA C N 1
ATOM 10505 C CA . ALA C 1 181 ? 3.485 -5.859 20.286 1.00 17.04 184 ALA C CA 1
ATOM 10506 C C . ALA C 1 181 ? 4.783 -5.077 20.103 1.00 17.44 184 ALA C C 1
ATOM 10507 O O . ALA C 1 181 ? 5.746 -5.613 19.543 1.00 18.62 184 ALA C O 1
ATOM 10514 N N . ARG C 1 182 ? 4.842 -3.828 20.572 1.00 16.21 185 ARG C N 1
ATOM 10515 C CA . ARG C 1 182 ? 6.050 -3.030 20.406 1.00 18.69 185 ARG C CA 1
ATOM 10516 C C . ARG C 1 182 ? 7.213 -3.557 21.231 1.00 19.41 185 ARG C C 1
ATOM 10517 O O . ARG C 1 182 ? 8.354 -3.130 21.012 1.00 22.56 185 ARG C O 1
ATOM 10538 N N . HIS C 1 183 ? 6.949 -4.467 22.165 1.00 19.06 186 HIS C N 1
ATOM 10539 C CA . HIS C 1 183 ? 7.983 -5.096 22.969 1.00 20.95 186 HIS C CA 1
ATOM 10540 C C . HIS C 1 183 ? 8.408 -6.447 22.401 1.00 22.51 186 HIS C C 1
ATOM 10541 O O . HIS C 1 183 ? 9.175 -7.168 23.048 1.00 24.88 186 HIS C O 1
ATOM 10555 N N . GLY C 1 184 ? 7.932 -6.802 21.208 1.00 21.28 187 GLY C N 1
ATOM 10556 C CA . GLY C 1 184 ? 8.255 -8.081 20.608 1.00 21.62 187 GLY C CA 1
ATOM 10557 C C . GLY C 1 184 ? 7.515 -9.249 21.208 1.00 19.99 187 GLY C C 1
ATOM 10558 O O . GLY C 1 184 ? 7.958 -10.396 21.071 1.00 19.58 187 GLY C O 1
ATOM 10562 N N . VAL C 1 185 ? 6.404 -8.986 21.883 1.00 18.41 188 VAL C N 1
ATOM 10563 C CA . VAL C 1 185 ? 5.620 -9.997 22.573 1.00 17.59 188 VAL C CA 1
ATOM 10564 C C . VAL C 1 185 ? 4.325 -10.193 21.800 1.00 18.38 188 VAL C C 1
ATOM 10565 O O . VAL C 1 185 ? 3.647 -9.219 21.448 1.00 21.08 188 VAL C O 1
ATOM 10578 N N . GLN C 1 186 ? 4.000 -11.445 21.513 1.00 16.28 189 GLN C N 1
ATOM 10579 C CA . GLN C 1 186 ? 2.739 -11.807 20.884 1.00 14.70 189 GLN C CA 1
ATOM 10580 C C . GLN C 1 186 ? 1.787 -12.389 21.921 1.00 14.93 189 GLN C C 1
ATOM 10581 O O . GLN C 1 186 ? 2.183 -13.219 22.747 1.00 15.66 189 GLN C O 1
ATOM 10595 N N . VAL C 1 187 ? 0.521 -11.978 21.852 1.00 13.53 190 VAL C N 1
ATOM 10596 C CA . VAL C 1 187 ? -0.541 -12.575 22.651 1.00 13.13 190 VAL C CA 1
ATOM 10597 C C . VAL C 1 187 ? -1.729 -12.839 21.736 1.00 12.42 190 VAL C C 1
ATOM 10598 O O . VAL C 1 187 ? -2.312 -11.902 21.180 1.00 11.96 190 VAL C O 1
ATOM 10611 N N . ASN C 1 188 ? -2.095 -14.107 21.596 1.00 12.61 191 ASN C N 1
ATOM 10612 C CA . ASN C 1 188 ? -3.190 -14.528 20.744 1.00 12.23 191 ASN C CA 1
ATOM 10613 C C . ASN C 1 188 ? -4.077 -15.459 21.547 1.00 13.61 191 ASN C C 1
ATOM 10614 O O . ASN C 1 188 ? -3.646 -16.051 22.545 1.00 15.18 191 ASN C O 1
ATOM 10625 N N . ALA C 1 189 ? -5.323 -15.578 21.105 1.00 12.33 192 ALA C N 1
ATOM 10626 C CA . ALA C 1 189 ? -6.274 -16.484 21.721 1.00 11.53 192 ALA C CA 1
ATOM 10627 C C . ALA C 1 189 ? -6.664 -17.573 20.735 1.00 11.80 192 ALA C C 1
ATOM 10628 O O . ALA C 1 189 ? -6.834 -17.314 19.534 1.00 12.79 192 ALA C O 1
ATOM 10635 N N . ILE C 1 190 ? -6.809 -18.789 21.242 1.00 11.94 193 ILE C N 1
ATOM 10636 C CA . ILE C 1 190 ? -7.424 -19.876 20.492 1.00 10.95 193 ILE C CA 1
ATOM 10637 C C . ILE C 1 190 ? -8.682 -20.301 21.235 1.00 11.97 193 ILE C C 1
ATOM 10638 O O . ILE C 1 190 ? -8.650 -20.504 22.454 1.00 13.07 193 ILE C O 1
ATOM 10654 N N . GLY C 1 191 ? -9.777 -20.440 20.501 1.00 12.39 194 GLY C N 1
ATOM 10655 C CA . GLY C 1 191 ? -11.022 -20.892 21.081 1.00 13.45 194 GLY C CA 1
ATOM 10656 C C . GLY C 1 191 ? -11.507 -22.148 20.398 1.00 13.10 194 GLY C C 1
ATOM 10657 O O . GLY C 1 191 ? -11.768 -22.143 19.189 1.00 12.49 194 GLY C O 1
ATOM 10661 N N . THR C 1 192 ? -11.621 -23.230 21.159 1.00 11.85 195 THR C N 1
ATOM 10662 C CA . THR C 1 192 ? -12.036 -24.507 20.606 1.00 11.86 195 THR C CA 1
ATOM 10663 C C . THR C 1 192 ? -13.475 -24.824 20.995 1.00 12.77 195 THR C C 1
ATOM 10664 O O . THR C 1 192 ? -14.066 -24.215 21.890 1.00 12.38 195 THR C O 1
ATOM 10675 N N . ASN C 1 193 ? -14.026 -25.805 20.300 1.00 11.78 196 ASN C N 1
ATOM 10676 C CA . ASN C 1 193 ? -15.258 -26.483 20.663 1.00 10.74 196 ASN C CA 1
ATOM 10677 C C . ASN C 1 193 ? -15.177 -27.816 19.941 1.00 13.10 196 ASN C C 1
ATOM 10678 O O . ASN C 1 193 ? -14.395 -27.977 19.002 1.00 13.49 196 ASN C O 1
ATOM 10689 N N . TYR C 1 194 ? -15.956 -28.791 20.412 1.00 13.63 197 TYR C N 1
ATOM 10690 C CA . TYR C 1 194 ? -16.035 -30.097 19.754 1.00 14.04 197 TYR C CA 1
ATOM 10691 C C . TYR C 1 194 ? -14.674 -30.800 19.718 1.00 14.10 197 TYR C C 1
ATOM 10692 O O . TYR C 1 194 ? -14.331 -31.488 18.753 1.00 14.78 197 TYR C O 1
ATOM 10710 N N . MET C 1 195 ? -13.898 -30.648 20.786 1.00 13.24 198 MET C N 1
ATOM 10711 C CA . MET C 1 195 ? -12.638 -31.367 20.916 1.00 14.54 198 MET C CA 1
ATOM 10712 C C . MET C 1 195 ? -12.852 -32.715 21.593 1.00 16.38 198 MET C C 1
ATOM 10713 O O . MET C 1 195 ? -13.671 -32.861 22.501 1.00 15.34 198 MET C O 1
ATOM 10727 N N . ASP C 1 196 ? -12.076 -33.707 21.164 1.00 15.27 199 ASP C N 1
ATOM 10728 C CA . ASP C 1 196 ? -12.188 -35.051 21.730 1.00 17.10 199 ASP C CA 1
ATOM 10729 C C . ASP C 1 196 ? -11.395 -35.131 23.031 1.00 18.83 199 ASP C C 1
ATOM 10730 O O . ASP C 1 196 ? -10.233 -35.540 23.055 1.00 20.26 199 ASP C O 1
ATOM 10739 N N . PHE C 1 197 ? -12.036 -34.751 24.134 1.00 18.22 200 PHE C N 1
ATOM 10740 C CA . PHE C 1 197 ? -11.465 -34.926 25.463 1.00 20.74 200 PHE C CA 1
ATOM 10741 C C . PHE C 1 197 ? -12.605 -34.911 26.477 1.00 21.92 200 PHE C C 1
ATOM 10742 O O . PHE C 1 197 ? -13.725 -34.497 26.149 1.00 20.94 200 PHE C O 1
ATOM 10759 N N . PRO C 1 198 ? -12.374 -35.415 27.690 1.00 23.32 201 PRO C N 1
ATOM 10760 C CA . PRO C 1 198 ? -13.507 -35.640 28.615 1.00 24.77 201 PRO C CA 1
ATOM 10761 C C . PRO C 1 198 ? -14.322 -34.401 28.939 1.00 23.88 201 PRO C C 1
ATOM 10762 O O . PRO C 1 198 ? -15.549 -34.496 29.075 1.00 25.46 201 PRO C O 1
ATOM 10773 N N . GLY C 1 199 ? -13.685 -33.237 29.077 1.00 21.67 202 GLY C N 1
ATOM 10774 C CA . GLY C 1 199 ? -14.432 -32.041 29.421 1.00 23.97 202 GLY C CA 1
ATOM 10775 C C . GLY C 1 199 ? -15.508 -31.710 28.406 1.00 24.46 202 GLY C C 1
ATOM 10776 O O . GLY C 1 199 ? -16.632 -31.355 28.771 1.00 22.63 202 GLY C O 1
ATOM 10780 N N . PHE C 1 200 ? -15.174 -31.801 27.118 1.00 21.93 203 PHE C N 1
ATOM 10781 C CA . PHE C 1 200 ? -16.179 -31.530 26.103 1.00 20.06 203 PHE C CA 1
ATOM 10782 C C . PHE C 1 200 ? -17.210 -32.652 26.043 1.00 20.22 203 PHE C C 1
ATOM 10783 O O . PHE C 1 200 ? -18.411 -32.398 25.885 1.00 22.55 203 PHE C O 1
ATOM 10800 N N . LEU C 1 201 ? -16.756 -33.902 26.122 1.00 18.85 204 LEU C N 1
ATOM 10801 C CA . LEU C 1 201 ? -17.677 -35.027 26.036 1.00 19.20 204 LEU C CA 1
ATOM 10802 C C . LEU C 1 201 ? -18.713 -34.969 27.151 1.00 22.81 204 LEU C C 1
ATOM 10803 O O . LEU C 1 201 ? -19.885 -35.299 26.933 1.00 24.83 204 LEU C O 1
ATOM 10819 N N . LYS C 1 202 ? -18.313 -34.527 28.345 1.00 25.18 205 LYS C N 1
ATOM 10820 C CA . LYS C 1 202 ? -19.253 -34.451 29.458 1.00 25.84 205 LYS C CA 1
ATOM 10821 C C . LYS C 1 202 ? -20.180 -33.249 29.325 1.00 25.00 205 LYS C C 1
ATOM 10822 O O . LYS C 1 202 ? -21.387 -33.363 29.579 1.00 25.84 205 LYS C O 1
ATOM 10841 N N . ALA C 1 203 ? -19.636 -32.103 28.910 1.00 24.16 206 ALA C N 1
ATOM 10842 C CA . ALA C 1 203 ? -20.453 -30.910 28.719 1.00 26.98 206 ALA C CA 1
ATOM 10843 C C . ALA C 1 203 ? -21.527 -31.141 27.665 1.00 28.59 206 ALA C C 1
ATOM 10844 O O . ALA C 1 203 ? -22.650 -30.640 27.791 1.00 30.68 206 ALA C O 1
ATOM 10851 N N . SER C 1 204 ? -21.200 -31.896 26.617 1.00 24.98 207 SER C N 1
ATOM 10852 C CA . SER C 1 204 ? -22.152 -32.217 25.566 1.00 27.38 207 SER C CA 1
ATOM 10853 C C . SER C 1 204 ? -22.956 -33.467 25.879 1.00 28.67 207 SER C C 1
ATOM 10854 O O . SER C 1 204 ? -23.870 -33.807 25.116 1.00 29.71 207 SER C O 1
ATOM 10862 N N . ARG C 1 205 ? -22.615 -34.161 26.969 1.00 28.95 208 ARG C N 1
ATOM 10863 C CA . ARG C 1 205 ? -23.325 -35.354 27.428 1.00 32.84 208 ARG C CA 1
ATOM 10864 C C . ARG C 1 205 ? -23.243 -36.477 26.406 1.00 34.92 208 ARG C C 1
ATOM 10865 O O . ARG C 1 205 ? -24.098 -37.364 26.371 1.00 34.24 208 ARG C O 1
ATOM 10886 N N . ALA C 1 206 ? -22.166 -36.465 25.618 1.00 34.61 209 ALA C N 1
ATOM 10887 C CA . ALA C 1 206 ? -21.855 -37.510 24.654 1.00 33.59 209 ALA C CA 1
ATOM 10888 C C . ALA C 1 206 ? -20.862 -38.535 25.186 1.00 33.55 209 ALA C C 1
ATOM 10889 O O . ALA C 1 206 ? -20.515 -39.477 24.465 1.00 35.53 209 ALA C O 1
ATOM 10896 N N . ASP C 1 207 ? -20.396 -38.376 26.420 1.00 31.85 210 ASP C N 1
ATOM 10897 C CA . ASP C 1 207 ? -19.332 -39.229 26.932 1.00 30.95 210 ASP C CA 1
ATOM 10898 C C . ASP C 1 207 ? -19.776 -40.686 26.972 1.00 34.93 210 ASP C C 1
ATOM 10899 O O . ASP C 1 207 ? -20.839 -41.010 27.509 1.00 37.38 210 ASP C O 1
ATOM 10908 N N . GLY C 1 208 ? -18.958 -41.559 26.385 1.00 36.96 211 GLY C N 1
ATOM 10909 C CA . GLY C 1 208 ? -19.202 -42.993 26.421 1.00 41.76 211 GLY C CA 1
ATOM 10910 C C . GLY C 1 208 ? -20.486 -43.442 25.763 1.00 43.26 211 GLY C C 1
ATOM 10911 O O . GLY C 1 208 ? -21.004 -44.514 26.101 1.00 48.66 211 GLY C O 1
ATOM 10915 N N . ASP C 1 209 ? -21.008 -42.666 24.814 1.00 37.47 212 ASP C N 1
ATOM 10916 C CA . ASP C 1 209 ? -22.307 -42.944 24.203 1.00 36.41 212 ASP C CA 1
ATOM 10917 C C . ASP C 1 209 ? -22.204 -42.704 22.705 1.00 36.50 212 ASP C C 1
ATOM 10918 O O . ASP C 1 209 ? -22.392 -41.577 22.229 1.00 34.77 212 ASP C O 1
ATOM 10927 N N . PRO C 1 210 ? -21.912 -43.750 21.924 1.00 36.93 213 PRO C N 1
ATOM 10928 C CA . PRO C 1 210 ? -21.720 -43.544 20.476 1.00 35.21 213 PRO C CA 1
ATOM 10929 C C . PRO C 1 210 ? -22.878 -42.817 19.805 1.00 34.89 213 PRO C C 1
ATOM 10930 O O . PRO C 1 210 ? -22.655 -41.971 18.930 1.00 32.03 213 PRO C O 1
ATOM 10941 N N . GLU C 1 211 ? -24.114 -43.136 20.199 1.00 35.54 214 GLU C N 1
ATOM 10942 C CA . GLU C 1 211 ? -25.297 -42.532 19.590 1.00 38.56 214 GLU C CA 1
ATOM 10943 C C . GLU C 1 211 ? -25.318 -41.023 19.793 1.00 34.80 214 GLU C C 1
ATOM 10944 O O . GLU C 1 211 ? -25.453 -40.256 18.832 1.00 33.78 214 GLU C O 1
ATOM 10956 N N . ARG C 1 212 ? -25.207 -40.578 21.047 1.00 32.84 215 ARG C N 1
ATOM 10957 C CA A ARG C 1 212 ? -25.194 -39.149 21.336 0.41 30.89 215 ARG C CA 1
ATOM 10958 C CA B ARG C 1 212 ? -25.197 -39.149 21.327 0.59 30.89 215 ARG C CA 1
ATOM 10959 C C . ARG C 1 212 ? -23.953 -38.479 20.761 1.00 27.00 215 ARG C C 1
ATOM 10960 O O . ARG C 1 212 ? -24.020 -37.328 20.321 1.00 25.05 215 ARG C O 1
ATOM 11001 N N . ARG C 1 213 ? -22.821 -39.178 20.749 1.00 23.53 216 ARG C N 1
ATOM 11002 C CA . ARG C 1 213 ? -21.639 -38.598 20.131 1.00 24.60 216 ARG C CA 1
ATOM 11003 C C . ARG C 1 213 ? -21.871 -38.334 18.646 1.00 24.63 216 ARG C C 1
ATOM 11004 O O . ARG C 1 213 ? -21.444 -37.301 18.122 1.00 21.77 216 ARG C O 1
ATOM 11025 N N . ALA C 1 214 ? -22.543 -39.255 17.948 1.00 24.02 217 ALA C N 1
ATOM 11026 C CA . ALA C 1 214 ? -22.821 -39.032 16.530 1.00 23.11 217 ALA C CA 1
ATOM 11027 C C . ALA C 1 214 ? -23.691 -37.798 16.345 1.00 22.80 217 ALA C C 1
ATOM 11028 O O . ALA C 1 214 ? -23.476 -37.001 15.423 1.00 24.77 217 ALA C O 1
ATOM 11035 N N . MET C 1 215 ? -24.676 -37.622 17.224 1.00 24.10 218 MET C N 1
ATOM 11036 C CA A MET C 1 215 ? -25.520 -36.435 17.172 0.39 28.58 218 MET C CA 1
ATOM 11037 C CA B MET C 1 215 ? -25.523 -36.436 17.182 0.61 28.37 218 MET C CA 1
ATOM 11038 C C . MET C 1 215 ? -24.695 -35.170 17.382 1.00 23.96 218 MET C C 1
ATOM 11039 O O . MET C 1 215 ? -24.931 -34.149 16.722 1.00 23.36 218 MET C O 1
ATOM 11066 N N . ILE C 1 216 ? -23.721 -35.223 18.290 1.00 21.77 219 ILE C N 1
ATOM 11067 C CA . ILE C 1 216 ? -22.871 -34.068 18.550 1.00 20.01 219 ILE C CA 1
ATOM 11068 C C . ILE C 1 216 ? -21.954 -33.799 17.358 1.00 18.46 219 ILE C C 1
ATOM 11069 O O . ILE C 1 216 ? -21.804 -32.650 16.921 1.00 19.15 219 ILE C O 1
ATOM 11085 N N . GLU C 1 217 ? -21.337 -34.849 16.802 1.00 18.40 220 GLU C N 1
ATOM 11086 C CA . GLU C 1 217 ? -20.470 -34.658 15.642 1.00 18.29 220 GLU C CA 1
ATOM 11087 C C . GLU C 1 217 ? -21.235 -34.069 14.463 1.00 18.76 220 GLU C C 1
ATOM 11088 O O . GLU C 1 217 ? -20.648 -33.357 13.637 1.00 18.74 220 GLU C O 1
ATOM 11100 N N . ALA C 1 218 ? -22.537 -34.360 14.360 1.00 19.60 221 ALA C N 1
ATOM 11101 C CA . ALA C 1 218 ? -23.358 -33.835 13.276 1.00 20.40 221 ALA C CA 1
ATOM 11102 C C . ALA C 1 218 ? -23.506 -32.319 13.327 1.00 19.99 221 ALA C C 1
ATOM 11103 O O . ALA C 1 218 ? -23.922 -31.729 12.326 1.00 22.83 221 ALA C O 1
ATOM 11110 N N . GLN C 1 219 ? -23.182 -31.686 14.458 1.00 18.85 222 GLN C N 1
ATOM 11111 C CA . GLN C 1 219 ? -23.253 -30.237 14.606 1.00 18.07 222 GLN C CA 1
ATOM 11112 C C . GLN C 1 219 ? -22.036 -29.523 14.028 1.00 16.74 222 GLN C C 1
ATOM 11113 O O . GLN C 1 219 ? -22.033 -28.290 13.952 1.00 17.63 222 GLN C O 1
ATOM 11127 N N . VAL C 1 220 ? -21.022 -30.273 13.627 1.00 15.67 223 VAL C N 1
ATOM 11128 C CA . VAL C 1 220 ? -19.724 -29.734 13.229 1.00 14.38 223 VAL C CA 1
ATOM 11129 C C . VAL C 1 220 ? -19.635 -29.797 11.700 1.00 14.16 223 VAL C C 1
ATOM 11130 O O . VAL C 1 220 ? -19.861 -30.873 11.140 1.00 15.36 223 VAL C O 1
ATOM 11143 N N . PRO C 1 221 ? -19.269 -28.706 11.024 1.00 13.67 224 PRO C N 1
ATOM 11144 C CA . PRO C 1 221 ? -19.126 -28.811 9.554 1.00 11.51 224 PRO C CA 1
ATOM 11145 C C . PRO C 1 221 ? -18.237 -29.969 9.119 1.00 13.84 224 PRO C C 1
ATOM 11146 O O . PRO C 1 221 ? -18.611 -30.713 8.208 1.00 14.36 224 PRO C O 1
ATOM 11157 N N . LEU C 1 222 ? -17.077 -30.161 9.756 1.00 12.66 225 LEU C N 1
ATOM 11158 C CA . LEU C 1 222 ? -16.188 -31.268 9.393 1.00 14.09 225 LEU C CA 1
ATOM 11159 C C . LEU C 1 222 ? -16.597 -32.607 10.025 1.00 16.21 225 LEU C C 1
ATOM 11160 O O . LEU C 1 222 ? -15.872 -33.598 9.860 1.00 16.99 225 LEU C O 1
ATOM 11176 N N . ARG C 1 223 ? -17.717 -32.641 10.760 1.00 15.00 226 ARG C N 1
ATOM 11177 C CA A ARG C 1 223 ? -18.427 -33.886 11.049 0.62 15.48 226 ARG C CA 1
ATOM 11178 C CA B ARG C 1 223 ? -18.457 -33.864 11.128 0.38 15.58 226 ARG C CA 1
ATOM 11179 C C . ARG C 1 223 ? -17.589 -34.857 11.894 1.00 16.63 226 ARG C C 1
ATOM 11180 O O . ARG C 1 223 ? -17.674 -36.076 11.713 1.00 19.71 226 ARG C O 1
ATOM 11221 N N . ARG C 1 224 ? -16.812 -34.325 12.826 1.00 14.96 227 ARG C N 1
ATOM 11222 C CA A ARG C 1 224 ? -15.899 -35.093 13.666 0.34 16.47 227 ARG C CA 1
ATOM 11223 C CA B ARG C 1 224 ? -16.070 -35.147 13.771 0.66 16.62 227 ARG C CA 1
ATOM 11224 C C . ARG C 1 224 ? -15.567 -34.229 14.876 1.00 15.22 227 ARG C C 1
ATOM 11225 O O . ARG C 1 224 ? -15.756 -33.013 14.847 1.00 14.71 227 ARG C O 1
ATOM 11266 N N . LEU C 1 225 ? -14.987 -34.848 15.901 1.00 15.94 228 LEU C N 1
ATOM 11267 C CA . LEU C 1 225 ? -14.368 -34.077 16.969 1.00 15.18 228 LEU C CA 1
ATOM 11268 C C . LEU C 1 225 ? -12.890 -33.870 16.653 1.00 15.18 228 LEU C C 1
ATOM 11269 O O . LEU C 1 225 ? -12.246 -34.711 16.019 1.00 16.38 228 LEU C O 1
ATOM 11285 N N . GLY C 1 226 ? -12.354 -32.735 17.101 1.00 14.84 229 GLY C N 1
ATOM 11286 C CA . GLY C 1 226 ? -10.956 -32.430 16.858 1.00 15.61 229 GLY C CA 1
ATOM 11287 C C . GLY C 1 226 ? -10.033 -33.212 17.772 1.00 16.11 229 GLY C C 1
ATOM 11288 O O . GLY C 1 226 ? -10.409 -33.624 18.870 1.00 16.50 229 GLY C O 1
ATOM 11292 N N . THR C 1 227 ? -8.801 -33.429 17.311 1.00 14.87 230 THR C N 1
ATOM 11293 C CA . THR C 1 227 ? -7.843 -34.172 18.113 1.00 14.14 230 THR C CA 1
ATOM 11294 C C . THR C 1 227 ? -6.792 -33.244 18.710 1.00 14.30 230 THR C C 1
ATOM 11295 O O . THR C 1 227 ? -6.478 -32.178 18.163 1.00 14.74 230 THR C O 1
ATOM 11306 N N . MET C 1 228 ? -6.233 -33.677 19.843 1.00 14.52 231 MET C N 1
ATOM 11307 C CA . MET C 1 228 ? -5.223 -32.871 20.520 1.00 15.53 231 MET C CA 1
ATOM 11308 C C . MET C 1 228 ? -3.925 -32.793 19.728 1.00 15.82 231 MET C C 1
ATOM 11309 O O . MET C 1 228 ? -3.193 -31.802 19.847 1.00 16.08 231 MET C O 1
ATOM 11323 N N . ASP C 1 229 ? -3.605 -33.817 18.936 1.00 16.04 232 ASP C N 1
ATOM 11324 C CA . ASP C 1 229 ? -2.436 -33.720 18.069 1.00 16.90 232 ASP C CA 1
ATOM 11325 C C . ASP C 1 229 ? -2.602 -32.578 17.073 1.00 16.13 232 ASP C C 1
ATOM 11326 O O . ASP C 1 229 ? -1.666 -31.800 16.850 1.00 16.08 232 ASP C O 1
ATOM 11335 N N . GLU C 1 230 ? -3.798 -32.438 16.489 1.00 14.53 233 GLU C N 1
ATOM 11336 C CA . GLU C 1 230 ? -4.054 -31.316 15.593 1.00 15.04 233 GLU C CA 1
ATOM 11337 C C . GLU C 1 230 ? -3.965 -29.992 16.337 1.00 12.99 233 GLU C C 1
ATOM 11338 O O . GLU C 1 230 ? -3.335 -29.039 15.865 1.00 13.68 233 GLU C O 1
ATOM 11350 N N . LEU C 1 231 ? -4.622 -29.899 17.494 1.00 13.47 234 LEU C N 1
ATOM 11351 C CA . LEU C 1 231 ? -4.643 -28.628 18.215 1.00 15.46 234 LEU C CA 1
ATOM 11352 C C . LEU C 1 231 ? -3.252 -28.246 18.704 1.00 14.41 234 LEU C C 1
ATOM 11353 O O . LEU C 1 231 ? -2.870 -27.069 18.632 1.00 14.96 234 LEU C O 1
ATOM 11369 N N . SER C 1 232 ? -2.482 -29.219 19.198 1.00 14.69 235 SER C N 1
ATOM 11370 C CA . SER C 1 232 ? -1.132 -28.919 19.663 1.00 15.20 235 SER C CA 1
ATOM 11371 C C . SER C 1 232 ? -0.242 -28.459 18.515 1.00 15.37 235 SER C C 1
ATOM 11372 O O . SER C 1 232 ? 0.636 -27.615 18.718 1.00 16.07 235 SER C O 1
ATOM 11380 N N . SER C 1 233 ? -0.475 -28.963 17.301 1.00 16.13 236 SER C N 1
ATOM 11381 C CA . SER C 1 233 ? 0.291 -28.495 16.150 1.00 16.35 236 SER C CA 1
ATOM 11382 C C . SER C 1 233 ? 0.054 -27.009 15.903 1.00 14.93 236 SER C C 1
ATOM 11383 O O . SER C 1 233 ? 1.006 -26.231 15.760 1.00 16.31 236 SER C O 1
ATOM 11391 N N . VAL C 1 234 ? -1.218 -26.592 15.861 1.00 14.41 237 VAL C N 1
ATOM 11392 C CA . VAL C 1 234 ? -1.551 -25.185 15.644 1.00 15.47 237 VAL C CA 1
ATOM 11393 C C . VAL C 1 234 ? -1.032 -24.331 16.795 1.00 14.50 237 VAL C C 1
ATOM 11394 O O . VAL C 1 234 ? -0.482 -23.241 16.583 1.00 15.21 237 VAL C O 1
ATOM 11407 N N . THR C 1 235 ? -1.191 -24.815 18.026 1.00 14.65 238 THR C N 1
ATOM 11408 C CA . THR C 1 235 ? -0.790 -24.041 19.196 1.00 14.06 238 THR C CA 1
ATOM 11409 C C . THR C 1 235 ? 0.722 -23.854 19.231 1.00 14.02 238 THR C C 1
ATOM 11410 O O . THR C 1 235 ? 1.217 -22.744 19.475 1.00 15.82 238 THR C O 1
ATOM 11421 N N . ALA C 1 236 ? 1.478 -24.931 18.992 1.00 14.31 239 ALA C N 1
ATOM 11422 C CA . ALA C 1 236 ? 2.933 -24.832 19.001 1.00 15.35 239 ALA C CA 1
ATOM 11423 C C . ALA C 1 236 ? 3.432 -23.865 17.934 1.00 16.04 239 ALA C C 1
ATOM 11424 O O . ALA C 1 236 ? 4.436 -23.172 18.143 1.00 15.89 239 ALA C O 1
ATOM 11431 N N . GLY C 1 237 ? 2.733 -23.782 16.800 1.00 16.10 240 GLY C N 1
ATOM 11432 C CA . GLY C 1 237 ? 3.113 -22.848 15.754 1.00 15.09 240 GLY C CA 1
ATOM 11433 C C . GLY C 1 237 ? 3.023 -21.393 16.160 1.00 16.70 240 GLY C C 1
ATOM 11434 O O . GLY C 1 237 ? 3.604 -20.531 15.491 1.00 18.67 240 GLY C O 1
ATOM 11438 N N . LEU C 1 238 ? 2.292 -21.095 17.230 1.00 14.99 241 LEU C N 1
ATOM 11439 C CA . LEU C 1 238 ? 2.208 -19.753 17.782 1.00 14.85 241 LEU C CA 1
ATOM 11440 C C . LEU C 1 238 ? 3.092 -19.582 19.008 1.00 16.37 241 LEU C C 1
ATOM 11441 O O . LEU C 1 238 ? 3.061 -18.524 19.647 1.00 16.72 241 LEU C O 1
ATOM 11457 N N . LEU C 1 239 ? 3.896 -20.596 19.337 1.00 14.89 242 LEU C N 1
ATOM 11458 C CA . LEU C 1 239 ? 4.698 -20.589 20.546 1.00 16.36 242 LEU C CA 1
ATOM 11459 C C . LEU C 1 239 ? 6.142 -21.012 20.323 1.00 16.39 242 LEU C C 1
ATOM 11460 O O . LEU C 1 239 ? 6.920 -21.018 21.283 1.00 17.73 242 LEU C O 1
ATOM 11476 N N . ASP C 1 240 ? 6.527 -21.375 19.103 1.00 17.36 243 ASP C N 1
ATOM 11477 C CA . ASP C 1 240 ? 7.823 -22.008 18.889 1.00 16.78 243 ASP C CA 1
ATOM 11478 C C . ASP C 1 240 ? 8.811 -21.107 18.166 1.00 16.81 243 ASP C C 1
ATOM 11479 O O . ASP C 1 240 ? 9.878 -21.582 17.757 1.00 20.15 243 ASP C O 1
ATOM 11488 N N . GLY C 1 241 ? 8.491 -19.825 18.008 1.00 17.07 244 GLY C N 1
ATOM 11489 C CA . GLY C 1 241 ? 9.378 -18.883 17.358 1.00 18.45 244 GLY C CA 1
ATOM 11490 C C . GLY C 1 241 ? 9.304 -18.862 15.850 1.00 17.51 244 GLY C C 1
ATOM 11491 O O . GLY C 1 241 ? 9.943 -18.003 15.229 1.00 21.22 244 GLY C O 1
ATOM 11495 N N . SER C 1 242 ? 8.541 -19.769 15.239 1.00 17.08 245 SER C N 1
ATOM 11496 C CA . SER C 1 242 ? 8.501 -19.857 13.789 1.00 18.31 245 SER C CA 1
ATOM 11497 C C . SER C 1 242 ? 7.646 -18.772 13.156 1.00 18.12 245 SER C C 1
ATOM 11498 O O . SER C 1 242 ? 7.827 -18.473 11.970 1.00 20.04 245 SER C O 1
ATOM 11506 N N . ASN C 1 243 ? 6.720 -18.193 13.915 1.00 17.01 246 ASN C N 1
ATOM 11507 C CA . ASN C 1 243 ? 5.754 -17.228 13.395 1.00 15.52 246 ASN C CA 1
ATOM 11508 C C . ASN C 1 243 ? 5.674 -16.096 14.413 1.00 14.51 246 ASN C C 1
ATOM 11509 O O . ASN C 1 243 ? 5.039 -16.238 15.459 1.00 17.52 246 ASN C O 1
ATOM 11520 N N . ARG C 1 244 ? 6.337 -14.986 14.112 1.00 16.01 247 ARG C N 1
ATOM 11521 C CA . ARG C 1 244 ? 6.326 -13.824 14.987 1.00 16.46 247 ARG C CA 1
ATOM 11522 C C . ARG C 1 244 ? 5.581 -12.657 14.350 1.00 15.33 247 ARG C C 1
ATOM 11523 O O . ARG C 1 244 ? 5.940 -11.496 14.562 1.00 17.23 247 ARG C O 1
ATOM 11544 N N . PHE C 1 245 ? 4.513 -12.949 13.591 1.00 13.80 248 PHE C N 1
ATOM 11545 C CA . PHE C 1 245 ? 3.832 -11.896 12.844 1.00 14.61 248 PHE C CA 1
ATOM 11546 C C . PHE C 1 245 ? 2.314 -11.926 12.998 1.00 14.32 248 PHE C C 1
ATOM 11547 O O . PHE C 1 245 ? 1.601 -11.388 12.141 1.00 14.52 248 PHE C O 1
ATOM 11564 N N . GLN C 1 246 ? 1.807 -12.520 14.076 1.00 13.58 249 GLN C N 1
ATOM 11565 C CA . GLN C 1 246 ? 0.397 -12.456 14.435 1.00 12.92 249 GLN C CA 1
ATOM 11566 C C . GLN C 1 246 ? 0.305 -12.106 15.912 1.00 12.37 249 GLN C C 1
ATOM 11567 O O . GLN C 1 246 ? 0.999 -12.710 16.735 1.00 12.89 249 GLN C O 1
ATOM 11581 N N . THR C 1 247 ? -0.532 -11.129 16.250 1.00 12.93 250 THR C N 1
ATOM 11582 C CA . THR C 1 247 ? -0.738 -10.798 17.650 1.00 12.39 250 THR C CA 1
ATOM 11583 C C . THR C 1 247 ? -2.087 -10.111 17.802 1.00 11.68 250 THR C C 1
ATOM 11584 O O . THR C 1 247 ? -2.595 -9.503 16.859 1.00 12.58 250 THR C O 1
ATOM 11595 N N . GLY C 1 248 ? -2.659 -10.218 19.000 1.00 12.26 251 GLY C N 1
ATOM 11596 C CA . GLY C 1 248 ? -3.952 -9.619 19.256 1.00 14.01 251 GLY C CA 1
ATOM 11597 C C . GLY C 1 248 ? -5.103 -10.303 18.567 1.00 14.42 251 GLY C C 1
ATOM 11598 O O . GLY C 1 248 ? -6.184 -9.715 18.449 1.00 14.35 251 GLY C O 1
ATOM 11602 N N . GLN C 1 249 ? -4.912 -11.539 18.127 1.00 10.90 252 GLN C N 1
ATOM 11603 C CA . GLN C 1 249 ? -5.858 -12.214 17.256 1.00 11.00 252 GLN C CA 1
ATOM 11604 C C . GLN C 1 249 ? -6.550 -13.358 17.981 1.00 12.08 252 GLN C C 1
ATOM 11605 O O . GLN C 1 249 ? -6.096 -13.843 19.022 1.00 15.22 252 GLN C O 1
ATOM 11619 N N . PHE C 1 250 ? -7.682 -13.754 17.414 1.00 11.30 253 PHE C N 1
ATOM 11620 C CA . PHE C 1 250 ? -8.480 -14.859 17.923 1.00 12.21 253 PHE C CA 1
ATOM 11621 C C . PHE C 1 250 ? -8.644 -15.872 16.801 1.00 12.71 253 PHE C C 1
ATOM 11622 O O . PHE C 1 250 ? -9.070 -15.512 15.698 1.00 14.14 253 PHE C O 1
ATOM 11639 N N . PHE C 1 251 ? -8.328 -17.135 17.091 1.00 11.53 254 PHE C N 1
ATOM 11640 C CA . PHE C 1 251 ? -8.416 -18.221 16.123 1.00 12.00 254 PHE C CA 1
ATOM 11641 C C . PHE C 1 251 ? -9.437 -19.252 16.585 1.00 13.00 254 PHE C C 1
ATOM 11642 O O . PHE C 1 251 ? -9.279 -19.855 17.649 1.00 12.63 254 PHE C O 1
ATOM 11659 N N . ASP C 1 252 ? -10.490 -19.421 15.786 1.00 12.26 255 ASP C N 1
ATOM 11660 C CA . ASP C 1 252 ? -11.488 -20.461 16.006 1.00 11.18 255 ASP C CA 1
ATOM 11661 C C . ASP C 1 252 ? -10.902 -21.814 15.637 1.00 11.78 255 ASP C C 1
ATOM 11662 O O . ASP C 1 252 ? -10.271 -21.956 14.586 1.00 12.43 255 ASP C O 1
ATOM 11671 N N . PHE C 1 253 ? -11.126 -22.815 16.480 1.00 11.96 256 PHE C N 1
ATOM 11672 C CA . PHE C 1 253 ? -10.635 -24.176 16.216 1.00 12.19 256 PHE C CA 1
ATOM 11673 C C . PHE C 1 253 ? -11.764 -25.122 16.631 1.00 11.70 256 PHE C C 1
ATOM 11674 O O . PHE C 1 253 ? -11.784 -25.614 17.765 1.00 11.54 256 PHE C O 1
ATOM 11691 N N . SER C 1 254 ? -12.696 -25.358 15.711 1.00 12.04 257 SER C N 1
ATOM 11692 C CA . SER C 1 254 ? -13.936 -26.058 16.023 1.00 12.69 257 SER C CA 1
ATOM 11693 C C . SER C 1 254 ? -14.572 -26.715 14.803 1.00 12.29 257 SER C C 1
ATOM 11694 O O . SER C 1 254 ? -15.796 -26.862 14.721 1.00 12.03 257 SER C O 1
ATOM 11702 N N . GLY C 1 255 ? -13.746 -27.150 13.859 1.00 10.72 258 GLY C N 1
ATOM 11703 C CA . GLY C 1 255 ? -14.244 -27.872 12.714 1.00 12.18 258 GLY C CA 1
ATOM 11704 C C . GLY C 1 255 ? -15.074 -27.052 11.764 1.00 12.06 258 GLY C C 1
ATOM 11705 O O . GLY C 1 255 ? -15.864 -27.618 11.000 1.00 12.68 258 GLY C O 1
ATOM 11709 N N . GLY C 1 256 ? -14.897 -25.731 11.770 1.00 10.83 259 GLY C N 1
ATOM 11710 C CA . GLY C 1 256 ? -15.741 -24.833 11.019 1.00 10.75 259 GLY C CA 1
ATOM 11711 C C . GLY C 1 256 ? -16.920 -24.271 11.781 1.00 11.67 259 GLY C C 1
ATOM 11712 O O . GLY C 1 256 ? -17.619 -23.392 11.253 1.00 12.43 259 GLY C O 1
ATOM 11716 N N . TRP C 1 257 ? -17.178 -24.763 12.992 1.00 11.40 260 TRP C N 1
ATOM 11717 C CA . TRP C 1 257 ? -18.388 -24.372 13.713 1.00 13.03 260 TRP C CA 1
ATOM 11718 C C . TRP C 1 257 ? -18.416 -22.874 13.971 1.00 13.32 260 TRP C C 1
ATOM 11719 O O . TRP C 1 257 ? -19.483 -22.253 13.910 1.00 13.43 260 TRP C O 1
ATOM 11740 N N . GLY C 1 258 ? -17.260 -22.274 14.222 1.00 12.53 261 GLY C N 1
ATOM 11741 C CA . GLY C 1 258 ? -17.135 -20.852 14.446 1.00 14.75 261 GLY C CA 1
ATOM 11742 C C . GLY C 1 258 ? -16.760 -20.039 13.235 1.00 14.24 261 GLY C C 1
ATOM 11743 O O . GLY C 1 258 ? -16.388 -18.869 13.400 1.00 17.66 261 GLY C O 1
ATOM 11747 N N . ALA C 1 259 ? -16.828 -20.600 12.033 1.00 11.91 262 ALA C N 1
ATOM 11748 C CA . ALA C 1 259 ? -16.499 -19.865 10.824 1.00 13.72 262 ALA C CA 1
ATOM 11749 C C . ALA C 1 259 ? -17.490 -18.738 10.569 1.00 14.83 262 ALA C C 1
ATOM 11750 O O . ALA C 1 259 ? -17.163 -17.755 9.902 1.00 15.59 262 ALA C O 1
ATOM 11758 N N . ASN D 1 3 ? -53.876 1.432 27.311 1.00 63.23 6 ASN D N 1
ATOM 11759 C CA . ASN D 1 3 ? -53.076 2.354 28.111 1.00 61.52 6 ASN D CA 1
ATOM 11760 C C . ASN D 1 3 ? -51.739 2.591 27.409 1.00 51.84 6 ASN D C 1
ATOM 11761 O O . ASN D 1 3 ? -51.455 1.981 26.378 1.00 53.84 6 ASN D O 1
ATOM 11771 N N . ARG D 1 4 ? -50.925 3.475 27.960 1.00 40.14 7 ARG D N 1
ATOM 11772 C CA . ARG D 1 4 ? -49.664 3.807 27.312 1.00 32.03 7 ARG D CA 1
ATOM 11773 C C . ARG D 1 4 ? -48.605 2.760 27.643 1.00 29.45 7 ARG D C 1
ATOM 11774 O O . ARG D 1 4 ? -48.521 2.302 28.787 1.00 30.76 7 ARG D O 1
ATOM 11795 N N . PRO D 1 5 ? -47.788 2.365 26.667 1.00 26.42 8 PRO D N 1
ATOM 11796 C CA . PRO D 1 5 ? -46.653 1.488 26.977 1.00 27.45 8 PRO D CA 1
ATOM 11797 C C . PRO D 1 5 ? -45.647 2.219 27.853 1.00 24.59 8 PRO D C 1
ATOM 11798 O O . PRO D 1 5 ? -45.637 3.448 27.944 1.00 25.88 8 PRO D O 1
ATOM 11809 N N . VAL D 1 6 ? -44.782 1.436 28.493 1.00 25.42 9 VAL D N 1
ATOM 11810 C CA . VAL D 1 6 ? -43.895 1.929 29.541 1.00 23.68 9 VAL D CA 1
ATOM 11811 C C . VAL D 1 6 ? -42.451 1.688 29.127 1.00 23.61 9 VAL D C 1
ATOM 11812 O O . VAL D 1 6 ? -42.090 0.570 28.751 1.00 23.78 9 VAL D O 1
ATOM 11825 N N . ALA D 1 7 ? -41.621 2.724 29.233 1.00 22.44 10 ALA D N 1
ATOM 11826 C CA . ALA D 1 7 ? -40.197 2.617 28.936 1.00 20.80 10 ALA D CA 1
ATOM 11827 C C . ALA D 1 7 ? -39.392 2.956 30.183 1.00 22.36 10 ALA D C 1
ATOM 11828 O O . ALA D 1 7 ? -39.612 4.001 30.805 1.00 24.57 10 ALA D O 1
ATOM 11835 N N . LEU D 1 8 ? -38.480 2.062 30.549 1.00 21.92 11 LEU D N 1
ATOM 11836 C CA . LEU D 1 8 ? -37.497 2.299 31.598 1.00 20.37 11 LEU D CA 1
ATOM 11837 C C . LEU D 1 8 ? -36.213 2.810 30.955 1.00 19.73 11 LEU D C 1
ATOM 11838 O O . LEU D 1 8 ? -35.763 2.264 29.944 1.00 19.93 11 LEU D O 1
ATOM 11854 N N . ILE D 1 9 ? -35.621 3.844 31.555 1.00 20.46 12 ILE D N 1
ATOM 11855 C CA . ILE D 1 9 ? -34.345 4.402 31.109 1.00 19.38 12 ILE D CA 1
ATOM 11856 C C . ILE D 1 9 ? -33.467 4.612 32.334 1.00 20.30 12 ILE D C 1
ATOM 11857 O O . ILE D 1 9 ? -33.885 5.281 33.284 1.00 21.81 12 ILE D O 1
ATOM 11873 N N . THR D 1 10 ? -32.240 4.088 32.305 1.00 20.25 13 THR D N 1
ATOM 11874 C CA . THR D 1 10 ? -31.364 4.218 33.464 1.00 19.29 13 THR D CA 1
ATOM 11875 C C . THR D 1 10 ? -30.244 5.228 33.221 1.00 20.00 13 THR D C 1
ATOM 11876 O O . THR D 1 10 ? -29.963 5.630 32.085 1.00 20.23 13 THR D O 1
ATOM 11887 N N . MET D 1 11 ? -29.613 5.641 34.330 1.00 22.27 14 MET D N 1
ATOM 11888 C CA A MET D 1 11 ? -28.628 6.719 34.302 0.56 23.63 14 MET D CA 1
ATOM 11889 C CA B MET D 1 11 ? -28.636 6.735 34.334 0.44 23.66 14 MET D CA 1
ATOM 11890 C C . MET D 1 11 ? -29.200 7.950 33.599 1.00 22.16 14 MET D C 1
ATOM 11891 O O . MET D 1 11 ? -28.488 8.677 32.903 1.00 20.68 14 MET D O 1
ATOM 11918 N N . ALA D 1 12 ? -30.501 8.192 33.799 1.00 22.59 15 ALA D N 1
ATOM 11919 C CA . ALA D 1 12 ? -31.262 9.076 32.922 1.00 23.65 15 ALA D CA 1
ATOM 11920 C C . ALA D 1 12 ? -31.102 10.557 33.220 1.00 25.12 15 ALA D C 1
ATOM 11921 O O . ALA D 1 12 ? -31.705 11.370 32.513 1.00 23.58 15 ALA D O 1
ATOM 11928 N N . THR D 1 13 ? -30.327 10.927 34.232 1.00 22.26 16 THR D N 1
ATOM 11929 C CA . THR D 1 13 ? -29.992 12.325 34.467 1.00 23.78 16 THR D CA 1
ATOM 11930 C C . THR D 1 13 ? -28.813 12.795 33.620 1.00 23.20 16 THR D C 1
ATOM 11931 O O . THR D 1 13 ? -28.417 13.958 33.729 1.00 24.08 16 THR D O 1
ATOM 11942 N N . GLY D 1 14 ? -28.268 11.944 32.754 1.00 22.41 17 GLY D N 1
ATOM 11943 C CA . GLY D 1 14 ? -27.190 12.350 31.870 1.00 22.06 17 GLY D CA 1
ATOM 11944 C C . GLY D 1 14 ? -27.135 11.450 30.652 1.00 19.86 17 GLY D C 1
ATOM 11945 O O . GLY D 1 14 ? -27.970 10.562 30.471 1.00 21.04 17 GLY D O 1
ATOM 11949 N N . TYR D 1 15 ? -26.138 11.696 29.809 1.00 19.73 18 TYR D N 1
ATOM 11950 C CA . TYR D 1 15 ? -25.928 10.895 28.586 1.00 18.40 18 TYR D CA 1
ATOM 11951 C C . TYR D 1 15 ? -27.210 10.966 27.748 1.00 19.87 18 TYR D C 1
ATOM 11952 O O . TYR D 1 15 ? -27.774 12.063 27.586 1.00 18.36 18 TYR D O 1
ATOM 11970 N N . VAL D 1 16 ? -27.669 9.839 27.199 1.00 16.85 19 VAL D N 1
ATOM 11971 C CA . VAL D 1 16 ? -28.783 9.829 26.256 1.00 16.94 19 VAL D CA 1
ATOM 11972 C C . VAL D 1 16 ? -30.139 9.961 26.945 1.00 17.68 19 VAL D C 1
ATOM 11973 O O . VAL D 1 16 ? -31.148 10.230 26.276 1.00 19.30 19 VAL D O 1
ATOM 11986 N N . GLY D 1 17 ? -30.190 9.764 28.257 1.00 17.47 20 GLY D N 1
ATOM 11987 C CA . GLY D 1 17 ? -31.435 9.617 28.967 1.00 19.61 20 GLY D CA 1
ATOM 11988 C C . GLY D 1 17 ? -32.426 10.739 28.742 1.00 20.60 20 GLY D C 1
ATOM 11989 O O . GLY D 1 17 ? -33.589 10.501 28.404 1.00 20.82 20 GLY D O 1
ATOM 11993 N N . PRO D 1 18 ? -32.003 11.988 28.957 1.00 20.58 21 PRO D N 1
ATOM 11994 C CA . PRO D 1 18 ? -32.977 13.094 28.840 1.00 21.39 21 PRO D CA 1
ATOM 11995 C C . PRO D 1 18 ? -33.587 13.210 27.453 1.00 21.07 21 PRO D C 1
ATOM 11996 O O . PRO D 1 18 ? -34.814 13.339 27.325 1.00 22.40 21 PRO D O 1
ATOM 12007 N N . ALA D 1 19 ? -32.763 13.151 26.406 1.00 19.86 22 ALA D N 1
ATOM 12008 C CA . ALA D 1 19 ? -33.284 13.243 25.048 1.00 20.12 22 ALA D CA 1
ATOM 12009 C C . ALA D 1 19 ? -34.117 12.018 24.691 1.00 19.13 22 ALA D C 1
ATOM 12010 O O . ALA D 1 19 ? -35.138 12.142 24.007 1.00 18.16 22 ALA D O 1
ATOM 12017 N N . LEU D 1 20 ? -33.706 10.827 25.140 1.00 18.25 23 LEU D N 1
ATOM 12018 C CA . LEU D 1 20 ? -34.506 9.635 24.876 1.00 17.19 23 LEU D CA 1
ATOM 12019 C C . LEU D 1 20 ? -35.854 9.711 25.588 1.00 18.94 23 LEU D C 1
ATOM 12020 O O . LEU D 1 20 ? -36.890 9.354 25.012 1.00 17.94 23 LEU D O 1
ATOM 12036 N N . ALA D 1 21 ? -35.868 10.169 26.842 1.00 18.86 24 ALA D N 1
ATOM 12037 C CA . ALA D 1 21 ? -37.138 10.316 27.545 1.00 19.90 24 ALA D CA 1
ATOM 12038 C C . ALA D 1 21 ? -38.076 11.233 26.768 1.00 21.26 24 ALA D C 1
ATOM 12039 O O . ALA D 1 21 ? -39.268 10.940 26.621 1.00 21.49 24 ALA D O 1
ATOM 12046 N N . ARG D 1 22 ? -37.546 12.341 26.244 1.00 21.49 25 ARG D N 1
ATOM 12047 C CA . ARG D 1 22 ? -38.384 13.284 25.515 1.00 20.45 25 ARG D CA 1
ATOM 12048 C C . ARG D 1 22 ? -39.019 12.624 24.296 1.00 19.90 25 ARG D C 1
ATOM 12049 O O . ARG D 1 22 ? -40.234 12.731 24.087 1.00 21.36 25 ARG D O 1
ATOM 12070 N N . THR D 1 23 ? -38.225 11.925 23.480 1.00 21.01 26 THR D N 1
ATOM 12071 C CA . THR D 1 23 ? -38.815 11.387 22.259 1.00 21.77 26 THR D CA 1
ATOM 12072 C C . THR D 1 23 ? -39.701 10.177 22.544 1.00 20.41 26 THR D C 1
ATOM 12073 O O . THR D 1 23 ? -40.702 9.975 21.847 1.00 22.72 26 THR D O 1
ATOM 12084 N N . MET D 1 24 ? -39.382 9.380 23.568 1.00 19.63 27 MET D N 1
ATOM 12085 C CA . MET D 1 24 ? -40.278 8.286 23.935 1.00 20.25 27 MET D CA 1
ATOM 12086 C C . MET D 1 24 ? -41.612 8.825 24.444 1.00 22.52 27 MET D C 1
ATOM 12087 O O . MET D 1 24 ? -42.671 8.263 24.139 1.00 23.94 27 MET D O 1
ATOM 12101 N N . ALA D 1 25 ? -41.589 9.914 25.221 1.00 23.44 28 ALA D N 1
ATOM 12102 C CA . ALA D 1 25 ? -42.841 10.551 25.614 1.00 24.54 28 ALA D CA 1
ATOM 12103 C C . ALA D 1 25 ? -43.618 10.999 24.385 1.00 24.61 28 ALA D C 1
ATOM 12104 O O . ALA D 1 25 ? -44.833 10.775 24.294 1.00 26.24 28 ALA D O 1
ATOM 12111 N N . ASP D 1 26 ? -42.926 11.626 23.424 1.00 23.92 29 ASP D N 1
ATOM 12112 C CA . ASP D 1 26 ? -43.563 12.038 22.179 1.00 26.19 29 ASP D CA 1
ATOM 12113 C C . ASP D 1 26 ? -44.207 10.850 21.479 1.00 26.46 29 ASP D C 1
ATOM 12114 O O . ASP D 1 26 ? -45.257 10.986 20.842 1.00 29.11 29 ASP D O 1
ATOM 12123 N N . ARG D 1 27 ? -43.563 9.681 21.546 1.00 25.60 30 ARG D N 1
ATOM 12124 C CA . ARG D 1 27 ? -44.054 8.485 20.870 1.00 24.60 30 ARG D CA 1
ATOM 12125 C C . ARG D 1 27 ? -45.133 7.755 21.657 1.00 26.84 30 ARG D C 1
ATOM 12126 O O . ARG D 1 27 ? -45.586 6.694 21.214 1.00 29.58 30 ARG D O 1
ATOM 12147 N N . GLY D 1 28 ? -45.568 8.300 22.787 1.00 26.84 31 GLY D N 1
ATOM 12148 C CA . GLY D 1 28 ? -46.723 7.789 23.490 1.00 27.10 31 GLY D CA 1
ATOM 12149 C C . GLY D 1 28 ? -46.434 6.958 24.716 1.00 25.94 31 GLY D C 1
ATOM 12150 O O . GLY D 1 28 ? -47.355 6.312 25.236 1.00 26.72 31 GLY D O 1
ATOM 12154 N N . PHE D 1 29 ? -45.199 6.953 25.197 1.00 23.93 32 PHE D N 1
ATOM 12155 C CA . PHE D 1 29 ? -44.836 6.132 26.335 1.00 24.99 32 PHE D CA 1
ATOM 12156 C C . PHE D 1 29 ? -44.954 6.899 27.645 1.00 26.19 32 PHE D C 1
ATOM 12157 O O . PHE D 1 29 ? -44.732 8.113 27.704 1.00 27.44 32 PHE D O 1
ATOM 12174 N N . ASP D 1 30 ? -45.310 6.166 28.698 1.00 25.76 33 ASP D N 1
ATOM 12175 C CA . ASP D 1 30 ? -45.001 6.558 30.062 1.00 25.98 33 ASP D CA 1
ATOM 12176 C C . ASP D 1 30 ? -43.574 6.126 30.387 1.00 26.14 33 ASP D C 1
ATOM 12177 O O . ASP D 1 30 ? -43.000 5.250 29.728 1.00 24.52 33 ASP D O 1
ATOM 12186 N N . LEU D 1 31 ? -43.005 6.732 31.425 1.00 25.19 34 LEU D N 1
ATOM 12187 C CA . LEU D 1 31 ? -41.570 6.648 31.647 1.00 24.49 34 LEU D CA 1
ATOM 12188 C C . LEU D 1 31 ? -41.221 6.316 33.087 1.00 25.24 34 LEU D C 1
ATOM 12189 O O . LEU D 1 31 ? -41.832 6.835 34.025 1.00 27.08 34 LEU D O 1
ATOM 12205 N N . VAL D 1 32 ? -40.218 5.458 33.249 1.00 25.75 35 VAL D N 1
ATOM 12206 C CA . VAL D 1 32 ? -39.540 5.267 34.525 1.00 26.11 35 VAL D CA 1
ATOM 12207 C C . VAL D 1 32 ? -38.085 5.669 34.330 1.00 23.43 35 VAL D C 1
ATOM 12208 O O . VAL D 1 32 ? -37.367 5.061 33.522 1.00 23.00 35 VAL D O 1
ATOM 12221 N N . LEU D 1 33 ? -37.652 6.687 35.065 1.00 23.86 36 LEU D N 1
ATOM 12222 C CA . LEU D 1 33 ? -36.312 7.243 34.931 1.00 23.40 36 LEU D CA 1
ATOM 12223 C C . LEU D 1 33 ? -35.513 6.892 36.179 1.00 23.48 36 LEU D C 1
ATOM 12224 O O . LEU D 1 33 ? -35.797 7.402 37.267 1.00 27.92 36 LEU D O 1
ATOM 12240 N N . HIS D 1 34 ? -34.535 6.007 36.025 1.00 22.73 37 HIS D N 1
ATOM 12241 C CA . HIS D 1 34 ? -33.536 5.786 37.058 1.00 24.44 37 HIS D CA 1
ATOM 12242 C C . HIS D 1 34 ? -32.393 6.774 36.853 1.00 26.73 37 HIS D C 1
ATOM 12243 O O . HIS D 1 34 ? -32.010 7.061 35.717 1.00 27.34 37 HIS D O 1
ATOM 12257 N N . GLY D 1 35 ? -31.833 7.279 37.944 1.00 29.32 38 GLY D N 1
ATOM 12258 C CA . GLY D 1 35 ? -30.754 8.237 37.812 1.00 31.12 38 GLY D CA 1
ATOM 12259 C C . GLY D 1 35 ? -30.288 8.772 39.143 1.00 32.60 38 GLY D C 1
ATOM 12260 O O . GLY D 1 35 ? -30.535 8.174 40.190 1.00 32.10 38 GLY D O 1
ATOM 12264 N N . THR D 1 36 ? -29.609 9.917 39.087 1.00 32.54 39 THR D N 1
ATOM 12265 C CA . THR D 1 36 ? -28.996 10.528 40.261 1.00 35.44 39 THR D CA 1
ATOM 12266 C C . THR D 1 36 ? -29.843 11.689 40.772 1.00 38.22 39 THR D C 1
ATOM 12267 O O . THR D 1 36 ? -30.196 12.593 40.009 1.00 37.66 39 THR D O 1
ATOM 12278 N N . ALA D 1 37 ? -30.137 11.677 42.069 1.00 39.91 40 ALA D N 1
ATOM 12279 C CA . ALA D 1 37 ? -30.920 12.745 42.673 1.00 41.59 40 ALA D CA 1
ATOM 12280 C C . ALA D 1 37 ? -30.121 14.045 42.731 1.00 43.90 40 ALA D C 1
ATOM 12281 O O . ALA D 1 37 ? -28.891 14.043 42.823 1.00 42.07 40 ALA D O 1
ATOM 12288 N N . GLY D 1 38 ? -30.838 15.161 42.675 1.00 45.89 41 GLY D N 1
ATOM 12289 C CA . GLY D 1 38 ? -30.254 16.479 42.832 1.00 47.50 41 GLY D CA 1
ATOM 12290 C C . GLY D 1 38 ? -30.551 17.385 41.652 1.00 48.58 41 GLY D C 1
ATOM 12291 O O . GLY D 1 38 ? -31.185 16.995 40.672 1.00 46.67 41 GLY D O 1
ATOM 12295 N N . ASP D 1 39 ? -30.073 18.625 41.767 1.00 52.06 42 ASP D N 1
ATOM 12296 C CA . ASP D 1 39 ? -30.216 19.598 40.694 1.00 54.18 42 ASP D CA 1
ATOM 12297 C C . ASP D 1 39 ? -28.984 19.558 39.788 1.00 56.19 42 ASP D C 1
ATOM 12298 O O . ASP D 1 39 ? -28.031 18.808 40.018 1.00 50.24 42 ASP D O 1
ATOM 12307 N N . GLY D 1 40 ? -28.998 20.380 38.739 1.00 64.71 43 GLY D N 1
ATOM 12308 C CA . GLY D 1 40 ? -27.921 20.378 37.763 1.00 70.22 43 GLY D CA 1
ATOM 12309 C C . GLY D 1 40 ? -26.547 20.658 38.336 1.00 73.96 43 GLY D C 1
ATOM 12310 O O . GLY D 1 40 ? -25.549 20.419 37.645 1.00 75.91 43 GLY D O 1
ATOM 12314 N N . THR D 1 41 ? -26.466 21.150 39.571 1.00 73.50 44 THR D N 1
ATOM 12315 C CA . THR D 1 41 ? -25.177 21.481 40.163 1.00 73.67 44 THR D CA 1
ATOM 12316 C C . THR D 1 41 ? -24.460 20.270 40.750 1.00 73.54 44 THR D C 1
ATOM 12317 O O . THR D 1 41 ? -23.261 20.365 41.033 1.00 73.23 44 THR D O 1
ATOM 12328 N N . MET D 1 42 ? -25.149 19.145 40.944 1.00 75.00 45 MET D N 1
ATOM 12329 C CA . MET D 1 42 ? -24.479 17.944 41.421 1.00 77.26 45 MET D CA 1
ATOM 12330 C C . MET D 1 42 ? -23.467 17.463 40.378 1.00 78.73 45 MET D C 1
ATOM 12331 O O . MET D 1 42 ? -23.454 17.908 39.227 1.00 78.59 45 MET D O 1
ATOM 12345 N N . VAL D 1 43 ? -22.623 16.517 40.790 1.00 80.02 46 VAL D N 1
ATOM 12346 C CA . VAL D 1 43 ? -21.478 16.133 39.968 1.00 79.77 46 VAL D CA 1
ATOM 12347 C C . VAL D 1 43 ? -21.933 15.413 38.702 1.00 75.40 46 VAL D C 1
ATOM 12348 O O . VAL D 1 43 ? -21.517 15.760 37.591 1.00 77.87 46 VAL D O 1
ATOM 12361 N N . GLY D 1 44 ? -22.789 14.404 38.843 1.00 68.34 47 GLY D N 1
ATOM 12362 C CA . GLY D 1 44 ? -23.177 13.613 37.690 1.00 62.68 47 GLY D CA 1
ATOM 12363 C C . GLY D 1 44 ? -24.336 14.139 36.878 1.00 54.99 47 GLY D C 1
ATOM 12364 O O . GLY D 1 44 ? -24.566 13.667 35.760 1.00 52.83 47 GLY D O 1
ATOM 12368 N N . VAL D 1 45 ? -25.050 15.129 37.394 1.00 47.67 48 VAL D N 1
ATOM 12369 C CA . VAL D 1 45 ? -26.371 15.488 36.892 1.00 36.75 48 VAL D CA 1
ATOM 12370 C C . VAL D 1 45 ? -26.234 16.480 35.745 1.00 30.85 48 VAL D C 1
ATOM 12371 O O . VAL D 1 45 ? -25.767 17.607 35.936 1.00 33.05 48 VAL D O 1
ATOM 12384 N N . GLU D 1 46 ? -26.657 16.064 34.555 1.00 27.10 49 GLU D N 1
ATOM 12385 C CA . GLU D 1 46 ? -26.696 16.927 33.377 1.00 28.35 49 GLU D CA 1
ATOM 12386 C C . GLU D 1 46 ? -28.076 17.533 33.163 1.00 28.50 49 GLU D C 1
ATOM 12387 O O . GLU D 1 46 ? -28.181 18.715 32.816 1.00 29.07 49 GLU D O 1
ATOM 12399 N N . GLU D 1 47 ? -29.135 16.767 33.414 1.00 29.14 50 GLU D N 1
ATOM 12400 C CA . GLU D 1 47 ? -30.490 17.305 33.483 1.00 27.26 50 GLU D CA 1
ATOM 12401 C C . GLU D 1 47 ? -31.185 16.669 34.678 1.00 27.51 50 GLU D C 1
ATOM 12402 O O . GLU D 1 47 ? -31.378 15.451 34.708 1.00 26.84 50 GLU D O 1
ATOM 12414 N N . SER D 1 48 ? -31.554 17.485 35.657 1.00 30.33 51 SER D N 1
ATOM 12415 C CA . SER D 1 48 ? -32.136 16.970 36.888 1.00 31.19 51 SER D CA 1
ATOM 12416 C C . SER D 1 48 ? -33.492 16.321 36.636 1.00 31.31 51 SER D C 1
ATOM 12417 O O . SER D 1 48 ? -34.198 16.655 35.681 1.00 29.76 51 SER D O 1
ATOM 12425 N N . PHE D 1 49 ? -33.861 15.388 37.521 1.00 31.65 52 PHE D N 1
ATOM 12426 C CA . PHE D 1 49 ? -35.213 14.837 37.495 1.00 31.20 52 PHE D CA 1
ATOM 12427 C C . PHE D 1 49 ? -36.245 15.960 37.480 1.00 30.73 52 PHE D C 1
ATOM 12428 O O . PHE D 1 49 ? -37.195 15.952 36.688 1.00 32.44 52 PHE D O 1
ATOM 12445 N N . ASP D 1 50 ? -36.070 16.933 38.376 1.00 34.97 53 ASP D N 1
ATOM 12446 C CA . ASP D 1 50 ? -36.998 18.048 38.505 1.00 41.38 53 ASP D CA 1
ATOM 12447 C C . ASP D 1 50 ? -37.234 18.743 37.170 1.00 37.58 53 ASP D C 1
ATOM 12448 O O . ASP D 1 50 ? -38.380 18.995 36.781 1.00 36.84 53 ASP D O 1
ATOM 12457 N N . SER D 1 51 ? -36.157 19.060 36.449 1.00 35.91 54 SER D N 1
ATOM 12458 C CA . SER D 1 51 ? -36.309 19.752 35.175 1.00 36.86 54 SER D CA 1
ATOM 12459 C C . SER D 1 51 ? -36.986 18.874 34.131 1.00 35.44 54 SER D C 1
ATOM 12460 O O . SER D 1 51 ? -37.751 19.377 33.300 1.00 40.17 54 SER D O 1
ATOM 12468 N N . GLN D 1 52 ? -36.729 17.567 34.153 1.00 29.00 55 GLN D N 1
ATOM 12469 C CA . GLN D 1 52 ? -37.318 16.695 33.150 1.00 30.69 55 GLN D CA 1
ATOM 12470 C C . GLN D 1 52 ? -38.795 16.419 33.393 1.00 33.33 55 GLN D C 1
ATOM 12471 O O . GLN D 1 52 ? -39.550 16.272 32.426 1.00 30.48 55 GLN D O 1
ATOM 12485 N N . ILE D 1 53 ? -39.221 16.333 34.655 1.00 35.81 56 ILE D N 1
ATOM 12486 C CA . ILE D 1 53 ? -40.596 15.940 34.948 1.00 33.14 56 ILE D CA 1
ATOM 12487 C C . ILE D 1 53 ? -41.578 16.953 34.373 1.00 30.90 56 ILE D C 1
ATOM 12488 O O . ILE D 1 53 ? -42.619 16.583 33.816 1.00 30.69 56 ILE D O 1
ATOM 12504 N N . ALA D 1 54 ? -41.285 18.246 34.522 1.00 32.15 57 ALA D N 1
ATOM 12505 C CA . ALA D 1 54 ? -42.192 19.261 33.998 1.00 35.22 57 ALA D CA 1
ATOM 12506 C C . ALA D 1 54 ? -42.375 19.090 32.497 1.00 33.88 57 ALA D C 1
ATOM 12507 O O . ALA D 1 54 ? -43.503 19.053 31.991 1.00 32.94 57 ALA D O 1
ATOM 12514 N N . ASP D 1 55 ? -41.265 18.971 31.770 1.00 30.89 58 ASP D N 1
ATOM 12515 C CA . ASP D 1 55 ? -41.325 18.875 30.319 1.00 29.14 58 ASP D CA 1
ATOM 12516 C C . ASP D 1 55 ? -42.002 17.586 29.872 1.00 28.53 58 ASP D C 1
ATOM 12517 O O . ASP D 1 55 ? -42.824 17.596 28.948 1.00 29.79 58 ASP D O 1
ATOM 12526 N N . LEU D 1 56 ? -41.671 16.468 30.510 1.00 27.18 59 LEU D N 1
ATOM 12527 C CA . LEU D 1 56 ? -42.214 15.196 30.056 1.00 26.16 59 LEU D CA 1
ATOM 12528 C C . LEU D 1 56 ? -43.708 15.107 30.323 1.00 28.05 59 LEU D C 1
ATOM 12529 O O . LEU D 1 56 ? -44.444 14.513 29.526 1.00 28.91 59 LEU D O 1
ATOM 12545 N N . ALA D 1 57 ? -44.172 15.702 31.424 1.00 28.97 60 ALA D N 1
ATOM 12546 C CA . ALA D 1 57 ? -45.603 15.754 31.693 1.00 30.75 60 ALA D CA 1
ATOM 12547 C C . ALA D 1 57 ? -46.334 16.544 30.615 1.00 33.70 60 ALA D C 1
ATOM 12548 O O . ALA D 1 57 ? -47.425 16.154 30.184 1.00 34.11 60 ALA D O 1
ATOM 12555 N N . LYS D 1 58 ? -45.747 17.660 30.168 1.00 35.97 61 LYS D N 1
ATOM 12556 C CA . LYS D 1 58 ? -46.340 18.430 29.080 1.00 36.58 61 LYS D CA 1
ATOM 12557 C C . LYS D 1 58 ? -46.450 17.604 27.806 1.00 34.05 61 LYS D C 1
ATOM 12558 O O . LYS D 1 58 ? -47.357 17.828 26.997 1.00 36.58 61 LYS D O 1
ATOM 12577 N N . ARG D 1 59 ? -45.543 16.647 27.610 1.00 29.81 62 ARG D N 1
ATOM 12578 C CA . ARG D 1 59 ? -45.585 15.768 26.450 1.00 29.82 62 ARG D CA 1
ATOM 12579 C C . ARG D 1 59 ? -46.581 14.627 26.596 1.00 32.59 62 ARG D C 1
ATOM 12580 O O . ARG D 1 59 ? -46.731 13.840 25.654 1.00 34.75 62 ARG D O 1
ATOM 12601 N N . GLY D 1 60 ? -47.236 14.500 27.749 1.00 34.74 63 GLY D N 1
ATOM 12602 C CA . GLY D 1 60 ? -48.250 13.488 27.950 1.00 36.42 63 GLY D CA 1
ATOM 12603 C C . GLY D 1 60 ? -47.821 12.294 28.769 1.00 33.94 63 GLY D C 1
ATOM 12604 O O . GLY D 1 60 ? -48.630 11.379 28.972 1.00 35.62 63 GLY D O 1
ATOM 12608 N N . ALA D 1 61 ? -46.584 12.270 29.245 1.00 30.68 64 ALA D N 1
ATOM 12609 C CA . ALA D 1 61 ? -46.046 11.110 29.932 1.00 29.72 64 ALA D CA 1
ATOM 12610 C C . ALA D 1 61 ? -46.264 11.220 31.434 1.00 28.68 64 ALA D C 1
ATOM 12611 O O . ALA D 1 61 ? -46.069 12.283 32.030 1.00 31.98 64 ALA D O 1
ATOM 12618 N N . ASP D 1 62 ? -46.711 10.120 32.032 1.00 29.03 65 ASP D N 1
ATOM 12619 C CA . ASP D 1 62 ? -46.549 9.921 33.464 1.00 31.51 65 ASP D CA 1
ATOM 12620 C C . ASP D 1 62 ? -45.116 9.469 33.708 1.00 31.30 65 ASP D C 1
ATOM 12621 O O . ASP D 1 62 ? -44.546 8.718 32.910 1.00 30.73 65 ASP D O 1
ATOM 12630 N N . VAL D 1 63 ? -44.529 9.926 34.809 1.00 31.64 66 VAL D N 1
ATOM 12631 C CA . VAL D 1 63 ? -43.120 9.685 35.088 1.00 29.14 66 VAL D CA 1
ATOM 12632 C C . VAL D 1 63 ? -42.981 9.163 36.511 1.00 28.96 66 VAL D C 1
ATOM 12633 O O . VAL D 1 63 ? -43.584 9.707 37.443 1.00 32.97 66 VAL D O 1
ATOM 12646 N N . LEU D 1 64 ? -42.211 8.091 36.663 1.00 29.72 67 LEU D N 1
ATOM 12647 C CA . LEU D 1 64 ? -41.741 7.589 37.947 1.00 30.23 67 LEU D CA 1
ATOM 12648 C C . LEU D 1 64 ? -40.225 7.711 37.955 1.00 28.39 67 LEU D C 1
ATOM 12649 O O . LEU D 1 64 ? -39.570 7.286 36.999 1.00 27.34 67 LEU D O 1
ATOM 12665 N N . THR D 1 65 ? -39.662 8.289 39.012 1.00 29.09 68 THR D N 1
ATOM 12666 C CA . THR D 1 65 ? -38.212 8.393 39.130 1.00 29.79 68 THR D CA 1
ATOM 12667 C C . THR D 1 65 ? -37.695 7.444 40.206 1.00 31.47 68 THR D C 1
ATOM 12668 O O . THR D 1 65 ? -38.342 7.246 41.237 1.00 35.60 68 THR D O 1
ATOM 12679 N N . ILE D 1 66 ? -36.522 6.864 39.961 1.00 29.89 69 ILE D N 1
ATOM 12680 C CA . ILE D 1 66 ? -35.866 5.944 40.890 1.00 32.16 69 ILE D CA 1
ATOM 12681 C C . ILE D 1 66 ? -34.419 6.396 41.009 1.00 31.56 69 ILE D C 1
ATOM 12682 O O . ILE D 1 66 ? -33.719 6.492 39.998 1.00 30.12 69 ILE D O 1
ATOM 12698 N N . SER D 1 67 ? -33.963 6.688 42.226 1.00 35.61 70 SER D N 1
ATOM 12699 C CA . SER D 1 67 ? -32.640 7.293 42.331 1.00 41.52 70 SER D CA 1
ATOM 12700 C C . SER D 1 67 ? -31.729 6.707 43.402 1.00 46.49 70 SER D C 1
ATOM 12701 O O . SER D 1 67 ? -30.624 7.228 43.599 1.00 52.98 70 SER D O 1
ATOM 12709 N N . ASP D 1 68 ? -32.124 5.624 44.060 1.00 46.78 71 ASP D N 1
ATOM 12710 C CA . ASP D 1 68 ? -31.387 5.149 45.226 1.00 57.74 71 ASP D CA 1
ATOM 12711 C C . ASP D 1 68 ? -31.035 3.672 45.117 1.00 58.70 71 ASP D C 1
ATOM 12712 O O . ASP D 1 68 ? -31.066 2.941 46.113 1.00 59.72 71 ASP D O 1
ATOM 12721 N N . VAL D 1 69 ? -30.655 3.210 43.926 1.00 54.75 72 VAL D N 1
ATOM 12722 C CA . VAL D 1 69 ? -30.409 1.789 43.697 1.00 50.09 72 VAL D CA 1
ATOM 12723 C C . VAL D 1 69 ? -29.061 1.592 43.016 1.00 44.06 72 VAL D C 1
ATOM 12724 O O . VAL D 1 69 ? -28.751 2.263 42.027 1.00 38.13 72 VAL D O 1
ATOM 12737 N N . ASP D 1 70 ? -28.277 0.650 43.540 1.00 46.00 73 ASP D N 1
ATOM 12738 C CA . ASP D 1 70 ? -27.006 0.235 42.952 1.00 46.02 73 ASP D CA 1
ATOM 12739 C C . ASP D 1 70 ? -27.297 -0.821 41.891 1.00 36.23 73 ASP D C 1
ATOM 12740 O O . ASP D 1 70 ? -27.731 -1.931 42.215 1.00 37.53 73 ASP D O 1
ATOM 12749 N N . LEU D 1 71 ? -27.058 -0.482 40.626 1.00 30.06 74 LEU D N 1
ATOM 12750 C CA . LEU D 1 71 ? -27.427 -1.365 39.525 1.00 27.19 74 LEU D CA 1
ATOM 12751 C C . LEU D 1 71 ? -26.330 -2.358 39.166 1.00 26.85 74 LEU D C 1
ATOM 12752 O O . LEU D 1 71 ? -26.425 -3.019 38.124 1.00 23.72 74 LEU D O 1
ATOM 12768 N N . THR D 1 72 ? -25.299 -2.483 40.001 1.00 28.47 75 THR D N 1
ATOM 12769 C CA . THR D 1 72 ? -24.322 -3.551 39.852 1.00 28.54 75 THR D CA 1
ATOM 12770 C C . THR D 1 72 ? -24.729 -4.830 40.576 1.00 28.55 75 THR D C 1
ATOM 12771 O O . THR D 1 72 ? -23.969 -5.804 40.553 1.00 29.38 75 THR D O 1
ATOM 12782 N N . THR D 1 73 ? -25.895 -4.855 41.220 1.00 30.98 76 THR D N 1
ATOM 12783 C CA . THR D 1 73 ? -26.301 -6.002 42.018 1.00 30.75 76 THR D CA 1
ATOM 12784 C C . THR D 1 73 ? -27.683 -6.493 41.603 1.00 31.27 76 THR D C 1
ATOM 12785 O O . THR D 1 73 ? -28.481 -5.756 41.018 1.00 28.61 76 THR D O 1
ATOM 12796 N N . ARG D 1 74 ? -27.957 -7.758 41.931 1.00 26.72 77 ARG D N 1
ATOM 12797 C CA . ARG D 1 74 ? -29.292 -8.314 41.730 1.00 28.70 77 ARG D CA 1
ATOM 12798 C C . ARG D 1 74 ? -30.338 -7.495 42.478 1.00 31.33 77 ARG D C 1
ATOM 12799 O O . ARG D 1 74 ? -31.379 -7.134 41.915 1.00 30.01 77 ARG D O 1
ATOM 12820 N N . THR D 1 75 ? -30.062 -7.167 43.744 1.00 32.68 78 THR D N 1
ATOM 12821 C CA . THR D 1 75 ? -31.040 -6.471 44.576 1.00 33.06 78 THR D CA 1
ATOM 12822 C C . THR D 1 75 ? -31.462 -5.146 43.954 1.00 31.28 78 THR D C 1
ATOM 12823 O O . THR D 1 75 ? -32.653 -4.810 43.927 1.00 31.24 78 THR D O 1
ATOM 12834 N N . GLY D 1 76 ? -30.491 -4.355 43.494 1.00 30.25 79 GLY D N 1
ATOM 12835 C CA . GLY D 1 76 ? -30.819 -3.058 42.931 1.00 30.22 79 GLY D CA 1
ATOM 12836 C C . GLY D 1 76 ? -31.693 -3.168 41.697 1.00 28.56 79 GLY D C 1
ATOM 12837 O O . GLY D 1 76 ? -32.678 -2.442 41.553 1.00 28.47 79 GLY D O 1
ATOM 12841 N N . ASN D 1 77 ? -31.343 -4.080 40.789 1.00 24.51 80 ASN D N 1
ATOM 12842 C CA . ASN D 1 77 ? -32.107 -4.201 39.552 1.00 25.55 80 ASN D CA 1
ATOM 12843 C C . ASN D 1 77 ? -33.462 -4.852 39.796 1.00 26.61 80 ASN D C 1
ATOM 12844 O O . ASN D 1 77 ? -34.465 -4.442 39.204 1.00 25.18 80 ASN D O 1
ATOM 12855 N N . GLN D 1 78 ? -33.518 -5.875 40.652 1.00 26.25 81 GLN D N 1
ATOM 12856 C CA . GLN D 1 78 ? -34.804 -6.497 40.948 1.00 28.23 81 GLN D CA 1
ATOM 12857 C C . GLN D 1 78 ? -35.748 -5.498 41.604 1.00 27.45 81 GLN D C 1
ATOM 12858 O O . GLN D 1 78 ? -36.933 -5.430 41.258 1.00 28.26 81 GLN D O 1
ATOM 12872 N N . SER D 1 79 ? -35.232 -4.694 42.537 1.00 29.02 82 SER D N 1
ATOM 12873 C CA . SER D 1 79 ? -36.063 -3.687 43.183 1.00 32.69 82 SER D CA 1
ATOM 12874 C C . SER D 1 79 ? -36.538 -2.635 42.189 1.00 29.74 82 SER D C 1
ATOM 12875 O O . SER D 1 79 ? -37.681 -2.170 42.265 1.00 28.66 82 SER D O 1
ATOM 12883 N N . MET D 1 80 ? -35.670 -2.232 41.257 1.00 26.78 83 MET D N 1
ATOM 12884 C CA . MET D 1 80 ? -36.065 -1.252 40.254 1.00 27.66 83 MET D CA 1
ATOM 12885 C C . MET D 1 80 ? -37.249 -1.753 39.438 1.00 26.61 83 MET D C 1
ATOM 12886 O O . MET D 1 80 ? -38.240 -1.037 39.256 1.00 26.03 83 MET D O 1
ATOM 12900 N N . ILE D 1 81 ? -37.165 -2.986 38.936 1.00 24.25 84 ILE D N 1
ATOM 12901 C CA . ILE D 1 81 ? -38.244 -3.495 38.098 1.00 24.03 84 ILE D CA 1
ATOM 12902 C C . ILE D 1 81 ? -39.507 -3.732 38.920 1.00 25.54 84 ILE D C 1
ATOM 12903 O O . ILE D 1 81 ? -40.622 -3.545 38.418 1.00 27.46 84 ILE D O 1
ATOM 12919 N N . GLU D 1 82 ? -39.371 -4.148 40.182 1.00 25.84 85 GLU D N 1
ATOM 12920 C CA . GLU D 1 82 ? -40.548 -4.283 41.034 1.00 28.62 85 GLU D CA 1
ATOM 12921 C C . GLU D 1 82 ? -41.285 -2.954 41.149 1.00 29.10 85 GLU D C 1
ATOM 12922 O O . GLU D 1 82 ? -42.520 -2.913 41.118 1.00 28.84 85 GLU D O 1
ATOM 12934 N N . ARG D 1 83 ? -40.542 -1.853 41.266 1.00 29.54 86 ARG D N 1
ATOM 12935 C CA . ARG D 1 83 ? -41.169 -0.540 41.355 1.00 31.21 86 ARG D CA 1
ATOM 12936 C C . ARG D 1 83 ? -41.794 -0.128 40.030 1.00 30.99 86 ARG D C 1
ATOM 12937 O O . ARG D 1 83 ? -42.849 0.516 40.024 1.00 31.37 86 ARG D O 1
ATOM 12958 N N . VAL D 1 84 ? -41.186 -0.508 38.905 1.00 27.31 87 VAL D N 1
ATOM 12959 C CA . VAL D 1 84 ? -41.810 -0.262 37.609 1.00 25.46 87 VAL D CA 1
ATOM 12960 C C . VAL D 1 84 ? -43.186 -0.919 37.547 1.00 27.18 87 VAL D C 1
ATOM 12961 O O . VAL D 1 84 ? -44.182 -0.294 37.163 1.00 27.51 87 VAL D O 1
ATOM 12974 N N . LEU D 1 85 ? -43.249 -2.210 37.882 1.00 26.64 88 LEU D N 1
ATOM 12975 C CA . LEU D 1 85 ? -44.493 -2.957 37.719 1.00 27.63 88 LEU D CA 1
ATOM 12976 C C . LEU D 1 85 ? -45.546 -2.509 38.725 1.00 28.41 88 LEU D C 1
ATOM 12977 O O . LEU D 1 85 ? -46.739 -2.467 38.402 1.00 31.74 88 LEU D O 1
ATOM 12993 N N . GLU D 1 86 ? -45.126 -2.173 39.947 1.00 28.85 89 GLU D N 1
ATOM 12994 C CA . GLU D 1 86 ? -46.064 -1.645 40.932 1.00 32.82 89 GLU D CA 1
ATOM 12995 C C . GLU D 1 86 ? -46.746 -0.381 40.424 1.00 31.63 89 GLU D C 1
ATOM 12996 O O . GLU D 1 86 ? -47.949 -0.184 40.640 1.00 32.55 89 GLU D O 1
ATOM 13008 N N . ARG D 1 87 ? -45.988 0.499 39.767 1.00 31.20 90 ARG D N 1
ATOM 13009 C CA . ARG D 1 87 ? -46.524 1.789 39.350 1.00 32.26 90 ARG D CA 1
ATOM 13010 C C . ARG D 1 87 ? -47.372 1.669 38.093 1.00 32.20 90 ARG D C 1
ATOM 13011 O O . ARG D 1 87 ? -48.443 2.278 38.006 1.00 32.76 90 ARG D O 1
ATOM 13032 N N . PHE D 1 88 ? -46.900 0.906 37.104 1.00 29.24 91 PHE D N 1
ATOM 13033 C CA . PHE D 1 88 ? -47.513 0.890 35.786 1.00 28.82 91 PHE D CA 1
ATOM 13034 C C . PHE D 1 88 ? -48.038 -0.471 35.360 1.00 29.18 91 PHE D C 1
ATOM 13035 O O . PHE D 1 88 ? -48.781 -0.540 34.372 1.00 31.97 91 PHE D O 1
ATOM 13052 N N . GLY D 1 89 ? -47.660 -1.548 36.044 1.00 28.78 92 GLY D N 1
ATOM 13053 C CA . GLY D 1 89 ? -48.177 -2.866 35.748 1.00 29.30 92 GLY D CA 1
ATOM 13054 C C . GLY D 1 89 ? -47.612 -3.521 34.510 1.00 29.96 92 GLY D C 1
ATOM 13055 O O . GLY D 1 89 ? -48.072 -4.610 34.144 1.00 31.46 92 GLY D O 1
ATOM 13059 N N . ARG D 1 90 ? -46.635 -2.898 33.854 1.00 26.77 93 ARG D N 1
ATOM 13060 C CA . ARG D 1 90 ? -46.091 -3.414 32.609 1.00 24.32 93 ARG D CA 1
ATOM 13061 C C . ARG D 1 90 ? -44.708 -2.820 32.403 1.00 24.11 93 ARG D C 1
ATOM 13062 O O . ARG D 1 90 ? -44.341 -1.822 33.028 1.00 27.01 93 ARG D O 1
ATOM 13083 N N . LEU D 1 91 ? -43.942 -3.451 31.514 1.00 23.53 94 LEU D N 1
ATOM 13084 C CA . LEU D 1 91 ? -42.657 -2.908 31.077 1.00 23.33 94 LEU D CA 1
ATOM 13085 C C . LEU D 1 91 ? -42.505 -3.301 29.616 1.00 24.11 94 LEU D C 1
ATOM 13086 O O . LEU D 1 91 ? -42.307 -4.479 29.306 1.00 24.66 94 LEU D O 1
ATOM 13102 N N . ASP D 1 92 ? -42.617 -2.330 28.721 1.00 22.76 95 ASP D N 1
ATOM 13103 C CA . ASP D 1 92 ? -42.547 -2.625 27.297 1.00 20.99 95 ASP D CA 1
ATOM 13104 C C . ASP D 1 92 ? -41.165 -2.433 26.720 1.00 19.82 95 ASP D C 1
ATOM 13105 O O . ASP D 1 92 ? -40.762 -3.190 25.832 1.00 20.25 95 ASP D O 1
ATOM 13114 N N . SER D 1 93 ? -40.424 -1.455 27.221 1.00 19.70 96 SER D N 1
ATOM 13115 C CA . SER D 1 93 ? -39.134 -1.108 26.665 1.00 18.99 96 SER D CA 1
ATOM 13116 C C . SER D 1 93 ? -38.191 -0.771 27.802 1.00 19.61 96 SER D C 1
ATOM 13117 O O . SER D 1 93 ? -38.600 -0.219 28.826 1.00 21.83 96 SER D O 1
ATOM 13125 N N . ALA D 1 94 ? -36.919 -1.095 27.604 1.00 17.74 97 ALA D N 1
ATOM 13126 C CA . ALA D 1 94 ? -35.899 -0.799 28.598 1.00 18.66 97 ALA D CA 1
ATOM 13127 C C . ALA D 1 94 ? -34.614 -0.375 27.911 1.00 17.96 97 ALA D C 1
ATOM 13128 O O . ALA D 1 94 ? -34.118 -1.062 27.010 1.00 17.02 97 ALA D O 1
ATOM 13135 N N . CYS D 1 95 ? -34.088 0.766 28.345 1.00 16.86 98 CYS D N 1
ATOM 13136 C CA . CYS D 1 95 ? -32.805 1.296 27.898 1.00 17.01 98 CYS D CA 1
ATOM 13137 C C . CYS D 1 95 ? -31.878 1.245 29.109 1.00 16.36 98 CYS D C 1
ATOM 13138 O O . CYS D 1 95 ? -31.984 2.075 30.018 1.00 17.90 98 CYS D O 1
ATOM 13146 N N . LEU D 1 96 ? -30.980 0.263 29.118 1.00 16.44 99 LEU D N 1
ATOM 13147 C CA . LEU D 1 96 ? -30.077 0.027 30.236 1.00 16.95 99 LEU D CA 1
ATOM 13148 C C . LEU D 1 96 ? -28.715 0.630 29.913 1.00 16.60 99 LEU D C 1
ATOM 13149 O O . LEU D 1 96 ? -27.966 0.079 29.098 1.00 16.42 99 LEU D O 1
ATOM 13165 N N . VAL D 1 97 ? -28.396 1.749 30.547 1.00 17.30 100 VAL D N 1
ATOM 13166 C CA . VAL D 1 97 ? -27.095 2.389 30.387 1.00 16.30 100 VAL D CA 1
ATOM 13167 C C . VAL D 1 97 ? -26.159 1.796 31.428 1.00 15.86 100 VAL D C 1
ATOM 13168 O O . VAL D 1 97 ? -26.496 1.727 32.617 1.00 18.26 100 VAL D O 1
ATOM 13181 N N . THR D 1 98 ? -25.006 1.323 30.977 1.00 17.38 101 THR D N 1
ATOM 13182 C CA . THR D 1 98 ? -24.114 0.571 31.838 1.00 17.16 101 THR D CA 1
ATOM 13183 C C . THR D 1 98 ? -22.698 1.099 31.692 1.00 17.19 101 THR D C 1
ATOM 13184 O O . THR D 1 98 ? -22.352 1.764 30.708 1.00 17.36 101 THR D O 1
ATOM 13195 N N . GLY D 1 99 ? -21.880 0.778 32.690 1.00 17.21 102 GLY D N 1
ATOM 13196 C CA . GLY D 1 99 ? -20.450 0.896 32.546 1.00 18.40 102 GLY D CA 1
ATOM 13197 C C . GLY D 1 99 ? -19.749 1.703 33.614 1.00 20.49 102 GLY D C 1
ATOM 13198 O O . GLY D 1 99 ? -20.358 2.501 34.333 1.00 21.56 102 GLY D O 1
ATOM 13202 N N . LEU D 1 100 ? -18.447 1.456 33.727 1.00 19.97 103 LEU D N 1
ATOM 13203 C CA A LEU D 1 100 ? -17.561 2.233 34.588 0.51 21.46 103 LEU D CA 1
ATOM 13204 C CA B LEU D 1 100 ? -17.560 2.232 34.582 0.49 21.46 103 LEU D CA 1
ATOM 13205 C C . LEU D 1 100 ? -16.215 2.333 33.883 1.00 21.79 103 LEU D C 1
ATOM 13206 O O . LEU D 1 100 ? -15.579 1.308 33.607 1.00 23.04 103 LEU D O 1
ATOM 13237 N N . ILE D 1 101 ? -15.778 3.558 33.606 1.00 22.76 104 ILE D N 1
ATOM 13238 C CA . ILE D 1 101 ? -14.611 3.784 32.761 1.00 24.25 104 ILE D CA 1
ATOM 13239 C C . ILE D 1 101 ? -13.329 3.674 33.572 1.00 20.79 104 ILE D C 1
ATOM 13240 O O . ILE D 1 101 ? -13.171 4.306 34.624 1.00 22.78 104 ILE D O 1
ATOM 13256 N N . VAL D 1 102 ? -12.404 2.863 33.067 1.00 20.70 105 VAL D N 1
ATOM 13257 C CA . VAL D 1 102 ? -11.037 2.773 33.559 1.00 21.70 105 VAL D CA 1
ATOM 13258 C C . VAL D 1 102 ? -10.146 2.661 32.330 1.00 20.97 105 VAL D C 1
ATOM 13259 O O . VAL D 1 102 ? -10.462 1.902 31.408 1.00 22.58 105 VAL D O 1
ATOM 13272 N N . THR D 1 103 ? -9.055 3.419 32.301 1.00 20.77 106 THR D N 1
ATOM 13273 C CA . THR D 1 103 ? -8.083 3.324 31.222 1.00 20.75 106 THR D CA 1
ATOM 13274 C C . THR D 1 103 ? -6.681 3.287 31.815 1.00 18.32 106 THR D C 1
ATOM 13275 O O . THR D 1 103 ? -6.469 3.575 32.996 1.00 20.51 106 THR D O 1
ATOM 13286 N N . GLY D 1 104 ? -5.719 2.925 30.973 1.00 17.75 107 GLY D N 1
ATOM 13287 C CA . GLY D 1 104 ? -4.338 2.862 31.396 1.00 19.15 107 GLY D CA 1
ATOM 13288 C C . GLY D 1 104 ? -3.649 1.611 30.899 1.00 19.78 107 GLY D C 1
ATOM 13289 O O . GLY D 1 104 ? -4.284 0.746 30.286 1.00 19.53 107 GLY D O 1
ATOM 13293 N N . LYS D 1 105 ? -2.345 1.513 31.144 1.00 20.88 108 LYS D N 1
ATOM 13294 C CA . LYS D 1 105 ? -1.597 0.338 30.723 1.00 20.18 108 LYS D CA 1
ATOM 13295 C C . LYS D 1 105 ? -2.140 -0.912 31.401 1.00 18.38 108 LYS D C 1
ATOM 13296 O O . LYS D 1 105 ? -2.429 -0.912 32.603 1.00 21.24 108 LYS D O 1
ATOM 13315 N N . PHE D 1 106 ? -2.237 -1.995 30.625 1.00 17.19 109 PHE D N 1
ATOM 13316 C CA . PHE D 1 106 ? -2.748 -3.254 31.157 1.00 17.57 109 PHE D CA 1
ATOM 13317 C C . PHE D 1 106 ? -1.981 -3.687 32.403 1.00 18.61 109 PHE D C 1
ATOM 13318 O O . PHE D 1 106 ? -2.575 -4.122 33.396 1.00 20.21 109 PHE D O 1
ATOM 13335 N N . LEU D 1 107 ? -0.648 -3.593 32.369 1.00 19.34 110 LEU D N 1
ATOM 13336 C CA . LEU D 1 107 ? 0.143 -4.073 33.501 1.00 19.07 110 LEU D CA 1
ATOM 13337 C C . LEU D 1 107 ? 0.076 -3.144 34.705 1.00 21.43 110 LEU D C 1
ATOM 13338 O O . LEU D 1 107 ? 0.578 -3.512 35.772 1.00 24.57 110 LEU D O 1
ATOM 13354 N N . ASP D 1 108 ? -0.527 -1.964 34.569 1.00 21.76 111 ASP D N 1
ATOM 13355 C CA . ASP D 1 108 ? -0.746 -1.082 35.707 1.00 22.52 111 ASP D CA 1
ATOM 13356 C C . ASP D 1 108 ? -2.085 -1.324 36.395 1.00 22.13 111 ASP D C 1
ATOM 13357 O O . ASP D 1 108 ? -2.316 -0.772 37.476 1.00 23.66 111 ASP D O 1
ATOM 13366 N N . MET D 1 109 ? -2.969 -2.123 35.803 1.00 21.52 112 MET D N 1
ATOM 13367 C CA . MET D 1 109 ? -4.308 -2.288 36.349 1.00 19.50 112 MET D CA 1
ATOM 13368 C C . MET D 1 109 ? -4.250 -3.045 37.672 1.00 20.95 112 MET D C 1
ATOM 13369 O O . MET D 1 109 ? -3.597 -4.087 37.782 1.00 22.08 112 MET D O 1
ATOM 13383 N N . THR D 1 110 ? -4.926 -2.511 38.677 1.00 23.24 113 THR D N 1
ATOM 13384 C CA . THR D 1 110 ? -4.960 -3.129 39.989 1.00 23.78 113 THR D CA 1
ATOM 13385 C C . THR D 1 110 ? -6.153 -4.068 40.096 1.00 23.46 113 THR D C 1
ATOM 13386 O O . THR D 1 110 ? -7.067 -4.052 39.264 1.00 24.00 113 THR D O 1
ATOM 13397 N N . ASP D 1 111 ? -6.159 -4.882 41.154 1.00 26.70 114 ASP D N 1
ATOM 13398 C CA . ASP D 1 111 ? -7.337 -5.702 41.411 1.00 28.03 114 ASP D CA 1
ATOM 13399 C C . ASP D 1 111 ? -8.579 -4.833 41.592 1.00 27.27 114 ASP D C 1
ATOM 13400 O O . ASP D 1 111 ? -9.673 -5.225 41.170 1.00 28.96 114 ASP D O 1
ATOM 13409 N N . ASP D 1 112 ? -8.432 -3.642 42.184 1.00 28.05 115 ASP D N 1
ATOM 13410 C CA . ASP D 1 112 ? -9.595 -2.782 42.391 1.00 30.28 115 ASP D CA 1
ATOM 13411 C C . ASP D 1 112 ? -10.130 -2.221 41.075 1.00 27.43 115 ASP D C 1
ATOM 13412 O O . ASP D 1 112 ? -11.349 -2.154 40.873 1.00 25.88 115 ASP D O 1
ATOM 13421 N N . GLN D 1 113 ? -9.243 -1.776 40.180 1.00 23.84 116 GLN D N 1
ATOM 13422 C CA . GLN D 1 113 ? -9.691 -1.347 38.859 1.00 21.35 116 GLN D CA 1
ATOM 13423 C C . GLN D 1 113 ? -10.377 -2.487 38.119 1.00 19.81 116 GLN D C 1
ATOM 13424 O O . GLN D 1 113 ? -11.416 -2.288 37.478 1.00 19.59 116 GLN D O 1
ATOM 13438 N N . TRP D 1 114 ? -9.811 -3.692 38.207 1.00 20.58 117 TRP D N 1
ATOM 13439 C CA . TRP D 1 114 ? -10.392 -4.860 37.551 1.00 20.17 117 TRP D CA 1
ATOM 13440 C C . TRP D 1 114 ? -11.766 -5.181 38.119 1.00 19.92 117 TRP D C 1
ATOM 13441 O O . TRP D 1 114 ? -12.716 -5.440 37.370 1.00 19.91 117 TRP D O 1
ATOM 13462 N N . ALA D 1 115 ? -11.895 -5.155 39.446 1.00 21.60 118 ALA D N 1
ATOM 13463 C CA . ALA D 1 115 ? -13.192 -5.389 40.067 1.00 23.71 118 ALA D CA 1
ATOM 13464 C C . ALA D 1 115 ? -14.211 -4.360 39.605 1.00 22.43 118 ALA D C 1
ATOM 13465 O O . ALA D 1 115 ? -15.360 -4.700 39.299 1.00 22.69 118 ALA D O 1
ATOM 13472 N N . LYS D 1 116 ? -13.806 -3.094 39.536 1.00 24.46 119 LYS D N 1
ATOM 13473 C CA . LYS D 1 116 ? -14.754 -2.032 39.224 1.00 25.39 119 LYS D CA 1
ATOM 13474 C C . LYS D 1 116 ? -15.232 -2.103 37.777 1.00 23.87 119 LYS D C 1
ATOM 13475 O O . LYS D 1 116 ? -16.419 -1.877 37.509 1.00 24.01 119 LYS D O 1
ATOM 13494 N N . VAL D 1 117 ? -14.345 -2.424 36.825 1.00 20.41 120 VAL D N 1
ATOM 13495 C CA . VAL D 1 117 ? -14.807 -2.465 35.439 1.00 21.28 120 VAL D CA 1
ATOM 13496 C C . VAL D 1 117 ? -15.722 -3.666 35.228 1.00 19.08 120 VAL D C 1
ATOM 13497 O O . VAL D 1 117 ? -16.661 -3.606 34.426 1.00 20.30 120 VAL D O 1
ATOM 13510 N N . LYS D 1 118 ? -15.465 -4.782 35.918 1.00 18.81 121 LYS D N 1
ATOM 13511 C CA . LYS D 1 118 ? -16.388 -5.908 35.827 1.00 16.58 121 LYS D CA 1
ATOM 13512 C C . LYS D 1 118 ? -17.756 -5.530 36.379 1.00 17.62 121 LYS D C 1
ATOM 13513 O O . LYS D 1 118 ? -18.788 -5.899 35.805 1.00 19.56 121 LYS D O 1
ATOM 13532 N N . ALA D 1 119 ? -17.786 -4.806 37.502 1.00 19.43 122 ALA D N 1
ATOM 13533 C CA . ALA D 1 119 ? -19.060 -4.433 38.114 1.00 20.68 122 ALA D CA 1
ATOM 13534 C C . ALA D 1 119 ? -19.846 -3.513 37.194 1.00 19.79 122 ALA D C 1
ATOM 13535 O O . ALA D 1 119 ? -21.047 -3.721 36.960 1.00 20.42 122 ALA D O 1
ATOM 13542 N N . GLY D 1 120 ? -19.179 -2.503 36.628 1.00 18.29 123 GLY D N 1
ATOM 13543 C CA . GLY D 1 120 ? -19.879 -1.549 35.778 1.00 17.75 123 GLY D CA 1
ATOM 13544 C C . GLY D 1 120 ? -20.231 -2.126 34.413 1.00 16.49 123 GLY D C 1
ATOM 13545 O O . GLY D 1 120 ? -21.343 -1.932 33.918 1.00 17.63 123 GLY D O 1
ATOM 13549 N N . ASN D 1 121 ? -19.279 -2.819 33.772 1.00 16.92 124 ASN D N 1
ATOM 13550 C CA . ASN D 1 121 ? -19.445 -3.242 32.385 1.00 15.85 124 ASN D CA 1
ATOM 13551 C C . ASN D 1 121 ? -20.131 -4.593 32.222 1.00 15.49 124 ASN D C 1
ATOM 13552 O O . ASN D 1 121 ? -20.710 -4.849 31.156 1.00 15.39 124 ASN D O 1
ATOM 13563 N N . LEU D 1 122 ? -20.082 -5.461 33.231 1.00 16.91 125 LEU D N 1
ATOM 13564 C CA . LEU D 1 122 ? -20.667 -6.793 33.123 1.00 16.37 125 LEU D CA 1
ATOM 13565 C C . LEU D 1 122 ? -21.789 -7.022 34.123 1.00 17.46 125 LEU D C 1
ATOM 13566 O O . LEU D 1 122 ? -22.888 -7.418 33.722 1.00 17.69 125 LEU D O 1
ATOM 13582 N N . ASP D 1 123 ? -21.564 -6.754 35.416 1.00 18.54 126 ASP D N 1
ATOM 13583 C CA . ASP D 1 123 ? -22.605 -7.008 36.407 1.00 19.41 126 ASP D CA 1
ATOM 13584 C C . ASP D 1 123 ? -23.869 -6.200 36.109 1.00 18.69 126 ASP D C 1
ATOM 13585 O O . ASP D 1 123 ? -24.986 -6.714 36.246 1.00 19.90 126 ASP D O 1
ATOM 13594 N N . MET D 1 124 ? -23.718 -4.931 35.703 1.00 18.97 127 MET D N 1
ATOM 13595 C CA . MET D 1 124 ? -24.899 -4.129 35.389 1.00 18.32 127 MET D CA 1
ATOM 13596 C C . MET D 1 124 ? -25.707 -4.740 34.251 1.00 18.37 127 MET D C 1
ATOM 13597 O O . MET D 1 124 ? -26.936 -4.613 34.228 1.00 18.44 127 MET D O 1
ATOM 13611 N N . VAL D 1 125 ? -25.036 -5.389 33.298 1.00 16.52 128 VAL D N 1
ATOM 13612 C CA . VAL D 1 125 ? -25.723 -5.996 32.163 1.00 17.54 128 VAL D CA 1
ATOM 13613 C C . VAL D 1 125 ? -26.414 -7.282 32.594 1.00 18.70 128 VAL D C 1
ATOM 13614 O O . VAL D 1 125 ? -27.596 -7.504 32.309 1.00 19.73 128 VAL D O 1
ATOM 13627 N N . PHE D 1 126 ? -25.684 -8.146 33.298 1.00 16.80 129 PHE D N 1
ATOM 13628 C CA . PHE D 1 126 ? -26.250 -9.408 33.754 1.00 17.04 129 PHE D CA 1
ATOM 13629 C C . PHE D 1 126 ? -27.474 -9.191 34.631 1.00 18.19 129 PHE D C 1
ATOM 13630 O O . PHE D 1 126 ? -28.550 -9.746 34.362 1.00 20.34 129 PHE D O 1
ATOM 13647 N N . HIS D 1 127 ? -27.330 -8.387 35.688 1.00 20.04 130 HIS D N 1
ATOM 13648 C CA . HIS D 1 127 ? -28.431 -8.184 36.623 1.00 20.90 130 HIS D CA 1
ATOM 13649 C C . HIS D 1 127 ? -29.544 -7.363 35.985 1.00 19.86 130 HIS D C 1
ATOM 13650 O O . HIS D 1 127 ? -30.730 -7.579 36.271 1.00 22.23 130 HIS D O 1
ATOM 13664 N N . GLY D 1 128 ? -29.178 -6.403 35.136 1.00 18.70 131 GLY D N 1
ATOM 13665 C CA . GLY D 1 128 ? -30.181 -5.593 34.466 1.00 19.20 131 GLY D CA 1
ATOM 13666 C C . GLY D 1 128 ? -31.082 -6.418 33.568 1.00 18.81 131 GLY D C 1
ATOM 13667 O O . GLY D 1 128 ? -32.308 -6.305 33.625 1.00 20.82 131 GLY D O 1
ATOM 13671 N N . LEU D 1 129 ? -30.485 -7.280 32.742 1.00 17.89 132 LEU D N 1
ATOM 13672 C CA . LEU D 1 129 ? -31.286 -8.088 31.832 1.00 17.39 132 LEU D CA 1
ATOM 13673 C C . LEU D 1 129 ? -32.094 -9.138 32.584 1.00 18.41 132 LEU D C 1
ATOM 13674 O O . LEU D 1 129 ? -33.226 -9.443 32.195 1.00 19.00 132 LEU D O 1
ATOM 13690 N N . GLN D 1 130 ? -31.533 -9.710 33.658 1.00 18.29 133 GLN D N 1
ATOM 13691 C CA . GLN D 1 130 ? -32.287 -10.680 34.450 1.00 19.96 133 GLN D CA 1
ATOM 13692 C C . GLN D 1 130 ? -33.518 -10.040 35.078 1.00 20.02 133 GLN D C 1
ATOM 13693 O O . GLN D 1 130 ? -34.526 -10.720 35.302 1.00 21.53 133 GLN D O 1
ATOM 13707 N N . ALA D 1 131 ? -33.467 -8.732 35.346 1.00 20.95 134 ALA D N 1
ATOM 13708 C CA . ALA D 1 131 ? -34.599 -8.059 35.973 1.00 22.44 134 ALA D CA 1
ATOM 13709 C C . ALA D 1 131 ? -35.637 -7.619 34.943 1.00 21.56 134 ALA D C 1
ATOM 13710 O O . ALA D 1 131 ? -36.843 -7.742 35.191 1.00 23.89 134 ALA D O 1
ATOM 13717 N N . VAL D 1 132 ? -35.203 -7.109 33.782 1.00 20.22 135 VAL D N 1
ATOM 13718 C CA . VAL D 1 132 ? -36.177 -6.550 32.848 1.00 22.34 135 VAL D CA 1
ATOM 13719 C C . VAL D 1 132 ? -36.844 -7.633 31.997 1.00 21.39 135 VAL D C 1
ATOM 13720 O O . VAL D 1 132 ? -37.985 -7.461 31.560 1.00 21.22 135 VAL D O 1
ATOM 13733 N N . LEU D 1 133 ? -36.172 -8.751 31.740 1.00 20.95 136 LEU D N 1
ATOM 13734 C CA . LEU D 1 133 ? -36.732 -9.691 30.774 1.00 20.13 136 LEU D CA 1
ATOM 13735 C C . LEU D 1 133 ? -37.979 -10.437 31.249 1.00 21.37 136 LEU D C 1
ATOM 13736 O O . LEU D 1 133 ? -38.896 -10.639 30.442 1.00 23.73 136 LEU D O 1
ATOM 13752 N N . PRO D 1 134 ? -38.080 -10.858 32.507 1.00 21.88 137 PRO D N 1
ATOM 13753 C CA . PRO D 1 134 ? -39.230 -11.698 32.906 1.00 22.95 137 PRO D CA 1
ATOM 13754 C C . PRO D 1 134 ? -40.573 -11.063 32.573 1.00 23.56 137 PRO D C 1
ATOM 13755 O O . PRO D 1 134 ? -41.445 -11.746 32.016 1.00 24.78 137 PRO D O 1
ATOM 13766 N N . PRO D 1 135 ? -40.811 -9.782 32.897 1.00 24.33 138 PRO D N 1
ATOM 13767 C CA . PRO D 1 135 ? -42.120 -9.210 32.526 1.00 25.04 138 PRO D CA 1
ATOM 13768 C C . PRO D 1 135 ? -42.327 -9.132 31.022 1.00 24.59 138 PRO D C 1
ATOM 13769 O O . PRO D 1 135 ? -43.464 -9.282 30.556 1.00 25.25 138 PRO D O 1
ATOM 13780 N N . MET D 1 136 ? -41.260 -8.917 30.246 1.00 23.47 139 MET D N 1
ATOM 13781 C CA . MET D 1 136 ? -41.392 -8.903 28.794 1.00 22.41 139 MET D CA 1
ATOM 13782 C C . MET D 1 136 ? -41.721 -10.289 28.257 1.00 22.90 139 MET D C 1
ATOM 13783 O O . MET D 1 136 ? -42.578 -10.432 27.377 1.00 23.90 139 MET D O 1
ATOM 13797 N N . VAL D 1 137 ? -41.032 -11.319 28.755 1.00 21.76 140 VAL D N 1
ATOM 13798 C CA . VAL D 1 137 ? -41.328 -12.684 28.332 1.00 24.00 140 VAL D CA 1
ATOM 13799 C C . VAL D 1 137 ? -42.768 -13.035 28.676 1.00 24.62 140 VAL D C 1
ATOM 13800 O O . VAL D 1 137 ? -43.504 -13.592 27.852 1.00 26.78 140 VAL D O 1
ATOM 13813 N N . ALA D 1 138 ? -43.203 -12.687 29.889 1.00 22.71 141 ALA D N 1
ATOM 13814 C CA . ALA D 1 138 ? -44.562 -13.002 30.311 1.00 24.56 141 ALA D CA 1
ATOM 13815 C C . ALA D 1 138 ? -45.598 -12.320 29.430 1.00 26.58 141 ALA D C 1
ATOM 13816 O O . ALA D 1 138 ? -46.693 -12.858 29.228 1.00 27.54 141 ALA D O 1
ATOM 13823 N N . ALA D 1 139 ? -45.280 -11.133 28.916 1.00 27.64 142 ALA D N 1
ATOM 13824 C CA . ALA D 1 139 ? -46.194 -10.400 28.053 1.00 28.76 142 ALA D CA 1
ATOM 13825 C C . ALA D 1 139 ? -46.099 -10.832 26.596 1.00 27.37 142 ALA D C 1
ATOM 13826 O O . ALA D 1 139 ? -46.972 -10.466 25.802 1.00 29.89 142 ALA D O 1
ATOM 13833 N N . GLY D 1 140 ? -45.062 -11.582 26.227 1.00 25.47 143 GLY D N 1
ATOM 13834 C CA . GLY D 1 140 ? -44.895 -11.995 24.851 1.00 26.33 143 GLY D CA 1
ATOM 13835 C C . GLY D 1 140 ? -44.415 -10.907 23.920 1.00 24.12 143 GLY D C 1
ATOM 13836 O O . GLY D 1 140 ? -44.583 -11.027 22.704 1.00 23.53 143 GLY D O 1
ATOM 13840 N N . ALA D 1 141 ? -43.827 -9.843 24.456 1.00 23.50 144 ALA D N 1
ATOM 13841 C CA . ALA D 1 141 ? -43.333 -8.743 23.640 1.00 21.96 144 ALA D CA 1
ATOM 13842 C C . ALA D 1 141 ? -42.497 -7.827 24.515 1.00 20.02 144 ALA D C 1
ATOM 13843 O O . ALA D 1 141 ? -42.866 -7.556 25.659 1.00 22.07 144 ALA D O 1
ATOM 13850 N N . GLY D 1 142 ? -41.392 -7.341 23.968 1.00 19.27 145 GLY D N 1
ATOM 13851 C CA . GLY D 1 142 ? -40.573 -6.375 24.677 1.00 19.80 145 GLY D CA 1
ATOM 13852 C C . GLY D 1 142 ? -39.396 -5.969 23.821 1.00 19.55 145 GLY D C 1
ATOM 13853 O O . GLY D 1 142 ? -39.014 -6.666 22.877 1.00 18.53 145 GLY D O 1
ATOM 13857 N N . GLN D 1 143 ? -38.832 -4.811 24.161 1.00 18.85 146 GLN D N 1
ATOM 13858 C CA . GLN D 1 143 ? -37.691 -4.269 23.438 1.00 16.66 146 GLN D CA 1
ATOM 13859 C C . GLN D 1 143 ? -36.683 -3.704 24.422 1.00 16.82 146 GLN D C 1
ATOM 13860 O O . GLN D 1 143 ? -37.040 -2.902 25.291 1.00 18.32 146 GLN D O 1
ATOM 13874 N N . CYS D 1 144 ? -35.428 -4.121 24.279 1.00 16.88 147 CYS D N 1
ATOM 13875 C CA A CYS D 1 144 ? -34.366 -3.675 25.168 0.43 17.53 147 CYS D CA 1
ATOM 13876 C CA B CYS D 1 144 ? -34.354 -3.704 25.166 0.57 17.48 147 CYS D CA 1
ATOM 13877 C C . CYS D 1 144 ? -33.156 -3.219 24.369 1.00 15.42 147 CYS D C 1
ATOM 13878 O O . CYS D 1 144 ? -32.761 -3.852 23.383 1.00 15.52 147 CYS D O 1
ATOM 13893 N N . VAL D 1 145 ? -32.565 -2.117 24.819 1.00 15.30 148 VAL D N 1
ATOM 13894 C CA . VAL D 1 145 ? -31.292 -1.620 24.317 1.00 16.33 148 VAL D CA 1
ATOM 13895 C C . VAL D 1 145 ? -30.371 -1.514 25.523 1.00 15.62 148 VAL D C 1
ATOM 13896 O O . VAL D 1 145 ? -30.724 -0.872 26.523 1.00 16.08 148 VAL D O 1
ATOM 13909 N N . VAL D 1 146 ? -29.219 -2.176 25.447 1.00 14.24 149 VAL D N 1
ATOM 13910 C CA . VAL D 1 146 ? -28.152 -2.058 26.434 1.00 13.53 149 VAL D CA 1
ATOM 13911 C C . VAL D 1 146 ? -27.075 -1.151 25.860 1.00 12.92 149 VAL D C 1
ATOM 13912 O O . VAL D 1 146 ? -26.551 -1.411 24.768 1.00 12.89 149 VAL D O 1
ATOM 13925 N N . PHE D 1 147 ? -26.740 -0.085 26.573 1.00 12.93 150 PHE D N 1
ATOM 13926 C CA . PHE D 1 147 ? -25.636 0.760 26.143 1.00 13.51 150 PHE D CA 1
ATOM 13927 C C . PHE D 1 147 ? -24.342 0.195 26.711 1.00 15.15 150 PHE D C 1
ATOM 13928 O O . PHE D 1 147 ? -24.195 0.062 27.930 1.00 16.29 150 PHE D O 1
ATOM 13945 N N . THR D 1 148 ? -23.440 -0.202 25.817 1.00 13.35 151 THR D N 1
ATOM 13946 C CA . THR D 1 148 ? -22.116 -0.687 26.188 1.00 13.49 151 THR D CA 1
ATOM 13947 C C . THR D 1 148 ? -21.125 0.411 25.797 1.00 14.93 151 THR D C 1
ATOM 13948 O O . THR D 1 148 ? -21.110 1.478 26.424 1.00 14.75 151 THR D O 1
ATOM 13959 N N . SER D 1 149 ? -20.337 0.198 24.749 1.00 12.82 152 SER D N 1
ATOM 13960 C CA . SER D 1 149 ? -19.342 1.175 24.320 1.00 14.04 152 SER D CA 1
ATOM 13961 C C . SER D 1 149 ? -18.853 0.793 22.939 1.00 12.26 152 SER D C 1
ATOM 13962 O O . SER D 1 149 ? -18.722 -0.395 22.634 1.00 12.34 152 SER D O 1
ATOM 13970 N N . ALA D 1 150 ? -18.529 1.801 22.125 1.00 12.29 153 ALA D N 1
ATOM 13971 C CA . ALA D 1 150 ? -17.901 1.508 20.844 1.00 11.84 153 ALA D CA 1
ATOM 13972 C C . ALA D 1 150 ? -16.580 0.786 21.041 1.00 12.17 153 ALA D C 1
ATOM 13973 O O . ALA D 1 150 ? -16.140 0.071 20.132 1.00 12.40 153 ALA D O 1
ATOM 13980 N N . THR D 1 151 ? -15.933 0.961 22.202 1.00 12.98 154 THR D N 1
ATOM 13981 C CA . THR D 1 151 ? -14.678 0.256 22.448 1.00 13.24 154 THR D CA 1
ATOM 13982 C C . THR D 1 151 ? -14.878 -1.256 22.440 1.00 12.43 154 THR D C 1
ATOM 13983 O O . THR D 1 151 ? -13.917 -1.998 22.196 1.00 13.02 154 THR D O 1
ATOM 13994 N N . GLY D 1 152 ? -16.093 -1.728 22.722 1.00 12.95 155 GLY D N 1
ATOM 13995 C CA . GLY D 1 152 ? -16.356 -3.159 22.684 1.00 12.67 155 GLY D CA 1
ATOM 13996 C C . GLY D 1 152 ? -16.176 -3.766 21.309 1.00 14.32 155 GLY D C 1
ATOM 13997 O O . GLY D 1 152 ? -15.894 -4.962 21.189 1.00 15.39 155 GLY D O 1
ATOM 14001 N N . GLY D 1 153 ? -16.345 -2.962 20.257 1.00 13.21 156 GLY D N 1
ATOM 14002 C CA . GLY D 1 153 ? -16.102 -3.399 18.893 1.00 14.34 156 GLY D CA 1
ATOM 14003 C C . GLY D 1 153 ? -14.654 -3.367 18.445 1.00 14.90 156 GLY D C 1
ATOM 14004 O O . GLY D 1 153 ? -14.336 -3.901 17.377 1.00 15.61 156 GLY D O 1
ATOM 14008 N N . ARG D 1 154 ? -13.774 -2.756 19.234 1.00 13.50 157 ARG D N 1
ATOM 14009 C CA . ARG D 1 154 ? -12.360 -2.641 18.901 1.00 14.66 157 ARG D CA 1
ATOM 14010 C C . ARG D 1 154 ? -11.575 -2.361 20.178 1.00 14.27 157 ARG D C 1
ATOM 14011 O O . ARG D 1 154 ? -11.049 -1.256 20.360 1.00 13.87 157 ARG D O 1
ATOM 14032 N N . PRO D 1 155 ? -11.486 -3.327 21.091 1.00 13.05 158 PRO D N 1
ATOM 14033 C CA . PRO D 1 155 ? -10.734 -3.100 22.339 1.00 14.20 158 PRO D CA 1
ATOM 14034 C C . PRO D 1 155 ? -9.264 -2.861 22.044 1.00 15.22 158 PRO D C 1
ATOM 14035 O O . PRO D 1 155 ? -8.577 -3.725 21.495 1.00 13.67 158 PRO D O 1
ATOM 14046 N N . ASP D 1 156 ? -8.769 -1.692 22.449 1.00 14.87 159 ASP D N 1
ATOM 14047 C CA . ASP D 1 156 ? -7.483 -1.187 21.998 1.00 15.13 159 ASP D CA 1
ATOM 14048 C C . ASP D 1 156 ? -6.482 -1.032 23.135 1.00 13.33 159 ASP D C 1
ATOM 14049 O O . ASP D 1 156 ? -6.858 -1.032 24.316 1.00 15.06 159 ASP D O 1
ATOM 14058 N N . PRO D 1 157 ? -5.197 -0.870 22.812 1.00 14.85 160 PRO D N 1
ATOM 14059 C CA . PRO D 1 157 ? -4.213 -0.547 23.849 1.00 17.75 160 PRO D CA 1
ATOM 14060 C C . PRO D 1 157 ? -4.649 0.655 24.682 1.00 17.74 160 PRO D C 1
ATOM 14061 O O . PRO D 1 157 ? -5.276 1.595 24.183 1.00 17.27 160 PRO D O 1
ATOM 14072 N N . MET D 1 158 ? -4.333 0.589 25.975 1.00 17.30 161 MET D N 1
ATOM 14073 C CA . MET D 1 158 ? -4.700 1.552 27.012 1.00 19.81 161 MET D CA 1
ATOM 14074 C C . MET D 1 158 ? -6.172 1.469 27.399 1.00 18.03 161 MET D C 1
ATOM 14075 O O . MET D 1 158 ? -6.597 2.178 28.320 1.00 19.22 161 MET D O 1
ATOM 14089 N N . VAL D 1 159 ? -6.954 0.601 26.754 1.00 15.87 162 VAL D N 1
ATOM 14090 C CA . VAL D 1 159 ? -8.367 0.407 27.060 1.00 16.32 162 VAL D CA 1
ATOM 14091 C C . VAL D 1 159 ? -8.645 -1.087 27.200 1.00 15.12 162 VAL D C 1
ATOM 14092 O O . VAL D 1 159 ? -9.741 -1.559 26.877 1.00 15.96 162 VAL D O 1
ATOM 14105 N N . SER D 1 160 ? -7.666 -1.849 27.692 1.00 15.32 163 SER D N 1
ATOM 14106 C CA . SER D 1 160 ? -7.761 -3.305 27.582 1.00 14.17 163 SER D CA 1
ATOM 14107 C C . SER D 1 160 ? -8.917 -3.864 28.406 1.00 14.35 163 SER D C 1
ATOM 14108 O O . SER D 1 160 ? -9.764 -4.602 27.880 1.00 15.48 163 SER D O 1
ATOM 14116 N N . ILE D 1 161 ? -8.966 -3.548 29.703 1.00 14.83 164 ILE D N 1
ATOM 14117 C CA . ILE D 1 161 ? -9.951 -4.221 30.542 1.00 15.66 164 ILE D CA 1
ATOM 14118 C C . ILE D 1 161 ? -11.327 -3.578 30.381 1.00 16.36 164 ILE D C 1
ATOM 14119 O O . ILE D 1 161 ? -12.348 -4.263 30.492 1.00 14.78 164 ILE D O 1
ATOM 14135 N N . TYR D 1 162 ? -11.384 -2.277 30.091 1.00 15.24 165 TYR D N 1
ATOM 14136 C CA . TYR D 1 162 ? -12.660 -1.635 29.777 1.00 15.97 165 TYR D CA 1
ATOM 14137 C C . TYR D 1 162 ? -13.214 -2.142 28.453 1.00 14.54 165 TYR D C 1
ATOM 14138 O O . TYR D 1 162 ? -14.331 -2.671 28.387 1.00 14.75 165 TYR D O 1
ATOM 14156 N N . GLY D 1 163 ? -12.449 -1.974 27.372 1.00 14.63 166 GLY D N 1
ATOM 14157 C CA . GLY D 1 163 ? -12.921 -2.407 26.071 1.00 14.35 166 GLY D CA 1
ATOM 14158 C C . GLY D 1 163 ? -13.190 -3.898 26.018 1.00 12.34 166 GLY D C 1
ATOM 14159 O O . GLY D 1 163 ? -14.163 -4.341 25.410 1.00 12.94 166 GLY D O 1
ATOM 14163 N N . GLY D 1 164 ? -12.330 -4.689 26.659 1.00 14.16 167 GLY D N 1
ATOM 14164 C CA . GLY D 1 164 ? -12.538 -6.127 26.651 1.00 15.52 167 GLY D CA 1
ATOM 14165 C C . GLY D 1 164 ? -13.820 -6.533 27.348 1.00 14.77 167 GLY D C 1
ATOM 14166 O O . GLY D 1 164 ? -14.587 -7.347 26.829 1.00 14.33 167 GLY D O 1
ATOM 14170 N N . THR D 1 165 ? -14.076 -5.974 28.537 1.00 14.31 168 THR D N 1
ATOM 14171 C CA . THR D 1 165 ? -15.327 -6.316 29.215 1.00 14.83 168 THR D CA 1
ATOM 14172 C C . THR D 1 165 ? -16.536 -5.763 28.460 1.00 14.96 168 THR D C 1
ATOM 14173 O O . THR D 1 165 ? -17.603 -6.386 28.481 1.00 14.49 168 THR D O 1
ATOM 14184 N N . ARG D 1 166 ? -16.394 -4.628 27.763 1.00 13.86 169 ARG D N 1
ATOM 14185 C CA . ARG D 1 166 ? -17.464 -4.162 26.879 1.00 13.61 169 ARG D CA 1
ATOM 14186 C C . ARG D 1 166 ? -17.754 -5.173 25.767 1.00 12.37 169 ARG D C 1
ATOM 14187 O O . ARG D 1 166 ? -18.919 -5.412 25.426 1.00 13.39 169 ARG D O 1
ATOM 14208 N N . ALA D 1 167 ? -16.707 -5.772 25.185 1.00 12.36 170 ALA D N 1
ATOM 14209 C CA . ALA D 1 167 ? -16.905 -6.822 24.191 1.00 13.54 170 ALA D CA 1
ATOM 14210 C C . ALA D 1 167 ? -17.647 -8.003 24.798 1.00 12.57 170 ALA D C 1
ATOM 14211 O O . ALA D 1 167 ? -18.485 -8.630 24.135 1.00 14.06 170 ALA D O 1
ATOM 14218 N N . GLY D 1 168 ? -17.364 -8.305 26.066 1.00 11.63 171 GLY D N 1
ATOM 14219 C CA . GLY D 1 168 ? -18.086 -9.358 26.754 1.00 13.78 171 GLY D CA 1
ATOM 14220 C C . GLY D 1 168 ? -19.550 -9.017 26.948 1.00 14.91 171 GLY D C 1
ATOM 14221 O O . GLY D 1 168 ? -20.424 -9.874 26.795 1.00 13.78 171 GLY D O 1
ATOM 14225 N N . ALA D 1 169 ? -19.842 -7.760 27.273 1.00 13.94 172 ALA D N 1
ATOM 14226 C CA . ALA D 1 169 ? -21.233 -7.350 27.406 1.00 14.05 172 ALA D CA 1
ATOM 14227 C C . ALA D 1 169 ? -21.965 -7.494 26.083 1.00 12.70 172 ALA D C 1
ATOM 14228 O O . ALA D 1 169 ? -23.114 -7.953 26.047 1.00 12.99 172 ALA D O 1
ATOM 14235 N N . ASN D 1 170 ? -21.314 -7.110 24.981 1.00 12.23 173 ASN D N 1
ATOM 14236 C CA . ASN D 1 170 ? -21.919 -7.277 23.665 1.00 12.17 173 ASN D CA 1
ATOM 14237 C C . ASN D 1 170 ? -22.209 -8.748 23.390 1.00 11.90 173 ASN D C 1
ATOM 14238 O O . ASN D 1 170 ? -23.241 -9.085 22.797 1.00 12.97 173 ASN D O 1
ATOM 14249 N N . GLY D 1 171 ? -21.311 -9.637 23.828 1.00 12.10 174 GLY D N 1
ATOM 14250 C CA . GLY D 1 171 ? -21.527 -11.059 23.628 1.00 13.17 174 GLY D CA 1
ATOM 14251 C C . GLY D 1 171 ? -22.697 -11.590 24.429 1.00 14.40 174 GLY D C 1
ATOM 14252 O O . GLY D 1 171 ? -23.487 -12.399 23.930 1.00 13.68 174 GLY D O 1
ATOM 14256 N N . ILE D 1 172 ? -22.819 -11.157 25.687 1.00 15.22 175 ILE D N 1
ATOM 14257 C CA . ILE D 1 172 ? -23.981 -11.524 26.493 1.00 14.46 175 ILE D CA 1
ATOM 14258 C C . ILE D 1 172 ? -25.258 -11.074 25.792 1.00 14.03 175 ILE D C 1
ATOM 14259 O O . ILE D 1 172 ? -26.232 -11.829 25.685 1.00 12.47 175 ILE D O 1
ATOM 14275 N N . VAL D 1 173 ? -25.261 -9.838 25.282 1.00 13.06 176 VAL D N 1
ATOM 14276 C CA . VAL D 1 173 ? -26.441 -9.313 24.599 1.00 12.27 176 VAL D CA 1
ATOM 14277 C C . VAL D 1 173 ? -26.772 -10.146 23.366 1.00 12.97 176 VAL D C 1
ATOM 14278 O O . VAL D 1 173 ? -27.946 -10.427 23.096 1.00 12.64 176 VAL D O 1
ATOM 14291 N N . ARG D 1 174 ? -25.757 -10.556 22.599 1.00 12.74 177 ARG D N 1
ATOM 14292 C CA . ARG D 1 174 ? -26.019 -11.410 21.446 1.00 13.37 177 ARG D CA 1
ATOM 14293 C C . ARG D 1 174 ? -26.763 -12.670 21.876 1.00 12.38 177 ARG D C 1
ATOM 14294 O O . ARG D 1 174 ? -27.839 -12.989 21.357 1.00 14.20 177 ARG D O 1
ATOM 14315 N N . ALA D 1 175 ? -26.208 -13.389 22.849 1.00 13.03 178 ALA D N 1
ATOM 14316 C CA . ALA D 1 175 ? -26.806 -14.646 23.281 1.00 14.03 178 ALA D CA 1
ATOM 14317 C C . ALA D 1 175 ? -28.211 -14.427 23.829 1.00 15.34 178 ALA D C 1
ATOM 14318 O O . ALA D 1 175 ? -29.139 -15.188 23.530 1.00 14.40 178 ALA D O 1
ATOM 14325 N N . VAL D 1 176 ? -28.376 -13.400 24.658 1.00 14.36 179 VAL D N 1
ATOM 14326 C CA . VAL D 1 176 ? -29.655 -13.166 25.319 1.00 14.53 179 VAL D CA 1
ATOM 14327 C C . VAL D 1 176 ? -30.699 -12.694 24.312 1.00 14.97 179 VAL D C 1
ATOM 14328 O O . VAL D 1 176 ? -31.863 -13.118 24.355 1.00 15.05 179 VAL D O 1
ATOM 14341 N N . GLY D 1 177 ? -30.296 -11.832 23.376 1.00 14.58 180 GLY D N 1
ATOM 14342 C CA . GLY D 1 177 ? -31.203 -11.402 22.322 1.00 15.95 180 GLY D CA 1
ATOM 14343 C C . GLY D 1 177 ? -31.664 -12.542 21.433 1.00 15.80 180 GLY D C 1
ATOM 14344 O O . GLY D 1 177 ? -32.820 -12.580 21.004 1.00 17.67 180 GLY D O 1
ATOM 14348 N N . LEU D 1 178 ? -30.769 -13.483 21.131 1.00 13.55 181 LEU D N 1
ATOM 14349 C CA . LEU D 1 178 ? -31.188 -14.661 20.376 1.00 13.66 181 LEU D CA 1
ATOM 14350 C C . LEU D 1 178 ? -32.026 -15.611 21.222 1.00 14.77 181 LEU D C 1
ATOM 14351 O O . LEU D 1 178 ? -32.929 -16.276 20.698 1.00 17.15 181 LEU D O 1
ATOM 14367 N N . GLU D 1 179 ? -31.745 -15.687 22.525 1.00 13.82 182 GLU D N 1
ATOM 14368 C CA . GLU D 1 179 ? -32.389 -16.679 23.374 1.00 15.93 182 GLU D CA 1
ATOM 14369 C C . GLU D 1 179 ? -33.839 -16.321 23.671 1.00 16.56 182 GLU D C 1
ATOM 14370 O O . GLU D 1 179 ? -34.663 -17.215 23.883 1.00 18.00 182 GLU D O 1
ATOM 14382 N N . HIS D 1 180 ? -34.176 -15.034 23.705 1.00 16.24 183 HIS D N 1
ATOM 14383 C CA . HIS D 1 180 ? -35.539 -14.630 24.032 1.00 18.46 183 HIS D CA 1
ATOM 14384 C C . HIS D 1 180 ? -36.303 -14.140 22.816 1.00 18.21 183 HIS D C 1
ATOM 14385 O O . HIS D 1 180 ? -37.456 -13.716 22.949 1.00 16.74 183 HIS D O 1
ATOM 14399 N N . ALA D 1 181 ? -35.711 -14.258 21.627 1.00 17.97 184 ALA D N 1
ATOM 14400 C CA . ALA D 1 181 ? -36.406 -13.877 20.403 1.00 17.86 184 ALA D CA 1
ATOM 14401 C C . ALA D 1 181 ? -37.701 -14.662 20.218 1.00 19.04 184 ALA D C 1
ATOM 14402 O O . ALA D 1 181 ? -38.699 -14.111 19.737 1.00 20.00 184 ALA D O 1
ATOM 14409 N N . ARG D 1 182 ? -37.709 -15.950 20.580 1.00 19.73 185 ARG D N 1
ATOM 14410 C CA . ARG D 1 182 ? -38.914 -16.747 20.378 1.00 21.08 185 ARG D CA 1
ATOM 14411 C C . ARG D 1 182 ? -40.068 -16.265 21.242 1.00 22.12 185 ARG D C 1
ATOM 14412 O O . ARG D 1 182 ? -41.221 -16.623 20.973 1.00 23.76 185 ARG D O 1
ATOM 14433 N N . HIS D 1 183 ? -39.784 -15.479 22.280 1.00 21.23 186 HIS D N 1
ATOM 14434 C CA . HIS D 1 183 ? -40.818 -14.905 23.126 1.00 22.24 186 HIS D CA 1
ATOM 14435 C C . HIS D 1 183 ? -41.260 -13.522 22.658 1.00 21.56 186 HIS D C 1
ATOM 14436 O O . HIS D 1 183 ? -41.989 -12.839 23.386 1.00 25.05 186 HIS D O 1
ATOM 14450 N N . GLY D 1 184 ? -40.820 -13.082 21.482 1.00 20.61 187 GLY D N 1
ATOM 14451 C CA . GLY D 1 184 ? -41.189 -11.763 21.008 1.00 21.47 187 GLY D CA 1
ATOM 14452 C C . GLY D 1 184 ? -40.412 -10.637 21.640 1.00 20.94 187 GLY D C 1
ATOM 14453 O O . GLY D 1 184 ? -40.846 -9.481 21.584 1.00 19.42 187 GLY D O 1
ATOM 14457 N N . VAL D 1 185 ? -39.267 -10.938 22.238 1.00 20.28 188 VAL D N 1
ATOM 14458 C CA . VAL D 1 185 ? -38.469 -9.958 22.957 1.00 19.25 188 VAL D CA 1
ATOM 14459 C C . VAL D 1 185 ? -37.195 -9.704 22.163 1.00 19.59 188 VAL D C 1
ATOM 14460 O O . VAL D 1 185 ? -36.533 -10.648 21.708 1.00 20.27 188 VAL D O 1
ATOM 14473 N N . GLN D 1 186 ? -36.876 -8.430 21.964 1.00 16.64 189 GLN D N 1
ATOM 14474 C CA . GLN D 1 186 ? -35.644 -8.016 21.319 1.00 15.39 189 GLN D CA 1
ATOM 14475 C C . GLN D 1 186 ? -34.673 -7.484 22.363 1.00 13.96 189 GLN D C 1
ATOM 14476 O O . GLN D 1 186 ? -35.067 -6.742 23.272 1.00 16.12 189 GLN D O 1
ATOM 14490 N N . VAL D 1 187 ? -33.402 -7.853 22.226 1.00 14.05 190 VAL D N 1
ATOM 14491 C CA . VAL D 1 187 ? -32.343 -7.268 23.042 1.00 14.12 190 VAL D CA 1
ATOM 14492 C C . VAL D 1 187 ? -31.182 -6.931 22.119 1.00 13.10 190 VAL D C 1
ATOM 14493 O O . VAL D 1 187 ? -30.601 -7.833 21.502 1.00 13.56 190 VAL D O 1
ATOM 14506 N N . ASN D 1 188 ? -30.810 -5.654 22.055 1.00 13.56 191 ASN D N 1
ATOM 14507 C CA . ASN D 1 188 ? -29.724 -5.177 21.215 1.00 11.99 191 ASN D CA 1
ATOM 14508 C C . ASN D 1 188 ? -28.813 -4.296 22.055 1.00 13.04 191 ASN D C 1
ATOM 14509 O O . ASN D 1 188 ? -29.190 -3.842 23.138 1.00 14.89 191 ASN D O 1
ATOM 14520 N N . ALA D 1 189 ? -27.595 -4.084 21.569 1.00 14.10 192 ALA D N 1
ATOM 14521 C CA . ALA D 1 189 ? -26.637 -3.216 22.239 1.00 12.62 192 ALA D CA 1
ATOM 14522 C C . ALA D 1 189 ? -26.245 -2.080 21.306 1.00 11.77 192 ALA D C 1
ATOM 14523 O O . ALA D 1 189 ? -26.149 -2.263 20.088 1.00 12.28 192 ALA D O 1
ATOM 14530 N N . ILE D 1 190 ? -26.014 -0.903 21.884 1.00 11.98 193 ILE D N 1
ATOM 14531 C CA . ILE D 1 190 ? -25.450 0.234 21.165 1.00 11.83 193 ILE D CA 1
ATOM 14532 C C . ILE D 1 190 ? -24.181 0.649 21.895 1.00 12.33 193 ILE D C 1
ATOM 14533 O O . ILE D 1 190 ? -24.175 0.753 23.126 1.00 13.28 193 ILE D O 1
ATOM 14549 N N . GLY D 1 191 ? -23.112 0.877 21.143 1.00 12.47 194 GLY D N 1
ATOM 14550 C CA . GLY D 1 191 ? -21.889 1.364 21.737 1.00 11.75 194 GLY D CA 1
ATOM 14551 C C . GLY D 1 191 ? -21.441 2.648 21.090 1.00 11.70 194 GLY D C 1
ATOM 14552 O O . GLY D 1 191 ? -21.220 2.685 19.873 1.00 12.44 194 GLY D O 1
ATOM 14556 N N . THR D 1 192 ? -21.301 3.702 21.887 1.00 13.70 195 THR D N 1
ATOM 14557 C CA . THR D 1 192 ? -20.933 5.000 21.350 1.00 13.07 195 THR D CA 1
ATOM 14558 C C . THR D 1 192 ? -19.496 5.369 21.701 1.00 13.94 195 THR D C 1
ATOM 14559 O O . THR D 1 192 ? -18.836 4.755 22.542 1.00 13.47 195 THR D O 1
ATOM 14570 N N . ASN D 1 193 ? -19.023 6.403 21.012 1.00 12.90 196 ASN D N 1
ATOM 14571 C CA . ASN D 1 193 ? -17.800 7.126 21.329 1.00 12.86 196 ASN D CA 1
ATOM 14572 C C . ASN D 1 193 ? -17.975 8.490 20.678 1.00 12.96 196 ASN D C 1
ATOM 14573 O O . ASN D 1 193 ? -18.818 8.663 19.792 1.00 12.54 196 ASN D O 1
ATOM 14584 N N . TYR D 1 194 ? -17.190 9.462 21.138 1.00 13.57 197 TYR D N 1
ATOM 14585 C CA . TYR D 1 194 ? -17.169 10.797 20.533 1.00 14.44 197 TYR D CA 1
ATOM 14586 C C . TYR D 1 194 ? -18.557 11.437 20.507 1.00 14.51 197 TYR D C 1
ATOM 14587 O O . TYR D 1 194 ? -18.954 12.074 19.523 1.00 13.56 197 TYR D O 1
ATOM 14605 N N . MET D 1 195 ? -19.276 11.321 21.626 1.00 14.49 198 MET D N 1
ATOM 14606 C CA . MET D 1 195 ? -20.595 11.921 21.761 1.00 15.23 198 MET D CA 1
ATOM 14607 C C . MET D 1 195 ? -20.524 13.289 22.427 1.00 16.61 198 MET D C 1
ATOM 14608 O O . MET D 1 195 ? -19.763 13.501 23.372 1.00 15.74 198 MET D O 1
ATOM 14622 N N . ASP D 1 196 ? -21.361 14.201 21.939 1.00 15.67 199 ASP D N 1
ATOM 14623 C CA . ASP D 1 196 ? -21.480 15.563 22.443 1.00 16.38 199 ASP D CA 1
ATOM 14624 C C . ASP D 1 196 ? -22.424 15.569 23.645 1.00 18.05 199 ASP D C 1
ATOM 14625 O O . ASP D 1 196 ? -23.626 15.819 23.536 1.00 19.20 199 ASP D O 1
ATOM 14634 N N . PHE D 1 197 ? -21.871 15.258 24.814 1.00 15.84 200 PHE D N 1
ATOM 14635 C CA . PHE D 1 197 ? -22.589 15.456 26.068 1.00 16.28 200 PHE D CA 1
ATOM 14636 C C . PHE D 1 197 ? -21.582 15.882 27.116 1.00 17.38 200 PHE D C 1
ATOM 14637 O O . PHE D 1 197 ? -20.378 15.631 26.962 1.00 18.13 200 PHE D O 1
ATOM 14654 N N . PRO D 1 198 ? -22.031 16.543 28.181 1.00 19.54 201 PRO D N 1
ATOM 14655 C CA . PRO D 1 198 ? -21.064 17.140 29.121 1.00 23.22 201 PRO D CA 1
ATOM 14656 C C . PRO D 1 198 ? -20.018 16.160 29.620 1.00 24.41 201 PRO D C 1
ATOM 14657 O O . PRO D 1 198 ? -18.840 16.526 29.725 1.00 23.96 201 PRO D O 1
ATOM 14668 N N . GLY D 1 199 ? -20.406 14.918 29.912 1.00 24.40 202 GLY D N 1
ATOM 14669 C CA . GLY D 1 199 ? -19.451 13.961 30.444 1.00 24.63 202 GLY D CA 1
ATOM 14670 C C . GLY D 1 199 ? -18.252 13.769 29.539 1.00 24.90 202 GLY D C 1
ATOM 14671 O O . GLY D 1 199 ? -17.105 13.813 29.991 1.00 26.50 202 GLY D O 1
ATOM 14675 N N . PHE D 1 200 ? -18.501 13.550 28.243 1.00 23.03 203 PHE D N 1
ATOM 14676 C CA . PHE D 1 200 ? -17.402 13.340 27.307 1.00 20.79 203 PHE D CA 1
ATOM 14677 C C . PHE D 1 200 ? -16.663 14.645 27.027 1.00 20.47 203 PHE D C 1
ATOM 14678 O O . PHE D 1 200 ? -15.429 14.655 26.914 1.00 21.23 203 PHE D O 1
ATOM 14695 N N . LEU D 1 201 ? -17.393 15.755 26.901 1.00 19.53 204 LEU D N 1
ATOM 14696 C CA . LEU D 1 201 ? -16.731 17.029 26.647 1.00 20.53 204 LEU D CA 1
ATOM 14697 C C . LEU D 1 201 ? -15.754 17.376 27.763 1.00 24.74 204 LEU D C 1
ATOM 14698 O O . LEU D 1 201 ? -14.653 17.872 27.506 1.00 26.04 204 LEU D O 1
ATOM 14714 N N . LYS D 1 202 ? -16.146 17.142 29.014 1.00 23.68 205 LYS D N 1
ATOM 14715 C CA . LYS D 1 202 ? -15.266 17.492 30.124 1.00 24.62 205 LYS D CA 1
ATOM 14716 C C . LYS D 1 202 ? -14.100 16.518 30.227 1.00 27.78 205 LYS D C 1
ATOM 14717 O O . LYS D 1 202 ? -12.955 16.937 30.431 1.00 29.66 205 LYS D O 1
ATOM 14736 N N . ALA D 1 203 ? -14.363 15.221 30.046 1.00 27.32 206 ALA D N 1
ATOM 14737 C CA . ALA D 1 203 ? -13.307 14.222 30.166 1.00 28.95 206 ALA D CA 1
ATOM 14738 C C . ALA D 1 203 ? -12.262 14.366 29.069 1.00 30.30 206 ALA D C 1
ATOM 14739 O O . ALA D 1 203 ? -11.078 14.100 29.304 1.00 33.22 206 ALA D O 1
ATOM 14746 N N . SER D 1 204 ? -12.681 14.768 27.870 1.00 25.61 207 SER D N 1
ATOM 14747 C CA . SER D 1 204 ? -11.775 14.974 26.749 1.00 22.02 207 SER D CA 1
ATOM 14748 C C . SER D 1 204 ? -11.165 16.371 26.724 1.00 22.28 207 SER D C 1
ATOM 14749 O O . SER D 1 204 ? -10.302 16.636 25.880 1.00 25.60 207 SER D O 1
ATOM 14757 N N . ARG D 1 205 ? -11.588 17.259 27.630 1.00 22.36 208 ARG D N 1
ATOM 14758 C CA . ARG D 1 205 ? -11.171 18.660 27.683 1.00 22.43 208 ARG D CA 1
ATOM 14759 C C . ARG D 1 205 ? -11.611 19.448 26.454 1.00 21.77 208 ARG D C 1
ATOM 14760 O O . ARG D 1 205 ? -11.099 20.546 26.194 1.00 24.59 208 ARG D O 1
ATOM 14781 N N . ALA D 1 206 ? -12.582 18.918 25.702 1.00 21.82 209 ALA D N 1
ATOM 14782 C CA . ALA D 1 206 ? -13.192 19.693 24.630 1.00 21.71 209 ALA D CA 1
ATOM 14783 C C . ALA D 1 206 ? -14.151 20.754 25.152 1.00 21.03 209 ALA D C 1
ATOM 14784 O O . ALA D 1 206 ? -14.463 21.703 24.425 1.00 20.80 209 ALA D O 1
ATOM 14791 N N . ASP D 1 207 ? -14.634 20.616 26.384 1.00 21.31 210 ASP D N 1
ATOM 14792 C CA . ASP D 1 207 ? -15.612 21.561 26.907 1.00 25.54 210 ASP D CA 1
ATOM 14793 C C . ASP D 1 207 ? -15.031 22.970 26.967 1.00 27.26 210 ASP D C 1
ATOM 14794 O O . ASP D 1 207 ? -13.977 23.201 27.570 1.00 25.96 210 ASP D O 1
ATOM 14803 N N . GLY D 1 208 ? -15.729 23.914 26.333 1.00 26.69 211 GLY D N 1
ATOM 14804 C CA . GLY D 1 208 ? -15.309 25.303 26.315 1.00 26.71 211 GLY D CA 1
ATOM 14805 C C . GLY D 1 208 ? -14.013 25.576 25.590 1.00 24.00 211 GLY D C 1
ATOM 14806 O O . GLY D 1 208 ? -13.457 26.671 25.732 1.00 27.62 211 GLY D O 1
ATOM 14810 N N . ASP D 1 209 ? -13.525 24.622 24.801 1.00 22.39 212 ASP D N 1
ATOM 14811 C CA . ASP D 1 209 ? -12.192 24.689 24.207 1.00 23.80 212 ASP D CA 1
ATOM 14812 C C . ASP D 1 209 ? -12.296 24.351 22.727 1.00 21.73 212 ASP D C 1
ATOM 14813 O O . ASP D 1 209 ? -12.146 23.185 22.338 1.00 20.54 212 ASP D O 1
ATOM 14822 N N . PRO D 1 210 ? -12.539 25.349 21.868 1.00 23.51 213 PRO D N 1
ATOM 14823 C CA . PRO D 1 210 ? -12.758 25.027 20.445 1.00 23.56 213 PRO D CA 1
ATOM 14824 C C . PRO D 1 210 ? -11.581 24.350 19.766 1.00 19.90 213 PRO D C 1
ATOM 14825 O O . PRO D 1 210 ? -11.796 23.461 18.932 1.00 20.97 213 PRO D O 1
ATOM 14836 N N . GLU D 1 211 ? -10.342 24.765 20.070 1.00 24.29 214 GLU D N 1
ATOM 14837 C CA . GLU D 1 211 ? -9.188 24.130 19.444 1.00 26.21 214 GLU D CA 1
ATOM 14838 C C . GLU D 1 211 ? -9.096 22.662 19.832 1.00 22.91 214 GLU D C 1
ATOM 14839 O O . GLU D 1 211 ? -8.875 21.799 18.973 1.00 22.16 214 GLU D O 1
ATOM 14851 N N . ARG D 1 212 ? -9.269 22.358 21.119 1.00 22.48 215 ARG D N 1
ATOM 14852 C CA . ARG D 1 212 ? -9.243 20.971 21.563 1.00 22.19 215 ARG D CA 1
ATOM 14853 C C . ARG D 1 212 ? -10.400 20.185 20.967 1.00 20.11 215 ARG D C 1
ATOM 14854 O O . ARG D 1 212 ? -10.237 19.014 20.600 1.00 20.61 215 ARG D O 1
ATOM 14875 N N . ARG D 1 213 ? -11.584 20.794 20.886 1.00 18.58 216 ARG D N 1
ATOM 14876 C CA . ARG D 1 213 ? -12.706 20.103 20.273 1.00 18.91 216 ARG D CA 1
ATOM 14877 C C . ARG D 1 213 ? -12.400 19.745 18.822 1.00 18.07 216 ARG D C 1
ATOM 14878 O O . ARG D 1 213 ? -12.707 18.642 18.372 1.00 17.41 216 ARG D O 1
ATOM 14899 N N . ALA D 1 214 ? -11.786 20.667 18.072 1.00 19.13 217 ALA D N 1
ATOM 14900 C CA . ALA D 1 214 ? -11.464 20.366 16.679 1.00 21.21 217 ALA D CA 1
ATOM 14901 C C . ALA D 1 214 ? -10.478 19.209 16.583 1.00 20.93 217 ALA D C 1
ATOM 14902 O O . ALA D 1 214 ? -10.573 18.369 15.681 1.00 20.06 217 ALA D O 1
ATOM 14909 N N . MET D 1 215 ? -9.516 19.152 17.504 1.00 20.95 218 MET D N 1
ATOM 14910 C CA . MET D 1 215 ? -8.552 18.057 17.512 1.00 22.41 218 MET D CA 1
ATOM 14911 C C . MET D 1 215 ? -9.244 16.728 17.781 1.00 21.18 218 MET D C 1
ATOM 14912 O O . MET D 1 215 ? -8.938 15.717 17.137 1.00 21.79 218 MET D O 1
ATOM 14926 N N . ILE D 1 216 ? -10.193 16.716 18.717 1.00 18.36 219 ILE D N 1
ATOM 14927 C CA . ILE D 1 216 ? -10.922 15.495 19.038 1.00 16.78 219 ILE D CA 1
ATOM 14928 C C . ILE D 1 216 ? -11.796 15.061 17.864 1.00 16.76 219 ILE D C 1
ATOM 14929 O O . ILE D 1 216 ? -11.861 13.868 17.526 1.00 17.52 219 ILE D O 1
ATOM 14945 N N . GLU D 1 217 ? -12.498 16.014 17.239 1.00 16.09 220 GLU D N 1
ATOM 14946 C CA . GLU D 1 217 ? -13.322 15.714 16.073 1.00 16.58 220 GLU D CA 1
ATOM 14947 C C . GLU D 1 217 ? -12.501 15.122 14.937 1.00 18.62 220 GLU D C 1
ATOM 14948 O O . GLU D 1 217 ? -13.011 14.298 14.170 1.00 18.13 220 GLU D O 1
ATOM 14960 N N . ALA D 1 218 ? -11.241 15.539 14.801 1.00 18.59 221 ALA D N 1
ATOM 14961 C CA . ALA D 1 218 ? -10.377 15.024 13.745 1.00 19.89 221 ALA D CA 1
ATOM 14962 C C . ALA D 1 218 ? -10.091 13.533 13.877 1.00 19.60 221 ALA D C 1
ATOM 14963 O O . ALA D 1 218 ? -9.611 12.931 12.911 1.00 21.55 221 ALA D O 1
ATOM 14970 N N . GLN D 1 219 ? -10.373 12.923 15.034 1.00 19.02 222 GLN D N 1
ATOM 14971 C CA . GLN D 1 219 ? -10.214 11.484 15.224 1.00 17.89 222 GLN D CA 1
ATOM 14972 C C . GLN D 1 219 ? -11.390 10.685 14.684 1.00 15.37 222 GLN D C 1
ATOM 14973 O O . GLN D 1 219 ? -11.316 9.451 14.643 1.00 16.36 222 GLN D O 1
ATOM 14987 N N . VAL D 1 220 ? -12.440 11.364 14.255 1.00 13.97 223 VAL D N 1
ATOM 14988 C CA . VAL D 1 220 ? -13.718 10.758 13.886 1.00 14.11 223 VAL D CA 1
ATOM 14989 C C . VAL D 1 220 ? -13.837 10.796 12.370 1.00 13.77 223 VAL D C 1
ATOM 14990 O O . VAL D 1 220 ? -13.673 11.864 11.779 1.00 13.66 223 VAL D O 1
ATOM 15003 N N . PRO D 1 221 ? -14.156 9.683 11.702 1.00 12.89 224 PRO D N 1
ATOM 15004 C CA . PRO D 1 221 ? -14.310 9.774 10.236 1.00 11.87 224 PRO D CA 1
ATOM 15005 C C . PRO D 1 221 ? -15.262 10.885 9.803 1.00 13.10 224 PRO D C 1
ATOM 15006 O O . PRO D 1 221 ? -14.930 11.656 8.891 1.00 13.06 224 PRO D O 1
ATOM 15017 N N . LEU D 1 222 ? -16.426 11.010 10.448 1.00 12.81 225 LEU D N 1
ATOM 15018 C CA . LEU D 1 222 ? -17.390 12.043 10.076 1.00 11.88 225 LEU D CA 1
ATOM 15019 C C . LEU D 1 222 ? -17.040 13.421 10.634 1.00 13.02 225 LEU D C 1
ATOM 15020 O O . LEU D 1 222 ? -17.800 14.369 10.404 1.00 13.57 225 LEU D O 1
ATOM 15036 N N . ARG D 1 223 ? -15.935 13.551 11.374 1.00 12.47 226 ARG D N 1
ATOM 15037 C CA A ARG D 1 223 ? -15.361 14.861 11.688 0.53 13.36 226 ARG D CA 1
ATOM 15038 C CA B ARG D 1 223 ? -15.355 14.858 11.702 0.47 13.43 226 ARG D CA 1
ATOM 15039 C C . ARG D 1 223 ? -16.325 15.735 12.489 1.00 14.30 226 ARG D C 1
ATOM 15040 O O . ARG D 1 223 ? -16.447 16.941 12.247 1.00 16.19 226 ARG D O 1
ATOM 15081 N N . ARG D 1 224 ? -16.997 15.127 13.460 1.00 12.60 227 ARG D N 1
ATOM 15082 C CA . ARG D 1 224 ? -17.929 15.810 14.338 1.00 13.58 227 ARG D CA 1
ATOM 15083 C C . ARG D 1 224 ? -18.133 14.927 15.559 1.00 13.79 227 ARG D C 1
ATOM 15084 O O . ARG D 1 224 ? -17.720 13.766 15.580 1.00 14.34 227 ARG D O 1
ATOM 15105 N N . LEU D 1 225 ? -18.771 15.496 16.579 1.00 14.04 228 LEU D N 1
ATOM 15106 C CA . LEU D 1 225 ? -19.272 14.728 17.710 1.00 13.28 228 LEU D CA 1
ATOM 15107 C C . LEU D 1 225 ? -20.768 14.487 17.528 1.00 15.43 228 LEU D C 1
ATOM 15108 O O . LEU D 1 225 ? -21.502 15.373 17.079 1.00 17.25 228 LEU D O 1
ATOM 15124 N N . GLY D 1 226 ? -21.219 13.281 17.865 1.00 13.50 229 GLY D N 1
ATOM 15125 C CA . GLY D 1 226 ? -22.620 12.950 17.688 1.00 13.20 229 GLY D CA 1
ATOM 15126 C C . GLY D 1 226 ? -23.496 13.616 18.731 1.00 14.64 229 GLY D C 1
ATOM 15127 O O . GLY D 1 226 ? -23.100 13.784 19.881 1.00 16.15 229 GLY D O 1
ATOM 15131 N N . THR D 1 227 ? -24.714 13.990 18.323 1.00 13.86 230 THR D N 1
ATOM 15132 C CA . THR D 1 227 ? -25.604 14.657 19.266 1.00 13.58 230 THR D CA 1
ATOM 15133 C C . THR D 1 227 ? -26.551 13.664 19.931 1.00 15.01 230 THR D C 1
ATOM 15134 O O . THR D 1 227 ? -26.848 12.588 19.402 1.00 15.16 230 THR D O 1
ATOM 15145 N N . MET D 1 228 ? -27.038 14.051 21.115 1.00 16.06 231 MET D N 1
ATOM 15146 C CA A MET D 1 228 ? -27.960 13.186 21.843 0.64 15.89 231 MET D CA 1
ATOM 15147 C CA B MET D 1 228 ? -27.962 13.198 21.853 0.36 16.06 231 MET D CA 1
ATOM 15148 C C . MET D 1 228 ? -29.309 13.102 21.142 1.00 17.00 231 MET D C 1
ATOM 15149 O O . MET D 1 228 ? -30.011 12.093 21.270 1.00 16.96 231 MET D O 1
ATOM 15176 N N . ASP D 1 229 ? -29.688 14.122 20.374 1.00 17.63 232 ASP D N 1
ATOM 15177 C CA . ASP D 1 229 ? -30.916 13.989 19.596 1.00 20.57 232 ASP D CA 1
ATOM 15178 C C . ASP D 1 229 ? -30.772 12.901 18.536 1.00 18.70 232 ASP D C 1
ATOM 15179 O O . ASP D 1 229 ? -31.700 12.109 18.324 1.00 18.69 232 ASP D O 1
ATOM 15188 N N . GLU D 1 230 ? -29.607 12.822 17.889 1.00 15.95 233 GLU D N 1
ATOM 15189 C CA . GLU D 1 230 ? -29.364 11.763 16.917 1.00 15.47 233 GLU D CA 1
ATOM 15190 C C . GLU D 1 230 ? -29.372 10.394 17.578 1.00 15.55 233 GLU D C 1
ATOM 15191 O O . GLU D 1 230 ? -30.016 9.452 17.095 1.00 13.80 233 GLU D O 1
ATOM 15203 N N . LEU D 1 231 ? -28.624 10.257 18.670 1.00 14.63 234 LEU D N 1
ATOM 15204 C CA . LEU D 1 231 ? -28.558 8.975 19.354 1.00 14.55 234 LEU D CA 1
ATOM 15205 C C . LEU D 1 231 ? -29.921 8.569 19.896 1.00 15.59 234 LEU D C 1
ATOM 15206 O O . LEU D 1 231 ? -30.303 7.395 19.813 1.00 15.94 234 LEU D O 1
ATOM 15222 N N . SER D 1 232 ? -30.672 9.516 20.460 1.00 16.33 235 SER D N 1
ATOM 15223 C CA . SER D 1 232 ? -31.994 9.177 20.980 1.00 17.32 235 SER D CA 1
ATOM 15224 C C . SER D 1 232 ? -32.938 8.750 19.859 1.00 17.58 235 SER D C 1
ATOM 15225 O O . SER D 1 232 ? -33.784 7.876 20.069 1.00 17.39 235 SER D O 1
ATOM 15233 N N . SER D 1 233 ? -32.782 9.309 18.655 1.00 17.14 236 SER D N 1
ATOM 15234 C CA . SER D 1 233 ? -33.615 8.888 17.530 1.00 19.28 236 SER D CA 1
ATOM 15235 C C . SER D 1 233 ? -33.337 7.434 17.160 1.00 17.90 236 SER D C 1
ATOM 15236 O O . SER D 1 233 ? -34.265 6.637 16.977 1.00 19.11 236 SER D O 1
ATOM 15244 N N . VAL D 1 234 ? -32.060 7.066 17.059 1.00 15.93 237 VAL D N 1
ATOM 15245 C CA . VAL D 1 234 ? -31.697 5.690 16.730 1.00 16.18 237 VAL D CA 1
ATOM 15246 C C . VAL D 1 234 ? -32.135 4.737 17.836 1.00 16.73 237 VAL D C 1
ATOM 15247 O O . VAL D 1 234 ? -32.660 3.646 17.565 1.00 16.65 237 VAL D O 1
ATOM 15260 N N . THR D 1 235 ? -31.929 5.132 19.093 1.00 15.77 238 THR D N 1
ATOM 15261 C CA . THR D 1 235 ? -32.276 4.280 20.224 1.00 15.05 238 THR D CA 1
ATOM 15262 C C . THR D 1 235 ? -33.784 4.079 20.304 1.00 15.76 238 THR D C 1
ATOM 15263 O O . THR D 1 235 ? -34.264 2.952 20.478 1.00 16.52 238 THR D O 1
ATOM 15274 N N . ALA D 1 236 ? -34.554 5.167 20.168 1.00 15.35 239 ALA D N 1
ATOM 15275 C CA . ALA D 1 236 ? -36.008 5.053 20.206 1.00 16.72 239 ALA D CA 1
ATOM 15276 C C . ALA D 1 236 ? -36.537 4.171 19.081 1.00 16.81 239 ALA D C 1
ATOM 15277 O O . ALA D 1 236 ? -37.543 3.474 19.263 1.00 16.52 239 ALA D O 1
ATOM 15284 N N . GLY D 1 237 ? -35.881 4.181 17.919 1.00 16.89 240 GLY D N 1
ATOM 15285 C CA . GLY D 1 237 ? -36.280 3.308 16.830 1.00 17.29 240 GLY D CA 1
ATOM 15286 C C . GLY D 1 237 ? -36.166 1.831 17.149 1.00 17.85 240 GLY D C 1
ATOM 15287 O O . GLY D 1 237 ? -36.777 1.003 16.462 1.00 18.53 240 GLY D O 1
ATOM 15291 N N . LEU D 1 238 ? -35.397 1.482 18.176 1.00 16.35 241 LEU D N 1
ATOM 15292 C CA . LEU D 1 238 ? -35.267 0.115 18.652 1.00 15.89 241 LEU D CA 1
ATOM 15293 C C . LEU D 1 238 ? -36.111 -0.149 19.892 1.00 16.04 241 LEU D C 1
ATOM 15294 O O . LEU D 1 238 ? -36.021 -1.242 20.463 1.00 17.57 241 LEU D O 1
ATOM 15310 N N . LEU D 1 239 ? -36.923 0.827 20.322 1.00 14.73 242 LEU D N 1
ATOM 15311 C CA . LEU D 1 239 ? -37.693 0.726 21.550 1.00 16.07 242 LEU D CA 1
ATOM 15312 C C . LEU D 1 239 ? -39.150 1.144 21.395 1.00 16.06 242 LEU D C 1
ATOM 15313 O O . LEU D 1 239 ? -39.906 1.078 22.375 1.00 19.32 242 LEU D O 1
ATOM 15329 N N . ASP D 1 240 ? -39.572 1.563 20.203 1.00 17.77 243 ASP D N 1
ATOM 15330 C CA . ASP D 1 240 ? -40.887 2.168 20.038 1.00 19.21 243 ASP D CA 1
ATOM 15331 C C . ASP D 1 240 ? -41.858 1.298 19.254 1.00 20.19 243 ASP D C 1
ATOM 15332 O O . ASP D 1 240 ? -42.934 1.777 18.875 1.00 21.12 243 ASP D O 1
ATOM 15341 N N . GLY D 1 241 ? -41.517 0.035 19.010 1.00 20.12 244 GLY D N 1
ATOM 15342 C CA . GLY D 1 241 ? -42.402 -0.868 18.310 1.00 20.68 244 GLY D CA 1
ATOM 15343 C C . GLY D 1 241 ? -42.367 -0.773 16.802 1.00 20.43 244 GLY D C 1
ATOM 15344 O O . GLY D 1 241 ? -43.006 -1.598 16.134 1.00 23.88 244 GLY D O 1
ATOM 15348 N N . SER D 1 242 ? -41.639 0.194 16.240 1.00 19.81 245 SER D N 1
ATOM 15349 C CA . SER D 1 242 ? -41.617 0.394 14.798 1.00 21.30 245 SER D CA 1
ATOM 15350 C C . SER D 1 242 ? -40.764 -0.637 14.076 1.00 21.05 245 SER D C 1
ATOM 15351 O O . SER D 1 242 ? -40.935 -0.829 12.868 1.00 21.06 245 SER D O 1
ATOM 15359 N N . ASN D 1 243 ? -39.842 -1.281 14.784 1.00 18.86 246 ASN D N 1
ATOM 15360 C CA . ASN D 1 243 ? -38.887 -2.210 14.186 1.00 16.65 246 ASN D CA 1
ATOM 15361 C C . ASN D 1 243 ? -38.770 -3.389 15.142 1.00 17.18 246 ASN D C 1
ATOM 15362 O O . ASN D 1 243 ? -38.099 -3.292 16.172 1.00 17.29 246 ASN D O 1
ATOM 15373 N N . ARG D 1 244 ? -39.432 -4.487 14.813 1.00 16.32 247 ARG D N 1
ATOM 15374 C CA . ARG D 1 244 ? -39.370 -5.694 15.626 1.00 15.86 247 ARG D CA 1
ATOM 15375 C C . ARG D 1 244 ? -38.629 -6.804 14.891 1.00 16.85 247 ARG D C 1
ATOM 15376 O O . ARG D 1 244 ? -38.968 -7.983 15.011 1.00 18.29 247 ARG D O 1
ATOM 15397 N N . PHE D 1 245 ? -37.588 -6.449 14.127 1.00 14.82 248 PHE D N 1
ATOM 15398 C CA . PHE D 1 245 ? -36.919 -7.452 13.308 1.00 13.85 248 PHE D CA 1
ATOM 15399 C C . PHE D 1 245 ? -35.398 -7.433 13.453 1.00 14.13 248 PHE D C 1
ATOM 15400 O O . PHE D 1 245 ? -34.703 -7.959 12.580 1.00 14.18 248 PHE D O 1
ATOM 15417 N N . GLN D 1 246 ? -34.870 -6.857 14.538 1.00 14.21 249 GLN D N 1
ATOM 15418 C CA . GLN D 1 246 ? -33.459 -6.965 14.881 1.00 13.52 249 GLN D CA 1
ATOM 15419 C C . GLN D 1 246 ? -33.323 -7.364 16.341 1.00 14.43 249 GLN D C 1
ATOM 15420 O O . GLN D 1 246 ? -33.995 -6.809 17.212 1.00 13.73 249 GLN D O 1
ATOM 15434 N N . THR D 1 247 ? -32.440 -8.324 16.613 1.00 13.80 250 THR D N 1
ATOM 15435 C CA . THR D 1 247 ? -32.207 -8.749 17.985 1.00 12.76 250 THR D CA 1
ATOM 15436 C C . THR D 1 247 ? -30.858 -9.450 18.060 1.00 12.62 250 THR D C 1
ATOM 15437 O O . THR D 1 247 ? -30.389 -10.024 17.074 1.00 12.69 250 THR D O 1
ATOM 15448 N N . GLY D 1 248 ? -30.251 -9.404 19.243 1.00 11.82 251 GLY D N 1
ATOM 15449 C CA . GLY D 1 248 ? -28.930 -9.978 19.434 1.00 11.65 251 GLY D CA 1
ATOM 15450 C C . GLY D 1 248 ? -27.798 -9.228 18.773 1.00 12.27 251 GLY D C 1
ATOM 15451 O O . GLY D 1 248 ? -26.704 -9.775 18.628 1.00 14.55 251 GLY D O 1
ATOM 15455 N N . GLN D 1 249 ? -28.018 -7.981 18.386 1.00 12.40 252 GLN D N 1
ATOM 15456 C CA . GLN D 1 249 ? -27.100 -7.258 17.526 1.00 11.46 252 GLN D CA 1
ATOM 15457 C C . GLN D 1 249 ? -26.447 -6.121 18.294 1.00 13.15 252 GLN D C 1
ATOM 15458 O O . GLN D 1 249 ? -26.954 -5.658 19.320 1.00 14.85 252 GLN D O 1
ATOM 15472 N N . PHE D 1 250 ? -25.281 -5.723 17.797 1.00 12.24 253 PHE D N 1
ATOM 15473 C CA . PHE D 1 250 ? -24.504 -4.615 18.339 1.00 13.41 253 PHE D CA 1
ATOM 15474 C C . PHE D 1 250 ? -24.345 -3.550 17.263 1.00 12.13 253 PHE D C 1
ATOM 15475 O O . PHE D 1 250 ? -23.903 -3.850 16.145 1.00 12.75 253 PHE D O 1
ATOM 15492 N N . PHE D 1 251 ? -24.682 -2.307 17.608 1.00 12.04 254 PHE D N 1
ATOM 15493 C CA . PHE D 1 251 ? -24.618 -1.186 16.678 1.00 12.66 254 PHE D CA 1
ATOM 15494 C C . PHE D 1 251 ? -23.597 -0.172 17.172 1.00 11.58 254 PHE D C 1
ATOM 15495 O O . PHE D 1 251 ? -23.752 0.393 18.261 1.00 13.10 254 PHE D O 1
ATOM 15512 N N . ASP D 1 252 ? -22.557 0.039 16.367 1.00 11.64 255 ASP D N 1
ATOM 15513 C CA . ASP D 1 252 ? -21.550 1.063 16.608 1.00 11.12 255 ASP D CA 1
ATOM 15514 C C . ASP D 1 252 ? -22.154 2.423 16.285 1.00 11.46 255 ASP D C 1
ATOM 15515 O O . ASP D 1 252 ? -22.821 2.579 15.256 1.00 12.66 255 ASP D O 1
ATOM 15524 N N . PHE D 1 253 ? -21.938 3.402 17.163 1.00 12.72 256 PHE D N 1
ATOM 15525 C CA . PHE D 1 253 ? -22.476 4.755 16.968 1.00 11.12 256 PHE D CA 1
ATOM 15526 C C . PHE D 1 253 ? -21.371 5.715 17.400 1.00 12.15 256 PHE D C 1
ATOM 15527 O O . PHE D 1 253 ? -21.350 6.216 18.524 1.00 11.93 256 PHE D O 1
ATOM 15544 N N . SER D 1 254 ? -20.431 5.959 16.478 1.00 11.21 257 SER D N 1
ATOM 15545 C CA . SER D 1 254 ? -19.197 6.669 16.797 1.00 10.62 257 SER D CA 1
ATOM 15546 C C . SER D 1 254 ? -18.641 7.387 15.573 1.00 11.28 257 SER D C 1
ATOM 15547 O O . SER D 1 254 ? -17.421 7.577 15.463 1.00 11.78 257 SER D O 1
ATOM 15555 N N . GLY D 1 255 ? -19.511 7.796 14.653 1.00 10.86 258 GLY D N 1
ATOM 15556 C CA . GLY D 1 255 ? -19.078 8.579 13.514 1.00 11.29 258 GLY D CA 1
ATOM 15557 C C . GLY D 1 255 ? -18.221 7.822 12.535 1.00 12.42 258 GLY D C 1
ATOM 15558 O O . GLY D 1 255 ? -17.494 8.438 11.748 1.00 11.37 258 GLY D O 1
ATOM 15562 N N . GLY D 1 256 ? -18.302 6.494 12.556 1.00 11.98 259 GLY D N 1
ATOM 15563 C CA . GLY D 1 256 ? -17.474 5.634 11.746 1.00 11.10 259 GLY D CA 1
ATOM 15564 C C . GLY D 1 256 ? -16.250 5.096 12.459 1.00 11.92 259 GLY D C 1
ATOM 15565 O O . GLY D 1 256 ? -15.549 4.239 11.901 1.00 12.00 259 GLY D O 1
ATOM 15569 N N . TRP D 1 257 ? -15.976 5.568 13.675 1.00 12.15 260 TRP D N 1
ATOM 15570 C CA . TRP D 1 257 ? -14.750 5.183 14.370 1.00 12.25 260 TRP D CA 1
ATOM 15571 C C . TRP D 1 257 ? -14.686 3.683 14.614 1.00 12.77 260 TRP D C 1
ATOM 15572 O O . TRP D 1 257 ? -13.599 3.092 14.544 1.00 13.41 260 TRP D O 1
ATOM 15593 N N . GLY D 1 258 ? -15.828 3.050 14.863 1.00 11.21 261 GLY D N 1
ATOM 15594 C CA . GLY D 1 258 ? -15.906 1.614 15.056 1.00 12.31 261 GLY D CA 1
ATOM 15595 C C . GLY D 1 258 ? -16.298 0.805 13.842 1.00 14.19 261 GLY D C 1
ATOM 15596 O O . GLY D 1 258 ? -16.620 -0.385 13.989 1.00 16.18 261 GLY D O 1
ATOM 15600 N N . ALA D 1 259 ? -16.268 1.390 12.647 1.00 12.93 262 ALA D N 1
ATOM 15601 C CA . ALA D 1 259 ? -16.655 0.686 11.434 1.00 13.37 262 ALA D CA 1
ATOM 15602 C C . ALA D 1 259 ? -15.648 -0.395 11.076 1.00 15.16 262 ALA D C 1
ATOM 15603 O O . ALA D 1 259 ? -15.980 -1.360 10.373 1.00 14.90 262 ALA D O 1
#

Radius of gyration: 28.81 Å; Cα contacts (8 Å, |Δi|>4): 2612; chains: 4; bounding box: 73×76×64 Å

Nearest PDB structures (foldseek):
  7qy3-assembly1_D  TM=9.968E-01  e=4.251E-54  Ilumatobacter coccineus YM16-304
  6i9v-assembly1_D  TM=1.000E+00  e=2.869E-53  Ilumatobacter coccineus YM16-304
  6i9u-assembly1_B  TM=9.977E-01  e=8.695E-53  Ilumatobacter coccineus YM16-304
  5o30-assembly1_B  TM=9.966E-01  e=8.695E-53  Ilumatobacter coccineus YM16-304
  6i9v-assembly2_B  TM=9.827E-01  e=2.420E-51  Ilumatobacter coccineus YM16-304

Secondary structure (DSSP, 8-state):
-----EEEESSTTSTTHHHHHHHHHHTT-EEEEEE--S-TTSTT-SS-HHHHHHHHHHTT--EEEEES--TTSHHHHHHHHHHHHHHHS---EEEEE------S-GGG--HHHHHHHHIIIIIHHHHHHHHHHHHHHHHT-EEEEEE--GGGGS--TT-HHHHHHHHHHHHHHHHHHHHHGGGTEEEEEEEE-SBSSHHHHHHHT-TT-HHHHHHHHTTSTTSS-B-HHHHHHHHHHTTSSS--S--S-EEEESTTTT-/-----EEEESSTTSTTHHHHHHHHHHTT-EEEEEE--S-TTSTT-SS-HHHHHHHHHHTT--EEEEES--TTSHHHHHHHHHHHHHHHS---EEEEE------S-GGG--HHHHHHHHIIIIIHHHHHHHHHHHHHHHHT-EEEEEE--GGGGS--TT-HHHHHHHHHHHHHHHHHHHHTGGGTEEEEEEEE-SBSSHHHHHHTT-TT-HHHHHHHHTTSTTSS-B-HHHHHHHHHHTTSSS--S--S-EEEESTTTT-/---EEEESSTTSTTHHHHHHHHHHTT-EEEEE---S-TTSTT-SS-HHHHHHHHHHTT--EEEE-S--TTSHHHHHHHHHHHHHHHS---EEEEE------S-GGG--HHHHHHHHIIIIIHHHHHHHHHHHHHHHHT-EEEEEE--GGGGS--TT-HHHHHHHHHHHHHHHHHHHHSGGGTEEEEEEEE-SBSSHHHHHHTT-TT-HHHHHHHHTTSTTSS-B-HHHHHHHHHTTTSSS--S--S-EEEESTTTT-/---EEEESSTTSTTHHHHHHHHHHTT-EEEEE---S-TTSSS-SS-HHHHHHHHHHTT--EEEE-S--TTSHHHHHHHHHHHHHHHS---EEEEE------S-GGG--HHHHHHHHIIIIIHHHHHHHHHHHHHHHHT-EEEEEE--GGGGS--TT-HHHHHHHHHHHHHHHHHHHHSGGGTEEEEEEEE-SB-SHHHHHHTT-TT-HHHHHHHHTTSTTSSPBPHHHHHHHHHTTTSSS--S--S-EEEESTTTT-

Foldseek 3Di:
DLPFAEEEEEQLQFDLNLLLLLVLLLLRHAYEYEHAADCCPDPSGPHHPVRSVVNSVVSVHHYHYHHDFQLLDLVRLQVSLVVVCVVPVAHAEYEQEFFDDDFAAPVPDDPVNLVRGCSGQPSSLVSNCVRRVPRLLVVLAHFYEYEQALLLLPVDGRCNSRNVSSVVSLQVQLVVQVVCVRSHYAGEYEHEAQAPTVVRCVVQVPPPPVVSQQVVLVLAPQSHGHYSNVVSVVVCCRGSPVDSDDHSYYHYHYNPNSD/DLPFAEEEEEQLQFDLNLLLLLVLLLLRHAYEYEHAADCCVDPSGPHHPVRSVVNSVVSVHHYHYHYDFQLLDLVSLQVSLVVVCVVPVAHAEYEQEFADDDWAAPVPDDPVNLVRGCSGQPSSLVNNCVRRVPRCLVVLAHFYEYEQALLCLPVDGRRNSRNVSSVVSLQVQLVVQVVCVRSHYAGEYEHEAQAPTVVRCVVQVVVVPVVSQQVSLVLALQSHGHYSNVVSVVVVCRGSPVDSDDHSYYHYHYNPNSD/DFAEEEEEQLQFDLNLLLLLVLLLLGYAYEYEHAADCCVDPSRPQHPVNRDVNSVVSPYHYHYHYDAQLLDLVRLQVSLVVVCVVPVAHAEYEQEFFDADFAAPVPQDPVNLVRRCSGQPSSLVNNCVRRVPRCLVVLAHFYEYEQALLCLPVDGRRNSRNVSSVVSLQVQLVVQVVCVRSHYAGEYEHEAQAPTDVRCVVQVVPPPVVSQQVVLVLALQSHGHYSNVVSVVVVCRGSPVDSDDHSYYHYHYNPNSD/DFAEEEEELLQFDLNLLLLLVVLLLGYAYEYEHAADCCPDDSGPHHPVNSCVNSVVSVYHYHYHYPAQLLDLVRQQVSLVVVCVVPVAHAEYEQEFFDDDWAAPVPQDPVNLVRRCSGQPSSLVSNCVRRVPRCLVVLAHFYEYEQALLCLPVDGRRNSRNVSSVVSLQVQLVVQVVCVVSHYAGEYEHEDQAPIPVNCVVQVVVVPVVSLQVSLVLALQSHHHYSNVVSVVVVCRGSPVDSDDHSYYHYHYNPNSD

Solvent-accessible surface area: 35435 Å² total; per-residue (Å²): 152,145,111,61,34,1,2,0,1,1,66,0,4,7,32,0,0,6,9,0,0,68,23,0,4,93,99,24,10,11,0,0,0,7,5,60,39,30,85,46,130,90,145,60,9,71,55,9,16,114,63,4,63,62,44,1,58,181,92,46,4,72,32,37,40,0,36,113,33,86,7,40,56,78,107,5,2,57,38,0,7,114,92,0,63,155,106,34,61,76,5,35,1,0,0,5,15,11,27,72,82,12,78,18,123,0,59,90,10,68,68,107,52,6,53,90,0,28,26,2,0,0,19,13,0,0,12,0,0,9,3,0,0,60,22,0,37,91,80,43,42,2,3,1,0,0,2,8,6,1,13,7,51,74,5,24,53,94,19,1,2,20,0,0,0,11,13,0,0,18,6,0,1,45,0,0,0,23,22,8,3,156,68,27,0,2,0,0,0,0,0,14,28,15,1,55,38,54,37,26,22,118,63,13,55,2,74,87,55,98,132,84,69,54,108,9,43,62,79,0,24,13,120,74,8,0,50,27,108,12,0,6,33,31,0,0,20,10,2,35,28,40,2,97,0,6,0,3,12,64,14,13,0,0,0,3,36,24,40,154,146,114,63,37,1,0,0,0,1,63,0,4,7,32,0,0,5,11,0,0,68,24,0,4,94,98,27,10,10,0,0,0,7,2,66,52,35,84,48,122,90,131,68,10,71,55,11,18,119,63,4,60,68,49,1,57,186,92,49,6,70,32,36,40,0,37,132,24,83,8,33,51,78,108,4,2,60,36,0,8,113,89,0,61,149,110,33,62,74,5,34,2,0,0,4,14,11,20,82,99,20,73,16,123,0,60,88,9,67,68,113,54,6,52,34,0,28,24,0,0,0,19,10,0,0,13,0,0,9,4,0,0,61,24,0,38,93,79,41,41,2,3,1,0,0,2,8,6,1,13,7,51,74,6,24,52,91,27,2,2,22,0,0,0,12,14,0,0,18,6,0,1,46,0,0,0,27,22,9,1,160,75,28,0,2,0,0,0,0,0,16,28,16,1,55,40,72,38,28,21,61,60,14,164,5,97,82,55,99,132,62,70,57,98,4,43,68,85,1,31,14,132,72,9,0,51,29,107,12,0,6,34,33,0,0,20,10,0,34,29,40,2,88,0,7,0,4,14,65,15,12,0,0,0,2,38,23,41,164,69,38,1,1,0,0,1,70,0,4,7,29,0,0,4,5,0,0,65,25,0,1,88,98,22,10,11,0,0,2,10,5,67,52,29,77,46,125,99,148,54,8,69,52,11,26,128,73,6,77,60,51,1,57,177,86,40,5,77,30,48,57,1,21,142,23,80,10,33,49,80,108,4,2,59,33,0,8,110,90,0,60,151,105,35,62,84,6,36,2,0,0,4,17,12,17,72,85,10,74,17,119,0,62,92,9,65,65,116,52,6,54,98,0,27,24,0,0,0,19,9,0,0,14,0,0,9,4,0,0,58,24,0,40,93,78,43,43,2,3,1,0,0,2,7,6,1,13,8,52,74,6,25,42,85,30,2,2,20,0,0,0,10,14,0,0,18,7,0,1,48,0,0,0,26,19,8,1,149,51,30,0,2,0,1,0,0,0,14,28,14,1,56,40,51,37,24,18,124,51,14,159,1,69,78,61,116,148,54,66,57,112,5,42,73,84,1,25,16,100,72,8,0,52,27,103,15,0,5,31,32,0,0,21,9,1,35,29,41,1,94,0,6,0,3,12,64,13,12,0,0,0,2,35,23,41,175,71,39,1,1,0,0,1,69,0,5,9,38,0,0,4,6,0,0,64,23,0,2,89,98,21,10,7,0,0,0,11,4,67,60,28,75,48,119,93,163,49,8,55,57,10,19,120,63,4,72,52,47,1,58,174,85,44,5,71,34,42,46,0,48,110,26,82,9,33,54,78,108,5,2,58,34,0,6,110,73,0,62,149,108,33,61,91,6,34,2,0,0,4,15,10,14,75,120,23,78,17,111,0,61,88,8,66,69,81,53,7,53,102,0,27,24,0,0,0,20,9,0,0,13,0,0,8,2,0,0,58,25,0,40,93,79,45,43,2,3,1,0,0,1,8,8,1,16,8,49,74,6,25,49,88,30,2,3,19,0,0,0,11,14,0,0,17,6,0,1,45,0,0,0,23,3,6,1,104,64,30,0,2,0,1,0,1,0,16,32,20,2,43,38,58,33,42,20,137,89,13,150,4,71,82,52,101,139,61,68,57,102,10,38,56,78,0,27,12,100,67,5,0,49,24,102,15,0,5,34,32,0,0,21,9,1,35,28,42,2,93,0,5,0,4,14,65,15,12,0,0,0,2,40,21,40

Sequence (1032 aa):
AENRPVALITMMATGYVGPALARTTMADRGFDLVLHGTAGDGTMVGVEESFDSQIADLAKRGADVLTISDVVDLTTRTGNQSSMIERVLERFGRLDSACLVTGLLIVTGKFLDMTDDQWAKVVKAGNLDMVFHGLQAVLPPMVAAGAGQCCVVFTSATGGRPDPMVVSIYGGTRAGANGIVRAVGLEHARHGVQVNAIGTNYMDFPGFLKASRADGDPERRAMIEAQVPLRRRLGTMDELSSVTAGLLDGSNRFQTGQFFDFSGGWGAAENRPVALITMMATGYVGPALARTMADRGFDLVLHGTTAGDGTMVGVEESFDSQIADLAKRGADVLTISDVDLTTRTGNQSMIERRVLERRFGRLDSACLVTGLLIVTGKFLDMTDDQWAKVVKAGNLDMVFHGLQAVLPPMVAAGAGQCCVVFTSATGGRPDPMVSIYGGTRAGANGIVRAVGLEHARHGVQVNAIGTNYMDFPGFLKASRADGDPERRAMIEAQVPLRRRLGTMDELSSVVTAGLLDGSNRFQTGQFFDFSGGWGANRPVALITMMATGYVGPALARTMADRGFDLVLHGTAGDGTMVGVEESFDSQIADLAKRGADVLTISDVDLTTRTGNQSMIERVLERFGRLDSACLVTGLLIVTGKFLDMTDDDQWAKKVVKAGNLDMVFHGLQAVLPPMVAAGAGQCCVVFTSATGGRPDPMVSIYGGTRAGANGIVRAVGLEHARHGVQVNAIGTNYMDFPGFLKASRADGDPERRRAMMIEAQVPLRRRRLGTMDELSSVTAGLLDGSNRFQTGQFFDFSGGWGANRPVALITMMATGYVGPALARTMADRGFDLVLHGTAGDGTMVGVEESFDSQIADLAKRGADVLTISDVDLTTRTGNQSMIERVLERFGRLDSACLVTGLLIVTGKFLDMTDDQWAKVKAGNLDMVFHGLQAVLPPMVAAGAGQCCVVFTSATGGRPDPMVSIYGGTRAGANGIVRAVGLEHARHGVQVNAIGTNYMDFPGFLKASRADGDPERRAMIEAQVPLRRRLGTMMDELSSVTAGLLDGSNRFQTGQFFDFSGGWGA

B-factor: mean 25.47, std 14.08, range [8.71, 130.24]